Protein AF-A0A164PFG2-F1 (afdb_monomer)

pLDDT: mean 85.4, std 18.55, range [29.75, 98.88]

Structure (mmCIF, N/CA/C/O backbone):
data_AF-A0A164PFG2-F1
#
_entry.id   AF-A0A164PFG2-F1
#
loop_
_atom_site.group_PDB
_atom_site.id
_atom_site.type_symbol
_atom_site.label_atom_id
_atom_site.label_alt_id
_atom_site.label_comp_id
_atom_site.label_asym_id
_atom_site.label_entity_id
_atom_site.label_seq_id
_atom_site.pdbx_PDB_ins_code
_atom_site.Cartn_x
_atom_site.Cartn_y
_atom_site.Cartn_z
_atom_site.occupancy
_atom_site.B_iso_or_equiv
_atom_site.auth_seq_id
_atom_site.auth_comp_id
_atom_site.auth_asym_id
_atom_site.auth_atom_id
_atom_site.pdbx_PDB_model_num
ATOM 1 N N . MET A 1 1 ? -83.804 27.251 -18.664 1.00 37.03 1 MET A N 1
ATOM 2 C CA . MET A 1 1 ? -83.664 27.946 -19.962 1.00 37.03 1 MET A CA 1
ATOM 3 C C . MET A 1 1 ? -82.618 29.031 -19.766 1.00 37.03 1 MET A C 1
ATOM 5 O O . MET A 1 1 ? -82.763 29.812 -18.842 1.00 37.03 1 MET A O 1
ATOM 9 N N . ALA A 1 2 ? -81.429 28.917 -20.3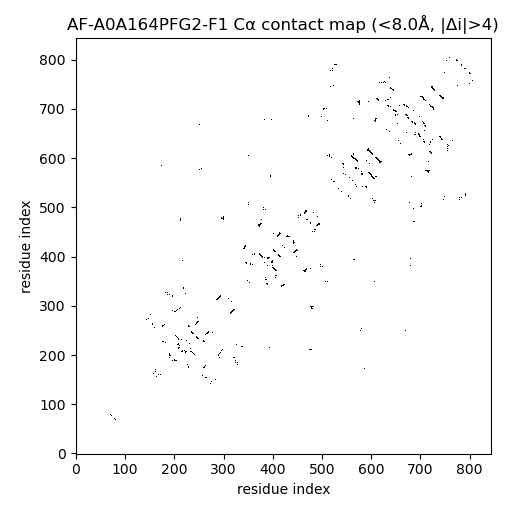66 1.00 37.34 2 ALA A N 1
ATOM 10 C CA . ALA A 1 2 ? -81.154 29.426 -21.719 1.00 37.34 2 ALA A CA 1
ATOM 11 C C . ALA A 1 2 ? -81.569 30.909 -21.817 1.00 37.34 2 ALA A C 1
ATOM 13 O O . ALA A 1 2 ? -82.712 31.233 -21.548 1.00 37.34 2 ALA A O 1
ATOM 14 N N . SER A 1 3 ? -80.753 31.876 -22.203 1.00 42.03 3 SER A N 1
ATOM 15 C CA . SER A 1 3 ? -79.477 31.896 -22.904 1.00 42.03 3 SER A CA 1
ATOM 16 C C . SER A 1 3 ? -79.007 33.367 -22.917 1.00 42.03 3 SER A C 1
ATOM 18 O O . SER A 1 3 ? -79.743 34.248 -22.480 1.00 42.03 3 SER A O 1
ATOM 20 N N . LEU A 1 4 ? -77.828 33.636 -23.483 1.00 38.12 4 LEU A N 1
ATOM 21 C CA . LEU A 1 4 ? -77.444 34.950 -24.028 1.00 38.12 4 LEU A CA 1
ATOM 22 C C . LEU A 1 4 ? -77.178 36.089 -23.024 1.00 38.12 4 LEU A C 1
ATOM 24 O O . LEU A 1 4 ? -77.907 37.071 -22.936 1.00 38.12 4 LEU A O 1
ATOM 28 N N . ARG A 1 5 ? -75.983 36.061 -22.426 1.00 39.75 5 ARG A N 1
ATOM 29 C CA . ARG A 1 5 ? -75.143 37.271 -22.348 1.00 39.75 5 ARG A CA 1
ATOM 30 C C . ARG A 1 5 ? -73.760 36.962 -22.905 1.00 39.75 5 ARG A C 1
ATOM 32 O O . ARG A 1 5 ? -72.771 36.870 -22.189 1.00 39.75 5 ARG A O 1
ATOM 39 N N . ASN A 1 6 ? -73.730 36.762 -24.217 1.00 42.12 6 ASN A N 1
ATOM 40 C CA . ASN A 1 6 ? -72.513 36.953 -24.987 1.00 42.12 6 ASN A CA 1
ATOM 41 C C . ASN A 1 6 ? -72.243 38.454 -25.151 1.00 42.12 6 ASN A C 1
ATOM 43 O O . ASN A 1 6 ? -73.171 39.239 -25.321 1.00 42.12 6 ASN A O 1
ATOM 47 N N . ALA A 1 7 ? -70.948 38.760 -25.234 1.00 39.47 7 ALA A N 1
ATOM 48 C CA . ALA A 1 7 ? -70.349 39.888 -25.941 1.00 39.47 7 ALA A CA 1
ATOM 49 C C . ALA A 1 7 ? -70.367 41.262 -25.252 1.00 39.47 7 ALA A C 1
ATOM 51 O O . ALA A 1 7 ? -71.262 42.059 -25.473 1.00 39.47 7 ALA A O 1
ATOM 52 N N . PHE A 1 8 ? -69.267 41.589 -24.562 1.00 34.69 8 PHE A N 1
ATOM 53 C CA . PHE A 1 8 ? -68.365 42.653 -25.030 1.00 34.69 8 PHE A CA 1
ATOM 54 C C . PHE A 1 8 ? -66.921 42.368 -24.583 1.00 34.69 8 PHE A C 1
ATOM 56 O O . PHE A 1 8 ? -66.612 42.240 -23.401 1.00 34.69 8 PHE A O 1
ATOM 63 N N . LYS A 1 9 ? -66.035 42.231 -25.575 1.00 43.44 9 LYS A N 1
ATOM 64 C CA . LYS A 1 9 ? -64.582 42.111 -25.424 1.00 43.44 9 LYS A CA 1
ATOM 65 C C . LYS A 1 9 ? -64.007 43.429 -24.901 1.00 43.44 9 LYS A C 1
ATOM 67 O O . LYS A 1 9 ? -64.196 44.465 -25.528 1.00 43.44 9 LYS A O 1
ATOM 72 N N . SER A 1 10 ? -63.206 43.356 -23.843 1.00 40.72 10 SER A N 1
ATOM 73 C CA . SER A 1 10 ? -62.169 44.343 -23.534 1.00 40.72 10 SER A CA 1
ATOM 74 C C . SER A 1 10 ? -60.818 43.660 -23.744 1.00 40.72 10 SER A C 1
ATOM 76 O O . SER A 1 10 ? -60.401 42.815 -22.953 1.00 40.72 10 SER A O 1
ATOM 78 N N . ASN A 1 11 ? -60.163 43.968 -24.866 1.00 45.31 11 ASN A N 1
ATOM 79 C CA . ASN A 1 11 ? -58.780 43.578 -25.125 1.00 45.31 11 ASN A CA 1
ATOM 80 C C . ASN A 1 11 ? -57.869 44.336 -24.146 1.00 45.31 11 ASN A C 1
ATOM 82 O O . ASN A 1 11 ? -57.446 45.456 -24.430 1.00 45.31 11 ASN A O 1
ATOM 86 N N . LYS A 1 12 ? -57.519 43.728 -23.008 1.00 42.22 12 LYS A N 1
ATOM 87 C CA . LYS A 1 12 ? -56.336 44.160 -22.255 1.00 42.22 12 LYS A CA 1
ATOM 88 C C . LYS A 1 12 ? -55.101 43.708 -23.028 1.00 42.22 12 LYS A C 1
ATOM 90 O O . LYS A 1 12 ? -54.761 42.528 -23.039 1.00 42.22 12 LYS A O 1
ATOM 95 N N . ALA A 1 13 ? -54.436 44.653 -23.686 1.00 44.47 13 ALA A N 1
ATOM 96 C CA . ALA A 1 13 ? -53.098 44.442 -24.215 1.00 44.47 13 ALA A CA 1
ATOM 97 C C . ALA A 1 13 ? -52.166 44.073 -23.050 1.00 44.47 13 ALA A C 1
ATOM 99 O O . ALA A 1 13 ? -51.879 44.904 -22.186 1.00 44.47 13 ALA A O 1
ATOM 100 N N . HIS A 1 14 ? -51.715 42.820 -23.006 1.00 42.59 14 HIS A N 1
ATOM 101 C CA . HIS A 1 14 ? -50.652 42.401 -22.102 1.00 42.59 14 HIS A CA 1
ATOM 102 C C . HIS A 1 14 ? -49.364 43.125 -22.511 1.00 42.59 14 HIS A C 1
ATOM 104 O O . HIS A 1 14 ? -48.698 42.732 -23.465 1.00 42.59 14 HIS A O 1
ATOM 110 N N . ARG A 1 15 ? -49.024 44.211 -21.812 1.00 49.59 15 ARG A N 1
ATOM 111 C CA . ARG A 1 15 ? -47.676 44.783 -21.855 1.00 49.59 15 ARG A CA 1
ATOM 112 C C . ARG A 1 15 ? -46.767 43.874 -21.030 1.00 49.59 15 ARG A C 1
ATOM 114 O O . ARG A 1 15 ? -47.019 43.676 -19.841 1.00 49.59 15 ARG A O 1
ATOM 121 N N . GLU A 1 16 ? -45.762 43.282 -21.671 1.00 53.38 16 GLU A N 1
ATOM 122 C CA . GLU A 1 16 ? -44.734 42.492 -20.988 1.00 53.38 16 GLU A CA 1
ATOM 123 C C . GLU A 1 16 ? -44.030 43.371 -19.939 1.00 53.38 16 GLU A C 1
ATOM 125 O O . GLU A 1 16 ? -43.719 44.537 -20.196 1.00 53.38 16 GLU A O 1
ATOM 130 N N . ARG A 1 17 ? -43.846 42.838 -18.722 1.00 56.84 17 ARG A N 1
ATOM 131 C CA . ARG A 1 17 ? -43.137 43.542 -17.643 1.00 56.84 17 ARG A CA 1
ATOM 132 C C . ARG A 1 17 ? -41.669 43.716 -18.031 1.00 56.84 17 ARG A C 1
ATOM 134 O O . ARG A 1 17 ? -41.056 42.797 -18.564 1.00 56.84 17 ARG A O 1
ATOM 141 N N . HIS A 1 18 ? -41.121 44.886 -17.723 1.00 58.25 18 HIS A N 1
ATOM 142 C CA . HIS A 1 18 ? -39.698 45.182 -17.863 1.00 58.25 18 HIS A CA 1
ATOM 143 C C . HIS A 1 18 ? -38.854 44.223 -17.010 1.00 58.25 18 HIS A C 1
ATOM 145 O O . HIS A 1 18 ? -39.290 43.762 -15.951 1.00 58.25 18 HIS A O 1
ATOM 151 N N . GLN A 1 19 ? -37.652 43.910 -17.502 1.00 61.00 19 GLN A N 1
ATOM 152 C CA . GLN A 1 19 ? -36.674 43.071 -16.813 1.00 61.00 19 GLN A CA 1
ATOM 153 C C . GLN A 1 19 ? -36.367 43.670 -15.430 1.00 61.00 19 GLN A C 1
ATOM 155 O O . GLN A 1 19 ? -36.060 44.859 -15.353 1.00 61.00 19 GLN A O 1
ATOM 160 N N . PRO A 1 20 ? -36.449 42.884 -14.341 1.00 64.56 20 PRO A N 1
ATOM 161 C CA . PRO A 1 20 ? -36.020 43.343 -13.024 1.00 64.56 20 PRO A CA 1
ATOM 162 C C . PRO A 1 20 ? -34.545 43.761 -13.066 1.00 64.56 20 PRO A C 1
ATOM 164 O O . PRO A 1 20 ? -33.724 42.998 -13.581 1.00 64.56 20 PRO A O 1
ATOM 167 N N . GLU A 1 21 ? -34.204 44.929 -12.510 1.00 65.00 21 GLU A N 1
ATOM 168 C CA . GLU A 1 21 ? -32.846 45.514 -12.552 1.00 65.00 21 GLU A CA 1
ATOM 169 C C . GLU A 1 21 ? -31.752 44.538 -12.101 1.00 65.00 21 GLU A C 1
ATOM 171 O O . GLU A 1 21 ? -30.682 44.482 -12.704 1.00 65.00 21 GLU A O 1
ATOM 176 N N . ALA A 1 22 ? -32.054 43.673 -11.129 1.00 65.94 22 ALA A N 1
ATOM 177 C CA . ALA A 1 22 ? -31.138 42.644 -10.634 1.00 65.94 22 ALA A CA 1
ATOM 178 C C . ALA A 1 22 ? -30.629 41.667 -11.719 1.00 65.94 22 ALA A C 1
ATOM 180 O O . ALA A 1 22 ? -29.619 40.997 -11.522 1.00 65.94 22 ALA A O 1
ATOM 181 N N . ARG A 1 23 ? -31.307 41.566 -12.873 1.00 62.47 23 ARG A N 1
ATOM 182 C CA . ARG A 1 23 ? -30.958 40.649 -13.972 1.00 62.47 23 ARG A CA 1
ATOM 183 C C . ARG A 1 23 ? -30.328 41.339 -15.182 1.00 62.47 23 ARG A C 1
ATOM 185 O O . ARG A 1 23 ? -30.123 40.668 -16.188 1.00 62.47 23 ARG A O 1
ATOM 192 N N . ALA A 1 24 ? -30.016 42.634 -15.113 1.00 63.50 24 ALA A N 1
ATOM 193 C CA . ALA A 1 24 ? -29.440 43.384 -16.237 1.00 63.50 24 ALA A CA 1
ATOM 194 C C . ALA A 1 24 ? -28.062 42.852 -16.689 1.00 63.50 24 ALA A C 1
ATOM 196 O O . ALA A 1 24 ? -27.714 42.948 -17.864 1.00 63.50 24 ALA A O 1
ATOM 197 N N . HIS A 1 25 ? -27.311 42.222 -15.779 1.00 68.94 25 HIS A N 1
ATOM 198 C CA . HIS A 1 25 ? -25.999 41.626 -16.055 1.00 68.94 25 HIS A CA 1
ATOM 199 C C . HIS A 1 25 ? -26.047 40.393 -16.981 1.00 68.94 25 HIS A C 1
ATOM 201 O O . HIS A 1 25 ? -25.013 39.990 -17.503 1.00 68.94 25 HIS A O 1
ATOM 207 N N . LEU A 1 26 ? -27.229 39.804 -17.211 1.00 62.19 26 LEU A N 1
ATOM 208 C CA . LEU A 1 26 ? -27.412 38.608 -18.050 1.00 62.19 26 LEU A CA 1
ATOM 209 C C . LEU A 1 26 ? -27.650 38.933 -19.538 1.00 62.19 26 LEU A C 1
ATOM 211 O O . LEU A 1 26 ? -27.981 38.043 -20.320 1.00 62.19 26 LEU A O 1
ATOM 215 N N . GLY A 1 27 ? -27.494 40.199 -19.937 1.00 64.69 27 GLY A N 1
ATOM 216 C CA . GLY A 1 27 ? -27.791 40.670 -21.289 1.00 64.69 27 GLY A CA 1
ATOM 217 C C . GLY A 1 27 ? -29.293 40.833 -21.556 1.00 64.69 27 GLY A C 1
ATOM 218 O O . GLY A 1 27 ? -30.143 40.561 -20.701 1.00 64.69 27 GLY A O 1
ATOM 219 N N . PHE A 1 28 ? -29.635 41.328 -22.752 1.00 61.12 28 PHE A N 1
ATOM 220 C CA . PHE A 1 28 ? -31.031 41.507 -23.156 1.00 61.12 28 PHE A CA 1
ATOM 221 C C . PHE A 1 28 ? -31.732 40.145 -23.232 1.00 61.12 28 PHE A C 1
ATOM 223 O O . PHE A 1 28 ? -31.367 39.297 -24.047 1.00 61.12 28 PHE A O 1
ATOM 230 N N . LEU A 1 29 ? -32.757 39.948 -22.397 1.00 59.41 29 LEU A N 1
ATOM 231 C CA . LEU A 1 29 ? -33.638 38.783 -22.473 1.00 59.41 29 LEU A CA 1
ATOM 232 C C . LEU A 1 29 ? -34.278 38.731 -23.865 1.00 59.41 29 LEU A C 1
ATOM 234 O O . LEU A 1 29 ? -35.032 39.625 -24.252 1.00 59.41 29 LEU A O 1
ATOM 238 N N . GLU A 1 30 ? -33.948 37.682 -24.616 1.00 59.31 30 GLU A N 1
ATOM 239 C CA . GLU A 1 30 ? -34.494 37.437 -25.945 1.00 59.31 30 GLU A CA 1
ATOM 240 C C . GLU A 1 30 ? -36.029 37.425 -25.889 1.00 59.31 30 GLU A C 1
ATOM 242 O O . GLU A 1 30 ? -36.637 36.748 -25.051 1.00 59.31 30 GLU A O 1
ATOM 247 N N . LYS A 1 31 ? -36.683 38.179 -26.779 1.00 67.62 31 LYS A N 1
ATOM 248 C CA . LYS A 1 31 ? -38.146 38.216 -26.811 1.00 67.62 31 LYS A CA 1
ATOM 249 C C . LYS A 1 31 ? -38.661 36.834 -27.199 1.00 67.62 31 LYS A C 1
ATOM 251 O O . LYS A 1 31 ? -38.121 36.171 -28.080 1.00 67.62 31 LYS A O 1
ATOM 256 N N . LYS A 1 32 ? -39.789 36.416 -26.617 1.00 64.75 32 LYS A N 1
ATOM 257 C CA . LYS A 1 32 ? -40.433 35.120 -26.918 1.00 64.75 32 LYS A CA 1
ATOM 258 C C . LYS A 1 32 ? -40.669 34.897 -28.420 1.00 64.75 32 LYS A C 1
ATOM 260 O O . LYS A 1 32 ? -40.735 33.754 -28.869 1.00 64.75 32 LYS A O 1
ATOM 265 N N . LYS A 1 33 ? -40.822 35.975 -29.197 1.00 72.62 33 LYS A N 1
ATOM 266 C CA . LYS A 1 33 ? -40.936 35.916 -30.659 1.00 72.62 33 LYS A CA 1
ATOM 267 C C . LYS A 1 33 ? -39.641 35.419 -31.315 1.00 72.62 33 LYS A C 1
ATOM 269 O O . LYS A 1 33 ? -39.716 34.505 -32.130 1.00 72.62 33 LYS A O 1
ATOM 274 N N . ASP A 1 34 ? -38.497 35.939 -30.892 1.00 69.94 34 ASP A N 1
ATOM 275 C CA . ASP A 1 34 ? -37.186 35.632 -31.471 1.00 69.94 34 ASP A CA 1
ATOM 276 C C . ASP A 1 34 ? -36.760 34.198 -31.096 1.00 69.94 34 ASP A C 1
ATOM 278 O O . ASP A 1 34 ? -36.335 33.426 -31.957 1.00 69.94 34 ASP A O 1
ATOM 282 N N . TYR A 1 35 ? -37.069 33.759 -29.866 1.00 70.56 35 TYR A N 1
ATOM 283 C CA . TYR A 1 35 ? -36.916 32.355 -29.455 1.00 70.56 35 TYR A CA 1
ATOM 284 C C . TYR A 1 35 ? -37.730 31.397 -30.341 1.00 70.56 35 TYR A C 1
ATOM 286 O O . TYR A 1 35 ? -37.249 30.335 -30.739 1.00 70.56 35 TYR A O 1
ATOM 294 N N . ARG A 1 36 ? -38.978 31.759 -30.682 1.00 69.56 36 ARG A N 1
ATOM 295 C CA . ARG A 1 36 ? -39.830 30.929 -31.552 1.00 69.56 36 ARG A CA 1
ATOM 296 C C . ARG A 1 36 ? -39.326 30.883 -32.990 1.00 69.56 36 ARG A C 1
ATOM 298 O O . ARG A 1 36 ? -39.581 29.881 -33.653 1.00 69.56 36 ARG A O 1
ATOM 305 N N . GLU A 1 37 ? -38.660 31.927 -33.475 1.00 75.69 37 GLU A N 1
ATOM 306 C CA . GLU A 1 37 ? -38.030 31.928 -34.800 1.00 75.69 37 GLU A CA 1
ATOM 307 C C . GLU A 1 37 ? -36.761 31.070 -34.804 1.00 75.69 37 GLU A C 1
ATOM 309 O O . GLU A 1 37 ? -36.649 30.186 -35.652 1.00 75.69 37 GLU A O 1
ATOM 314 N N . ARG A 1 38 ? -35.888 31.188 -33.792 1.00 75.88 38 ARG A N 1
ATOM 315 C CA . ARG A 1 38 ? -34.705 30.315 -33.667 1.00 75.88 38 ARG A CA 1
ATOM 316 C C . ARG A 1 38 ? -35.054 28.847 -33.472 1.00 75.88 38 ARG A C 1
ATOM 318 O O . ARG A 1 38 ? -34.430 27.984 -34.079 1.00 75.88 38 ARG A O 1
ATOM 325 N N . ALA A 1 39 ? -36.075 28.543 -32.672 1.00 73.38 39 ALA A N 1
ATOM 326 C CA . ALA A 1 39 ? -36.547 27.171 -32.511 1.00 73.38 39 ALA A CA 1
ATOM 327 C C . ALA A 1 39 ? -37.097 26.597 -33.830 1.00 73.38 39 ALA A C 1
ATOM 329 O O . ALA A 1 39 ? -36.998 25.393 -34.067 1.00 73.38 39 ALA A O 1
ATOM 330 N N . ARG A 1 40 ? -37.667 27.440 -34.699 1.00 81.69 40 ARG A N 1
ATOM 331 C CA . ARG A 1 40 ? -38.154 27.014 -36.016 1.00 81.69 40 ARG A CA 1
ATOM 332 C C . ARG A 1 40 ? -36.991 26.757 -36.975 1.00 81.69 40 ARG A C 1
ATOM 334 O O . ARG A 1 40 ? -36.924 25.662 -37.519 1.00 81.69 40 ARG A O 1
ATOM 341 N N . ASP A 1 41 ? -36.039 27.686 -37.064 1.00 85.94 41 ASP A N 1
ATOM 342 C CA . ASP A 1 41 ? -34.809 27.549 -37.865 1.00 85.94 41 ASP A CA 1
ATOM 343 C C . ASP A 1 41 ? -33.982 26.318 -37.448 1.00 85.94 41 ASP A C 1
ATOM 345 O O . ASP A 1 41 ? -33.545 25.528 -38.284 1.00 85.94 41 ASP A O 1
ATOM 349 N N . PHE A 1 42 ? -33.843 26.075 -36.141 1.00 83.50 42 PHE A N 1
ATOM 350 C CA . PHE A 1 42 ? -33.163 24.888 -35.622 1.00 83.50 42 PHE A CA 1
ATOM 351 C C . PHE A 1 42 ? -33.849 23.587 -36.061 1.00 83.50 42 PHE A C 1
ATOM 353 O O . PHE A 1 42 ? -33.184 22.639 -36.485 1.00 83.50 42 PHE A O 1
ATOM 360 N N . ASN A 1 43 ? -35.181 23.529 -35.981 1.00 84.25 43 ASN A N 1
ATOM 361 C CA . ASN A 1 43 ? -35.932 22.340 -36.376 1.00 84.25 43 ASN A CA 1
ATOM 362 C C . ASN A 1 43 ? -35.926 22.127 -37.899 1.00 84.25 43 ASN A C 1
ATOM 364 O O . ASN A 1 43 ? -35.841 20.979 -38.338 1.00 84.25 43 ASN A O 1
ATOM 368 N N . GLU A 1 44 ? -35.933 23.197 -38.700 1.00 87.31 44 GLU A N 1
ATOM 369 C CA . GLU A 1 44 ? -35.765 23.125 -40.159 1.00 87.31 44 GLU A CA 1
ATOM 370 C C . GLU A 1 44 ? -34.376 22.595 -40.541 1.00 87.31 44 GLU A C 1
ATOM 372 O O . GLU A 1 44 ? -34.275 21.627 -41.300 1.00 87.31 44 GLU A O 1
ATOM 377 N N . LYS A 1 45 ? -33.303 23.126 -39.938 1.00 87.12 45 LYS A N 1
ATOM 378 C CA . LYS A 1 45 ? -31.927 22.632 -40.139 1.00 87.12 45 LYS A CA 1
ATOM 379 C C . LYS A 1 45 ? -31.770 21.173 -39.718 1.00 87.12 45 LYS A C 1
ATOM 381 O O . LYS A 1 45 ? -31.160 20.377 -40.433 1.00 87.12 45 LYS A O 1
ATOM 386 N N . LYS A 1 46 ? -32.373 20.787 -38.589 1.00 84.06 46 LYS A N 1
ATOM 387 C CA . LYS A 1 46 ? -32.392 19.397 -38.108 1.00 84.06 46 LYS A CA 1
ATOM 388 C C . LYS A 1 46 ? -33.132 18.466 -39.075 1.00 84.06 46 LYS A C 1
ATOM 390 O O . LYS A 1 46 ? -32.689 17.338 -39.297 1.00 84.06 46 LYS A O 1
ATOM 395 N N . GLY A 1 47 ? -34.234 18.928 -39.667 1.00 88.69 47 GLY A N 1
ATOM 396 C CA . GLY A 1 47 ? -34.961 18.208 -40.715 1.00 88.69 47 GLY A CA 1
ATOM 397 C C . GLY A 1 47 ? -34.121 18.017 -41.981 1.00 88.69 47 GLY A C 1
ATOM 398 O O . GLY A 1 47 ? -34.023 16.896 -42.486 1.00 88.69 47 GLY A O 1
ATOM 399 N N . ALA A 1 48 ? -33.449 19.076 -42.443 1.00 83.25 48 ALA A N 1
ATOM 400 C CA . ALA A 1 48 ? -32.568 19.036 -43.610 1.00 83.25 48 ALA A CA 1
ATOM 401 C C . ALA A 1 48 ? -31.390 18.062 -43.421 1.00 83.25 48 ALA A C 1
ATOM 403 O O . ALA A 1 48 ? -31.123 17.237 -44.297 1.00 83.25 48 ALA A O 1
ATOM 404 N N . LEU A 1 49 ? -30.745 18.082 -42.248 1.00 79.94 49 LEU A N 1
ATOM 405 C CA . LEU A 1 49 ? -29.663 17.155 -41.895 1.00 79.94 49 LEU A CA 1
ATOM 406 C C . LEU A 1 49 ? -30.128 15.694 -41.873 1.00 79.94 49 LEU A C 1
ATOM 408 O O . LEU A 1 49 ? -29.450 14.832 -42.429 1.00 79.94 49 LEU A O 1
ATOM 412 N N . LYS A 1 50 ? -31.309 15.403 -41.308 1.00 82.44 50 LYS A N 1
ATOM 413 C CA . LYS A 1 50 ? -31.888 14.049 -41.359 1.00 82.44 50 LYS A CA 1
ATOM 414 C C . LYS A 1 50 ? -32.167 13.593 -42.794 1.00 82.44 50 LYS A C 1
ATOM 416 O O . LYS A 1 50 ? -31.935 12.430 -43.117 1.00 82.44 50 LYS A O 1
ATOM 421 N N . GLY A 1 51 ? -32.636 14.497 -43.655 1.00 83.75 51 GLY A N 1
ATOM 422 C CA . GLY A 1 51 ? -32.850 14.218 -45.076 1.00 83.75 51 GLY A CA 1
ATOM 423 C C . GLY A 1 51 ? -31.552 13.892 -45.820 1.00 83.75 51 GLY A C 1
ATOM 424 O O . GLY A 1 51 ? -31.500 12.907 -46.556 1.00 83.75 51 GLY A O 1
ATOM 425 N N . LEU A 1 52 ? -30.491 14.671 -45.589 1.00 78.44 52 LEU A N 1
ATOM 426 C CA . LEU A 1 52 ? -29.161 14.423 -46.159 1.00 78.44 52 LEU A CA 1
ATOM 427 C C . LEU A 1 52 ? -28.563 13.106 -45.663 1.00 78.44 52 LEU A C 1
ATOM 429 O O . LEU A 1 52 ? -28.046 12.339 -46.467 1.00 78.44 52 LEU A O 1
ATOM 433 N N . HIS A 1 53 ? -28.704 12.801 -44.374 1.00 72.56 53 HIS A N 1
ATOM 434 C CA . HIS A 1 53 ? -28.220 11.549 -43.799 1.00 72.56 53 HIS A CA 1
ATOM 435 C C . HIS A 1 53 ? -28.940 10.329 -44.390 1.00 72.56 53 HIS A C 1
ATOM 437 O O . HIS A 1 53 ? -28.303 9.349 -44.760 1.00 72.56 53 HIS A O 1
ATOM 443 N N . LYS A 1 54 ? -30.263 10.413 -44.591 1.00 75.75 54 LYS A N 1
ATOM 444 C CA . LYS A 1 54 ? -31.030 9.351 -45.260 1.00 75.75 54 LYS A CA 1
ATOM 445 C C . LYS A 1 54 ? -30.632 9.180 -46.732 1.00 75.75 54 LYS A C 1
ATOM 447 O O . LYS A 1 54 ? -30.591 8.059 -47.222 1.00 75.75 54 LYS A O 1
ATOM 452 N N . ARG A 1 55 ? -30.308 10.270 -47.439 1.00 73.31 55 ARG A N 1
ATOM 453 C CA . ARG A 1 55 ? -29.774 10.208 -48.814 1.00 73.31 55 ARG A CA 1
ATOM 454 C C . ARG A 1 55 ? -28.359 9.630 -48.867 1.00 73.31 55 ARG A C 1
ATOM 456 O O . ARG A 1 55 ? -28.052 8.930 -49.821 1.00 73.31 55 ARG A O 1
ATOM 463 N N . ALA A 1 56 ? -27.530 9.899 -47.859 1.00 66.44 56 ALA A N 1
ATOM 464 C CA . ALA A 1 56 ? -26.194 9.323 -47.736 1.00 66.44 56 ALA A CA 1
ATOM 465 C C . ALA A 1 56 ? -26.248 7.815 -47.448 1.00 66.44 56 ALA A C 1
ATOM 467 O O . ALA A 1 56 ? -25.512 7.061 -48.066 1.00 66.44 56 ALA A O 1
ATOM 468 N N . LEU A 1 57 ? -27.169 7.370 -46.588 1.00 64.44 57 LEU A N 1
ATOM 469 C CA . LEU A 1 57 ? -27.394 5.946 -46.302 1.00 64.44 57 LEU A CA 1
ATOM 470 C C . LEU A 1 57 ? -27.982 5.174 -47.492 1.00 64.44 57 LEU A C 1
ATOM 472 O O . LEU A 1 57 ? -27.742 3.982 -47.625 1.00 64.44 57 LEU A O 1
ATOM 476 N N . ASN A 1 58 ? -28.737 5.853 -48.360 1.00 64.19 58 ASN A N 1
ATOM 477 C CA . ASN A 1 58 ? -29.303 5.267 -49.577 1.00 64.19 58 ASN A CA 1
ATOM 478 C C . ASN A 1 58 ? -28.384 5.408 -50.807 1.00 64.19 58 ASN A C 1
ATOM 480 O O . ASN A 1 58 ? -28.800 5.049 -51.909 1.00 64.19 58 ASN A O 1
ATOM 484 N N . LYS A 1 59 ? -27.171 5.960 -50.659 1.00 55.44 59 LYS A N 1
ATOM 485 C CA . LYS A 1 59 ? -26.170 5.940 -51.731 1.00 55.44 59 LYS A CA 1
ATOM 486 C C . LYS A 1 59 ? -25.495 4.569 -51.745 1.00 55.44 59 LYS A C 1
ATOM 488 O O . LYS A 1 59 ? -25.017 4.101 -50.718 1.00 55.44 59 LYS A O 1
ATOM 493 N N . ASN A 1 60 ? -25.513 3.942 -52.916 1.00 43.59 60 ASN A N 1
ATOM 494 C CA . ASN A 1 60 ? -25.062 2.575 -53.147 1.00 43.59 60 ASN A CA 1
ATOM 495 C C . ASN A 1 60 ? -23.561 2.419 -52.786 1.00 43.59 60 ASN A C 1
ATOM 497 O O . ASN A 1 60 ? -22.767 3.231 -53.265 1.00 43.59 60 ASN A O 1
ATOM 501 N N . PRO A 1 61 ? -23.150 1.425 -51.974 1.00 50.12 61 PRO A N 1
ATOM 502 C CA . PRO A 1 61 ? -21.757 1.250 -51.530 1.00 50.12 61 PRO A CA 1
ATOM 503 C C . PRO A 1 61 ? -20.733 0.892 -52.625 1.00 50.12 61 PRO A C 1
ATOM 505 O O . PRO A 1 61 ? -19.537 0.904 -52.348 1.00 50.12 61 PRO A O 1
ATOM 508 N N . ASP A 1 62 ? -21.171 0.613 -53.855 1.00 46.34 62 ASP A N 1
ATOM 509 C CA . ASP A 1 62 ? -20.323 0.048 -54.917 1.00 46.34 62 ASP A CA 1
ATOM 510 C C . ASP A 1 62 ? -19.710 1.073 -55.891 1.00 46.34 62 ASP A C 1
ATOM 512 O O . ASP A 1 62 ? -19.097 0.689 -56.884 1.00 46.34 62 ASP A O 1
ATOM 516 N N . GLU A 1 63 ? -19.801 2.383 -55.636 1.00 45.62 63 GLU A N 1
ATOM 517 C CA . GLU A 1 63 ? -19.271 3.383 -56.585 1.00 45.62 63 GLU A CA 1
ATOM 518 C C . GLU A 1 63 ? -17.730 3.469 -56.664 1.00 45.62 63 GLU A C 1
ATOM 520 O O . GLU A 1 63 ? -17.230 4.192 -57.519 1.00 45.62 63 GLU A O 1
ATOM 525 N N . PHE A 1 64 ? -16.957 2.711 -55.867 1.00 44.75 64 PHE A N 1
ATOM 526 C CA . PHE A 1 64 ? -15.486 2.631 -56.009 1.00 44.75 64 PHE A CA 1
ATOM 527 C C . PHE A 1 64 ? -14.865 1.268 -55.621 1.00 44.75 64 PHE A C 1
ATOM 529 O O . PHE A 1 64 ? -13.769 1.220 -55.062 1.00 44.75 64 PHE A O 1
ATOM 536 N N . TYR A 1 65 ? -15.516 0.145 -55.949 1.00 37.47 65 TYR A N 1
ATOM 537 C CA . TYR A 1 65 ? -14.892 -1.188 -55.875 1.00 37.47 65 TYR A CA 1
ATOM 538 C C . TYR A 1 65 ? -14.753 -1.788 -57.283 1.00 37.47 65 TYR A C 1
ATOM 540 O O . TYR A 1 65 ? -15.702 -2.310 -57.861 1.00 37.47 65 TYR A O 1
ATOM 548 N N . PHE A 1 66 ? -13.555 -1.707 -57.868 1.00 36.91 66 PHE A N 1
ATOM 549 C CA . PHE A 1 66 ? -13.249 -2.359 -59.145 1.00 36.91 66 PHE A CA 1
ATOM 550 C C . PHE A 1 66 ? -13.144 -3.880 -58.950 1.00 36.91 66 PHE A C 1
ATOM 552 O O . PHE A 1 66 ? -12.067 -4.403 -58.667 1.00 36.91 66 PHE A O 1
ATOM 559 N N . HIS A 1 67 ? -14.252 -4.601 -59.131 1.00 37.84 67 HIS A N 1
ATOM 560 C CA . HIS A 1 67 ? -14.238 -6.052 -59.320 1.00 37.84 67 HIS A CA 1
ATOM 561 C C . HIS A 1 67 ? -14.264 -6.359 -60.827 1.00 37.84 67 HIS A C 1
ATOM 563 O O . HIS A 1 67 ? -15.190 -5.973 -61.534 1.00 37.84 67 HIS A O 1
ATOM 569 N N . MET A 1 68 ? -13.221 -7.016 -61.349 1.00 41.16 68 MET A N 1
ATOM 570 C CA . MET A 1 68 ? -13.155 -7.425 -62.759 1.00 41.16 68 MET A CA 1
ATOM 571 C C . MET A 1 68 ? -14.221 -8.486 -63.068 1.00 41.16 68 MET A C 1
ATOM 573 O O . MET A 1 68 ? -14.117 -9.624 -62.611 1.00 41.16 68 MET A O 1
ATOM 577 N N . ILE A 1 69 ? -15.211 -8.122 -63.881 1.00 48.19 69 ILE A N 1
ATOM 578 C CA . ILE A 1 69 ? -16.230 -9.029 -64.417 1.00 48.19 69 ILE A CA 1
ATOM 579 C C . ILE A 1 69 ? -15.639 -9.767 -65.629 1.00 48.19 69 ILE A C 1
ATOM 581 O O . ILE A 1 69 ? -15.146 -9.142 -66.571 1.00 48.19 69 ILE A O 1
ATOM 585 N N . ARG A 1 70 ? -15.678 -11.106 -65.627 1.00 49.44 70 ARG A N 1
ATOM 586 C CA . ARG A 1 70 ? -15.400 -11.921 -66.822 1.00 49.44 70 ARG A CA 1
ATOM 587 C C . ARG A 1 70 ? -16.649 -11.924 -67.708 1.00 49.44 70 ARG A C 1
ATOM 589 O O . ARG A 1 70 ? -17.625 -12.587 -67.371 1.00 49.44 70 ARG A O 1
ATOM 596 N N . SER A 1 71 ? -16.601 -11.211 -68.831 1.00 56.75 71 SER A N 1
ATOM 597 C CA . SER A 1 71 ? -17.623 -11.269 -69.885 1.00 56.75 71 SER A CA 1
ATOM 598 C C . SER A 1 71 ? -17.076 -11.953 -71.142 1.00 56.75 71 SER A C 1
ATOM 600 O O . SER A 1 71 ? -15.877 -11.881 -71.432 1.00 56.75 71 SER A O 1
ATOM 602 N N . ARG A 1 72 ? -17.953 -12.636 -71.885 1.00 57.44 72 ARG A N 1
ATOM 603 C CA . ARG A 1 72 ? -17.676 -13.219 -73.208 1.00 57.44 72 ARG A CA 1
ATOM 604 C C . ARG A 1 72 ? -18.681 -12.644 -74.209 1.00 57.44 72 ARG A C 1
ATOM 606 O O . ARG A 1 72 ? -19.836 -12.436 -73.856 1.00 57.44 72 ARG A O 1
ATOM 613 N N . MET A 1 73 ? -18.242 -12.383 -75.440 1.00 50.34 73 MET A N 1
ATOM 614 C CA . MET A 1 73 ? -19.142 -11.990 -76.529 1.00 50.34 73 MET A CA 1
ATOM 615 C C . MET A 1 73 ? -19.762 -13.220 -77.194 1.00 50.34 73 MET A C 1
ATOM 617 O O . MET A 1 73 ? -19.028 -14.098 -77.656 1.00 50.34 73 MET A O 1
ATOM 621 N N . GLU A 1 74 ? -21.089 -13.236 -77.295 1.00 54.09 74 GLU A N 1
ATOM 622 C CA . GLU A 1 74 ? -21.857 -14.140 -78.156 1.00 54.09 74 GLU A CA 1
ATOM 623 C C . GLU A 1 74 ? -22.780 -13.298 -79.046 1.00 54.09 74 GLU A C 1
ATOM 625 O O . GLU A 1 74 ? -23.447 -12.384 -78.578 1.00 54.09 74 GLU A O 1
ATOM 630 N N . GLU A 1 75 ? -22.732 -13.551 -80.357 1.00 53.94 75 GLU A N 1
ATOM 631 C CA . GLU A 1 75 ? -23.563 -12.893 -81.385 1.00 53.94 75 GLU A CA 1
ATOM 632 C C . GLU A 1 75 ? -23.608 -11.352 -81.345 1.00 53.94 75 GLU A C 1
ATOM 634 O O . GLU A 1 75 ? -24.570 -10.724 -81.774 1.00 53.94 75 GLU A O 1
ATOM 639 N N . GLY A 1 76 ? -22.514 -10.729 -80.900 1.00 58.06 76 GLY A N 1
ATOM 640 C CA . GLY A 1 76 ? -22.355 -9.273 -80.901 1.00 58.06 76 GLY A CA 1
ATOM 641 C C . GLY A 1 76 ? -22.859 -8.567 -79.641 1.00 58.06 76 GLY A C 1
ATOM 642 O O . GLY A 1 76 ? -22.738 -7.346 -79.572 1.00 58.06 76 GLY A O 1
ATOM 643 N N . GLU A 1 77 ? -23.332 -9.303 -78.630 1.00 42.25 77 GLU A N 1
ATOM 644 C CA . GLU A 1 77 ? -23.667 -8.758 -77.311 1.00 42.25 77 GLU A CA 1
ATOM 645 C C . GLU A 1 77 ? -22.833 -9.417 -76.192 1.00 42.25 77 GLU A C 1
ATOM 647 O O . GLU A 1 77 ? -22.420 -10.577 -76.268 1.00 42.25 77 GLU A O 1
ATOM 652 N N . HIS A 1 78 ? -22.507 -8.640 -75.155 1.00 48.47 78 HIS A N 1
ATOM 653 C CA . HIS A 1 78 ? -21.714 -9.100 -74.011 1.00 48.47 78 HIS A CA 1
ATOM 654 C C . HIS A 1 78 ? -22.601 -9.842 -73.001 1.00 48.47 78 HIS A C 1
ATOM 656 O O . HIS A 1 78 ? -23.538 -9.251 -72.469 1.00 48.47 78 HIS A O 1
ATOM 662 N N . VAL A 1 79 ? -22.257 -11.093 -72.671 1.00 58.12 79 VAL A N 1
ATOM 663 C CA . VAL A 1 79 ? -22.961 -11.902 -71.658 1.00 58.12 79 VAL A CA 1
ATOM 664 C C . VAL A 1 79 ? -22.012 -12.254 -70.501 1.00 58.12 79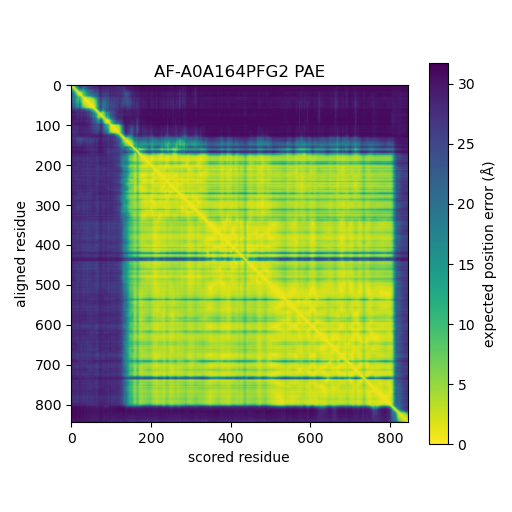 VAL A C 1
ATOM 666 O O . VAL A 1 79 ? -20.856 -12.639 -70.710 1.00 58.12 79 VAL A O 1
ATOM 669 N N . GLU A 1 80 ? -22.484 -12.088 -69.260 1.00 53.78 80 GLU A N 1
ATOM 670 C CA . GLU A 1 80 ? -21.761 -12.428 -68.025 1.00 53.78 80 GLU A CA 1
ATOM 671 C C . GLU A 1 80 ? -21.939 -13.914 -67.663 1.00 53.78 80 GLU A C 1
ATOM 673 O O . GLU A 1 80 ? -23.054 -14.430 -67.642 1.00 53.78 80 GLU A O 1
ATOM 678 N N . THR A 1 81 ? -20.846 -14.620 -67.351 1.00 56.16 81 THR A N 1
ATOM 679 C CA . THR A 1 81 ? -20.900 -16.031 -66.907 1.00 56.16 81 THR A CA 1
ATOM 680 C C . THR A 1 81 ? -21.249 -16.151 -65.412 1.00 56.16 81 THR A C 1
ATOM 682 O O . THR A 1 81 ? -20.486 -15.622 -64.598 1.00 56.16 81 THR A O 1
ATOM 685 N N . PRO A 1 82 ? -22.310 -16.885 -65.008 1.00 52.47 82 PRO A N 1
ATOM 686 C CA . PRO A 1 82 ? -22.618 -17.143 -63.600 1.00 52.47 82 PRO A CA 1
ATOM 687 C C . PRO A 1 82 ? -21.715 -18.235 -63.001 1.00 52.47 82 PRO A C 1
ATOM 689 O O . PRO A 1 82 ? -21.224 -19.113 -63.710 1.00 52.47 82 PRO A O 1
ATOM 692 N N . LYS A 1 83 ? -21.512 -18.196 -61.679 1.00 44.50 83 LYS A N 1
ATOM 693 C CA . LYS A 1 83 ? -20.813 -19.237 -60.907 1.00 44.50 83 LYS A CA 1
ATOM 694 C C . LYS A 1 83 ? -21.858 -20.131 -60.225 1.00 44.50 83 LYS A C 1
ATOM 696 O O . LYS A 1 83 ? -22.715 -19.606 -59.522 1.00 44.50 83 LYS A O 1
ATOM 701 N N . GLU A 1 84 ? -21.800 -21.442 -60.442 1.00 44.78 84 GLU A N 1
ATOM 702 C CA . GLU A 1 84 ? -22.710 -22.422 -59.825 1.00 44.78 84 GLU A CA 1
ATOM 703 C C . GLU A 1 84 ? -22.314 -22.711 -58.363 1.00 44.78 84 GLU A C 1
ATOM 705 O O . GLU A 1 84 ? -21.146 -22.967 -58.068 1.00 44.78 84 GLU A O 1
ATOM 710 N N . GLU A 1 85 ? -23.289 -22.671 -57.448 1.00 47.03 85 GLU A N 1
ATOM 711 C CA . GLU A 1 85 ? -23.179 -23.196 -56.080 1.00 47.03 85 GLU A CA 1
ATOM 712 C C . GLU A 1 85 ? -23.783 -24.610 -56.040 1.00 47.03 85 GLU A C 1
ATOM 714 O O . GLU A 1 85 ? -24.979 -24.790 -56.268 1.00 47.03 85 GLU A O 1
ATOM 719 N N . GLU A 1 86 ? -22.970 -25.629 -55.747 1.00 46.91 86 GLU A N 1
ATOM 720 C CA . GLU A 1 86 ? -23.438 -27.007 -55.550 1.00 46.91 86 GLU A CA 1
ATOM 721 C C . GLU A 1 86 ? -23.849 -27.233 -54.080 1.00 46.91 86 GLU A C 1
ATOM 723 O O . GLU A 1 86 ? -23.007 -27.259 -53.180 1.00 46.91 86 GLU A O 1
ATOM 728 N N . CYS A 1 87 ? -25.149 -27.419 -53.821 1.00 55.38 87 CYS A N 1
ATOM 729 C CA . CYS A 1 87 ? -25.671 -27.859 -52.519 1.00 55.38 87 CYS A CA 1
ATOM 730 C C . CYS A 1 87 ? -25.629 -29.388 -52.373 1.00 55.38 87 CYS A C 1
ATOM 732 O O . CYS A 1 87 ? -25.903 -30.132 -53.316 1.00 55.38 87 CYS A O 1
ATOM 734 N N . THR A 1 88 ? -25.348 -29.872 -51.160 1.00 62.41 88 THR A N 1
ATOM 735 C CA . THR A 1 88 ? -25.216 -31.308 -50.882 1.00 62.41 88 THR A CA 1
ATOM 736 C C . THR A 1 88 ? -26.579 -32.027 -50.826 1.00 62.41 88 THR A C 1
ATOM 738 O O . THR A 1 88 ? -27.600 -31.423 -50.480 1.00 62.41 88 THR A O 1
ATOM 741 N N . PRO A 1 89 ? -26.637 -33.346 -51.102 1.00 53.00 89 PRO A N 1
ATOM 742 C CA . PRO A 1 89 ? -27.884 -34.126 -51.085 1.00 53.00 89 PRO A CA 1
ATOM 743 C C . PRO A 1 89 ? -28.646 -34.110 -49.744 1.00 53.00 89 PRO A C 1
ATOM 745 O O . PRO A 1 89 ? -29.857 -34.328 -49.712 1.00 53.00 89 PRO A O 1
ATOM 748 N N . GLU A 1 90 ? -27.963 -33.832 -48.632 1.00 52.19 90 GLU A N 1
ATOM 749 C CA . GLU A 1 90 ? -28.569 -33.692 -47.300 1.00 52.19 90 GLU A CA 1
ATOM 750 C C . GLU A 1 90 ? -29.296 -32.348 -47.130 1.00 52.19 90 GLU A C 1
ATOM 752 O O . GLU A 1 90 ? -30.365 -32.301 -46.518 1.00 52.19 90 GLU A O 1
ATOM 757 N N . GLN A 1 91 ? -28.793 -31.276 -47.755 1.00 53.31 91 GLN A N 1
ATOM 758 C CA . GLN A 1 91 ? -29.455 -29.966 -47.794 1.00 53.31 91 GLN A CA 1
ATOM 759 C C . GLN A 1 91 ? -30.732 -30.015 -48.646 1.00 53.31 91 GLN A C 1
ATOM 761 O O . GLN A 1 91 ? -31.767 -29.484 -48.245 1.00 53.31 91 GLN A O 1
ATOM 766 N N . LEU A 1 92 ? -30.711 -30.765 -49.753 1.00 54.75 92 LEU A N 1
ATOM 767 C CA . LEU A 1 92 ? -31.895 -31.036 -50.580 1.00 54.75 92 LEU A CA 1
ATOM 768 C C . LEU A 1 92 ? -32.983 -31.827 -49.831 1.00 54.75 92 LEU A C 1
ATOM 770 O O . LEU A 1 92 ? -34.171 -31.601 -50.056 1.00 54.75 92 LEU A O 1
ATOM 774 N N . LYS A 1 93 ? -32.599 -32.709 -48.899 1.00 52.53 93 LYS A N 1
ATOM 775 C CA . LYS A 1 93 ? -33.538 -33.492 -48.076 1.00 52.53 93 LYS A CA 1
ATOM 776 C C . LYS A 1 93 ? -34.180 -32.670 -46.954 1.00 52.53 93 LYS A C 1
ATOM 778 O O . LYS A 1 93 ? -35.333 -32.915 -46.611 1.00 52.53 93 LYS A O 1
ATOM 783 N N . LEU A 1 94 ? -33.465 -31.676 -46.420 1.00 50.41 94 LEU A N 1
ATOM 784 C CA . LEU A 1 94 ? -33.961 -30.762 -45.382 1.00 50.41 94 LEU A CA 1
ATOM 785 C C . LEU A 1 94 ? -34.920 -29.697 -45.949 1.00 50.41 94 LEU A C 1
ATOM 787 O O . LEU A 1 94 ? -35.854 -29.271 -45.274 1.00 50.41 94 LEU A O 1
ATOM 791 N N . MET A 1 95 ? -34.730 -29.301 -47.211 1.00 53.81 95 MET A N 1
ATOM 792 C CA . MET A 1 95 ? -35.574 -28.315 -47.899 1.00 53.81 95 MET A CA 1
ATOM 793 C C . MET A 1 95 ? -36.943 -28.865 -48.345 1.00 53.81 95 MET A C 1
ATOM 795 O O . MET A 1 95 ? -37.836 -28.084 -48.670 1.00 53.81 95 MET A O 1
ATOM 799 N N . GLN A 1 96 ? -37.144 -30.189 -48.346 1.00 54.28 96 GLN A N 1
ATOM 800 C CA . GLN A 1 96 ? -38.357 -30.837 -48.870 1.00 54.28 96 GLN A CA 1
ATOM 801 C C . GLN A 1 96 ? -39.464 -31.111 -47.831 1.00 54.28 96 GLN A C 1
ATOM 803 O O . GLN A 1 96 ? -40.547 -31.555 -48.210 1.00 54.28 96 GLN A O 1
ATOM 808 N N . THR A 1 97 ? -39.283 -30.780 -46.546 1.00 55.94 97 THR A N 1
ATOM 809 C CA . THR A 1 97 ? -40.326 -30.942 -45.508 1.00 55.94 97 THR A CA 1
ATOM 810 C C . THR A 1 97 ? -40.859 -29.594 -44.993 1.00 55.94 97 THR A C 1
ATOM 812 O O . THR A 1 97 ? -40.537 -29.172 -43.889 1.00 55.94 97 THR A O 1
ATOM 815 N N . GLN A 1 98 ? -41.616 -28.909 -45.864 1.00 50.66 98 GLN A N 1
ATOM 816 C CA . GLN A 1 98 ? -42.890 -28.174 -45.652 1.00 50.66 98 GLN A CA 1
ATOM 817 C C . GLN A 1 98 ? -43.234 -27.667 -44.223 1.00 50.66 98 GLN A C 1
ATOM 819 O O . GLN A 1 98 ? -43.169 -28.418 -43.261 1.00 50.66 98 GLN A O 1
ATOM 824 N N . ASP A 1 99 ? -43.778 -26.474 -43.949 1.00 58.00 99 ASP A N 1
ATOM 825 C CA . ASP A 1 99 ? -44.301 -25.344 -44.732 1.00 58.00 99 ASP A CA 1
ATOM 826 C C . ASP A 1 99 ? -44.414 -24.155 -43.739 1.00 58.00 99 ASP A C 1
ATOM 828 O O . ASP A 1 99 ? -45.127 -24.229 -42.729 1.00 58.00 99 ASP A O 1
ATOM 832 N N . LEU A 1 100 ? -43.680 -23.059 -43.974 1.00 61.03 100 LEU A N 1
ATOM 833 C CA . LEU A 1 100 ? -43.592 -21.884 -43.083 1.00 61.03 100 LEU A CA 1
ATOM 834 C C . LEU A 1 100 ? -44.963 -21.279 -42.735 1.00 61.03 100 LEU A C 1
ATOM 836 O O . LEU A 1 100 ? -45.132 -20.690 -41.662 1.00 61.03 100 LEU A O 1
ATOM 840 N N . LYS A 1 101 ? -45.963 -21.454 -43.608 1.00 60.41 101 LYS A N 1
ATOM 841 C CA . LYS A 1 101 ? -47.323 -20.948 -43.382 1.00 60.41 101 LYS A CA 1
ATOM 842 C C . LYS A 1 101 ? -48.038 -21.676 -42.242 1.00 60.41 101 LYS A C 1
ATOM 844 O O . LYS A 1 101 ? -48.773 -21.036 -41.487 1.00 60.41 101 LYS A O 1
ATOM 849 N N . TYR A 1 102 ? -47.780 -22.970 -42.050 1.00 60.56 102 TYR A N 1
ATOM 850 C CA . TYR A 1 102 ? -48.356 -23.743 -40.945 1.00 60.56 102 TYR A CA 1
ATOM 851 C C . TYR A 1 102 ? -47.737 -23.354 -39.593 1.00 60.56 102 TYR A C 1
ATOM 853 O O . TYR A 1 102 ? -48.453 -23.174 -38.606 1.00 60.56 102 TYR A O 1
ATOM 861 N N . ILE A 1 103 ? -46.419 -23.121 -39.557 1.00 61.88 103 ILE A N 1
ATOM 862 C CA . ILE A 1 103 ? -45.711 -22.659 -38.350 1.00 61.88 103 ILE A CA 1
ATOM 863 C C . ILE A 1 103 ? -46.177 -21.253 -37.951 1.00 61.88 103 ILE A C 1
ATOM 865 O O . ILE A 1 103 ? -46.462 -21.013 -36.776 1.00 61.88 103 ILE A O 1
ATOM 869 N N . ALA A 1 104 ? -46.328 -20.339 -38.914 1.00 70.81 104 ALA A N 1
ATOM 870 C CA . ALA A 1 104 ? -46.842 -18.995 -38.653 1.00 70.81 104 ALA A CA 1
ATOM 871 C C . ALA A 1 104 ? -48.279 -19.022 -38.101 1.00 70.81 104 ALA A C 1
ATOM 873 O O . ALA A 1 104 ? -48.586 -18.314 -37.139 1.00 70.81 104 ALA A O 1
ATOM 874 N N . HIS A 1 105 ? -49.142 -19.885 -38.652 1.00 76.69 105 HIS A N 1
ATOM 875 C CA . HIS A 1 105 ? -50.502 -20.072 -38.151 1.00 76.69 105 HIS A CA 1
ATOM 876 C C . HIS A 1 105 ? -50.515 -20.625 -36.717 1.00 76.69 105 HIS A C 1
ATOM 878 O O . HIS A 1 105 ? -51.181 -20.061 -35.847 1.00 76.69 105 HIS A O 1
ATOM 884 N N . LYS A 1 106 ? -49.727 -21.671 -36.429 1.00 73.44 106 LYS A N 1
ATOM 885 C CA . LYS A 1 106 ? -49.662 -22.264 -35.085 1.00 73.44 106 LYS A CA 1
ATOM 886 C C . LYS A 1 106 ? -49.102 -21.284 -34.048 1.00 73.44 106 LYS A C 1
ATOM 888 O O . LYS A 1 106 ? -49.611 -21.218 -32.932 1.00 73.44 106 LYS A O 1
ATOM 893 N N . ARG A 1 107 ? -48.109 -20.469 -34.427 1.00 75.31 107 ARG A N 1
ATOM 894 C CA . ARG A 1 107 ? -47.538 -19.423 -33.563 1.00 75.31 107 ARG A CA 1
ATOM 895 C C . ARG A 1 107 ? -48.580 -18.371 -33.176 1.00 75.31 107 ARG A C 1
ATOM 897 O O . ARG A 1 107 ? -48.615 -17.943 -32.028 1.00 75.31 107 ARG A O 1
ATOM 904 N N . LEU A 1 108 ? -49.458 -17.993 -34.107 1.00 80.50 108 LEU A N 1
ATOM 905 C CA . LEU A 1 108 ? -50.545 -17.050 -33.836 1.00 80.50 108 LEU A CA 1
ATOM 906 C C . LEU A 1 108 ? -51.604 -17.641 -32.890 1.00 80.50 108 LEU A C 1
ATOM 908 O O . LEU A 1 108 ? -52.110 -16.940 -32.013 1.00 80.50 108 LEU A O 1
ATOM 912 N N . VAL A 1 109 ? -51.931 -18.928 -33.052 1.00 78.31 109 VAL A N 1
ATOM 913 C CA . VAL A 1 109 ? -52.888 -19.635 -32.185 1.00 78.31 109 VAL A CA 1
ATOM 914 C C . VAL A 1 109 ? -52.364 -19.740 -30.750 1.00 78.31 109 VAL A C 1
ATOM 916 O O . VAL A 1 109 ? -53.108 -19.454 -29.811 1.00 78.31 109 VAL A O 1
ATOM 919 N N . GLU A 1 110 ? -51.088 -20.083 -30.569 1.00 81.19 110 GLU A N 1
ATOM 920 C CA . GLU A 1 110 ? -50.486 -20.190 -29.234 1.00 81.19 110 GLU A CA 1
ATOM 921 C C . GLU A 1 110 ? -50.276 -18.818 -28.571 1.00 81.19 110 GLU A C 1
ATOM 923 O O . GLU A 1 110 ? -50.543 -18.680 -27.379 1.00 81.19 110 GLU A O 1
ATOM 928 N N . SER A 1 111 ? -49.940 -17.767 -29.332 1.00 78.44 111 SER A N 1
ATOM 929 C CA . SER A 1 111 ? -49.868 -16.393 -28.799 1.00 78.44 111 SER A CA 1
ATOM 930 C C . SER A 1 111 ? -51.198 -15.951 -28.182 1.00 78.44 111 SER A C 1
ATOM 932 O O . SER A 1 111 ? -51.225 -15.451 -27.063 1.00 78.44 111 SER A O 1
ATOM 934 N N . LYS A 1 112 ? -52.327 -16.219 -28.854 1.00 75.75 112 LYS A N 1
ATOM 935 C CA . LYS A 1 112 ? -53.657 -15.868 -28.327 1.00 75.75 112 LYS A CA 1
ATOM 936 C C . LYS A 1 112 ? -54.042 -16.658 -27.073 1.00 75.75 112 LYS A C 1
ATOM 938 O O . LYS A 1 112 ? -54.824 -16.166 -26.261 1.00 75.75 112 LYS A O 1
ATOM 943 N N . LYS A 1 113 ? -53.536 -17.886 -26.909 1.00 75.00 113 LYS A N 1
ATOM 944 C CA . LYS A 1 113 ? -53.710 -18.658 -25.667 1.00 75.00 113 LYS A CA 1
ATOM 945 C C . LYS A 1 113 ? -52.915 -18.045 -24.517 1.00 75.00 113 LYS A C 1
ATOM 947 O O . LYS A 1 113 ? -53.456 -17.958 -23.419 1.00 75.00 113 LYS A O 1
ATOM 952 N N . ILE A 1 114 ? -51.682 -17.608 -24.775 1.00 73.06 114 ILE A N 1
ATOM 953 C CA . ILE A 1 114 ? -50.824 -16.954 -23.778 1.00 73.06 114 ILE A CA 1
ATOM 954 C C . ILE A 1 114 ? -51.470 -15.654 -23.295 1.00 73.06 114 ILE A C 1
ATOM 956 O O . ILE A 1 114 ? -51.619 -15.484 -22.088 1.00 73.06 114 ILE A O 1
ATOM 960 N N . ASP A 1 115 ? -51.969 -14.813 -24.204 1.00 73.25 115 ASP A N 1
ATOM 961 C CA . ASP A 1 115 ? -52.641 -13.558 -23.836 1.00 73.25 115 ASP A CA 1
ATOM 962 C C . ASP A 1 115 ? -53.875 -13.812 -22.949 1.00 73.25 115 ASP A C 1
ATOM 964 O O . ASP A 1 115 ? -54.135 -13.097 -21.979 1.00 73.25 115 ASP A O 1
ATOM 968 N N . LYS A 1 116 ? -54.630 -14.881 -23.241 1.00 68.00 116 LYS A N 1
ATOM 969 C CA . LYS A 1 116 ? -55.817 -15.271 -22.466 1.00 68.00 116 LYS A CA 1
ATOM 970 C C . LYS A 1 116 ? -55.462 -15.807 -21.074 1.00 68.00 116 LYS A C 1
ATOM 972 O O . LYS A 1 116 ? -56.210 -15.561 -20.132 1.00 68.00 116 LYS A O 1
ATOM 977 N N . LEU A 1 117 ? -54.339 -16.517 -20.946 1.00 66.50 117 LEU A N 1
ATOM 978 C CA . LEU A 1 117 ? -53.817 -17.003 -19.664 1.00 66.50 117 LEU A CA 1
ATOM 979 C C . LEU A 1 117 ? -53.203 -15.865 -18.833 1.00 66.50 117 LEU A C 1
ATOM 981 O O . LEU A 1 117 ? -53.418 -15.818 -17.626 1.00 66.50 117 LEU A O 1
ATOM 985 N N . GLN A 1 118 ? -52.520 -14.907 -19.466 1.00 64.00 118 GLN A N 1
ATOM 986 C CA . GLN A 1 118 ? -51.992 -13.710 -18.802 1.00 64.00 118 GLN A CA 1
ATOM 987 C C . GLN A 1 118 ? -53.111 -12.805 -18.275 1.00 64.00 118 GLN A C 1
ATOM 989 O O . GLN A 1 118 ? -53.019 -12.317 -17.152 1.00 64.00 118 GLN A O 1
ATOM 994 N N . ALA A 1 119 ? -54.212 -12.654 -19.018 1.00 63.06 119 ALA A N 1
ATOM 995 C CA . ALA A 1 119 ? -55.377 -11.897 -18.557 1.00 63.06 119 ALA A CA 1
ATOM 996 C C . ALA A 1 119 ? -56.066 -12.518 -17.322 1.00 63.06 119 ALA A C 1
ATOM 998 O O . ALA A 1 119 ? -56.746 -11.810 -16.581 1.00 63.06 119 ALA A O 1
ATOM 999 N N . GLN A 1 120 ? -55.889 -13.823 -17.082 1.00 54.44 120 GLN A N 1
ATOM 1000 C CA . GLN A 1 120 ? -56.401 -14.527 -15.898 1.00 54.44 120 GLN A CA 1
ATOM 1001 C C . GLN A 1 120 ? -55.433 -14.489 -14.701 1.00 54.44 120 GLN A C 1
ATOM 1003 O O . GLN A 1 120 ? -55.807 -14.910 -13.609 1.00 54.44 120 GLN A O 1
ATOM 1008 N N . LEU A 1 121 ? -54.220 -13.950 -14.876 1.00 53.00 121 LEU A N 1
ATOM 1009 C CA . LEU A 1 121 ? -53.161 -13.895 -13.863 1.00 53.00 121 LEU A CA 1
ATOM 1010 C C . LEU A 1 121 ? -53.111 -12.544 -13.118 1.00 53.00 121 LEU A C 1
ATOM 1012 O O . LEU A 1 121 ? -52.054 -12.100 -12.681 1.00 53.00 121 LEU A O 1
ATOM 1016 N N . HIS A 1 122 ? -54.246 -11.864 -12.971 1.00 52.12 122 HIS A N 1
ATOM 1017 C CA . HIS A 1 122 ? -54.361 -10.680 -12.122 1.00 52.12 122 HIS A CA 1
ATOM 1018 C C . HIS A 1 122 ? -55.202 -11.037 -10.900 1.00 52.12 122 HIS A C 1
ATOM 1020 O O . HIS A 1 122 ? -56.420 -10.934 -10.982 1.00 52.12 122 HIS A O 1
ATOM 1026 N N . LEU A 1 123 ? -54.548 -11.497 -9.819 1.00 45.97 123 LEU A N 1
ATOM 1027 C CA . LEU A 1 123 ? -54.937 -11.363 -8.394 1.00 45.97 123 LEU A CA 1
ATOM 1028 C C . LEU A 1 123 ? -54.236 -12.404 -7.491 1.00 45.97 123 LEU A C 1
ATOM 1030 O O . LEU A 1 123 ? -54.891 -13.071 -6.696 1.00 45.97 123 LEU A O 1
ATOM 1034 N N . VAL A 1 124 ? -52.907 -12.534 -7.562 1.00 44.16 124 VAL A N 1
ATOM 1035 C CA . VAL A 1 124 ? -52.140 -13.123 -6.449 1.00 44.16 124 VAL A CA 1
ATOM 1036 C C . VAL A 1 124 ? -50.829 -12.343 -6.291 1.00 44.16 124 VAL A C 1
ATOM 1038 O O . VAL A 1 124 ? -49.978 -12.371 -7.173 1.00 44.16 124 VAL A O 1
ATOM 1041 N N . ASP A 1 125 ? -50.741 -11.606 -5.182 1.00 47.56 125 ASP A N 1
ATOM 1042 C CA . ASP A 1 125 ? -49.555 -10.986 -4.569 1.00 47.56 125 ASP A CA 1
ATOM 1043 C C . ASP A 1 125 ? -48.791 -9.886 -5.326 1.00 47.56 125 ASP A C 1
ATOM 1045 O O . ASP A 1 125 ? -47.642 -10.051 -5.730 1.00 47.56 125 ASP A O 1
ATOM 1049 N N . ALA A 1 126 ? -49.378 -8.685 -5.386 1.00 37.81 126 ALA A N 1
ATOM 1050 C CA . ALA A 1 126 ? -48.612 -7.454 -5.591 1.00 37.81 126 ALA A CA 1
ATOM 1051 C C . ALA A 1 126 ? -48.708 -6.548 -4.352 1.00 37.81 126 ALA A C 1
ATOM 1053 O O . ALA A 1 126 ? -49.727 -5.892 -4.118 1.00 37.81 126 ALA A O 1
ATOM 1054 N N . GLU A 1 127 ? -47.625 -6.491 -3.571 1.00 43.12 127 GLU A N 1
ATOM 1055 C CA . GLU A 1 127 ? -47.355 -5.360 -2.681 1.00 43.12 127 GLU A CA 1
ATOM 1056 C C . GLU A 1 127 ? -47.245 -4.074 -3.519 1.00 43.12 127 GLU A C 1
ATOM 1058 O O . GLU A 1 127 ? -46.705 -4.070 -4.629 1.00 43.12 127 GLU A O 1
ATOM 1063 N N . LYS A 1 128 ? -47.806 -2.971 -3.011 1.00 35.44 128 LYS A N 1
ATOM 1064 C CA . LYS A 1 128 ? -47.823 -1.682 -3.717 1.00 35.44 128 LYS A CA 1
ATOM 1065 C C . LYS A 1 128 ? -46.391 -1.167 -3.946 1.00 35.44 128 LYS A C 1
ATOM 1067 O O . LYS A 1 128 ? -45.611 -1.162 -2.996 1.00 35.44 128 LYS A O 1
ATOM 1072 N N . PRO A 1 129 ? -46.058 -0.646 -5.142 1.00 37.78 129 PRO A N 1
ATOM 1073 C CA . PRO A 1 129 ? -44.784 0.026 -5.364 1.00 37.78 129 PRO A CA 1
ATOM 1074 C C . PRO A 1 129 ? -44.734 1.330 -4.555 1.00 37.78 129 PRO A C 1
ATOM 1076 O O . PRO A 1 129 ? -45.634 2.170 -4.648 1.00 37.78 129 PRO A O 1
ATOM 1079 N N . ASN A 1 130 ? -43.680 1.500 -3.755 1.00 38.84 130 ASN A N 1
ATOM 1080 C CA . ASN A 1 130 ? -43.357 2.779 -3.129 1.00 38.84 130 ASN A CA 1
ATOM 1081 C C . ASN A 1 130 ? -42.921 3.761 -4.225 1.00 38.84 130 ASN A C 1
ATOM 1083 O O . ASN A 1 130 ? -41.802 3.695 -4.726 1.00 38.84 130 ASN A O 1
ATOM 1087 N N . ASN A 1 131 ? -43.807 4.682 -4.599 1.00 35.97 131 ASN A N 1
ATOM 1088 C CA . ASN A 1 131 ? -43.464 5.790 -5.486 1.00 35.97 131 ASN A CA 1
ATOM 1089 C C . ASN A 1 131 ? -42.732 6.873 -4.684 1.00 35.97 131 ASN A C 1
ATOM 1091 O O . ASN A 1 131 ? -43.356 7.806 -4.177 1.00 35.97 131 ASN A O 1
ATOM 1095 N N . HIS A 1 132 ? -41.410 6.762 -4.576 1.00 47.66 132 HIS A N 1
ATOM 1096 C CA . HIS A 1 132 ? -40.586 7.895 -4.167 1.00 47.66 132 HIS A CA 1
ATOM 1097 C C . HIS A 1 132 ? -40.487 8.882 -5.338 1.00 47.66 132 HIS A C 1
ATOM 1099 O O . HIS A 1 132 ? -39.933 8.569 -6.389 1.00 47.66 132 HIS A O 1
ATOM 1105 N N . VAL A 1 133 ? -41.071 10.070 -5.170 1.00 46.84 133 VAL A N 1
ATOM 1106 C CA . VAL A 1 133 ? -40.921 11.188 -6.111 1.00 46.84 133 VAL A CA 1
ATOM 1107 C C . VAL A 1 133 ? -39.702 11.995 -5.679 1.00 46.84 133 VAL A C 1
ATOM 1109 O O . VAL A 1 133 ? -39.710 12.590 -4.604 1.00 46.84 133 VAL A O 1
ATOM 1112 N N . PHE A 1 134 ? -38.667 12.014 -6.515 1.00 45.03 134 PHE A N 1
ATOM 1113 C CA . PHE A 1 134 ? -37.471 12.825 -6.304 1.00 45.03 134 PHE A CA 1
ATOM 1114 C C . PHE A 1 134 ? -37.604 14.138 -7.079 1.00 45.03 134 PHE A C 1
ATOM 1116 O O . PHE A 1 134 ? -37.821 14.131 -8.292 1.00 45.03 134 PHE A O 1
ATOM 1123 N N . PHE A 1 135 ? -37.490 15.264 -6.377 1.00 46.75 135 PHE A N 1
ATOM 1124 C CA . PHE A 1 135 ? -37.353 16.580 -6.996 1.00 46.75 135 PHE A CA 1
ATOM 1125 C C . PHE A 1 135 ? -35.863 16.867 -7.163 1.00 46.75 135 PHE A C 1
ATOM 1127 O O . PHE A 1 135 ? -35.109 16.745 -6.202 1.00 46.75 135 PHE A O 1
ATOM 1134 N N . VAL A 1 136 ? -35.450 17.204 -8.381 1.00 52.72 136 VAL A N 1
ATOM 1135 C CA . VAL A 1 136 ? -34.058 17.513 -8.725 1.00 52.72 136 VAL A CA 1
ATOM 1136 C C . VAL A 1 136 ? -34.013 18.806 -9.530 1.00 52.72 136 VAL A C 1
ATOM 1138 O O . VAL A 1 136 ? -34.901 19.060 -10.350 1.00 52.72 136 VAL A O 1
ATOM 1141 N N . ASP A 1 137 ? -32.993 19.621 -9.284 1.00 55.34 137 ASP A N 1
ATOM 1142 C CA . ASP A 1 137 ? -32.898 20.989 -9.800 1.00 55.34 137 ASP A CA 1
ATOM 1143 C C . ASP A 1 137 ? -32.110 21.053 -11.118 1.00 55.34 137 ASP A C 1
ATOM 1145 O O . ASP A 1 137 ? -32.255 22.000 -11.900 1.00 55.34 137 ASP A O 1
ATOM 1149 N N . THR A 1 138 ? -31.306 20.026 -11.414 1.00 65.69 138 THR A N 1
ATOM 1150 C CA . THR A 1 138 ? -30.428 19.983 -12.593 1.00 65.69 138 THR A CA 1
ATOM 1151 C C . THR A 1 138 ? -30.640 18.739 -13.461 1.00 65.69 138 THR A C 1
ATOM 1153 O O . THR A 1 138 ? -31.065 17.677 -13.010 1.00 65.69 138 THR A O 1
ATOM 1156 N N . LYS A 1 139 ? -30.306 18.838 -14.757 1.00 58.16 139 LYS A N 1
ATOM 1157 C CA . LYS A 1 139 ? -30.367 17.689 -15.684 1.00 58.16 139 LYS A CA 1
ATOM 1158 C C . LYS A 1 139 ? -29.372 16.579 -15.329 1.00 58.16 139 LYS A C 1
ATOM 1160 O O . LYS A 1 139 ? -29.636 15.420 -15.628 1.00 58.16 139 LYS A O 1
ATOM 1165 N N . GLU A 1 140 ? -28.251 16.924 -14.707 1.00 53.25 140 GLU A N 1
ATOM 1166 C CA . GLU A 1 140 ? -27.240 15.965 -14.247 1.00 53.25 140 GLU A CA 1
ATOM 1167 C C . GLU A 1 140 ? -27.756 15.120 -13.077 1.00 53.25 140 GLU A C 1
ATOM 1169 O O . GLU A 1 140 ? -27.502 13.919 -13.026 1.00 53.25 140 GLU A O 1
ATOM 1174 N N . GLU A 1 141 ? -28.537 15.713 -12.173 1.00 56.81 141 GLU A N 1
ATOM 1175 C CA . GLU A 1 141 ? -29.228 14.985 -11.104 1.00 56.81 141 GLU A CA 1
ATOM 1176 C C . GLU A 1 141 ? -30.355 14.096 -11.641 1.00 56.81 141 GLU A C 1
ATOM 1178 O O . GLU A 1 141 ? -30.540 12.991 -11.137 1.00 56.81 141 GLU A O 1
ATOM 1183 N N . VAL A 1 142 ? -31.062 14.516 -12.701 1.00 58.81 142 VAL A N 1
ATOM 1184 C CA . VAL A 1 142 ? -32.031 13.646 -13.397 1.00 58.81 142 VAL A CA 1
ATOM 1185 C C . VAL A 1 142 ? -31.330 12.408 -13.954 1.00 58.81 142 VAL A C 1
ATOM 1187 O O . VAL A 1 142 ? -31.803 11.299 -13.730 1.00 58.81 142 VAL A O 1
ATOM 1190 N N . MET A 1 143 ? -30.198 12.572 -14.647 1.00 54.88 143 MET A N 1
ATOM 1191 C CA . MET A 1 143 ? -29.454 11.438 -15.214 1.00 54.88 143 MET A CA 1
ATOM 1192 C C . MET A 1 143 ? -28.909 10.508 -14.125 1.00 54.88 143 MET A C 1
ATOM 1194 O O . MET A 1 143 ? -29.041 9.294 -14.254 1.00 54.88 143 MET A O 1
ATOM 1198 N N . ARG A 1 144 ? -28.387 11.063 -13.021 1.00 56.81 144 ARG A N 1
ATOM 1199 C CA . ARG A 1 144 ? -28.002 10.277 -11.836 1.00 56.81 144 ARG A CA 1
ATOM 1200 C C . ARG A 1 144 ? -29.187 9.514 -11.243 1.00 56.81 144 ARG A C 1
ATOM 1202 O O . ARG A 1 144 ? -29.058 8.332 -10.950 1.00 56.81 144 ARG A O 1
ATOM 1209 N N . GLY A 1 145 ? -30.349 10.152 -11.113 1.00 58.53 145 GLY A N 1
ATOM 1210 C CA . GLY A 1 145 ? -31.573 9.512 -10.629 1.00 58.53 145 GLY A CA 1
ATOM 1211 C C . GLY A 1 145 ? -32.060 8.376 -11.532 1.00 58.53 145 GLY A C 1
ATOM 1212 O O . GLY A 1 145 ? -32.464 7.332 -11.028 1.00 58.53 145 GLY A O 1
ATOM 1213 N N . VAL A 1 146 ? -31.981 8.549 -12.856 1.00 60.00 146 VAL A N 1
ATOM 1214 C CA . VAL A 1 146 ? -32.340 7.514 -13.841 1.00 60.00 146 VAL A CA 1
ATOM 1215 C C . VAL A 1 146 ? -31.372 6.335 -13.774 1.00 60.00 146 VAL A C 1
ATOM 1217 O O . VAL A 1 146 ? -31.832 5.203 -13.675 1.00 60.00 146 VAL A O 1
ATOM 1220 N N . TRP A 1 147 ? -30.060 6.585 -13.741 1.00 61.09 147 TRP A N 1
ATOM 1221 C CA . TRP A 1 147 ? -29.061 5.522 -13.599 1.00 61.09 147 TRP A CA 1
ATOM 1222 C C . TRP A 1 147 ? -29.229 4.759 -12.280 1.00 61.09 147 TRP A C 1
ATOM 1224 O O . TRP A 1 147 ? -29.246 3.532 -12.271 1.00 61.09 147 TRP A O 1
ATOM 1234 N N . MET A 1 148 ? -29.438 5.465 -11.160 1.00 58.59 148 MET A N 1
ATOM 1235 C CA . MET A 1 148 ? -29.724 4.813 -9.879 1.00 58.59 148 MET A CA 1
ATOM 1236 C C . MET A 1 148 ? -30.995 3.969 -9.961 1.00 58.59 148 MET A C 1
ATOM 1238 O O . MET A 1 148 ? -31.000 2.847 -9.472 1.00 58.59 148 MET A O 1
ATOM 1242 N N . ALA A 1 149 ? -32.059 4.464 -10.596 1.00 58.19 149 ALA A N 1
ATOM 1243 C CA . ALA A 1 149 ? -33.278 3.687 -10.787 1.00 58.19 149 ALA A CA 1
ATOM 1244 C C . ALA A 1 149 ? -33.033 2.438 -11.652 1.00 58.19 149 ALA A C 1
ATOM 1246 O O . ALA A 1 149 ? -33.553 1.376 -11.321 1.00 58.19 149 ALA A O 1
ATOM 1247 N N . GLU A 1 150 ? -32.212 2.530 -12.701 1.00 58.97 150 GLU A N 1
ATOM 1248 C CA . GLU A 1 150 ? -31.810 1.387 -13.527 1.00 58.97 150 GLU A CA 1
ATOM 1249 C C . GLU A 1 150 ? -31.020 0.358 -12.710 1.00 58.97 150 GLU A C 1
ATOM 1251 O O . GLU A 1 150 ? -31.422 -0.804 -12.676 1.00 58.97 150 GLU A O 1
ATOM 1256 N N . VAL A 1 151 ? -29.997 0.777 -11.958 1.00 58.47 151 VAL A N 1
ATOM 1257 C CA . VAL A 1 151 ? -29.183 -0.111 -11.107 1.00 58.47 151 VAL A CA 1
ATOM 1258 C C . VAL A 1 151 ? -29.991 -0.734 -9.970 1.00 58.47 151 VAL A C 1
ATOM 1260 O O . VAL A 1 151 ? -29.822 -1.912 -9.664 1.00 58.47 151 VAL A O 1
ATOM 1263 N N . VAL A 1 152 ? -30.899 0.025 -9.355 1.00 55.06 152 VAL A N 1
ATOM 1264 C CA . VAL A 1 152 ? -31.808 -0.476 -8.311 1.00 55.06 152 VAL A CA 1
ATOM 1265 C C . VAL A 1 152 ? -32.861 -1.421 -8.902 1.00 55.06 152 VAL A C 1
ATOM 1267 O O . VAL A 1 152 ? -33.274 -2.377 -8.242 1.00 55.06 152 VAL A O 1
ATOM 1270 N N . SER A 1 153 ? -33.289 -1.198 -10.149 1.00 49.12 153 SER A N 1
ATOM 1271 C CA . SER A 1 153 ? -34.218 -2.092 -10.850 1.00 49.12 153 SER A CA 1
ATOM 1272 C C . SER A 1 153 ? -33.542 -3.373 -11.357 1.00 49.12 153 SER A C 1
ATOM 1274 O O . SER A 1 153 ? -34.173 -4.436 -11.364 1.00 49.12 153 SER A O 1
ATOM 1276 N N . SER A 1 154 ? -32.256 -3.310 -11.720 1.00 50.19 154 SER A N 1
ATOM 1277 C CA . SER A 1 154 ? -31.464 -4.458 -12.151 1.00 50.19 154 SER A CA 1
ATOM 1278 C C . SER A 1 154 ? -30.981 -5.250 -10.933 1.00 50.19 154 SER A C 1
ATOM 1280 O O . SER A 1 154 ? -30.002 -4.907 -10.276 1.00 50.19 154 SER A O 1
ATOM 1282 N N . ARG A 1 155 ? -31.656 -6.361 -10.620 1.00 52.56 155 ARG A N 1
ATOM 1283 C CA . ARG A 1 155 ? -31.249 -7.281 -9.533 1.00 52.56 155 ARG A CA 1
ATOM 1284 C C . ARG A 1 155 ? -29.951 -8.054 -9.833 1.00 52.56 155 ARG A C 1
ATOM 1286 O O . ARG A 1 155 ? -29.489 -8.820 -8.992 1.00 52.56 155 ARG A O 1
ATOM 1293 N N . THR A 1 156 ? -29.404 -7.887 -11.032 1.00 50.88 156 THR A N 1
ATOM 1294 C CA . THR A 1 156 ? -28.267 -8.599 -11.631 1.00 50.88 156 THR A CA 1
ATOM 1295 C C . THR A 1 156 ? -27.474 -7.609 -12.476 1.00 50.88 156 THR A C 1
ATOM 1297 O O . THR A 1 156 ? -28.076 -6.691 -13.018 1.00 50.88 156 THR A O 1
ATOM 1300 N N . ALA A 1 157 ? -26.160 -7.801 -12.632 1.00 57.41 157 ALA A N 1
ATOM 1301 C CA . ALA A 1 157 ? -25.320 -6.963 -13.496 1.00 57.41 157 ALA A CA 1
ATOM 1302 C C . ALA A 1 157 ? -25.547 -7.306 -14.986 1.00 57.41 157 ALA A C 1
ATOM 1304 O O . ALA A 1 157 ? -24.958 -8.287 -15.448 1.00 57.41 157 ALA A O 1
ATOM 1305 N N . PRO A 1 158 ? -26.370 -6.557 -15.750 1.00 50.38 158 PRO A N 1
ATOM 1306 C CA . PRO A 1 158 ? -26.774 -6.975 -17.093 1.00 50.38 158 PRO A CA 1
ATOM 1307 C C . PRO A 1 158 ? -25.616 -6.866 -18.092 1.00 50.38 158 PRO A C 1
ATOM 1309 O O . PRO A 1 158 ? -25.523 -7.668 -19.009 1.00 50.38 158 PRO A O 1
ATOM 1312 N N . ASP A 1 159 ? -24.683 -5.938 -17.875 1.00 63.66 159 ASP A N 1
ATOM 1313 C CA . ASP A 1 159 ? -23.667 -5.582 -18.875 1.00 63.66 159 ASP A CA 1
ATOM 1314 C C . ASP A 1 159 ? -22.344 -6.354 -18.739 1.00 63.66 159 ASP A C 1
ATOM 1316 O O . ASP A 1 159 ? -21.404 -6.124 -19.501 1.00 63.66 159 ASP A O 1
ATOM 1320 N N . ARG A 1 160 ? -22.229 -7.275 -17.769 1.00 76.38 160 ARG A N 1
ATOM 1321 C CA . ARG A 1 160 ? -20.994 -8.053 -17.569 1.00 76.38 160 ARG A CA 1
ATOM 1322 C C . ARG A 1 160 ? -21.015 -9.338 -18.387 1.00 76.38 160 ARG A C 1
ATOM 1324 O O . ARG A 1 160 ? -22.012 -10.061 -18.405 1.00 76.38 160 ARG A O 1
ATOM 1331 N N . LEU A 1 161 ? -19.878 -9.654 -19.015 1.00 71.06 161 LEU A N 1
ATOM 1332 C CA . LEU A 1 161 ? -19.715 -10.844 -19.854 1.00 71.06 161 LEU A CA 1
ATOM 1333 C C . LEU A 1 161 ? -20.227 -12.100 -19.126 1.00 71.06 161 LEU A C 1
ATOM 1335 O O . LEU A 1 161 ? -19.832 -12.390 -17.988 1.00 71.06 161 LEU A O 1
ATOM 1339 N N . GLY A 1 162 ? -21.151 -12.818 -19.768 1.00 70.50 162 GLY A N 1
ATOM 1340 C CA . GLY A 1 162 ? -21.762 -14.035 -19.232 1.00 70.50 162 GLY A CA 1
ATOM 1341 C C . GLY A 1 162 ? -22.753 -13.840 -18.073 1.00 70.50 162 GLY A C 1
ATOM 1342 O O . GLY A 1 162 ? -23.010 -14.814 -17.362 1.00 70.50 162 GLY A O 1
ATOM 1343 N N . CYS A 1 163 ? -23.274 -12.625 -17.851 1.00 74.38 163 CYS A N 1
ATOM 1344 C CA . CYS A 1 163 ? -24.347 -12.326 -16.884 1.00 74.38 163 CYS A CA 1
ATOM 1345 C C . CYS A 1 163 ? -25.690 -11.916 -17.515 1.00 74.38 163 CYS A C 1
ATOM 1347 O O . CYS A 1 163 ? -26.646 -11.659 -16.787 1.00 74.38 163 CYS A O 1
ATOM 1349 N N . LEU A 1 164 ? -25.778 -11.904 -18.848 1.00 65.62 164 LEU A N 1
ATOM 1350 C CA . LEU A 1 164 ? -27.020 -11.697 -19.594 1.00 65.62 164 LEU A CA 1
ATOM 1351 C C . LEU A 1 164 ? -27.920 -12.946 -19.546 1.00 65.62 164 LEU A C 1
ATOM 1353 O O . LEU A 1 164 ? -27.434 -14.079 -19.639 1.00 65.62 164 LEU A O 1
ATOM 1357 N N . ASP A 1 165 ? -29.237 -12.739 -19.455 1.00 55.38 165 ASP A N 1
ATOM 1358 C CA . ASP A 1 165 ? -30.229 -13.819 -19.500 1.00 55.38 165 ASP A CA 1
ATOM 1359 C C . ASP A 1 165 ? -30.122 -14.608 -20.819 1.00 55.38 165 ASP A C 1
ATOM 1361 O O . ASP A 1 165 ? -30.233 -14.052 -21.911 1.00 55.38 165 ASP A O 1
ATOM 1365 N N . GLY A 1 166 ? -29.918 -15.927 -20.719 1.00 49.06 166 GLY A N 1
ATOM 1366 C CA . GLY A 1 166 ? -29.840 -16.837 -21.871 1.00 49.06 166 GLY A CA 1
ATOM 1367 C C . GLY A 1 166 ? -28.432 -17.142 -22.399 1.00 49.06 166 GLY A C 1
ATOM 1368 O O . GLY A 1 166 ? -28.314 -17.926 -23.341 1.00 49.06 166 GLY A O 1
ATOM 1369 N N . VAL A 1 167 ? -27.366 -16.598 -21.797 1.00 51.94 167 VAL A N 1
ATOM 1370 C CA . VAL A 1 167 ? -25.979 -16.925 -22.182 1.00 51.94 167 VAL A CA 1
ATOM 1371 C C . VAL A 1 167 ? -25.542 -18.279 -21.605 1.00 51.94 167 VAL A C 1
ATOM 1373 O O . VAL A 1 167 ? -25.748 -18.589 -20.429 1.00 51.94 167 VAL A O 1
ATOM 1376 N N . ILE A 1 168 ? -24.927 -19.110 -22.451 1.00 51.19 168 ILE A N 1
ATOM 1377 C CA . ILE A 1 168 ? -24.369 -20.420 -22.088 1.00 51.19 168 ILE A CA 1
ATOM 1378 C C . ILE A 1 168 ? -23.176 -20.205 -21.140 1.00 51.19 168 ILE A C 1
ATOM 1380 O O . ILE A 1 168 ? -22.310 -19.377 -21.403 1.00 51.19 168 ILE A O 1
ATOM 1384 N N . ARG A 1 169 ? -23.077 -20.998 -20.059 1.00 52.03 169 ARG A N 1
ATOM 1385 C CA . ARG A 1 169 ? -22.009 -20.925 -19.028 1.00 52.03 169 ARG A CA 1
ATOM 1386 C C . ARG A 1 169 ? -20.561 -20.900 -19.561 1.00 52.03 169 ARG A C 1
ATOM 1388 O O . ARG A 1 169 ? -19.663 -20.570 -18.797 1.00 52.03 169 ARG A O 1
ATOM 1395 N N . GLN A 1 170 ? -20.328 -21.266 -20.822 1.00 51.75 170 GLN A N 1
ATOM 1396 C CA . GLN A 1 170 ? -19.004 -21.365 -21.445 1.00 51.75 170 GLN A CA 1
ATOM 1397 C C . GLN A 1 170 ? -18.330 -20.008 -21.729 1.00 51.75 170 GLN A C 1
ATOM 1399 O O . GLN A 1 170 ? -17.132 -19.997 -21.982 1.00 51.75 170 GLN A O 1
ATOM 1404 N N . GLU A 1 171 ? -19.046 -18.881 -21.644 1.00 65.00 171 GLU A N 1
ATOM 1405 C CA . GLU A 1 171 ? -18.483 -17.537 -21.895 1.00 65.00 171 GLU A CA 1
ATOM 1406 C C . GLU A 1 171 ? -18.112 -16.752 -20.619 1.00 65.00 171 GLU A C 1
ATOM 1408 O O . GLU A 1 171 ? -17.765 -15.573 -20.690 1.00 65.00 171 GLU A O 1
ATOM 1413 N N . GLN A 1 172 ? -18.195 -17.357 -19.429 1.00 74.56 172 GLN A N 1
ATOM 1414 C CA . GLN A 1 172 ? -17.821 -16.658 -18.193 1.00 74.56 172 GLN A CA 1
ATOM 1415 C C . GLN A 1 172 ? -16.293 -16.582 -18.014 1.00 74.56 172 GLN A C 1
ATOM 1417 O O . GLN A 1 172 ? -15.597 -17.546 -18.340 1.00 74.56 172 GLN A O 1
ATOM 1422 N N . PRO A 1 173 ? -15.757 -15.482 -17.444 1.00 81.81 173 PRO A N 1
ATOM 1423 C CA . PRO A 1 173 ? -14.350 -15.402 -17.064 1.00 81.81 173 PRO A CA 1
ATOM 1424 C C . PRO A 1 173 ? -13.937 -16.569 -16.160 1.00 81.81 173 PRO A C 1
ATOM 1426 O O . PRO A 1 173 ? -14.650 -16.922 -15.218 1.00 81.81 173 PRO A O 1
ATOM 1429 N N . ILE A 1 174 ? -12.765 -17.147 -16.428 1.00 82.56 174 ILE A N 1
ATOM 1430 C CA . ILE A 1 174 ? -12.285 -18.367 -15.759 1.00 82.56 174 ILE A CA 1
ATOM 1431 C C . ILE A 1 174 ? -12.069 -18.195 -14.246 1.00 82.56 174 ILE A C 1
ATOM 1433 O O . ILE A 1 174 ? -12.184 -19.147 -13.483 1.00 82.56 174 ILE A O 1
ATOM 1437 N N . ASN A 1 175 ? -11.794 -16.971 -13.802 1.00 84.19 175 ASN A N 1
ATOM 1438 C CA . ASN A 1 175 ? -11.529 -16.606 -12.412 1.00 84.19 175 ASN A CA 1
ATOM 1439 C C . ASN A 1 175 ? -12.793 -16.204 -11.625 1.00 84.19 175 ASN A C 1
ATOM 1441 O O . ASN A 1 175 ? -12.685 -15.741 -10.486 1.00 84.19 175 ASN A O 1
ATOM 1445 N N . ARG A 1 176 ? -13.988 -16.364 -12.206 1.00 88.69 176 ARG A N 1
ATOM 1446 C CA . ARG A 1 176 ? -15.256 -16.024 -11.556 1.00 88.69 176 ARG A CA 1
ATOM 1447 C C . ARG A 1 176 ? -15.631 -17.054 -10.489 1.00 88.69 176 ARG A C 1
ATOM 1449 O O . ARG A 1 176 ? -15.761 -18.244 -10.769 1.00 88.69 176 ARG A O 1
ATOM 1456 N N . VAL A 1 177 ? -15.878 -16.593 -9.264 1.00 90.25 177 VAL A N 1
ATOM 1457 C CA . VAL A 1 177 ? -16.238 -17.466 -8.133 1.00 90.25 177 VAL A CA 1
ATOM 1458 C C . VAL A 1 177 ? -17.746 -17.431 -7.896 1.00 90.25 177 VAL A C 1
ATOM 1460 O O . VAL A 1 177 ? -18.304 -16.362 -7.678 1.00 90.25 177 VAL A O 1
ATOM 1463 N N . ASN A 1 178 ? -18.413 -18.591 -7.872 1.00 91.25 178 ASN A N 1
ATOM 1464 C CA . ASN A 1 178 ? -19.832 -18.666 -7.508 1.00 91.25 178 ASN A CA 1
ATOM 1465 C C . ASN A 1 178 ? -20.019 -18.492 -5.991 1.00 91.25 178 ASN A C 1
ATOM 1467 O O . ASN A 1 178 ? -19.594 -19.322 -5.187 1.00 91.25 178 ASN A O 1
ATOM 1471 N N . THR A 1 179 ? -20.701 -17.419 -5.614 1.00 95.50 179 THR A N 1
ATOM 1472 C CA . THR A 1 179 ? -20.943 -16.969 -4.240 1.00 95.50 179 THR A CA 1
ATOM 1473 C C . THR A 1 179 ? -22.400 -17.100 -3.802 1.00 95.50 179 THR A C 1
ATOM 1475 O O . THR A 1 179 ? -22.734 -16.735 -2.674 1.00 95.50 179 THR A O 1
ATOM 1478 N N . THR A 1 180 ? -23.266 -17.688 -4.636 1.00 93.88 180 THR A N 1
ATOM 1479 C CA . THR A 1 180 ? -24.718 -17.797 -4.392 1.00 93.88 180 THR A CA 1
ATOM 1480 C C . THR A 1 180 ? -25.039 -18.357 -3.002 1.00 93.88 180 THR A C 1
ATOM 1482 O O . THR A 1 180 ? -25.805 -17.756 -2.249 1.00 93.88 180 THR A O 1
ATOM 1485 N N . LEU A 1 181 ? -24.417 -19.480 -2.621 1.00 95.62 181 LEU A N 1
ATOM 1486 C CA . LEU A 1 181 ? -24.649 -20.102 -1.313 1.00 95.62 181 LEU A CA 1
ATOM 1487 C C . LEU A 1 181 ? -24.131 -19.230 -0.157 1.00 95.62 181 LEU A C 1
ATOM 1489 O O . LEU A 1 181 ? -24.800 -19.112 0.867 1.00 95.62 181 LEU A O 1
ATOM 1493 N N . ARG A 1 182 ? -22.976 -18.573 -0.334 1.00 97.00 182 ARG A N 1
ATOM 1494 C CA . ARG A 1 182 ? -22.381 -17.686 0.681 1.00 97.00 182 ARG A CA 1
ATOM 1495 C C . ARG A 1 182 ? -23.298 -16.493 0.963 1.00 97.00 182 ARG A C 1
ATOM 1497 O O . ARG A 1 182 ? -23.548 -16.174 2.122 1.00 97.00 182 ARG A O 1
ATOM 1504 N N . LEU A 1 183 ? -23.870 -15.890 -0.082 1.00 97.62 183 LEU A N 1
ATOM 1505 C CA . LEU A 1 183 ? -24.852 -14.807 0.038 1.00 97.62 183 LEU A CA 1
ATOM 1506 C C . LEU A 1 183 ? -26.145 -15.261 0.727 1.00 97.62 183 LEU A C 1
ATOM 1508 O O . LEU A 1 183 ? -26.666 -14.544 1.582 1.00 97.62 183 LEU A O 1
ATOM 1512 N N . GLN A 1 184 ? -26.657 -16.451 0.395 1.00 96.88 184 GLN A N 1
ATOM 1513 C CA . GLN A 1 184 ? -27.839 -17.013 1.060 1.00 96.88 184 GLN A CA 1
ATOM 1514 C C . GLN A 1 184 ? -27.600 -17.205 2.562 1.00 96.88 184 GLN A C 1
ATOM 1516 O O . GLN A 1 184 ? -28.406 -16.757 3.377 1.00 96.88 184 GLN A O 1
ATOM 1521 N N . GLN A 1 185 ? -26.473 -17.812 2.940 1.00 97.44 185 GLN A N 1
ATOM 1522 C CA . GLN A 1 185 ? -26.114 -18.028 4.343 1.00 97.44 185 GLN A CA 1
ATOM 1523 C C . GLN A 1 185 ? -25.911 -16.704 5.094 1.00 97.44 185 GLN A C 1
ATOM 1525 O O . GLN A 1 185 ? -26.381 -16.559 6.223 1.00 97.44 185 GLN A O 1
ATOM 1530 N N . LEU A 1 186 ? -25.280 -15.710 4.461 1.00 98.06 186 LEU A N 1
ATOM 1531 C CA . LEU A 1 186 ? -25.089 -14.388 5.057 1.00 98.06 186 LEU A CA 1
ATOM 1532 C C . LEU A 1 186 ? -26.425 -13.671 5.318 1.00 98.06 186 LEU A C 1
ATOM 1534 O O . LEU A 1 186 ? -26.616 -13.109 6.394 1.00 98.06 186 LEU A O 1
ATOM 1538 N N . ARG A 1 187 ? -27.386 -13.737 4.387 1.00 97.81 187 ARG A N 1
ATOM 1539 C CA . ARG A 1 187 ? -28.735 -13.158 4.567 1.00 97.81 187 ARG A CA 1
ATOM 1540 C C . ARG A 1 187 ? -29.511 -13.823 5.709 1.00 97.81 187 ARG A C 1
ATOM 1542 O O . ARG A 1 187 ? -30.225 -13.147 6.454 1.00 97.81 187 ARG A O 1
ATOM 1549 N N . VAL A 1 188 ? -29.320 -15.131 5.905 1.00 97.31 188 VAL A N 1
ATOM 1550 C CA . VAL A 1 188 ? -29.836 -15.840 7.089 1.00 97.31 188 VAL A CA 1
ATOM 1551 C C . VAL A 1 188 ? -29.176 -15.304 8.364 1.00 97.31 188 VAL A C 1
ATOM 1553 O O . VAL A 1 188 ? -29.882 -14.983 9.321 1.00 97.31 188 VAL A O 1
ATOM 1556 N N . ALA A 1 189 ? -27.851 -15.121 8.374 1.00 97.25 189 ALA A N 1
ATOM 1557 C CA . ALA A 1 189 ? -27.127 -14.559 9.518 1.00 97.25 189 ALA A CA 1
ATOM 1558 C C . ALA A 1 189 ? -27.572 -13.122 9.860 1.00 97.25 189 ALA A C 1
ATOM 1560 O O . ALA A 1 189 ? -27.731 -12.799 11.037 1.00 97.25 189 ALA A O 1
ATOM 1561 N N . MET A 1 190 ? -27.878 -12.289 8.857 1.00 97.62 190 MET A N 1
ATOM 1562 C CA . MET A 1 190 ? -28.440 -10.936 9.031 1.00 97.62 190 MET A CA 1
ATOM 1563 C C . MET A 1 190 ? -29.802 -10.924 9.746 1.00 97.62 190 MET A C 1
ATOM 1565 O O . MET A 1 190 ? -30.188 -9.909 10.328 1.00 97.62 190 MET A O 1
ATOM 1569 N N . SER A 1 191 ? -30.530 -12.042 9.721 1.00 95.94 191 SER A N 1
ATOM 1570 C CA . SER A 1 191 ? -31.837 -12.198 10.375 1.00 95.94 191 SER A CA 1
ATOM 1571 C C . SER A 1 191 ? -31.753 -12.936 11.717 1.00 95.94 191 SER A C 1
ATOM 1573 O O . SER A 1 191 ? -32.740 -13.021 12.450 1.00 95.94 191 SER A O 1
ATOM 1575 N N . ALA A 1 192 ? -30.581 -13.471 12.068 1.00 94.38 192 ALA A N 1
ATOM 1576 C CA . ALA A 1 192 ? -30.391 -14.278 13.262 1.00 94.38 192 ALA A CA 1
ATOM 1577 C C . ALA A 1 192 ? -30.259 -13.397 14.516 1.00 94.38 192 ALA A C 1
ATOM 1579 O O . ALA A 1 192 ? -29.195 -12.845 14.801 1.00 94.38 192 ALA A O 1
ATOM 1580 N N . VAL A 1 193 ? -31.326 -13.332 15.321 1.00 89.44 193 VAL A N 1
ATOM 1581 C CA . VAL A 1 193 ? -31.428 -12.496 16.540 1.00 89.44 193 VAL A CA 1
ATOM 1582 C C . VAL A 1 193 ? -30.229 -12.653 17.487 1.00 89.44 193 VAL A C 1
ATOM 1584 O O . VAL A 1 193 ? -29.770 -11.669 18.064 1.00 89.44 193 VAL A O 1
ATOM 1587 N N . LYS A 1 194 ? -29.681 -13.870 17.624 1.00 89.50 194 LYS A N 1
ATOM 1588 C CA . LYS A 1 194 ? -28.507 -14.135 18.477 1.00 89.50 194 LYS A CA 1
ATOM 1589 C C . LYS A 1 194 ? -27.241 -13.409 18.009 1.00 89.50 194 LYS A C 1
ATOM 1591 O O . LYS A 1 194 ? -26.439 -13.018 18.852 1.00 89.50 194 LYS A O 1
ATOM 1596 N N . LEU A 1 195 ? -27.066 -13.240 16.699 1.00 89.81 195 LEU A N 1
ATOM 1597 C CA . LEU A 1 195 ? -25.894 -12.586 16.113 1.00 89.81 195 LEU A CA 1
ATOM 1598 C C . LEU A 1 195 ? -26.068 -11.065 16.092 1.00 89.81 195 LEU A C 1
ATOM 1600 O O . LEU A 1 195 ? -25.188 -10.337 16.544 1.00 89.81 195 LEU A O 1
ATOM 1604 N N . VAL A 1 196 ? -27.227 -10.585 15.634 1.00 91.94 196 VAL A N 1
ATOM 1605 C CA . VAL A 1 196 ? -27.464 -9.148 15.397 1.00 91.94 196 VAL A CA 1
ATOM 1606 C C . VAL A 1 196 ? -27.984 -8.384 16.618 1.00 91.94 196 VAL A C 1
ATOM 1608 O O . VAL A 1 196 ? -28.081 -7.158 16.580 1.00 91.94 196 VAL A O 1
ATOM 1611 N N . ARG A 1 197 ? -28.347 -9.099 17.694 1.00 89.00 197 ARG A N 1
ATOM 1612 C CA . ARG A 1 197 ? -28.856 -8.554 18.968 1.00 89.00 197 ARG A CA 1
ATOM 1613 C C . ARG A 1 197 ? -29.956 -7.500 18.776 1.00 89.00 197 ARG A C 1
ATOM 1615 O O . ARG A 1 197 ? -29.858 -6.375 19.251 1.00 89.00 197 ARG A O 1
ATOM 1622 N N . GLY A 1 198 ? -31.015 -7.874 18.061 1.00 87.12 198 GLY A N 1
ATOM 1623 C CA . GLY A 1 198 ? -32.200 -7.043 17.843 1.00 87.12 198 GLY A CA 1
ATOM 1624 C C . GLY A 1 198 ? -33.010 -7.510 16.633 1.00 87.12 198 GLY A C 1
ATOM 1625 O O . GLY A 1 198 ? -32.908 -8.668 16.233 1.00 87.12 198 GLY A O 1
ATOM 1626 N N . ALA A 1 199 ? -33.800 -6.607 16.046 1.00 91.00 199 ALA A N 1
ATOM 1627 C CA . ALA A 1 199 ? -34.531 -6.859 14.802 1.00 91.00 199 ALA A CA 1
ATOM 1628 C C . ALA A 1 199 ? -33.593 -7.222 13.622 1.00 91.00 199 ALA A C 1
ATOM 1630 O O . ALA A 1 199 ? -32.444 -6.781 13.613 1.00 91.00 199 ALA A O 1
ATOM 1631 N N . PRO A 1 200 ? -34.058 -7.974 12.612 1.00 95.56 200 PRO A N 1
ATOM 1632 C CA . PRO A 1 200 ? -33.255 -8.308 11.434 1.00 95.56 200 PRO A CA 1
ATOM 1633 C C . PRO A 1 200 ? -32.610 -7.087 10.765 1.00 95.56 200 PRO A C 1
ATOM 1635 O O . PRO A 1 200 ? -33.237 -6.033 10.643 1.00 95.56 200 PRO A O 1
ATOM 1638 N N . LEU A 1 201 ? -31.372 -7.248 10.301 1.00 97.31 201 LEU A N 1
ATOM 1639 C CA . LEU A 1 201 ? -30.676 -6.235 9.510 1.00 97.31 201 LEU A CA 1
ATOM 1640 C C . LEU A 1 201 ? -31.175 -6.266 8.063 1.00 97.31 201 LEU A C 1
ATOM 1642 O O . LEU A 1 201 ? -31.393 -7.332 7.479 1.00 97.31 201 LEU A O 1
ATOM 1646 N N . LYS A 1 202 ? -31.325 -5.092 7.457 1.00 97.38 202 LYS A N 1
ATOM 1647 C CA . LYS A 1 202 ? -31.698 -4.939 6.046 1.00 97.38 202 LYS A CA 1
ATOM 1648 C C . LYS A 1 202 ? -30.495 -4.874 5.121 1.00 97.38 202 LYS A C 1
ATOM 1650 O O . LYS A 1 202 ? -30.606 -5.313 3.977 1.00 97.38 202 LYS A O 1
ATOM 1655 N N . ALA A 1 203 ? -29.356 -4.410 5.631 1.00 98.19 203 ALA A N 1
ATOM 1656 C CA . ALA A 1 203 ? -28.074 -4.470 4.946 1.00 98.19 203 ALA A CA 1
ATOM 1657 C C . ALA A 1 203 ? -26.925 -4.791 5.911 1.00 98.19 203 ALA A C 1
ATOM 1659 O O . ALA A 1 203 ? -27.018 -4.528 7.112 1.00 98.19 203 ALA A O 1
ATOM 1660 N N . TYR A 1 204 ? -25.845 -5.351 5.377 1.00 98.62 204 TYR A N 1
ATOM 1661 C CA . TYR A 1 204 ? -24.598 -5.585 6.091 1.00 98.62 204 TYR A CA 1
ATOM 1662 C C . TYR A 1 204 ? -23.410 -5.123 5.246 1.00 98.62 204 TYR A C 1
ATOM 1664 O O . TYR A 1 204 ? -23.314 -5.481 4.069 1.00 98.62 204 TYR A O 1
ATOM 1672 N N . ILE A 1 205 ? -22.534 -4.313 5.841 1.00 98.69 205 ILE A N 1
ATOM 1673 C CA . ILE A 1 205 ? -21.330 -3.774 5.200 1.00 98.69 205 ILE A CA 1
ATOM 1674 C C . ILE A 1 205 ? -20.131 -4.647 5.582 1.00 98.69 205 ILE A C 1
ATOM 1676 O O . ILE A 1 205 ? -19.934 -4.971 6.753 1.00 98.69 205 ILE A O 1
ATOM 1680 N N . ILE A 1 206 ? -19.332 -5.020 4.584 1.00 98.44 206 ILE A N 1
ATOM 1681 C CA . ILE A 1 206 ? -18.139 -5.858 4.716 1.00 98.44 206 ILE A CA 1
ATOM 1682 C C . ILE A 1 206 ? -16.973 -5.136 4.036 1.00 98.44 206 ILE A C 1
ATOM 1684 O O . ILE A 1 206 ? -16.916 -5.041 2.808 1.00 98.44 206 ILE A O 1
ATOM 1688 N N . THR A 1 207 ? -16.045 -4.632 4.839 1.00 96.56 207 THR A N 1
ATOM 1689 C CA . THR A 1 207 ? -14.812 -3.971 4.393 1.00 96.56 207 THR A CA 1
ATOM 1690 C C . THR A 1 207 ? -13.707 -4.988 4.078 1.00 96.56 207 THR A C 1
ATOM 1692 O O . THR A 1 207 ? -13.827 -6.181 4.381 1.00 96.56 207 THR A O 1
ATOM 1695 N N . SER A 1 208 ? -12.637 -4.527 3.422 1.00 94.88 208 SER A N 1
ATOM 1696 C CA . SER A 1 208 ? -11.399 -5.305 3.248 1.00 94.88 208 SER A CA 1
ATOM 1697 C C . SER A 1 208 ? -10.558 -5.387 4.528 1.00 94.88 208 SER A C 1
ATOM 1699 O O . SER A 1 208 ? -9.746 -6.301 4.634 1.00 94.88 208 SER A O 1
ATOM 1701 N N . ASP A 1 209 ? -10.728 -4.436 5.447 1.00 94.25 209 ASP A N 1
ATOM 1702 C CA . ASP A 1 209 ? -9.829 -4.185 6.574 1.00 94.25 209 ASP A CA 1
ATOM 1703 C C . ASP A 1 209 ? -9.872 -5.264 7.669 1.00 94.25 209 ASP A C 1
ATOM 1705 O O . ASP A 1 209 ? -10.877 -5.953 7.878 1.00 94.25 209 ASP A O 1
ATOM 1709 N N . ASP A 1 210 ? -8.772 -5.367 8.415 1.00 95.81 210 ASP A N 1
ATOM 1710 C CA . ASP A 1 210 ? -8.712 -6.074 9.693 1.00 95.81 210 ASP A CA 1
ATOM 1711 C C . ASP A 1 210 ? -8.900 -5.109 10.879 1.00 95.81 210 ASP A C 1
ATOM 1713 O O . ASP A 1 210 ? -9.175 -3.916 10.712 1.00 95.81 210 ASP A O 1
ATOM 1717 N N . GLU A 1 211 ? -8.759 -5.615 12.106 1.00 95.94 211 GLU A N 1
ATOM 1718 C CA . GLU A 1 211 ? -8.946 -4.806 13.315 1.00 95.94 211 GLU A CA 1
ATOM 1719 C C . GLU A 1 211 ? -7.871 -3.734 13.577 1.00 95.94 211 GLU A C 1
ATOM 1721 O O . GLU A 1 211 ? -7.989 -2.964 14.539 1.00 95.94 211 GLU A O 1
ATOM 1726 N N . HIS A 1 212 ? -6.865 -3.668 12.703 1.00 97.75 212 HIS A N 1
ATOM 1727 C CA . HIS A 1 212 ? -5.777 -2.693 12.694 1.00 97.75 212 HIS A CA 1
ATOM 1728 C C . HIS A 1 212 ? -5.784 -1.806 11.444 1.00 97.75 212 HIS A C 1
ATOM 1730 O O . HIS A 1 212 ? -4.856 -1.021 11.255 1.00 97.75 212 HIS A O 1
ATOM 1736 N N . GLN A 1 213 ? -6.815 -1.931 10.597 1.00 96.38 213 GLN A N 1
ATOM 1737 C CA . GLN A 1 213 ? -6.961 -1.167 9.358 1.00 96.38 213 GLN A CA 1
ATOM 1738 C C . GLN A 1 213 ? -5.762 -1.378 8.413 1.00 96.38 213 GLN A C 1
ATOM 1740 O O . GLN A 1 213 ? -5.289 -0.451 7.757 1.00 96.38 213 GLN A O 1
ATOM 1745 N N . THR A 1 214 ? -5.245 -2.612 8.375 1.00 94.25 214 THR A N 1
ATOM 1746 C CA . THR A 1 214 ? -4.108 -2.992 7.529 1.00 94.25 214 THR A CA 1
ATOM 1747 C C . THR A 1 214 ? -4.550 -3.143 6.072 1.00 94.25 214 THR A C 1
ATOM 1749 O O . THR A 1 214 ? -5.534 -3.825 5.792 1.00 94.25 214 THR A O 1
ATOM 1752 N N . GLU A 1 215 ? -3.792 -2.585 5.122 1.00 88.62 215 GLU A N 1
ATOM 1753 C CA . GLU A 1 215 ? -4.124 -2.676 3.690 1.00 88.62 215 GLU A CA 1
ATOM 1754 C C . GLU A 1 215 ? -4.117 -4.123 3.168 1.00 88.62 215 GLU A C 1
ATOM 1756 O O . GLU A 1 215 ? -5.025 -4.560 2.456 1.00 88.62 215 GLU A O 1
ATOM 1761 N N . MET A 1 216 ? -3.070 -4.875 3.508 1.00 89.38 216 MET A N 1
ATOM 1762 C CA . MET A 1 216 ? -2.952 -6.290 3.177 1.00 89.38 216 MET A CA 1
ATOM 1763 C C . MET A 1 216 ? -3.286 -7.103 4.417 1.00 89.38 216 MET A C 1
ATOM 1765 O O . MET A 1 216 ? -2.533 -7.117 5.381 1.00 89.38 216 MET A O 1
ATOM 1769 N N . VAL A 1 217 ? -4.417 -7.801 4.396 1.00 93.81 217 VAL A N 1
ATOM 1770 C CA . VAL A 1 217 ? -4.876 -8.560 5.563 1.00 93.81 217 VAL A CA 1
ATOM 1771 C C . VAL A 1 217 ? -4.394 -10.009 5.552 1.00 93.81 217 VAL A C 1
ATOM 1773 O O . VAL A 1 217 ? -4.137 -10.617 4.500 1.00 93.81 217 VAL A O 1
ATOM 1776 N N . SER A 1 218 ? -4.306 -10.594 6.747 1.00 94.12 218 SER A N 1
ATOM 1777 C CA . SER A 1 218 ? -3.984 -12.009 6.919 1.00 94.12 218 SER A CA 1
ATOM 1778 C C . SER A 1 218 ? -5.015 -12.909 6.212 1.00 94.12 218 SER A C 1
ATOM 1780 O O . SER A 1 218 ? -6.174 -12.515 6.051 1.00 94.12 218 SER A O 1
ATOM 1782 N N . PRO A 1 219 ? -4.660 -14.139 5.790 1.00 94.44 219 PRO A N 1
ATOM 1783 C CA . PRO A 1 219 ? -5.607 -15.037 5.128 1.00 94.44 219 PRO A CA 1
ATOM 1784 C C . PRO A 1 219 ? -6.908 -15.278 5.907 1.00 94.44 219 PRO A C 1
ATOM 1786 O O . PRO A 1 219 ? -7.951 -15.432 5.279 1.00 94.44 219 PRO A O 1
ATOM 1789 N N . SER A 1 220 ? -6.872 -15.267 7.244 1.00 94.38 220 SER A N 1
ATOM 1790 C CA . SER A 1 220 ? -8.056 -15.430 8.097 1.00 94.38 220 SER A CA 1
ATOM 1791 C C . SER A 1 220 ? -8.983 -14.212 8.120 1.00 94.38 220 SER A C 1
ATOM 1793 O O . SER A 1 220 ? -10.123 -14.335 8.564 1.00 94.38 220 SER A O 1
ATOM 1795 N N . ASP A 1 221 ? -8.518 -13.054 7.650 1.00 96.00 221 ASP A N 1
ATOM 1796 C CA . ASP A 1 221 ? -9.262 -11.790 7.648 1.00 96.00 221 ASP A CA 1
ATOM 1797 C C . ASP A 1 221 ? -9.808 -11.405 6.273 1.00 96.00 221 ASP A C 1
ATOM 1799 O O . ASP A 1 221 ? -10.528 -10.419 6.149 1.00 96.00 221 ASP A O 1
ATOM 1803 N N . LYS A 1 222 ? -9.563 -12.227 5.244 1.00 96.44 222 LYS A N 1
ATOM 1804 C CA . LYS A 1 222 ? -10.026 -12.030 3.859 1.00 96.44 222 LYS A CA 1
ATOM 1805 C C . LYS A 1 222 ? -11.538 -12.263 3.679 1.00 96.44 222 LYS A C 1
ATOM 1807 O O . LYS A 1 222 ? -11.975 -12.914 2.731 1.00 96.44 222 LYS A O 1
ATOM 1812 N N . ARG A 1 223 ? -12.360 -11.716 4.578 1.00 97.50 223 ARG A N 1
ATOM 1813 C CA . ARG A 1 223 ? -13.822 -11.886 4.664 1.00 97.50 223 ARG A CA 1
ATOM 1814 C C . ARG A 1 223 ? -14.529 -11.382 3.414 1.00 97.50 223 ARG A C 1
ATOM 1816 O O . ARG A 1 223 ? -15.343 -12.102 2.840 1.00 97.50 223 ARG A O 1
ATOM 1823 N N . ARG A 1 224 ? -14.163 -10.187 2.936 1.00 97.69 224 ARG A N 1
ATOM 1824 C CA . ARG A 1 224 ? -14.655 -9.648 1.661 1.00 97.69 224 ARG A CA 1
ATOM 1825 C C . ARG A 1 224 ? -14.352 -10.607 0.511 1.00 97.69 224 ARG A C 1
ATOM 1827 O O . ARG A 1 224 ? -15.253 -10.925 -0.260 1.00 97.69 224 ARG A O 1
ATOM 1834 N N . GLN A 1 225 ? -13.119 -11.105 0.403 1.00 96.88 225 GLN A N 1
ATOM 1835 C CA . GLN A 1 225 ? -12.748 -12.067 -0.640 1.00 96.88 225 GLN A CA 1
ATOM 1836 C C . GLN A 1 225 ? -13.530 -13.377 -0.512 1.00 96.88 225 GLN A C 1
ATOM 1838 O O . GLN A 1 225 ? -14.001 -13.888 -1.522 1.00 96.88 225 GLN A O 1
ATOM 1843 N N . TYR A 1 226 ? -13.724 -13.903 0.698 1.00 97.19 226 TYR A N 1
ATOM 1844 C CA . TYR A 1 226 ? -14.552 -15.089 0.902 1.00 97.19 226 TYR A CA 1
ATOM 1845 C C . TYR A 1 226 ? -15.985 -14.862 0.404 1.00 97.19 226 TYR A C 1
ATOM 1847 O O . TYR A 1 226 ? -16.495 -15.652 -0.387 1.00 97.19 226 TYR A O 1
ATOM 1855 N N . VAL A 1 227 ? -16.632 -13.767 0.804 1.00 97.50 227 VAL A N 1
ATOM 1856 C CA . VAL A 1 227 ? -18.042 -13.518 0.464 1.00 97.50 227 VAL A CA 1
ATOM 1857 C C . VAL A 1 227 ? -18.238 -13.167 -1.013 1.00 97.50 227 VAL A C 1
ATOM 1859 O O . VAL A 1 227 ? -19.236 -13.579 -1.594 1.00 97.50 227 VAL A O 1
ATOM 1862 N N . THR A 1 228 ? -17.293 -12.449 -1.626 1.00 97.38 228 THR A N 1
ATOM 1863 C CA . THR A 1 228 ? -17.431 -11.893 -2.989 1.00 97.38 228 THR A CA 1
ATOM 1864 C C . THR A 1 228 ? -16.702 -12.685 -4.076 1.00 97.38 228 THR A C 1
ATOM 1866 O O . THR A 1 228 ? -17.077 -12.610 -5.238 1.00 97.38 228 THR A O 1
ATOM 1869 N N . GLY A 1 229 ? -15.637 -13.414 -3.737 1.00 95.25 229 GLY A N 1
ATOM 1870 C CA . GLY A 1 229 ? -14.705 -13.998 -4.709 1.00 95.25 229 GLY A CA 1
ATOM 1871 C C . GLY A 1 229 ? -13.641 -13.033 -5.246 1.00 95.25 229 GLY A C 1
ATOM 1872 O O . GLY A 1 229 ? -12.596 -13.483 -5.705 1.00 95.25 229 GLY A O 1
ATOM 1873 N N . PHE A 1 230 ? -13.850 -11.718 -5.141 1.00 96.19 230 PHE A N 1
ATOM 1874 C CA . PHE A 1 230 ? -12.891 -10.708 -5.593 1.00 96.19 230 PHE A CA 1
ATOM 1875 C C . PHE A 1 230 ? -11.612 -10.746 -4.737 1.00 96.19 230 PHE A C 1
ATOM 1877 O O . PHE A 1 230 ? -11.689 -10.907 -3.521 1.00 96.19 230 PHE A O 1
ATOM 1884 N N . THR A 1 231 ? -10.423 -10.590 -5.316 1.00 94.00 231 THR A N 1
ATOM 1885 C CA . THR A 1 231 ? -9.133 -10.776 -4.614 1.00 94.00 231 THR A CA 1
ATOM 1886 C C . THR A 1 231 ? -8.269 -9.515 -4.523 1.00 94.00 231 THR A C 1
ATOM 1888 O O . THR A 1 231 ? -7.163 -9.587 -3.984 1.00 94.00 231 THR A O 1
ATOM 1891 N N . GLY A 1 232 ? -8.753 -8.364 -5.005 1.00 92.62 232 GLY A N 1
ATOM 1892 C CA . GLY A 1 232 ? -8.043 -7.088 -4.867 1.00 92.62 232 GLY A CA 1
ATOM 1893 C C . GLY A 1 232 ? -7.891 -6.653 -3.405 1.00 92.62 232 GLY A C 1
ATOM 1894 O O . GLY A 1 232 ? -8.660 -7.089 -2.537 1.00 92.62 232 GLY A O 1
ATOM 1895 N N . SER A 1 233 ? -6.885 -5.814 -3.124 1.00 91.25 233 SER A N 1
ATOM 1896 C CA . SER A 1 233 ? -6.608 -5.347 -1.754 1.00 91.25 233 SER A CA 1
ATOM 1897 C C . SER A 1 233 ? -7.708 -4.422 -1.229 1.00 91.25 233 SER A C 1
ATOM 1899 O O . SER A 1 233 ? -8.139 -4.570 -0.090 1.00 91.25 233 SER A O 1
ATOM 1901 N N . ALA A 1 234 ? -8.259 -3.548 -2.075 1.00 92.38 234 ALA A N 1
ATOM 1902 C CA . ALA A 1 234 ? -9.258 -2.564 -1.669 1.00 92.38 234 ALA A CA 1
ATOM 1903 C C . ALA A 1 234 ? -10.644 -2.855 -2.257 1.00 92.38 234 ALA A C 1
ATOM 1905 O O . ALA A 1 234 ? -10.788 -3.144 -3.445 1.00 92.38 234 ALA A O 1
ATOM 1906 N N . GLY A 1 235 ? -11.669 -2.736 -1.416 1.00 95.38 235 GLY A N 1
ATOM 1907 C CA . GLY A 1 235 ? -13.067 -2.716 -1.823 1.00 95.38 235 GLY A CA 1
ATOM 1908 C C . GLY A 1 235 ? -14.015 -2.882 -0.640 1.00 95.38 235 GLY A C 1
ATOM 1909 O O . GLY A 1 235 ? -13.651 -3.467 0.379 1.00 95.38 235 GLY A O 1
ATOM 1910 N N . THR A 1 236 ? -15.247 -2.404 -0.789 1.00 98.00 236 THR A N 1
ATOM 1911 C CA . THR A 1 236 ? -16.272 -2.505 0.261 1.00 98.00 236 THR A CA 1
ATOM 1912 C C . THR A 1 236 ? -17.526 -3.140 -0.306 1.00 98.00 236 THR A C 1
ATOM 1914 O O . THR A 1 236 ? -18.125 -2.626 -1.252 1.00 98.00 236 THR A O 1
ATOM 1917 N N . ALA A 1 237 ? -17.902 -4.287 0.251 1.00 98.50 237 ALA A N 1
ATOM 1918 C CA . ALA A 1 237 ? -19.098 -5.021 -0.124 1.00 98.50 237 ALA A CA 1
ATOM 1919 C C . ALA A 1 237 ? -20.279 -4.603 0.753 1.00 98.50 237 ALA A C 1
ATOM 1921 O O . ALA A 1 237 ? -20.142 -4.430 1.963 1.00 98.50 237 ALA A O 1
ATOM 1922 N N . VAL A 1 238 ? -21.457 -4.497 0.150 1.00 98.50 238 VAL A N 1
ATOM 1923 C CA . VAL A 1 238 ? -22.715 -4.253 0.852 1.00 98.50 238 VAL A CA 1
ATOM 1924 C C . VAL A 1 238 ? -23.726 -5.288 0.389 1.00 98.50 238 VAL A C 1
ATOM 1926 O O . VAL A 1 238 ? -24.018 -5.400 -0.802 1.00 98.50 238 VAL A O 1
ATOM 1929 N N . VAL A 1 239 ? -24.254 -6.061 1.334 1.00 98.50 239 VAL A N 1
ATOM 1930 C CA . VAL A 1 239 ? -25.248 -7.106 1.067 1.00 98.50 239 VAL A CA 1
ATOM 1931 C C . VAL A 1 239 ? -26.563 -6.699 1.701 1.00 98.50 239 VAL A C 1
ATOM 1933 O O . VAL A 1 239 ? -26.625 -6.470 2.906 1.00 98.50 239 VAL A O 1
ATOM 1936 N N . THR A 1 240 ? -27.621 -6.629 0.899 1.00 97.38 240 THR A N 1
ATOM 1937 C CA . THR A 1 240 ? -28.994 -6.466 1.382 1.00 97.38 240 THR A CA 1
ATOM 1938 C C . THR A 1 240 ? -29.726 -7.809 1.339 1.00 97.38 240 THR A C 1
ATOM 1940 O O . THR A 1 240 ? -29.191 -8.837 0.905 1.00 97.38 240 THR A O 1
ATOM 1943 N N . GLN A 1 241 ? -30.992 -7.816 1.756 1.00 92.69 241 GLN A N 1
ATOM 1944 C CA . GLN A 1 241 ? -31.847 -9.004 1.671 1.00 92.69 241 GLN A CA 1
ATOM 1945 C C . GLN A 1 241 ? -32.044 -9.523 0.234 1.00 92.69 241 GLN A C 1
ATOM 1947 O O . GLN A 1 241 ? -32.321 -10.705 0.045 1.00 92.69 241 GLN A O 1
ATOM 1952 N N . ASN A 1 242 ? -31.875 -8.673 -0.781 1.00 89.56 242 ASN A N 1
ATOM 1953 C CA . ASN A 1 242 ? -32.153 -9.005 -2.181 1.00 89.56 242 ASN A CA 1
ATOM 1954 C C . ASN A 1 242 ? -31.046 -8.611 -3.174 1.00 89.56 242 ASN A C 1
ATOM 1956 O O . ASN A 1 242 ? -31.058 -9.113 -4.292 1.00 89.56 242 ASN A O 1
ATOM 1960 N N . MET A 1 243 ? -30.081 -7.778 -2.784 1.00 94.00 243 MET A N 1
ATOM 1961 C CA . MET A 1 243 ? -29.000 -7.285 -3.643 1.00 94.00 243 MET A CA 1
ATOM 1962 C C . MET A 1 243 ? -27.634 -7.497 -2.985 1.00 94.00 243 MET A C 1
ATOM 1964 O O . MET A 1 243 ? -27.541 -7.744 -1.779 1.00 94.00 243 MET A O 1
ATOM 1968 N N . ALA A 1 244 ? -26.575 -7.434 -3.787 1.00 96.19 244 ALA A N 1
ATOM 1969 C CA . ALA A 1 244 ? -25.193 -7.411 -3.330 1.00 96.19 244 ALA A CA 1
ATOM 1970 C C . ALA A 1 244 ? -24.384 -6.499 -4.260 1.00 96.19 244 ALA A C 1
ATOM 1972 O O . ALA A 1 244 ? -24.458 -6.636 -5.479 1.00 96.19 244 ALA A O 1
ATOM 1973 N N . ALA A 1 245 ? -23.636 -5.557 -3.696 1.00 96.75 245 ALA A N 1
ATOM 1974 C CA . ALA A 1 245 ? -22.833 -4.601 -4.452 1.00 96.75 245 ALA A CA 1
ATOM 1975 C C . ALA A 1 245 ? -21.420 -4.505 -3.869 1.00 96.75 245 ALA A C 1
ATOM 1977 O O . ALA A 1 245 ? -21.234 -4.661 -2.662 1.00 96.75 245 ALA A O 1
ATOM 1978 N N . LEU A 1 246 ? -20.424 -4.272 -4.722 1.00 97.44 246 LEU A N 1
ATOM 1979 C CA . LEU A 1 246 ? -19.023 -4.114 -4.336 1.00 97.44 246 LEU A CA 1
ATOM 1980 C C . LEU A 1 246 ? -18.452 -2.834 -4.950 1.00 97.44 246 LEU A C 1
ATOM 1982 O O . LEU A 1 246 ? -18.359 -2.732 -6.170 1.00 97.44 246 LEU A O 1
ATOM 1986 N N . TRP A 1 247 ? -18.007 -1.906 -4.102 1.00 97.38 247 TRP A N 1
ATOM 1987 C CA . TRP A 1 247 ? -17.280 -0.706 -4.515 1.00 97.38 247 TRP A CA 1
ATOM 1988 C C . TRP A 1 247 ? -15.790 -0.988 -4.634 1.00 97.38 247 TRP A C 1
ATOM 1990 O O . TRP A 1 247 ? -15.189 -1.502 -3.690 1.00 97.38 247 TRP A O 1
ATOM 2000 N N . VAL A 1 248 ? -15.203 -0.623 -5.774 1.00 95.44 248 VAL A N 1
ATOM 2001 C CA . VAL A 1 248 ? -13.770 -0.767 -6.074 1.00 95.44 248 VAL A CA 1
ATOM 2002 C C . VAL A 1 248 ? -13.227 0.472 -6.784 1.00 95.44 248 VAL A C 1
ATOM 2004 O O . VAL A 1 248 ? -13.927 1.103 -7.573 1.00 95.44 248 VAL A O 1
ATOM 2007 N N . ASP A 1 249 ? -11.972 0.824 -6.506 1.00 92.25 249 ASP A N 1
ATOM 2008 C CA . ASP A 1 249 ? -11.271 1.917 -7.189 1.00 92.25 249 ASP A CA 1
ATOM 2009 C C . ASP A 1 249 ? -10.699 1.496 -8.560 1.00 92.25 249 ASP A C 1
ATOM 2011 O O . ASP A 1 249 ? -10.748 0.321 -8.937 1.00 92.25 249 ASP A O 1
ATOM 2015 N N . GLY A 1 250 ? -10.167 2.471 -9.310 1.00 89.31 250 GLY A N 1
ATOM 2016 C CA . GLY A 1 250 ? -9.694 2.316 -10.693 1.00 89.31 250 GLY A CA 1
ATOM 2017 C C . GLY A 1 250 ? -8.691 1.185 -10.920 1.00 89.31 250 GLY A C 1
ATOM 2018 O O . GLY A 1 250 ? -8.717 0.559 -11.980 1.00 89.31 250 GLY A O 1
ATOM 2019 N N . ARG A 1 251 ? -7.884 0.836 -9.908 1.00 91.75 251 ARG A N 1
ATOM 2020 C CA . ARG A 1 251 ? -6.914 -0.276 -9.973 1.00 91.75 251 ARG A CA 1
ATOM 2021 C C . ARG A 1 251 ? -7.588 -1.627 -10.204 1.00 91.75 251 ARG A C 1
ATOM 2023 O O . ARG A 1 251 ? -6.974 -2.556 -10.725 1.00 91.75 251 ARG A O 1
ATOM 2030 N N . TYR A 1 252 ? -8.854 -1.729 -9.811 1.00 94.69 252 TYR A N 1
ATOM 2031 C CA . TYR A 1 252 ? -9.577 -2.980 -9.654 1.00 94.69 252 TYR A CA 1
ATOM 2032 C C . TYR A 1 252 ? -10.835 -3.093 -10.516 1.00 94.69 252 TYR A C 1
ATOM 2034 O O . TYR A 1 252 ? -11.512 -4.118 -10.440 1.00 94.69 252 TYR A O 1
ATOM 2042 N N . HIS A 1 253 ? -11.150 -2.097 -11.355 1.00 92.38 253 HIS A N 1
ATOM 2043 C CA . HIS A 1 253 ? -12.348 -2.121 -12.210 1.00 92.38 253 HIS A CA 1
ATOM 2044 C C . HIS A 1 253 ? -12.398 -3.378 -13.093 1.00 92.38 253 HIS A C 1
ATOM 2046 O O . HIS A 1 253 ? -13.380 -4.115 -13.042 1.00 92.38 253 HIS A O 1
ATOM 2052 N N . LEU A 1 254 ? -11.319 -3.671 -13.831 1.00 90.56 254 LEU A N 1
ATOM 2053 C CA . LEU A 1 254 ? -11.236 -4.855 -14.700 1.00 90.56 254 LEU A CA 1
ATOM 2054 C C . LEU A 1 254 ? -11.226 -6.164 -13.900 1.00 90.56 254 LEU A C 1
ATOM 2056 O O . LEU A 1 254 ? -11.899 -7.130 -14.255 1.00 90.56 254 LEU A O 1
ATOM 2060 N N . GLN A 1 255 ? -10.490 -6.195 -12.788 1.00 93.06 255 GLN A N 1
ATOM 2061 C CA . GLN A 1 255 ? -10.388 -7.387 -11.949 1.00 93.06 255 GLN A CA 1
ATOM 2062 C C . GLN A 1 255 ? -11.740 -7.761 -11.318 1.00 93.06 255 GLN A C 1
ATOM 2064 O O . GLN A 1 255 ? -12.089 -8.941 -11.263 1.00 93.06 255 GLN A O 1
ATOM 2069 N N . ALA A 1 256 ? -12.515 -6.777 -10.855 1.00 92.94 256 ALA A N 1
ATOM 2070 C CA . ALA A 1 256 ? -13.834 -7.009 -10.276 1.00 92.94 256 ALA A CA 1
ATOM 2071 C C . ALA A 1 256 ? -14.824 -7.574 -11.308 1.00 92.94 256 ALA A C 1
ATOM 2073 O O . ALA A 1 256 ? -15.560 -8.512 -10.993 1.00 92.94 256 ALA A O 1
ATOM 2074 N N . ASP A 1 257 ? -14.795 -7.074 -12.549 1.00 89.31 257 ASP A N 1
ATOM 2075 C CA . ASP A 1 257 ? -15.643 -7.582 -13.636 1.00 89.31 257 ASP A CA 1
ATOM 2076 C C . ASP A 1 257 ? -15.362 -9.058 -13.955 1.00 89.31 257 ASP A C 1
ATOM 2078 O O . ASP A 1 257 ? -16.294 -9.837 -14.199 1.00 89.31 257 ASP A O 1
ATOM 2082 N N . GLN A 1 258 ? -14.087 -9.447 -13.894 1.00 88.06 258 GLN A N 1
ATOM 2083 C CA . GLN A 1 258 ? -13.635 -10.814 -14.130 1.00 88.06 258 GLN A CA 1
ATOM 2084 C C . GLN A 1 258 ? -13.995 -11.760 -12.966 1.00 88.06 258 GLN A C 1
ATOM 2086 O O . GLN A 1 258 ? -14.509 -12.851 -13.195 1.00 88.06 258 GLN A O 1
ATOM 2091 N N . GLN A 1 259 ? -13.791 -11.343 -11.713 1.00 92.50 259 GLN A N 1
ATOM 2092 C CA . GLN A 1 259 ? -13.862 -12.250 -10.556 1.00 92.50 259 GLN A CA 1
ATOM 2093 C C . GLN A 1 259 ? -15.246 -12.380 -9.906 1.00 92.50 259 GLN A C 1
ATOM 2095 O O . GLN A 1 259 ? -15.558 -13.430 -9.335 1.00 92.50 259 GLN A O 1
ATOM 2100 N N . LEU A 1 260 ? -16.083 -11.339 -9.958 1.00 92.88 260 LEU A N 1
ATOM 2101 C CA . LEU A 1 260 ? -17.402 -11.376 -9.322 1.00 92.88 260 LEU A CA 1
ATOM 2102 C C . LEU A 1 260 ? -18.419 -12.144 -10.168 1.00 92.88 260 LEU A C 1
ATOM 2104 O O . LEU A 1 260 ? -18.536 -11.898 -11.372 1.00 92.88 260 LEU A O 1
ATOM 2108 N N . ASP A 1 261 ? -19.222 -13.006 -9.539 1.00 91.00 261 ASP A N 1
ATOM 2109 C CA . ASP A 1 261 ? -20.368 -13.631 -10.206 1.00 91.00 261 ASP A CA 1
ATOM 2110 C C . ASP A 1 261 ? -21.526 -12.653 -10.450 1.00 91.00 261 ASP A C 1
ATOM 2112 O O . ASP A 1 261 ? -21.502 -11.497 -10.027 1.00 91.00 261 ASP A O 1
ATOM 2116 N N . CYS A 1 262 ? -22.561 -13.125 -11.142 1.00 88.81 262 CYS A N 1
ATOM 2117 C CA . CYS A 1 262 ? -23.692 -12.304 -11.568 1.00 88.81 262 CYS A CA 1
ATOM 2118 C C . CYS A 1 262 ? -24.643 -11.884 -10.432 1.00 88.81 262 CYS A C 1
ATOM 2120 O O . CYS A 1 262 ? -25.589 -11.145 -10.695 1.00 88.81 262 CYS A O 1
ATOM 2122 N N . GLN A 1 263 ? -24.413 -12.333 -9.190 1.00 89.81 263 GLN A N 1
ATOM 2123 C CA . GLN A 1 263 ? -25.157 -11.861 -8.016 1.00 89.81 263 GLN A CA 1
ATOM 2124 C C . GLN A 1 263 ? -24.671 -10.488 -7.534 1.00 89.81 263 GLN A C 1
ATOM 2126 O O . GLN A 1 263 ? -25.381 -9.826 -6.779 1.00 89.81 263 GLN A O 1
ATOM 2131 N N . TRP A 1 264 ? -23.469 -10.071 -7.947 1.00 93.38 264 TRP A N 1
ATOM 2132 C CA . TRP A 1 264 ? -22.856 -8.816 -7.522 1.00 93.38 264 TRP A CA 1
ATOM 2133 C C . TRP A 1 264 ? -23.012 -7.706 -8.558 1.00 93.38 264 TRP A C 1
ATOM 2135 O O . TRP A 1 264 ? -22.801 -7.902 -9.757 1.00 93.38 264 TRP A O 1
ATOM 2145 N N . ILE A 1 265 ? -23.288 -6.504 -8.069 1.00 91.69 265 ILE A N 1
ATOM 2146 C CA . ILE A 1 265 ? -23.176 -5.252 -8.814 1.00 91.69 265 ILE A CA 1
ATOM 2147 C C . ILE A 1 265 ? -21.770 -4.690 -8.569 1.00 91.69 265 ILE A C 1
ATOM 2149 O O . ILE A 1 265 ? -21.370 -4.497 -7.419 1.00 91.69 265 ILE A O 1
ATOM 2153 N N . VAL A 1 266 ? -21.005 -4.443 -9.635 1.00 92.00 266 VAL A N 1
ATOM 2154 C CA . VAL A 1 266 ? -19.682 -3.806 -9.537 1.00 92.00 266 VAL A CA 1
ATOM 2155 C C . VAL A 1 266 ? -19.876 -2.294 -9.559 1.00 92.00 266 VAL A C 1
ATOM 2157 O O . VAL A 1 266 ? -20.314 -1.737 -10.561 1.00 92.00 266 VAL A O 1
ATOM 2160 N N . MET A 1 267 ? -19.536 -1.629 -8.462 1.00 93.38 267 MET A N 1
ATOM 2161 C CA . MET A 1 267 ? -19.599 -0.178 -8.326 1.00 93.38 267 MET A CA 1
ATOM 2162 C C . MET A 1 267 ? -18.197 0.399 -8.562 1.00 93.38 267 MET A C 1
ATOM 2164 O O . MET A 1 267 ? -17.313 0.316 -7.706 1.00 93.38 267 MET A O 1
ATOM 2168 N N . LYS A 1 268 ? -17.973 0.944 -9.761 1.00 91.12 268 LYS A N 1
ATOM 2169 C CA . LYS A 1 268 ? -16.676 1.472 -10.211 1.00 91.12 268 LYS A CA 1
ATOM 2170 C C . LYS A 1 268 ? -16.443 2.883 -9.663 1.00 91.12 268 LYS A C 1
ATOM 2172 O O . LYS A 1 268 ? -16.659 3.877 -10.351 1.00 91.12 268 LYS A O 1
ATOM 2177 N N . SER A 1 269 ? -16.016 2.970 -8.405 1.00 88.50 269 SER A N 1
ATOM 2178 C CA . SER A 1 269 ? -15.757 4.236 -7.710 1.00 88.50 269 SER A CA 1
ATOM 2179 C C . SER A 1 269 ? -14.850 5.158 -8.529 1.00 88.50 269 SER A C 1
ATOM 2181 O O . SER A 1 269 ? -13.856 4.709 -9.103 1.00 88.50 269 SER A O 1
ATOM 2183 N N . GLY A 1 270 ? -15.182 6.450 -8.549 1.00 82.25 270 GLY A N 1
ATOM 2184 C CA . GLY A 1 270 ? -14.461 7.477 -9.307 1.00 82.25 270 GLY A CA 1
ATOM 2185 C C . GLY A 1 270 ? -14.983 7.703 -10.728 1.00 82.25 270 GLY A C 1
ATOM 2186 O O . GLY A 1 270 ? -14.616 8.702 -11.335 1.00 82.25 270 GLY A O 1
ATOM 2187 N N . GLN A 1 271 ? -15.854 6.830 -11.247 1.00 83.81 271 GLN A N 1
ATOM 2188 C CA . GLN A 1 271 ? -16.609 7.114 -12.467 1.00 83.81 271 GLN A CA 1
ATOM 2189 C C . GLN A 1 271 ? -17.810 8.014 -12.162 1.00 83.81 271 GLN A C 1
ATOM 2191 O O . GLN A 1 271 ? -18.408 7.932 -11.084 1.00 83.81 271 GLN A O 1
ATOM 2196 N N . ASP A 1 272 ? -18.178 8.849 -13.132 1.00 78.06 272 ASP A N 1
ATOM 2197 C CA . ASP A 1 272 ? -19.374 9.678 -13.037 1.00 78.06 272 ASP A CA 1
ATOM 2198 C C . ASP A 1 272 ? -20.612 8.807 -12.785 1.00 78.06 272 ASP A C 1
ATOM 2200 O O . ASP A 1 272 ? -20.738 7.704 -13.312 1.00 78.06 272 ASP A O 1
ATOM 2204 N N . GLN A 1 273 ? -21.557 9.334 -12.005 1.00 82.38 273 GLN A N 1
ATOM 2205 C CA . GLN A 1 273 ? -22.854 8.709 -11.700 1.00 82.38 273 GLN A CA 1
ATOM 2206 C C . GLN A 1 273 ? -22.823 7.485 -10.771 1.00 82.38 273 GLN A C 1
ATOM 2208 O O . GLN A 1 273 ? -23.894 7.051 -10.354 1.00 82.38 273 GLN A O 1
ATOM 2213 N N . VAL A 1 274 ? -21.654 6.978 -10.363 1.00 87.44 274 VAL A N 1
ATOM 2214 C CA . VAL A 1 274 ? -21.580 5.914 -9.348 1.00 87.44 274 VAL A CA 1
ATOM 2215 C C . VAL A 1 274 ? -21.824 6.511 -7.950 1.00 87.44 274 VAL A C 1
ATOM 2217 O O . VAL A 1 274 ? -21.032 7.346 -7.510 1.00 87.44 274 VAL A O 1
ATOM 2220 N N . PRO A 1 275 ? -22.891 6.111 -7.228 1.00 91.69 275 PRO A N 1
ATOM 2221 C CA . PRO A 1 275 ? -23.207 6.642 -5.910 1.00 91.69 275 PRO A CA 1
ATOM 2222 C C . PRO A 1 275 ? -22.210 6.140 -4.869 1.00 91.69 275 PRO A C 1
ATOM 2224 O O . PRO A 1 275 ? -21.672 5.033 -4.965 1.00 91.69 275 PRO A O 1
ATOM 2227 N N . SER A 1 276 ? -22.019 6.928 -3.817 1.00 93.81 276 SER A N 1
ATOM 2228 C CA . SER A 1 276 ? -21.419 6.448 -2.575 1.00 93.81 276 SER A CA 1
ATOM 2229 C C . SER A 1 276 ? -22.257 5.327 -1.944 1.00 93.81 276 SER A C 1
ATOM 2231 O O . SER A 1 276 ? -23.441 5.144 -2.240 1.00 93.81 276 SER A O 1
ATOM 2233 N N . ILE A 1 277 ? -21.650 4.584 -1.017 1.00 95.69 277 ILE A N 1
ATOM 2234 C CA . ILE A 1 277 ? -22.342 3.542 -0.245 1.00 95.69 277 ILE A CA 1
ATOM 2235 C C . ILE A 1 277 ? -23.548 4.128 0.499 1.00 95.69 277 ILE A C 1
ATOM 2237 O O . ILE A 1 277 ? -24.634 3.551 0.455 1.00 95.69 277 ILE A O 1
ATOM 2241 N N . SER A 1 278 ? -23.374 5.287 1.144 1.00 95.62 278 SER A N 1
ATOM 2242 C CA . SER A 1 278 ? -24.440 5.982 1.865 1.00 95.62 278 SER A CA 1
ATOM 2243 C C . SER A 1 278 ? -25.601 6.356 0.936 1.00 95.62 278 SER A C 1
ATOM 2245 O O . SER A 1 278 ? -26.753 6.077 1.258 1.00 95.62 278 SER A O 1
ATOM 2247 N N . GLU A 1 279 ? -25.323 6.946 -0.233 1.00 94.50 279 GLU A N 1
ATOM 2248 C CA . GLU A 1 279 ? -26.351 7.305 -1.225 1.00 94.50 279 GLU A CA 1
ATOM 2249 C C . GLU A 1 279 ? -27.084 6.073 -1.767 1.00 94.50 279 GLU A C 1
ATOM 2251 O O . GLU A 1 279 ? -28.314 6.071 -1.846 1.00 94.50 279 GLU A O 1
ATOM 2256 N N . TRP A 1 280 ? -26.356 4.997 -2.076 1.00 94.94 280 TRP A N 1
ATOM 2257 C CA . TRP A 1 280 ? -26.971 3.759 -2.547 1.00 94.94 280 TRP A CA 1
ATOM 2258 C C . TRP A 1 280 ? -27.877 3.141 -1.480 1.00 94.94 280 TRP A C 1
ATOM 2260 O O . TRP A 1 280 ? -29.022 2.801 -1.773 1.00 94.94 280 TRP A O 1
ATOM 2270 N N . LEU A 1 281 ? -27.422 3.076 -0.225 1.00 95.62 281 LEU A N 1
ATOM 2271 C CA . LEU A 1 281 ? -28.227 2.590 0.898 1.00 95.62 281 LEU A CA 1
ATOM 2272 C C . LEU A 1 281 ? -29.508 3.412 1.089 1.00 95.62 281 LEU A C 1
ATOM 2274 O O . LEU A 1 281 ? -30.572 2.827 1.278 1.00 95.62 281 LEU A O 1
ATOM 2278 N N . LYS A 1 282 ? -29.436 4.743 0.970 1.00 95.06 282 LYS A N 1
ATOM 2279 C CA . LYS A 1 282 ? -30.617 5.625 1.011 1.00 95.06 282 LYS A CA 1
ATOM 2280 C C . LYS A 1 282 ? -31.607 5.351 -0.121 1.00 95.06 282 LYS A C 1
ATOM 2282 O O . LYS A 1 282 ? -32.802 5.546 0.066 1.00 95.06 282 LYS A O 1
ATOM 2287 N N . SER A 1 283 ? -31.126 4.914 -1.284 1.00 92.12 283 SER A N 1
ATOM 2288 C CA . SER A 1 283 ? -31.984 4.613 -2.437 1.00 92.12 283 SER A CA 1
ATOM 2289 C C . SER A 1 283 ? -32.703 3.262 -2.337 1.00 92.12 283 SER A C 1
ATOM 2291 O O . SER A 1 283 ? -33.754 3.087 -2.951 1.00 92.12 283 SER A O 1
ATOM 2293 N N . VAL A 1 284 ? -32.161 2.313 -1.563 1.00 93.38 284 VAL A N 1
ATOM 2294 C CA . VAL A 1 284 ? -32.675 0.931 -1.489 1.00 93.38 284 VAL A CA 1
ATOM 2295 C C . VAL A 1 284 ? -33.320 0.568 -0.152 1.00 93.38 284 VAL A C 1
ATOM 2297 O O . VAL A 1 284 ? -33.947 -0.487 -0.055 1.00 93.38 284 VAL A O 1
ATOM 2300 N N . LEU A 1 285 ? -33.169 1.407 0.876 1.00 94.38 285 LEU A N 1
ATOM 2301 C CA . LEU A 1 285 ? -33.707 1.190 2.221 1.00 94.38 285 LEU A CA 1
ATOM 2302 C C . LEU A 1 285 ? -34.727 2.262 2.612 1.00 94.38 285 LEU A C 1
ATOM 2304 O O . LEU A 1 285 ? -34.770 3.352 2.050 1.00 94.38 285 LEU A O 1
ATOM 2308 N N . SER A 1 286 ? -35.555 1.939 3.603 1.00 93.88 286 SER A N 1
ATOM 2309 C CA . SER A 1 286 ? -36.575 2.832 4.154 1.00 93.88 286 SER A CA 1
ATOM 2310 C C . SER A 1 286 ? -36.177 3.379 5.526 1.00 93.88 286 SER A C 1
ATOM 2312 O O . SER A 1 286 ? -35.383 2.789 6.258 1.00 93.88 286 SER A O 1
ATOM 2314 N N . SER A 1 287 ? -36.778 4.505 5.917 1.00 94.50 287 SER A N 1
ATOM 2315 C CA . SER A 1 287 ? -36.614 5.058 7.266 1.00 94.50 287 SER A CA 1
ATOM 2316 C C . SER A 1 287 ? -36.977 4.023 8.338 1.00 94.50 287 SER A C 1
ATOM 2318 O O . SER A 1 287 ? -38.030 3.391 8.274 1.00 94.50 287 SER A O 1
ATOM 2320 N N . GLY A 1 288 ? -36.127 3.889 9.357 1.00 92.75 288 GLY A N 1
ATOM 2321 C CA . GLY A 1 288 ? -36.254 2.903 10.431 1.00 92.75 288 GLY A CA 1
ATOM 2322 C C . GLY A 1 288 ? -35.521 1.586 10.168 1.00 92.75 288 GLY A C 1
ATOM 2323 O O . GLY A 1 288 ? -35.337 0.812 11.112 1.00 92.75 288 GLY A O 1
ATOM 2324 N N . ASP A 1 289 ? -35.062 1.342 8.936 1.00 95.50 289 ASP A N 1
ATOM 2325 C CA . ASP A 1 289 ? -34.268 0.161 8.619 1.00 95.50 289 ASP A CA 1
ATOM 2326 C C . ASP A 1 289 ? -32.913 0.185 9.336 1.00 95.50 289 ASP A C 1
ATOM 2328 O O . ASP A 1 289 ? -32.275 1.227 9.525 1.00 95.50 289 ASP A O 1
ATOM 2332 N N . ARG A 1 290 ? -32.474 -1.009 9.742 1.00 96.00 290 ARG A N 1
ATOM 2333 C CA . ARG A 1 290 ? -31.195 -1.236 10.419 1.00 96.00 290 ARG A CA 1
ATOM 2334 C C . ARG A 1 290 ? -30.184 -1.786 9.428 1.00 96.00 290 ARG A C 1
ATOM 2336 O O . ARG A 1 290 ? -30.466 -2.773 8.743 1.00 96.00 290 ARG A O 1
ATOM 2343 N N . ILE A 1 291 ? -28.997 -1.207 9.404 1.00 97.38 291 ILE A N 1
ATOM 2344 C CA . ILE A 1 291 ? -27.834 -1.747 8.709 1.00 97.38 291 ILE A CA 1
ATOM 2345 C C . ILE A 1 291 ? -26.771 -2.109 9.739 1.00 97.38 291 ILE A C 1
ATOM 2347 O O . ILE A 1 291 ? -26.665 -1.460 10.775 1.00 97.38 291 ILE A O 1
ATOM 2351 N N . GLY A 1 292 ? -26.000 -3.156 9.477 1.00 97.62 292 GLY A N 1
ATOM 2352 C CA . GLY A 1 292 ? -24.937 -3.585 10.379 1.00 97.62 292 GLY A CA 1
ATOM 2353 C C . GLY A 1 292 ? -23.561 -3.507 9.743 1.00 97.62 292 GLY A C 1
ATOM 2354 O O . GLY A 1 292 ? -23.413 -3.693 8.537 1.00 97.62 292 GLY A O 1
ATOM 2355 N N . ALA A 1 293 ? -22.555 -3.307 10.579 1.00 98.31 293 ALA A N 1
ATOM 2356 C CA . ALA A 1 293 ? -21.155 -3.523 10.242 1.00 98.31 293 ALA A CA 1
ATOM 2357 C C . ALA A 1 293 ? -20.411 -4.013 11.492 1.00 98.31 293 ALA A C 1
ATOM 2359 O O . ALA A 1 293 ? -20.865 -3.791 12.619 1.00 98.31 293 ALA A O 1
ATOM 2360 N N . ASP A 1 294 ? -19.290 -4.705 11.300 1.00 98.12 294 ASP A N 1
ATOM 2361 C CA . ASP A 1 294 ? -18.408 -5.069 12.410 1.00 98.12 294 ASP A CA 1
ATOM 2362 C C . ASP A 1 294 ? -17.593 -3.834 12.844 1.00 98.12 294 ASP A C 1
ATOM 2364 O O . ASP A 1 294 ? -16.784 -3.340 12.055 1.00 98.12 294 ASP A O 1
ATOM 2368 N N . PRO A 1 295 ? -17.769 -3.315 14.074 1.00 97.88 295 PRO A N 1
ATOM 2369 C CA . PRO A 1 295 ? -17.100 -2.093 14.521 1.00 97.88 295 PRO A CA 1
ATOM 2370 C C . PRO A 1 295 ? -15.579 -2.248 14.652 1.00 97.88 295 PRO A C 1
ATOM 2372 O O . PRO A 1 295 ? -14.874 -1.246 14.761 1.00 97.88 295 PRO A O 1
ATOM 2375 N N . LYS A 1 296 ? -15.049 -3.478 14.665 1.00 97.50 296 LYS A N 1
ATOM 2376 C CA . LYS A 1 296 ? -13.601 -3.712 14.698 1.00 97.50 296 LYS A CA 1
ATOM 2377 C C . LYS A 1 296 ? -12.960 -3.516 13.329 1.00 97.50 296 LYS A C 1
ATOM 2379 O O . LYS A 1 296 ? -11.806 -3.123 13.272 1.00 97.50 296 LYS A O 1
ATOM 2384 N N . LEU A 1 297 ? -13.701 -3.767 12.251 1.00 97.38 297 LEU A N 1
ATOM 2385 C CA . LEU A 1 297 ? -13.183 -3.792 10.876 1.00 97.38 297 LEU A CA 1
ATOM 2386 C C . LEU A 1 297 ? -13.470 -2.501 10.098 1.00 97.38 297 LEU A C 1
ATOM 2388 O O . LEU A 1 297 ? -13.245 -2.426 8.895 1.00 97.38 297 LEU A O 1
ATOM 2392 N N . VAL A 1 298 ? -14.014 -1.486 10.764 1.00 97.94 298 VAL A N 1
ATOM 2393 C CA . VAL A 1 298 ? -14.313 -0.182 10.171 1.00 97.94 298 VAL A CA 1
ATOM 2394 C C . VAL A 1 298 ? -13.610 0.870 11.011 1.00 97.94 298 VAL A C 1
ATOM 2396 O O . VAL A 1 298 ? -13.743 0.868 12.239 1.00 97.94 298 VAL A O 1
ATOM 2399 N N . SER A 1 299 ? -12.866 1.770 10.370 1.00 97.75 299 SER A N 1
ATOM 2400 C CA . SER A 1 299 ? -12.239 2.881 11.084 1.00 97.75 299 SER A CA 1
ATOM 2401 C C . SER A 1 299 ? -13.286 3.813 11.690 1.00 97.75 299 SER A C 1
ATOM 2403 O O . SER A 1 299 ? -14.401 3.955 11.180 1.00 97.75 299 SER A O 1
ATOM 2405 N N . ALA A 1 300 ? -12.928 4.471 12.788 1.00 97.88 300 ALA A N 1
ATOM 2406 C CA . ALA A 1 300 ? -13.814 5.407 13.460 1.00 97.88 300 ALA A CA 1
ATOM 2407 C C . ALA A 1 300 ? -14.258 6.534 12.520 1.00 97.88 300 ALA A C 1
ATOM 2409 O O . ALA A 1 300 ? -15.451 6.806 12.433 1.00 97.88 300 ALA A O 1
ATOM 2410 N N . ASP A 1 301 ? -13.333 7.119 11.760 1.00 95.75 301 ASP A N 1
ATOM 2411 C CA . ASP A 1 301 ? -13.638 8.192 10.809 1.00 95.75 301 ASP A CA 1
ATOM 2412 C C . ASP A 1 301 ? -14.690 7.754 9.781 1.00 95.75 301 ASP A C 1
ATOM 2414 O O . ASP A 1 301 ? -15.693 8.443 9.589 1.00 95.75 301 ASP A O 1
ATOM 2418 N N . GLN A 1 302 ? -14.518 6.568 9.184 1.00 96.62 302 GLN A N 1
ATOM 2419 C CA . GLN A 1 302 ? -15.451 6.053 8.182 1.00 96.62 302 GLN A CA 1
ATOM 2420 C C . GLN A 1 302 ? -16.819 5.718 8.785 1.00 96.62 302 GLN A C 1
ATOM 2422 O O . GLN A 1 302 ? -17.854 5.980 8.168 1.00 96.62 302 GLN A O 1
ATOM 2427 N N . TRP A 1 303 ? -16.840 5.155 9.997 1.00 98.00 303 TRP A N 1
ATOM 2428 C CA . TRP A 1 303 ? -18.081 4.859 10.709 1.00 98.00 303 TRP A CA 1
ATOM 2429 C C . TRP A 1 303 ? -18.870 6.131 11.019 1.00 98.00 303 TRP A C 1
ATOM 2431 O O . TRP A 1 303 ? -20.089 6.178 10.842 1.00 98.00 303 TRP A O 1
ATOM 2441 N N . LEU A 1 304 ? -18.179 7.165 11.506 1.00 97.00 304 LEU A N 1
ATOM 2442 C CA . LEU A 1 304 ? -18.775 8.452 11.844 1.00 97.00 304 LEU A CA 1
ATOM 2443 C C . LEU A 1 304 ? -19.330 9.153 10.599 1.00 97.00 304 LEU A C 1
ATOM 2445 O O . LEU A 1 304 ? -20.432 9.697 10.681 1.00 97.00 304 LEU A O 1
ATOM 2449 N N . GLU A 1 305 ? -18.623 9.076 9.467 1.00 96.31 305 GLU A N 1
ATOM 2450 C CA . GLU A 1 305 ? -19.086 9.558 8.159 1.00 96.31 305 GLU A CA 1
ATOM 2451 C C . GLU A 1 305 ? -20.384 8.854 7.739 1.00 96.31 305 GLU A C 1
ATOM 2453 O O . GLU A 1 305 ? -21.415 9.510 7.609 1.00 96.31 305 GLU A O 1
ATOM 2458 N N . TRP A 1 306 ? -20.396 7.516 7.652 1.00 97.38 306 TRP A N 1
ATOM 2459 C CA . TRP A 1 306 ? -21.604 6.768 7.271 1.00 97.38 306 TRP A CA 1
ATOM 2460 C C . TRP A 1 306 ? -22.778 7.033 8.208 1.00 97.38 306 TRP A C 1
ATOM 2462 O O . TRP A 1 306 ? -23.913 7.209 7.765 1.00 97.38 306 TRP A O 1
ATOM 2472 N N . ARG A 1 307 ? -22.524 7.078 9.519 1.00 96.50 307 ARG A N 1
ATOM 2473 C CA . ARG A 1 307 ? -23.563 7.368 10.509 1.00 96.50 307 ARG A CA 1
ATOM 2474 C C . ARG A 1 307 ? -24.144 8.768 10.320 1.00 96.50 307 ARG A C 1
ATOM 2476 O O . ARG A 1 307 ? -25.352 8.927 10.466 1.00 96.50 307 ARG A O 1
ATOM 2483 N N . SER A 1 308 ? -23.300 9.757 10.028 1.00 96.00 308 SER A N 1
ATOM 2484 C CA . SER A 1 308 ? -23.732 11.125 9.742 1.00 96.00 308 SER A CA 1
ATOM 2485 C C . SER A 1 308 ? -24.566 11.171 8.466 1.00 96.00 308 SER A C 1
ATOM 2487 O O . SER A 1 308 ? -25.685 11.678 8.488 1.00 96.00 308 SER A O 1
ATOM 2489 N N . ASP A 1 309 ? -24.071 10.570 7.384 1.00 95.62 309 ASP A N 1
ATOM 2490 C CA . ASP A 1 309 ? -24.756 10.566 6.095 1.00 95.62 309 ASP A CA 1
ATOM 2491 C C . ASP A 1 309 ? -26.147 9.940 6.195 1.00 95.62 309 ASP A C 1
ATOM 2493 O O . ASP A 1 309 ? -27.104 10.454 5.620 1.00 95.62 309 ASP A O 1
ATOM 2497 N N . LEU A 1 310 ? -26.281 8.822 6.907 1.00 95.56 310 LEU A N 1
ATOM 2498 C CA . LEU A 1 310 ? -27.526 8.054 6.990 1.00 95.56 310 LEU A CA 1
ATOM 2499 C C . LEU A 1 310 ? -28.561 8.653 7.954 1.00 95.56 310 LEU A C 1
ATOM 2501 O O . LEU A 1 310 ? -29.744 8.310 7.857 1.00 95.56 310 LEU A O 1
ATOM 2505 N N . ALA A 1 311 ? -28.144 9.551 8.853 1.00 90.94 311 ALA A N 1
ATOM 2506 C CA . ALA A 1 311 ? -28.991 10.086 9.916 1.00 90.94 311 ALA A CA 1
ATOM 2507 C C . ALA A 1 311 ? -30.252 10.786 9.379 1.00 90.94 311 ALA A C 1
ATOM 2509 O O . ALA A 1 311 ? -31.349 10.555 9.891 1.00 90.94 311 ALA A O 1
ATOM 2510 N N . GLU A 1 312 ? -30.118 11.584 8.315 1.00 88.62 312 GLU A N 1
ATOM 2511 C CA . GLU A 1 312 ? -31.227 12.348 7.719 1.00 88.62 312 GLU A CA 1
ATOM 2512 C C . GLU A 1 312 ? -32.315 11.460 7.098 1.00 88.62 312 GLU A C 1
ATOM 2514 O O . GLU A 1 312 ? -33.469 11.869 6.988 1.00 88.62 312 GLU A O 1
ATOM 2519 N N . SER A 1 313 ? -31.973 10.228 6.713 1.00 92.81 313 SER A N 1
ATOM 2520 C CA . SER A 1 313 ? -32.905 9.272 6.098 1.00 92.81 313 SER A CA 1
ATOM 2521 C C . SER A 1 313 ? -33.546 8.317 7.111 1.00 92.81 313 SER A C 1
ATOM 2523 O O . SER A 1 313 ? -34.294 7.422 6.723 1.00 92.81 313 SER A O 1
ATOM 2525 N N . GLY A 1 314 ? -33.254 8.477 8.408 1.00 93.00 314 GLY A N 1
ATOM 2526 C CA . GLY A 1 314 ? -33.784 7.621 9.472 1.00 93.00 314 GLY A CA 1
ATOM 2527 C C . GLY A 1 314 ? -33.248 6.183 9.458 1.00 93.00 314 GLY A C 1
ATOM 2528 O O . GLY A 1 314 ? -33.790 5.332 10.167 1.00 93.00 314 GLY A O 1
ATOM 2529 N N . ILE A 1 315 ? -32.210 5.897 8.666 1.00 96.25 315 ILE A N 1
ATOM 2530 C CA . ILE A 1 315 ? -31.541 4.591 8.593 1.00 96.25 315 ILE A CA 1
ATOM 2531 C C . ILE A 1 315 ? -30.527 4.501 9.739 1.00 96.25 315 ILE A C 1
ATOM 2533 O O . ILE A 1 315 ? -29.776 5.444 9.991 1.00 96.25 315 ILE A O 1
ATOM 2537 N N . LYS A 1 316 ? -30.492 3.369 10.448 1.00 95.06 316 LYS A N 1
ATOM 2538 C CA . LYS A 1 316 ? -29.629 3.178 11.626 1.00 95.06 316 LYS A CA 1
ATOM 2539 C C . LYS A 1 316 ? -28.447 2.269 11.313 1.00 95.06 316 LYS A C 1
ATOM 2541 O O . LYS A 1 316 ? -28.659 1.123 10.930 1.00 95.06 316 LYS A O 1
ATOM 2546 N N . LEU A 1 317 ? -27.227 2.765 11.523 1.00 96.94 317 LEU A N 1
ATOM 2547 C CA . LEU A 1 317 ? -25.995 1.973 11.468 1.00 96.94 317 LEU A CA 1
ATOM 2548 C C . LEU A 1 317 ? -25.669 1.391 12.849 1.00 96.94 317 LEU A C 1
ATOM 2550 O O . LEU A 1 317 ? -25.353 2.133 13.778 1.00 96.94 317 LEU A O 1
ATOM 2554 N N . ASP A 1 318 ? -25.716 0.066 12.957 1.00 96.38 318 ASP A N 1
ATOM 2555 C CA . ASP A 1 318 ? -25.524 -0.665 14.204 1.00 96.38 318 ASP A CA 1
ATOM 2556 C C . ASP A 1 318 ? -24.187 -1.412 14.261 1.00 96.38 318 ASP A C 1
ATOM 2558 O O . ASP A 1 318 ? -23.789 -2.111 13.325 1.00 96.38 318 ASP A O 1
ATOM 2562 N N . ALA A 1 319 ? -23.533 -1.320 15.423 1.00 96.81 319 ALA A N 1
ATOM 2563 C CA . ALA A 1 319 ? -22.313 -2.045 15.763 1.00 96.81 319 ALA A CA 1
ATOM 2564 C C . ALA A 1 319 ? -22.605 -3.525 16.051 1.00 96.81 319 ALA A C 1
ATOM 2566 O O . ALA A 1 319 ? -22.984 -3.911 17.162 1.00 96.81 319 ALA A O 1
ATOM 2567 N N . VAL A 1 320 ? -22.412 -4.377 15.043 1.00 97.06 320 VAL A N 1
ATOM 2568 C CA . VAL A 1 320 ? -22.621 -5.823 15.156 1.00 97.06 320 VAL A CA 1
ATOM 2569 C C . VAL A 1 320 ? -21.333 -6.478 15.649 1.00 97.06 320 VAL A C 1
ATOM 2571 O O . VAL A 1 320 ? -20.429 -6.766 14.876 1.00 97.06 320 VAL A O 1
ATOM 2574 N N . GLN A 1 321 ? -21.260 -6.725 16.959 1.00 93.56 321 GLN A N 1
ATOM 2575 C CA . GLN A 1 321 ? -20.056 -7.244 17.629 1.00 93.56 321 GLN A CA 1
ATOM 2576 C C . GLN A 1 321 ? -19.629 -8.648 17.165 1.00 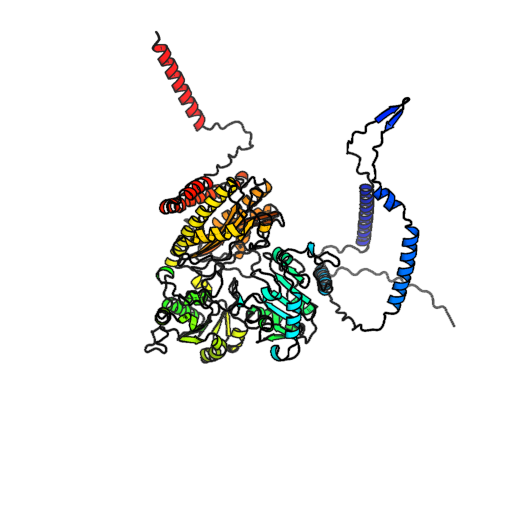93.56 321 GLN A C 1
ATOM 2578 O O . GLN A 1 321 ? -18.459 -9.006 17.281 1.00 93.56 321 GLN A O 1
ATOM 2583 N N . ALA A 1 322 ? -20.576 -9.467 16.698 1.00 93.94 322 ALA A N 1
ATOM 2584 C CA . ALA A 1 322 ? -20.291 -10.770 16.109 1.00 93.94 322 ALA A CA 1
ATOM 2585 C C . ALA A 1 322 ? -20.200 -10.626 14.588 1.00 93.94 322 ALA A C 1
ATOM 2587 O O . ALA A 1 322 ? -21.197 -10.309 13.939 1.00 93.94 322 ALA A O 1
ATOM 2588 N N . ASN A 1 323 ? -19.030 -10.889 14.011 1.00 96.38 323 ASN A N 1
ATOM 2589 C CA . ASN A 1 323 ? -18.863 -10.812 12.567 1.00 96.38 323 ASN A CA 1
ATOM 2590 C C . ASN A 1 323 ? -19.757 -11.845 11.856 1.00 96.38 323 ASN A C 1
ATOM 2592 O O . ASN A 1 323 ? -19.651 -13.048 12.104 1.00 96.38 323 ASN A O 1
ATOM 2596 N N . LEU A 1 324 ? -20.642 -11.389 10.965 1.00 97.56 324 LEU A N 1
ATOM 2597 C CA . LEU A 1 324 ? -21.601 -12.284 10.306 1.00 97.56 324 LEU A CA 1
ATOM 2598 C C . LEU A 1 324 ? -20.948 -13.176 9.246 1.00 97.56 324 LEU A C 1
ATOM 2600 O O . LEU A 1 324 ? -21.476 -14.247 8.947 1.00 97.56 324 LEU A O 1
ATOM 2604 N N . VAL A 1 325 ? -19.799 -12.766 8.698 1.00 97.88 325 VAL A N 1
ATOM 2605 C CA . VAL A 1 325 ? -19.023 -13.605 7.777 1.00 97.88 325 VAL A CA 1
ATOM 2606 C C . VAL A 1 325 ? -18.391 -14.763 8.537 1.00 97.88 325 VAL A C 1
ATOM 2608 O O . VAL A 1 325 ? -18.442 -15.892 8.065 1.00 97.88 325 VAL A O 1
ATOM 2611 N N . ASP A 1 326 ? -17.896 -14.523 9.749 1.00 96.62 326 ASP A N 1
ATOM 2612 C CA . ASP A 1 326 ? -17.275 -15.559 10.585 1.00 96.62 326 ASP A CA 1
ATOM 2613 C C . ASP A 1 326 ? -18.277 -16.654 11.000 1.00 96.62 326 ASP A C 1
ATOM 2615 O O . ASP A 1 326 ? -17.903 -17.805 11.215 1.00 96.62 326 ASP A O 1
ATOM 2619 N N . ALA A 1 327 ? -19.574 -16.329 11.052 1.00 95.69 327 ALA A N 1
ATOM 2620 C CA . ALA A 1 327 ? -20.631 -17.312 11.296 1.00 95.69 327 ALA A CA 1
ATOM 2621 C C . ALA A 1 327 ? -20.809 -18.307 10.131 1.00 95.69 327 ALA A C 1
ATOM 2623 O O . ALA A 1 327 ? -21.280 -19.424 10.346 1.00 95.69 327 ALA A O 1
ATOM 2624 N N . ILE A 1 328 ? -20.435 -17.913 8.908 1.00 96.62 328 ILE A N 1
ATOM 2625 C CA . ILE A 1 328 ? -20.537 -18.734 7.690 1.00 96.62 328 ILE A CA 1
ATOM 2626 C C . ILE A 1 328 ? -19.165 -19.157 7.143 1.00 96.62 328 ILE A C 1
ATOM 2628 O O . ILE A 1 328 ? -19.101 -19.944 6.199 1.00 96.62 328 ILE A O 1
ATOM 2632 N N . TRP A 1 329 ? -18.079 -18.646 7.723 1.00 96.94 329 TRP A N 1
ATOM 2633 C CA . TRP A 1 329 ? -16.693 -18.963 7.405 1.00 96.94 329 TRP A CA 1
ATOM 2634 C C . TRP A 1 329 ? -15.909 -19.178 8.697 1.00 96.94 329 TRP A C 1
ATOM 2636 O O . TRP A 1 329 ? -15.496 -18.236 9.374 1.00 96.94 329 TRP A O 1
ATOM 2646 N N . ASN A 1 330 ? -15.724 -20.438 9.053 1.00 94.62 330 ASN A N 1
ATOM 2647 C CA . ASN A 1 330 ? -15.117 -20.887 10.295 1.00 94.62 330 ASN A CA 1
ATOM 2648 C C . ASN A 1 330 ? -14.040 -21.943 10.007 1.00 94.62 330 ASN A C 1
ATOM 2650 O O . ASN A 1 330 ? -13.830 -22.341 8.861 1.00 94.62 330 ASN A O 1
ATOM 2654 N N . GLU A 1 331 ? -13.301 -22.360 11.036 1.00 93.06 331 GLU A N 1
ATOM 2655 C CA . GLU A 1 331 ? -12.205 -23.323 10.857 1.00 93.06 331 GLU A CA 1
ATOM 2656 C C . GLU A 1 331 ? -12.693 -24.640 10.229 1.00 93.06 331 GLU A C 1
ATOM 2658 O O . GLU A 1 331 ? -12.020 -25.180 9.351 1.00 93.06 331 GLU A O 1
ATOM 2663 N N . ASP A 1 332 ? -13.895 -25.098 10.596 1.00 93.19 332 ASP A N 1
ATOM 2664 C CA . ASP A 1 332 ? -14.477 -26.356 10.113 1.00 93.19 332 ASP A CA 1
ATOM 2665 C C . ASP A 1 332 ? -14.774 -26.340 8.604 1.00 93.19 332 ASP A C 1
ATOM 2667 O O . ASP A 1 332 ? -14.802 -27.392 7.964 1.00 93.19 332 ASP A O 1
ATOM 2671 N N . ASN A 1 333 ? -14.988 -25.157 8.018 1.00 91.94 333 ASN A N 1
ATOM 2672 C CA . ASN A 1 333 ? -15.298 -24.994 6.597 1.00 91.94 333 ASN A CA 1
ATOM 2673 C C . ASN A 1 333 ? -14.230 -24.217 5.806 1.00 91.94 333 ASN A C 1
ATOM 2675 O O . ASN A 1 333 ? -14.490 -23.757 4.691 1.00 91.94 333 ASN A O 1
ATOM 2679 N N . GLY A 1 334 ? -13.012 -24.130 6.352 1.00 92.69 334 GLY A N 1
ATOM 2680 C CA . GLY A 1 334 ? -11.826 -23.694 5.616 1.00 92.69 334 GLY A CA 1
ATOM 2681 C C . GLY A 1 334 ? -11.363 -22.266 5.895 1.00 92.69 334 GLY A C 1
ATOM 2682 O O . GLY A 1 334 ? -10.622 -21.711 5.081 1.00 92.69 334 GLY A O 1
ATOM 2683 N N . ARG A 1 335 ? -11.763 -21.642 7.011 1.00 95.81 335 ARG A N 1
ATOM 2684 C CA . ARG A 1 335 ? -11.126 -20.398 7.468 1.00 95.81 335 ARG A CA 1
ATOM 2685 C C . ARG A 1 335 ? -9.707 -20.692 7.971 1.00 95.81 335 ARG A C 1
ATOM 2687 O O . ARG A 1 335 ? -9.557 -21.495 8.892 1.00 95.81 335 ARG A O 1
ATOM 2694 N N . PRO A 1 336 ? -8.662 -20.060 7.400 1.00 95.00 336 PRO A N 1
ATOM 2695 C CA . PRO A 1 336 ? -7.289 -20.290 7.835 1.00 95.00 336 PRO A CA 1
ATOM 2696 C C . PRO A 1 336 ? -7.069 -19.895 9.296 1.00 95.00 336 PRO A C 1
ATOM 2698 O O . PRO A 1 336 ? -7.688 -18.952 9.789 1.00 95.00 336 PRO A O 1
ATOM 2701 N N . LYS A 1 337 ? -6.137 -20.574 9.968 1.00 91.94 337 LYS A N 1
ATOM 2702 C CA . LYS A 1 337 ? -5.667 -20.172 11.298 1.00 91.94 337 LYS A CA 1
ATOM 2703 C C . LYS A 1 337 ? -4.701 -18.985 11.206 1.00 91.94 337 LYS A C 1
ATOM 2705 O O . LYS A 1 337 ? -3.972 -18.887 10.214 1.00 91.94 337 LYS A O 1
ATOM 2710 N N . PRO A 1 338 ? -4.636 -18.126 12.240 1.00 89.31 338 PRO A N 1
ATOM 2711 C CA . PRO A 1 338 ? -3.597 -17.108 12.346 1.00 89.31 338 PRO A CA 1
ATOM 2712 C C . PRO A 1 338 ? -2.192 -17.718 12.286 1.00 89.31 338 PRO A C 1
ATOM 2714 O O . PRO A 1 338 ? -1.973 -18.857 12.707 1.00 89.31 338 PRO A O 1
ATOM 2717 N N . ASN A 1 339 ? -1.221 -16.951 11.787 1.00 90.88 339 ASN A N 1
ATOM 2718 C CA . ASN A 1 339 ? 0.167 -17.401 11.721 1.00 90.88 339 ASN A CA 1
ATOM 2719 C C . ASN A 1 339 ? 0.704 -17.650 13.147 1.00 90.88 339 ASN A C 1
ATOM 2721 O O . ASN A 1 339 ? 0.637 -16.742 13.969 1.00 90.88 339 ASN A O 1
ATOM 2725 N N . PRO A 1 340 ? 1.257 -18.831 13.480 1.00 90.44 340 PRO A N 1
ATOM 2726 C CA . PRO A 1 340 ? 1.768 -19.102 14.824 1.00 90.44 340 PRO A CA 1
ATOM 2727 C C . PRO A 1 340 ? 3.215 -18.633 15.049 1.00 90.44 340 PRO A C 1
ATOM 2729 O O . PRO A 1 340 ? 3.710 -18.753 16.169 1.00 90.44 340 PRO A O 1
ATOM 2732 N N . ARG A 1 341 ? 3.923 -18.139 14.019 1.00 92.19 341 ARG A N 1
ATOM 2733 C CA . ARG A 1 341 ? 5.345 -17.762 14.129 1.00 92.19 341 ARG A CA 1
ATOM 2734 C C . ARG A 1 341 ? 5.558 -16.685 15.208 1.00 92.19 341 ARG A C 1
ATOM 2736 O O . ARG A 1 341 ? 4.737 -15.766 15.295 1.00 92.19 341 ARG A O 1
ATOM 2743 N N . PRO A 1 342 ? 6.622 -16.793 16.026 1.00 94.31 342 PRO A N 1
ATOM 2744 C CA . PRO A 1 342 ? 6.938 -15.785 17.029 1.00 94.31 342 PRO A CA 1
ATOM 2745 C C . PRO A 1 342 ? 7.407 -14.482 16.373 1.00 94.31 342 PRO A C 1
ATOM 2747 O O . PRO A 1 342 ? 7.850 -14.477 15.222 1.00 94.31 342 PRO A O 1
ATOM 2750 N N . ALA A 1 343 ? 7.320 -13.391 17.130 1.00 96.00 343 ALA A N 1
ATOM 2751 C CA . ALA A 1 343 ? 7.988 -12.148 16.774 1.00 96.00 343 ALA A CA 1
ATOM 2752 C C . ALA A 1 343 ? 9.514 -12.302 16.911 1.00 96.00 343 ALA A C 1
ATOM 2754 O O . ALA A 1 343 ? 10.010 -13.288 17.462 1.00 96.00 343 ALA A O 1
ATOM 2755 N N . PHE A 1 344 ? 10.261 -11.318 16.427 1.00 96.12 344 PHE A N 1
ATOM 2756 C CA . PHE A 1 344 ? 11.700 -11.200 16.638 1.00 96.12 344 PHE A CA 1
ATOM 2757 C C . PHE A 1 344 ? 12.108 -9.728 16.756 1.00 96.12 344 PHE A C 1
ATOM 2759 O O . PHE A 1 344 ? 11.359 -8.830 16.365 1.00 96.12 344 PHE A O 1
ATOM 2766 N N . ILE A 1 345 ? 13.289 -9.489 17.323 1.00 97.38 345 ILE A N 1
ATOM 2767 C CA . ILE A 1 345 ? 13.833 -8.145 17.538 1.00 97.38 345 ILE A CA 1
ATOM 2768 C C . ILE A 1 345 ? 14.432 -7.628 16.230 1.00 97.38 345 ILE A C 1
ATOM 2770 O O . ILE A 1 345 ? 15.178 -8.340 15.553 1.00 97.38 345 ILE A O 1
ATOM 2774 N N . HIS A 1 346 ? 14.116 -6.384 15.883 1.00 97.75 346 HIS A N 1
ATOM 2775 C CA . HIS A 1 346 ? 14.811 -5.643 14.839 1.00 97.75 346 HIS A CA 1
ATOM 2776 C C . HIS A 1 346 ? 16.044 -4.988 15.454 1.00 97.75 346 HIS A C 1
ATOM 2778 O O . HIS A 1 346 ? 15.925 -4.068 16.260 1.00 97.75 346 HIS A O 1
ATOM 2784 N N . ASP A 1 347 ? 17.215 -5.533 15.133 1.00 97.25 347 ASP A N 1
ATOM 2785 C CA . ASP A 1 347 ? 18.477 -5.134 15.755 1.00 97.25 347 ASP A CA 1
ATOM 2786 C C . ASP A 1 347 ? 18.771 -3.635 15.570 1.00 97.25 347 ASP A C 1
ATOM 2788 O O . ASP A 1 347 ? 18.443 -3.033 14.542 1.00 97.25 347 ASP A O 1
ATOM 2792 N N . ILE A 1 348 ? 19.425 -3.035 16.566 1.00 97.12 348 ILE A N 1
ATOM 2793 C CA . ILE A 1 348 ? 19.817 -1.625 16.550 1.00 97.12 348 ILE A CA 1
ATOM 2794 C C . ILE A 1 348 ? 20.750 -1.291 15.380 1.00 97.12 348 ILE A C 1
ATOM 2796 O O . ILE A 1 348 ? 20.709 -0.171 14.874 1.00 97.12 348 ILE A O 1
ATOM 2800 N N . ALA A 1 349 ? 21.521 -2.268 14.893 1.00 97.88 349 ALA A N 1
ATOM 2801 C CA . ALA A 1 349 ? 22.357 -2.139 13.703 1.00 97.88 349 ALA A CA 1
ATOM 2802 C C . ALA A 1 349 ? 21.556 -1.810 12.429 1.00 97.88 349 ALA A C 1
ATOM 2804 O O . ALA A 1 349 ? 22.128 -1.293 11.473 1.00 97.88 349 ALA A O 1
ATOM 2805 N N . TYR A 1 350 ? 20.248 -2.086 12.421 1.00 98.31 350 TYR A N 1
ATOM 2806 C CA . TYR A 1 350 ? 19.335 -1.748 11.330 1.00 98.31 350 TYR A CA 1
ATOM 2807 C C . TYR A 1 350 ? 18.389 -0.599 11.700 1.00 98.31 350 TYR A C 1
ATOM 2809 O O . TYR A 1 350 ? 18.088 0.248 10.864 1.00 98.31 350 TYR A O 1
ATOM 2817 N N . ALA A 1 351 ? 17.909 -0.567 12.948 1.00 97.75 351 ALA A N 1
ATOM 2818 C CA . ALA A 1 351 ? 16.930 0.421 13.400 1.00 97.75 351 ALA A CA 1
ATOM 2819 C C . ALA A 1 351 ? 17.544 1.799 13.704 1.00 97.75 351 ALA A C 1
ATOM 2821 O O . ALA A 1 351 ? 16.841 2.806 13.652 1.00 97.75 351 ALA A O 1
ATOM 2822 N N . GLY A 1 352 ? 18.825 1.864 14.081 1.00 98.00 352 GLY A N 1
ATOM 2823 C CA . GLY A 1 352 ? 19.550 3.099 14.412 1.00 98.00 352 GLY A CA 1
ATOM 2824 C C . GLY A 1 352 ? 19.138 3.801 15.714 1.00 98.00 352 GLY A C 1
ATOM 2825 O O . GLY A 1 352 ? 19.881 4.649 16.197 1.00 98.00 352 GLY A O 1
ATOM 2826 N N . GLN A 1 353 ? 17.987 3.451 16.295 1.00 97.75 353 GLN A N 1
ATOM 2827 C CA . GLN A 1 353 ? 17.474 3.979 17.564 1.00 97.75 353 GLN A CA 1
ATOM 2828 C C . GLN A 1 353 ? 16.795 2.884 18.385 1.00 97.75 353 GLN A C 1
ATOM 2830 O O . GLN A 1 353 ? 16.086 2.029 17.843 1.00 97.75 353 GLN A O 1
ATOM 2835 N N . THR A 1 354 ? 17.003 2.914 19.699 1.00 97.88 354 THR A N 1
ATOM 2836 C CA . THR A 1 354 ? 16.384 1.988 20.652 1.00 97.88 354 THR A CA 1
ATOM 2837 C C . THR A 1 354 ? 14.896 2.297 20.822 1.00 97.88 354 THR A C 1
ATOM 2839 O O . THR A 1 354 ? 14.438 3.412 20.561 1.00 97.88 354 THR A O 1
ATOM 2842 N N . TRP A 1 355 ? 14.108 1.322 21.282 1.00 97.62 355 TRP A N 1
ATOM 2843 C C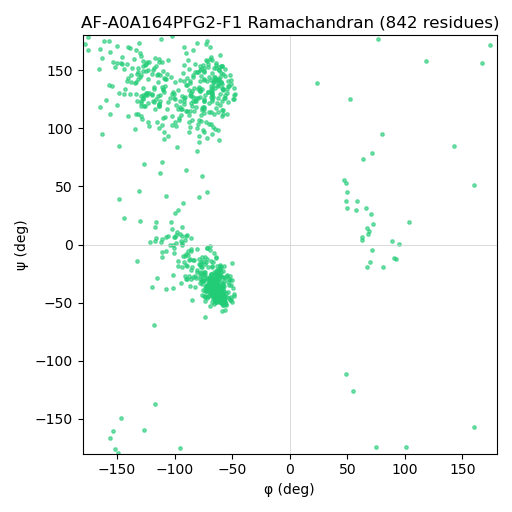A . TRP A 1 355 ? 12.683 1.561 21.526 1.00 97.62 355 TRP A CA 1
ATOM 2844 C C . TRP A 1 355 ? 12.461 2.574 22.658 1.00 97.62 355 TRP A C 1
ATOM 2846 O O . TRP A 1 355 ? 11.499 3.340 22.627 1.00 97.62 355 TRP A O 1
ATOM 2856 N N . GLN A 1 356 ? 13.370 2.619 23.636 1.00 96.50 356 GLN A N 1
ATOM 2857 C CA . GLN A 1 356 ? 13.349 3.568 24.744 1.00 96.50 356 GLN A CA 1
ATOM 2858 C C . GLN A 1 356 ? 13.477 5.011 24.249 1.00 96.50 356 GLN A C 1
ATOM 2860 O O . GLN A 1 356 ? 12.683 5.866 24.641 1.00 96.50 356 GLN A O 1
ATOM 2865 N N . GLU A 1 357 ? 14.435 5.273 23.356 1.00 97.12 357 GLU A N 1
ATOM 2866 C CA . GLU A 1 357 ? 14.620 6.588 22.731 1.00 97.12 357 GLU A CA 1
ATOM 2867 C C . GLU A 1 357 ? 13.378 6.993 21.931 1.00 97.12 357 GLU A C 1
ATOM 2869 O O . GLU A 1 357 ? 12.871 8.102 22.105 1.00 97.12 357 GLU A O 1
ATOM 2874 N N . LYS A 1 358 ? 12.819 6.072 21.133 1.00 98.38 358 LYS A N 1
ATOM 2875 C CA . LYS A 1 358 ? 11.591 6.311 20.357 1.00 98.38 358 LYS A CA 1
ATOM 2876 C C . LYS A 1 358 ? 10.396 6.642 21.253 1.00 98.38 358 LYS A C 1
ATOM 2878 O O . LYS A 1 358 ? 9.691 7.617 21.003 1.00 98.38 358 LYS A O 1
ATOM 2883 N N . VAL A 1 359 ? 10.184 5.886 22.333 1.00 98.00 359 VAL A N 1
ATOM 2884 C CA . VAL A 1 359 ? 9.146 6.185 23.338 1.00 98.00 359 VAL A CA 1
ATOM 2885 C C . VAL A 1 359 ? 9.394 7.542 24.002 1.00 98.00 359 VAL A C 1
ATOM 2887 O O . VAL A 1 359 ? 8.438 8.274 24.259 1.00 98.00 359 VAL A O 1
ATOM 2890 N N . GLY A 1 360 ? 10.654 7.901 24.261 1.00 97.00 360 GLY A N 1
ATOM 2891 C CA . GLY A 1 360 ? 11.039 9.219 24.764 1.00 97.00 360 GLY A CA 1
ATOM 2892 C C . GLY A 1 360 ? 10.587 10.352 23.841 1.00 97.00 360 GLY A C 1
ATOM 2893 O O . GLY A 1 360 ? 9.943 11.292 24.308 1.00 97.00 360 GLY A O 1
ATOM 2894 N N . VAL A 1 361 ? 10.841 10.224 22.534 1.00 97.56 361 VAL A N 1
ATOM 2895 C CA . VAL A 1 361 ? 10.381 11.182 21.512 1.00 97.56 361 VAL A CA 1
ATOM 2896 C C . VAL A 1 361 ? 8.855 11.263 21.486 1.00 97.56 361 VAL A C 1
ATOM 2898 O O . VAL A 1 361 ? 8.303 12.351 21.622 1.00 97.56 361 VAL A O 1
ATOM 2901 N N . VAL A 1 362 ? 8.157 10.123 21.431 1.00 98.00 362 VAL A N 1
ATOM 2902 C CA . VAL A 1 362 ? 6.682 10.089 21.443 1.00 98.00 362 VAL A CA 1
ATOM 2903 C C . VAL A 1 362 ? 6.112 10.766 22.691 1.00 98.00 362 VAL A C 1
ATOM 2905 O O . VAL A 1 362 ? 5.133 11.500 22.611 1.00 98.00 362 VAL A O 1
ATOM 2908 N N . ARG A 1 363 ? 6.718 10.571 23.866 1.00 97.88 363 ARG A N 1
ATOM 2909 C CA . ARG A 1 363 ? 6.275 11.246 25.096 1.00 97.88 363 ARG A CA 1
ATOM 2910 C C . ARG A 1 363 ? 6.482 12.755 25.057 1.00 97.88 363 ARG A C 1
ATOM 2912 O O . ARG A 1 363 ? 5.709 13.462 25.698 1.00 97.88 363 ARG A O 1
ATOM 2919 N N . ASN A 1 364 ? 7.498 13.247 24.357 1.00 97.44 364 ASN A N 1
ATOM 2920 C CA . ASN A 1 364 ? 7.692 14.684 24.177 1.00 97.44 364 ASN A CA 1
ATOM 2921 C C . ASN A 1 364 ? 6.616 15.266 23.254 1.00 97.44 364 ASN A C 1
ATOM 2923 O O . ASN A 1 364 ? 5.973 16.231 23.652 1.00 97.44 364 ASN A O 1
ATOM 2927 N N . GLU A 1 365 ? 6.311 14.601 22.136 1.00 97.44 365 GLU A N 1
ATOM 2928 C CA . GLU A 1 365 ? 5.191 14.969 21.249 1.00 97.44 365 GLU A CA 1
ATOM 2929 C C . GLU A 1 365 ? 3.860 15.044 22.016 1.00 97.44 365 GLU A C 1
ATOM 2931 O O . GLU A 1 365 ? 3.108 16.012 21.915 1.00 97.44 365 GLU A O 1
ATOM 2936 N N . LEU A 1 366 ? 3.581 14.048 22.866 1.00 97.31 366 LEU A N 1
ATOM 2937 C CA . LEU A 1 366 ? 2.378 14.050 23.703 1.00 97.31 366 LEU A CA 1
ATOM 2938 C C . LEU A 1 366 ? 2.332 15.252 24.656 1.00 97.31 366 LEU A C 1
ATOM 2940 O O . LEU A 1 366 ? 1.275 15.863 24.802 1.00 97.31 366 LEU A O 1
ATOM 2944 N N . LYS A 1 367 ? 3.458 15.619 25.282 1.00 97.38 367 LYS A N 1
ATOM 2945 C CA . LYS A 1 367 ? 3.529 16.790 26.172 1.00 97.38 367 LYS A CA 1
ATOM 2946 C C . LYS A 1 367 ? 3.290 18.092 25.415 1.00 97.38 367 LYS A C 1
ATOM 2948 O O . LYS A 1 367 ? 2.549 18.934 25.914 1.00 97.38 367 LYS A O 1
ATOM 2953 N N . GLU A 1 368 ? 3.893 18.252 24.240 1.00 96.81 368 GLU A N 1
ATOM 2954 C CA . GLU A 1 368 ? 3.733 19.449 23.405 1.00 96.81 368 GLU A CA 1
ATOM 2955 C C . GLU A 1 368 ? 2.284 19.630 22.940 1.00 96.81 368 GLU A C 1
ATOM 2957 O O . GLU A 1 368 ? 1.761 20.744 22.938 1.00 96.81 368 GLU A O 1
ATOM 2962 N N . LEU A 1 369 ? 1.596 18.524 22.650 1.00 95.38 369 LEU A N 1
ATOM 2963 C CA . LEU A 1 369 ? 0.176 18.505 22.297 1.00 95.38 369 LEU A CA 1
ATOM 2964 C C . LEU A 1 369 ? -0.771 18.575 23.512 1.00 95.38 369 LEU A C 1
ATOM 2966 O O . LEU A 1 369 ? -1.990 18.628 23.336 1.00 95.38 369 LEU A O 1
ATOM 2970 N N . GLY A 1 370 ? -0.245 18.562 24.742 1.00 96.75 370 GLY A N 1
ATOM 2971 C CA . GLY A 1 370 ? -1.044 18.566 25.972 1.00 96.75 370 GLY A CA 1
ATOM 2972 C C . GLY A 1 370 ? -1.877 17.294 26.182 1.00 96.75 370 GLY A C 1
ATOM 2973 O O . GLY A 1 370 ? -2.967 17.365 26.748 1.00 96.75 370 GLY A O 1
ATOM 2974 N N . LEU A 1 371 ? -1.386 16.148 25.702 1.00 97.56 371 LEU A N 1
ATOM 2975 C CA . LEU A 1 371 ? -2.036 14.837 25.752 1.00 97.56 371 LEU A CA 1
ATOM 2976 C C . LEU A 1 371 ? -1.430 13.943 26.845 1.00 97.56 371 LEU A C 1
ATOM 2978 O O . LEU A 1 371 ? -0.218 13.927 27.055 1.00 97.56 371 LEU A O 1
ATOM 2982 N N . ASP A 1 372 ? -2.257 13.123 27.501 1.00 97.75 372 ASP A N 1
ATOM 2983 C CA . ASP A 1 372 ? -1.791 12.222 28.572 1.00 97.75 372 ASP A CA 1
ATOM 2984 C C . ASP A 1 372 ? -1.335 10.847 28.049 1.00 97.75 372 ASP A C 1
ATOM 2986 O O . ASP A 1 372 ? -0.620 10.107 28.736 1.00 97.75 372 ASP A O 1
ATOM 2990 N N . GLY A 1 373 ? -1.754 10.487 26.834 1.00 97.81 373 GLY A N 1
ATOM 2991 C CA . GLY A 1 373 ? -1.395 9.230 26.186 1.00 97.81 373 GLY A CA 1
ATOM 2992 C C . GLY A 1 373 ? -1.952 9.078 24.773 1.00 97.81 373 GLY A C 1
ATOM 2993 O O . GLY A 1 373 ? -2.768 9.880 24.321 1.00 97.81 373 GLY A O 1
ATOM 2994 N N . ILE A 1 374 ? -1.525 8.016 24.094 1.00 98.62 374 ILE A N 1
ATOM 2995 C CA . ILE A 1 374 ? -1.951 7.618 22.747 1.00 98.62 374 ILE A CA 1
ATOM 2996 C C . ILE A 1 374 ? -2.250 6.119 22.710 1.00 98.62 374 ILE A C 1
ATOM 2998 O O . ILE A 1 374 ? -1.520 5.310 23.290 1.00 98.62 374 ILE A O 1
ATOM 3002 N N . VAL A 1 375 ? -3.324 5.748 22.012 1.00 98.62 375 VAL A N 1
ATOM 3003 C CA . VAL A 1 375 ? -3.599 4.355 21.636 1.00 98.62 375 VAL A CA 1
ATOM 3004 C C . VAL A 1 375 ? -3.032 4.115 20.242 1.00 98.62 375 VAL A C 1
ATOM 3006 O O . VAL A 1 375 ? -3.492 4.716 19.277 1.00 98.62 375 VAL A O 1
ATOM 3009 N N . VAL A 1 376 ? -2.052 3.226 20.124 1.00 98.69 376 VAL A N 1
ATOM 3010 C CA . VAL A 1 376 ? -1.433 2.859 18.848 1.00 98.69 376 VAL A CA 1
ATOM 3011 C C . VAL A 1 376 ? -2.067 1.559 18.361 1.00 98.69 376 VAL A C 1
ATOM 3013 O O . VAL A 1 376 ? -2.036 0.539 19.054 1.00 98.69 376 VAL A O 1
ATOM 3016 N N . THR A 1 377 ? -2.687 1.616 17.184 1.00 98.25 377 THR A N 1
ATOM 3017 C CA . THR A 1 377 ? -3.410 0.487 16.570 1.00 98.25 377 THR A CA 1
ATOM 3018 C C . THR A 1 377 ? -2.769 0.021 15.266 1.00 98.25 377 THR A C 1
ATOM 3020 O O . THR A 1 377 ? -2.849 -1.167 14.967 1.00 98.25 377 THR A O 1
ATOM 3023 N N . ALA A 1 378 ? -2.103 0.917 14.532 1.00 98.44 378 ALA A N 1
ATOM 3024 C CA . ALA A 1 378 ? -1.390 0.587 13.307 1.00 98.44 378 ALA A CA 1
ATOM 3025 C C . ALA A 1 378 ? -0.176 -0.304 13.613 1.00 98.44 378 ALA A C 1
ATOM 3027 O O . ALA A 1 378 ? 0.668 0.019 14.454 1.00 98.44 378 ALA A O 1
ATOM 3028 N N . LEU A 1 379 ? -0.101 -1.456 12.948 1.00 98.56 379 LEU A N 1
ATOM 3029 C CA . LEU A 1 379 ? 0.882 -2.492 13.270 1.00 98.56 379 LEU A CA 1
ATOM 3030 C C . LEU A 1 379 ? 2.320 -2.093 12.916 1.00 98.56 379 LEU A C 1
ATOM 3032 O O . LEU A 1 379 ? 3.255 -2.500 13.604 1.00 98.56 379 LEU A O 1
ATOM 3036 N N . ASP A 1 380 ? 2.507 -1.298 11.865 1.00 98.50 380 ASP A N 1
ATOM 3037 C CA . ASP A 1 380 ? 3.802 -0.747 11.460 1.00 98.50 380 ASP A CA 1
ATOM 3038 C C . ASP A 1 380 ? 4.322 0.297 12.453 1.00 98.50 380 ASP A C 1
ATOM 3040 O O . ASP A 1 380 ? 5.515 0.306 12.759 1.00 98.50 380 ASP A O 1
ATOM 3044 N N . GLU A 1 381 ? 3.438 1.114 13.030 1.00 98.75 381 GLU A N 1
ATOM 3045 C CA . GLU A 1 381 ? 3.797 2.037 14.112 1.00 98.75 381 GLU A CA 1
ATOM 3046 C C . GLU A 1 381 ? 4.259 1.284 15.367 1.00 98.75 381 GLU A C 1
ATOM 3048 O O . GLU A 1 381 ? 5.288 1.634 15.946 1.00 98.75 381 GLU A O 1
ATOM 3053 N N . ILE A 1 382 ? 3.556 0.217 15.769 1.00 98.81 382 ILE A N 1
ATOM 3054 C CA . ILE A 1 382 ? 3.947 -0.599 16.933 1.00 98.81 382 ILE A CA 1
ATOM 3055 C C . ILE A 1 382 ? 5.275 -1.320 16.669 1.00 98.81 382 ILE A C 1
ATOM 3057 O O . ILE A 1 382 ? 6.162 -1.326 17.527 1.00 98.81 382 ILE A O 1
ATOM 3061 N N . ALA A 1 383 ? 5.433 -1.896 15.473 1.00 98.62 383 ALA A N 1
ATOM 3062 C CA . ALA A 1 383 ? 6.660 -2.561 15.047 1.00 98.62 383 ALA A CA 1
ATOM 3063 C C . ALA A 1 383 ? 7.865 -1.607 15.074 1.00 98.62 383 ALA A C 1
ATOM 3065 O O . ALA A 1 383 ? 8.925 -1.956 15.605 1.00 98.62 383 ALA A O 1
ATOM 3066 N N . TRP A 1 384 ? 7.706 -0.392 14.538 1.00 98.81 384 TRP A N 1
ATOM 3067 C CA . TRP A 1 384 ? 8.744 0.637 14.555 1.00 98.81 384 TRP A CA 1
ATOM 3068 C C . TRP A 1 384 ? 9.053 1.124 15.972 1.00 98.81 384 TRP A C 1
ATOM 3070 O O . TRP A 1 384 ? 10.227 1.220 16.327 1.00 98.81 384 TRP A O 1
ATOM 3080 N N . LEU A 1 385 ? 8.024 1.397 16.782 1.00 98.75 385 LEU A N 1
ATOM 3081 C CA . LEU A 1 385 ? 8.171 1.942 18.132 1.00 98.75 385 LEU A CA 1
ATOM 3082 C C . LEU A 1 385 ? 8.955 0.996 19.043 1.00 98.75 385 LEU A C 1
ATOM 3084 O O . LEU A 1 385 ? 9.812 1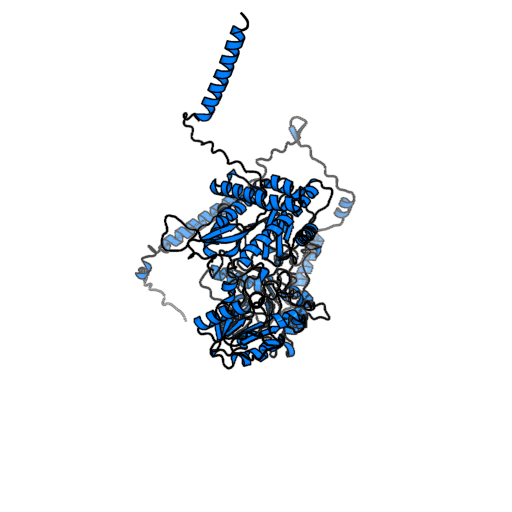.450 19.794 1.00 98.75 385 LEU A O 1
ATOM 3088 N N . LEU A 1 386 ? 8.664 -0.307 18.972 1.00 98.44 386 LEU A N 1
ATOM 3089 C CA . LEU A 1 386 ? 9.228 -1.318 19.872 1.00 98.44 386 LEU A CA 1
ATOM 3090 C C . LEU A 1 386 ? 10.416 -2.090 19.284 1.00 98.44 386 LEU A C 1
ATOM 3092 O O . LEU A 1 386 ? 10.954 -2.973 19.953 1.00 98.44 386 LEU A O 1
ATOM 3096 N N . ASN A 1 387 ? 10.836 -1.777 18.053 1.00 98.50 387 ASN A N 1
ATOM 3097 C CA . ASN A 1 387 ? 11.827 -2.557 17.302 1.00 98.50 387 ASN A CA 1
ATOM 3098 C C . ASN A 1 387 ? 11.486 -4.057 17.280 1.00 98.50 387 ASN A C 1
ATOM 3100 O O . ASN A 1 387 ? 12.339 -4.916 17.500 1.00 98.50 387 ASN A O 1
ATOM 3104 N N . LEU A 1 388 ? 10.218 -4.377 17.025 1.00 97.75 388 LEU A N 1
ATOM 3105 C CA . LEU A 1 388 ? 9.745 -5.751 16.871 1.00 97.75 388 LEU A CA 1
ATOM 3106 C C . LEU A 1 388 ? 9.255 -5.975 15.450 1.00 97.75 388 LEU A C 1
ATOM 3108 O O . LEU A 1 388 ? 8.712 -5.073 14.812 1.00 97.75 388 LEU A O 1
ATOM 3112 N N . ARG A 1 389 ? 9.457 -7.189 14.950 1.00 97.94 389 ARG A N 1
ATOM 3113 C CA . ARG A 1 389 ? 9.000 -7.635 13.634 1.00 97.94 389 ARG A CA 1
ATOM 3114 C C . ARG A 1 389 ? 8.378 -9.018 13.734 1.00 97.94 389 ARG A C 1
ATOM 3116 O O . ARG A 1 389 ? 8.596 -9.750 14.699 1.00 97.94 389 ARG A O 1
ATOM 3123 N N . GLY A 1 390 ? 7.563 -9.361 12.746 1.00 95.81 390 GLY A N 1
ATOM 3124 C CA . GLY A 1 390 ? 6.767 -10.585 12.739 1.00 95.81 390 GLY A CA 1
ATOM 3125 C C . GLY A 1 390 ? 6.435 -11.076 11.341 1.00 95.81 390 GLY A C 1
ATOM 3126 O O . GLY A 1 390 ? 7.106 -10.736 10.373 1.00 95.81 390 GLY A O 1
ATOM 3127 N N . ALA A 1 391 ? 5.409 -11.918 11.254 1.00 95.19 391 ALA A N 1
ATOM 3128 C CA . ALA A 1 391 ? 4.938 -12.499 9.999 1.00 95.19 391 ALA A CA 1
ATOM 3129 C C . ALA A 1 391 ? 3.406 -12.661 9.980 1.00 95.19 391 ALA A C 1
ATOM 3131 O O . ALA A 1 391 ? 2.883 -13.533 9.283 1.00 95.19 391 ALA A O 1
ATOM 3132 N N . ASP A 1 392 ? 2.681 -11.887 10.794 1.00 95.50 392 ASP A N 1
ATOM 3133 C CA . ASP A 1 392 ? 1.222 -12.024 10.922 1.00 95.50 392 ASP A CA 1
ATOM 3134 C C . ASP A 1 392 ? 0.484 -11.453 9.717 1.00 95.50 392 ASP A C 1
ATOM 3136 O O . ASP A 1 392 ? -0.584 -11.943 9.341 1.00 95.50 392 ASP A O 1
ATOM 3140 N N . VAL A 1 393 ? 1.096 -10.453 9.090 1.00 95.31 393 VAL A N 1
ATOM 3141 C CA . VAL A 1 393 ? 0.634 -9.830 7.860 1.00 95.31 393 VAL A CA 1
ATOM 3142 C C . VAL A 1 393 ? 1.452 -10.391 6.691 1.00 95.31 393 VAL A C 1
ATOM 3144 O O . VAL A 1 393 ? 2.680 -10.429 6.768 1.00 95.31 393 VAL A O 1
ATOM 3147 N N . PRO A 1 394 ? 0.821 -10.871 5.605 1.00 93.88 394 PRO A N 1
ATOM 3148 C CA . PRO A 1 394 ? 1.550 -11.278 4.411 1.00 93.88 394 PRO A CA 1
ATOM 3149 C C . PRO A 1 394 ? 2.385 -10.123 3.857 1.00 93.88 394 PRO A C 1
ATOM 3151 O O . PRO A 1 394 ? 1.868 -9.022 3.695 1.00 93.88 394 PRO A O 1
ATOM 3154 N N . TYR A 1 395 ? 3.647 -10.402 3.525 1.00 95.75 395 TYR A N 1
ATOM 3155 C CA . TYR A 1 395 ? 4.604 -9.476 2.899 1.00 95.75 395 TYR A CA 1
ATOM 3156 C C . TYR A 1 395 ? 5.078 -8.283 3.747 1.00 95.75 395 TYR A C 1
ATOM 3158 O O . TYR A 1 395 ? 6.154 -7.751 3.483 1.00 95.75 395 TYR A O 1
ATOM 3166 N N . SER A 1 396 ? 4.351 -7.914 4.803 1.00 96.94 396 SER A N 1
ATOM 3167 C CA . SER A 1 396 ? 4.785 -6.914 5.783 1.00 96.94 396 SER A CA 1
ATOM 3168 C C . SER A 1 396 ? 5.251 -7.595 7.076 1.00 96.94 396 SER A C 1
ATOM 3170 O O . SER A 1 396 ? 4.486 -8.360 7.667 1.00 96.94 396 SER A O 1
ATOM 3172 N N . PRO A 1 397 ? 6.468 -7.320 7.580 1.00 97.31 397 PRO A N 1
ATOM 3173 C CA . PRO A 1 397 ? 7.049 -7.999 8.741 1.00 97.31 397 PRO A CA 1
ATOM 3174 C C . PRO A 1 397 ? 6.451 -7.524 10.082 1.00 97.31 397 PRO A C 1
ATOM 3176 O O . PRO A 1 397 ? 7.155 -7.035 10.966 1.00 97.31 397 PRO A O 1
ATOM 3179 N N . LEU A 1 398 ? 5.137 -7.671 10.258 1.00 97.62 398 LEU A N 1
ATOM 3180 C CA . LEU A 1 398 ? 4.358 -7.093 11.354 1.00 97.62 398 LEU A CA 1
ATOM 3181 C C . LEU A 1 398 ? 3.833 -8.155 12.329 1.00 97.62 398 LEU A C 1
ATOM 3183 O O . LEU A 1 398 ? 3.684 -9.333 11.987 1.00 97.62 398 LEU A O 1
ATOM 3187 N N . VAL A 1 399 ? 3.546 -7.719 13.558 1.00 96.56 399 VAL A N 1
ATOM 3188 C CA . VAL A 1 399 ? 2.980 -8.541 14.638 1.00 96.56 399 VAL A CA 1
ATOM 3189 C C . VAL A 1 399 ? 1.638 -7.950 15.037 1.00 96.56 399 VAL A C 1
ATOM 3191 O O . VAL A 1 399 ? 1.590 -6.786 15.436 1.00 96.56 399 VAL A O 1
ATOM 3194 N N . LYS A 1 400 ? 0.564 -8.743 14.985 1.00 97.19 400 LYS A N 1
ATOM 3195 C CA . LYS A 1 400 ? -0.757 -8.285 15.428 1.00 97.19 400 LYS A CA 1
ATOM 3196 C C . LYS A 1 400 ? -0.725 -7.937 16.912 1.00 97.19 400 LYS A C 1
ATOM 3198 O O . LYS A 1 400 ? -0.490 -8.798 17.761 1.00 97.19 400 LYS A O 1
ATOM 3203 N N . SER A 1 401 ? -0.919 -6.658 17.212 1.00 98.25 401 SER A N 1
ATOM 3204 C CA . SER A 1 401 ? -0.812 -6.120 18.563 1.00 98.25 401 SER A CA 1
ATOM 3205 C C . SER A 1 401 ? -1.467 -4.746 18.678 1.00 98.25 401 SER A C 1
ATOM 3207 O O . SER A 1 401 ? -1.667 -4.064 17.680 1.00 98.25 401 SER A O 1
ATOM 3209 N N . TYR A 1 402 ? -1.791 -4.336 19.901 1.00 98.81 402 TYR A N 1
ATOM 3210 C CA . TYR A 1 402 ? -2.140 -2.952 20.232 1.00 98.81 402 TYR A CA 1
ATOM 3211 C C . TYR A 1 402 ? -1.139 -2.410 21.241 1.00 98.81 402 TYR A C 1
ATOM 3213 O O . TYR A 1 402 ? -0.652 -3.168 22.078 1.00 98.81 402 TYR A O 1
ATOM 3221 N N . ALA A 1 403 ? -0.884 -1.104 21.231 1.00 98.69 403 ALA A N 1
ATOM 3222 C CA . ALA A 1 403 ? -0.099 -0.471 22.282 1.00 98.69 403 ALA A CA 1
ATOM 3223 C C . ALA A 1 403 ? -0.819 0.734 22.890 1.00 98.69 403 ALA A C 1
ATOM 3225 O O . ALA A 1 403 ? -1.583 1.436 22.230 1.00 98.69 403 ALA A O 1
ATOM 3226 N N . TYR A 1 404 ? -0.558 0.983 24.167 1.00 98.38 404 TYR A N 1
ATOM 3227 C CA . TYR A 1 404 ? -0.922 2.223 24.840 1.00 98.38 404 TYR A CA 1
ATOM 3228 C C . TYR A 1 404 ? 0.339 2.848 25.421 1.00 98.38 404 TYR A C 1
ATOM 3230 O O . TYR A 1 404 ? 1.032 2.224 26.227 1.00 98.38 404 TYR A O 1
ATOM 3238 N N . VAL A 1 405 ? 0.634 4.079 25.009 1.00 98.12 405 VAL A N 1
ATOM 3239 C CA . VAL A 1 405 ? 1.775 4.851 25.505 1.00 98.12 405 VAL A CA 1
ATOM 3240 C C . VAL A 1 405 ? 1.230 6.037 26.277 1.00 98.12 405 VAL A C 1
ATOM 3242 O O . VAL A 1 405 ? 0.532 6.876 25.716 1.00 98.12 405 VAL A O 1
ATOM 3245 N N . SER A 1 406 ? 1.556 6.115 27.563 1.00 96.06 406 SER A N 1
ATOM 3246 C CA . SER A 1 406 ? 1.327 7.308 28.376 1.00 96.06 406 SER A CA 1
ATOM 3247 C C . SER A 1 406 ? 2.653 7.959 28.753 1.00 96.06 406 SER A C 1
ATOM 3249 O O . SER A 1 406 ? 3.741 7.427 28.498 1.00 96.06 406 SER A O 1
ATOM 3251 N N . LEU A 1 407 ? 2.567 9.096 29.438 1.00 93.50 407 LEU A N 1
ATOM 3252 C CA . LEU A 1 407 ? 3.730 9.768 30.013 1.00 93.50 407 LEU A CA 1
ATOM 3253 C C . LEU A 1 407 ? 4.507 8.908 31.036 1.00 93.50 407 LEU A C 1
ATOM 3255 O O . LEU A 1 407 ? 5.676 9.186 31.285 1.00 93.50 407 LEU A O 1
ATOM 3259 N N . GLN A 1 408 ? 3.900 7.857 31.605 1.00 89.06 408 GLN A N 1
ATOM 3260 C CA . GLN A 1 408 ? 4.510 7.015 32.647 1.00 89.06 408 GLN A CA 1
ATOM 3261 C C . GLN A 1 408 ? 4.645 5.544 32.244 1.00 89.06 408 GLN A C 1
ATOM 3263 O O . GLN A 1 408 ? 5.667 4.929 32.539 1.00 89.06 408 GLN A O 1
ATOM 3268 N N . GLN A 1 409 ? 3.683 4.982 31.512 1.00 92.06 409 GLN A N 1
ATOM 3269 C CA . GLN A 1 409 ? 3.648 3.549 31.189 1.00 92.06 409 GLN A CA 1
ATOM 3270 C C . GLN A 1 409 ? 3.620 3.286 29.683 1.00 92.06 409 GLN A C 1
ATOM 3272 O O . GLN A 1 409 ? 3.215 4.143 28.897 1.00 92.06 409 GLN A O 1
ATOM 3277 N N . VAL A 1 410 ? 4.063 2.089 29.304 1.00 96.56 410 VAL A N 1
ATOM 3278 C CA . VAL A 1 410 ? 3.917 1.517 27.964 1.00 96.56 410 VAL A CA 1
ATOM 3279 C C . VAL A 1 410 ? 3.296 0.139 28.148 1.00 96.56 410 VAL A C 1
ATOM 3281 O O . VAL A 1 410 ? 3.817 -0.668 28.915 1.00 96.56 410 VAL A O 1
ATOM 3284 N N . VAL A 1 411 ? 2.178 -0.116 27.476 1.00 97.69 411 VAL A N 1
ATOM 3285 C CA . VAL A 1 411 ? 1.454 -1.391 27.546 1.00 97.69 411 VAL A CA 1
ATOM 3286 C C . VAL A 1 411 ? 1.348 -1.965 26.142 1.00 97.69 411 VAL A C 1
ATOM 3288 O O . VAL A 1 411 ? 0.919 -1.257 25.233 1.00 97.69 411 VAL A O 1
ATOM 3291 N N . LEU A 1 412 ? 1.709 -3.236 25.970 1.00 98.44 412 LEU A N 1
ATOM 3292 C CA . LEU A 1 412 ? 1.593 -3.985 24.720 1.00 98.44 412 LEU A CA 1
ATOM 3293 C C . LEU A 1 412 ? 0.569 -5.113 24.888 1.00 98.44 412 LEU A C 1
ATOM 3295 O O . LEU A 1 412 ? 0.746 -6.020 25.701 1.00 98.44 412 LEU A O 1
ATOM 3299 N N . PHE A 1 413 ? -0.490 -5.078 24.086 1.00 98.50 413 PHE A N 1
ATOM 3300 C CA . PHE A 1 413 ? -1.474 -6.147 23.961 1.00 98.50 413 PHE A CA 1
ATOM 3301 C C . PHE A 1 413 ? -1.088 -7.039 22.790 1.00 98.50 413 PHE A C 1
ATOM 3303 O O . PHE A 1 413 ? -1.153 -6.618 21.636 1.00 98.50 413 PHE A O 1
ATOM 3310 N N . VAL A 1 414 ? -0.687 -8.272 23.071 1.00 97.38 414 VAL A N 1
ATOM 3311 C CA . VAL A 1 414 ? -0.212 -9.212 22.053 1.00 97.38 414 VAL A CA 1
ATOM 3312 C C . VAL A 1 414 ? -0.490 -10.643 22.494 1.00 97.38 414 VAL A C 1
ATOM 3314 O O . VAL A 1 414 ? -0.586 -10.939 23.685 1.00 97.38 414 VAL A O 1
ATOM 3317 N N . GLU A 1 415 ? -0.652 -11.545 21.531 1.00 95.44 415 GLU A N 1
ATOM 3318 C CA . GLU A 1 415 ? -0.783 -12.975 21.802 1.00 95.44 415 GLU A CA 1
ATOM 3319 C C . GLU A 1 415 ? 0.497 -13.485 22.503 1.00 95.44 415 GLU A C 1
ATOM 3321 O O . GLU A 1 415 ? 1.584 -13.381 21.923 1.00 95.44 415 GLU A O 1
ATOM 3326 N N . PRO A 1 416 ? 0.424 -14.045 23.730 1.00 90.50 416 PRO A N 1
ATOM 3327 C CA . PRO A 1 416 ? 1.602 -14.501 24.473 1.00 90.50 416 PRO A CA 1
ATOM 3328 C C . PRO A 1 416 ? 2.526 -15.448 23.700 1.00 90.50 416 PRO A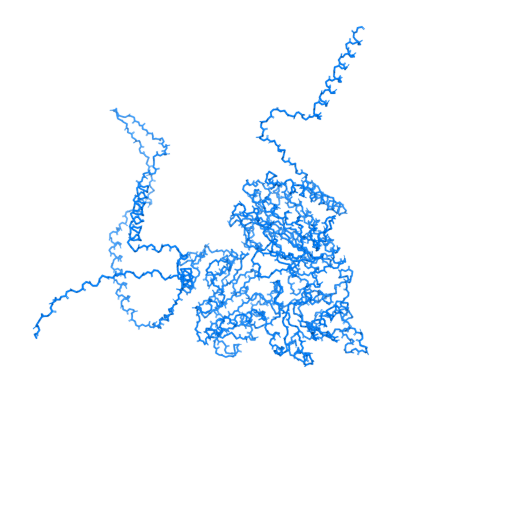 C 1
ATOM 3330 O O . PRO A 1 416 ? 3.741 -15.434 23.918 1.00 90.50 416 PRO A O 1
ATOM 3333 N N . LEU A 1 417 ? 1.981 -16.251 22.776 1.00 91.06 417 LEU A N 1
ATOM 3334 C CA . LEU A 1 417 ? 2.781 -17.116 21.904 1.00 91.06 417 LEU A CA 1
ATOM 3335 C C . LEU A 1 417 ? 3.799 -16.345 21.046 1.00 91.06 417 LEU A C 1
ATOM 3337 O O . LEU A 1 417 ? 4.851 -16.896 20.720 1.00 91.06 417 LEU A O 1
ATOM 3341 N N . LYS A 1 418 ? 3.525 -15.075 20.721 1.00 93.69 418 LYS A N 1
ATOM 3342 C CA . LYS A 1 418 ? 4.407 -14.210 19.925 1.00 93.69 418 LYS A CA 1
ATOM 3343 C C . LYS A 1 418 ? 5.676 -13.808 20.659 1.00 93.69 418 LYS A C 1
ATOM 3345 O O . LYS A 1 418 ? 6.700 -13.618 20.013 1.00 93.69 418 LYS A O 1
ATOM 3350 N N . LEU A 1 419 ? 5.620 -13.739 21.989 1.00 90.50 419 LEU A N 1
ATOM 3351 C CA . LEU A 1 419 ? 6.729 -13.335 22.859 1.00 90.50 419 LEU A CA 1
ATOM 3352 C C . LEU A 1 419 ? 7.404 -14.529 23.552 1.00 90.50 419 LEU A C 1
ATOM 3354 O O . LEU A 1 419 ? 8.049 -14.373 24.587 1.00 90.50 419 LEU A O 1
ATOM 3358 N N . LYS A 1 420 ? 7.220 -15.747 23.029 1.00 79.50 420 LYS A N 1
ATOM 3359 C CA . LYS A 1 420 ? 7.756 -16.977 23.637 1.00 79.50 420 LYS A CA 1
ATOM 3360 C C . LYS A 1 420 ? 9.283 -17.035 23.694 1.00 79.50 420 LYS A C 1
ATOM 3362 O O . LYS A 1 420 ? 9.826 -17.813 24.473 1.00 79.50 420 LYS A O 1
ATOM 3367 N N . VAL A 1 421 ? 9.968 -16.268 22.855 1.00 75.81 421 VAL A N 1
ATOM 3368 C CA . VAL A 1 421 ? 11.428 -16.267 22.758 1.00 75.81 421 VAL A CA 1
ATOM 3369 C C . VAL A 1 421 ? 11.985 -15.352 23.853 1.00 75.81 421 VAL A C 1
ATOM 3371 O O . VAL A 1 421 ? 11.726 -14.152 23.826 1.00 75.81 421 VAL A O 1
ATOM 3374 N N . ALA A 1 422 ? 12.726 -15.920 24.817 1.00 68.00 422 ALA A N 1
ATOM 3375 C CA . ALA A 1 422 ? 13.223 -15.217 26.011 1.00 68.00 422 ALA A CA 1
ATOM 3376 C C . ALA A 1 422 ? 13.906 -13.856 25.727 1.00 68.00 422 ALA A C 1
ATOM 3378 O O . ALA A 1 422 ? 13.542 -12.890 26.398 1.00 68.00 422 ALA A O 1
ATOM 3379 N N . PRO A 1 423 ? 14.762 -13.717 24.689 1.00 88.31 423 PRO A N 1
ATOM 3380 C CA . PRO A 1 423 ? 15.333 -12.426 24.294 1.00 88.31 423 PRO A CA 1
ATOM 3381 C C . PRO A 1 423 ? 14.333 -11.275 24.104 1.00 88.31 423 PRO A C 1
ATOM 3383 O O . PRO A 1 423 ? 14.680 -10.124 24.333 1.00 88.31 423 PRO A O 1
ATOM 3386 N N . ILE A 1 424 ? 13.085 -11.545 23.699 1.00 91.31 424 ILE A N 1
ATOM 3387 C CA . ILE A 1 424 ? 12.094 -10.484 23.446 1.00 91.31 424 ILE A CA 1
ATOM 3388 C C . ILE A 1 424 ? 11.610 -9.856 24.755 1.00 91.31 424 ILE A C 1
ATOM 3390 O O . ILE A 1 424 ? 11.430 -8.644 24.830 1.00 91.31 424 ILE A O 1
ATOM 3394 N N . ARG A 1 425 ? 11.402 -10.672 25.794 1.00 89.75 425 ARG A N 1
ATOM 3395 C CA . ARG A 1 425 ? 10.987 -10.177 27.114 1.00 89.75 425 ARG A CA 1
ATOM 3396 C C . ARG A 1 425 ? 12.086 -9.367 27.783 1.00 89.75 425 ARG A C 1
ATOM 3398 O O . ARG A 1 425 ? 11.789 -8.361 28.413 1.00 89.75 425 ARG A O 1
ATOM 3405 N N . GLU A 1 426 ? 13.334 -9.784 27.588 1.00 91.38 426 GLU A N 1
ATOM 3406 C CA . GLU A 1 426 ? 14.517 -9.044 28.025 1.00 91.38 426 GLU A CA 1
ATOM 3407 C C . GLU A 1 426 ? 14.645 -7.706 27.284 1.00 91.38 426 GLU A C 1
ATOM 3409 O O . GLU A 1 426 ? 14.768 -6.667 27.925 1.00 91.38 426 GLU A O 1
ATOM 3414 N N . HIS A 1 427 ? 14.509 -7.704 25.951 1.00 94.62 427 HIS A N 1
ATOM 3415 C CA . HIS A 1 427 ? 14.521 -6.483 25.130 1.00 94.62 427 HIS A CA 1
ATOM 3416 C C . HIS A 1 427 ? 13.481 -5.453 25.580 1.00 94.62 427 HIS A C 1
ATOM 3418 O O . HIS A 1 427 ? 13.778 -4.262 25.636 1.00 94.62 427 HIS A O 1
ATOM 3424 N N . LEU A 1 428 ? 12.270 -5.904 25.915 1.00 94.19 428 LEU A N 1
ATOM 3425 C CA . LEU A 1 428 ? 11.161 -5.058 26.373 1.00 94.19 428 LEU A CA 1
ATOM 3426 C C . LEU A 1 428 ? 11.171 -4.763 27.882 1.00 94.19 428 LEU A C 1
ATOM 3428 O O . LEU A 1 428 ? 10.294 -4.049 28.377 1.00 94.19 428 LEU A O 1
ATOM 3432 N N . ASP A 1 429 ? 12.111 -5.357 28.612 1.00 91.94 429 ASP A N 1
ATOM 3433 C CA . ASP A 1 429 ? 12.168 -5.373 30.070 1.00 91.94 429 ASP A CA 1
ATOM 3434 C C . ASP A 1 429 ? 10.837 -5.764 30.750 1.00 91.94 429 ASP A C 1
ATOM 3436 O O . ASP A 1 429 ? 10.420 -5.209 31.767 1.00 91.94 429 ASP A O 1
ATOM 3440 N N . SER A 1 430 ? 10.100 -6.704 30.152 1.00 89.06 430 SER A N 1
ATOM 3441 C CA . SER A 1 430 ? 8.710 -6.962 30.547 1.00 89.06 430 SER A CA 1
ATOM 3442 C C . SER A 1 430 ? 8.568 -7.686 31.883 1.00 89.06 430 SER A C 1
ATOM 3444 O O . SER A 1 430 ? 7.539 -7.563 32.546 1.00 89.06 430 SER A O 1
ATOM 3446 N N . ASP A 1 431 ? 9.578 -8.467 32.276 1.00 86.38 431 ASP A N 1
ATOM 3447 C CA . ASP A 1 431 ? 9.533 -9.270 33.502 1.00 86.38 431 ASP A CA 1
ATOM 3448 C C . ASP A 1 431 ? 9.817 -8.424 34.768 1.00 86.38 431 ASP A C 1
ATOM 3450 O O . ASP A 1 431 ? 9.540 -8.884 35.875 1.00 86.38 431 ASP A O 1
ATOM 3454 N N . ARG A 1 432 ? 10.305 -7.175 34.621 1.00 82.38 432 ARG A N 1
ATOM 3455 C CA . ARG A 1 432 ? 10.565 -6.224 35.726 1.00 82.38 432 ARG A CA 1
ATOM 3456 C C . ARG A 1 432 ? 9.496 -5.130 35.884 1.00 82.38 432 ARG A C 1
ATOM 3458 O O . ARG A 1 432 ? 9.704 -4.166 36.616 1.00 82.38 432 ARG A O 1
ATOM 3465 N N . CYS A 1 433 ? 8.332 -5.256 35.239 1.00 82.38 433 CYS A N 1
ATOM 3466 C CA . CYS A 1 433 ? 7.194 -4.368 35.505 1.00 82.38 433 CYS A CA 1
ATOM 3467 C C . CYS A 1 433 ? 6.358 -4.888 36.705 1.00 82.38 433 CYS A C 1
ATOM 3469 O O . CYS A 1 433 ? 5.904 -6.034 36.650 1.00 82.38 433 CYS A O 1
ATOM 3471 N N . PRO A 1 434 ? 6.050 -4.079 37.749 1.00 67.31 434 PRO A N 1
ATOM 3472 C CA . PRO A 1 434 ? 6.261 -2.632 37.880 1.00 67.31 434 PRO A CA 1
ATOM 3473 C C . PRO A 1 434 ? 7.645 -2.245 38.437 1.00 67.31 434 PRO A C 1
ATOM 3475 O O . PRO A 1 434 ? 8.245 -2.977 39.214 1.00 67.31 434 PRO A O 1
ATOM 3478 N N . ARG A 1 435 ? 8.107 -1.055 38.036 1.00 66.62 435 ARG A N 1
ATOM 3479 C CA . ARG A 1 435 ? 9.483 -0.547 38.181 1.00 66.62 435 ARG A CA 1
ATOM 3480 C C . ARG A 1 435 ? 9.919 -0.318 39.627 1.00 66.62 435 ARG A C 1
ATOM 3482 O O . ARG A 1 435 ? 9.114 0.091 40.464 1.00 66.62 435 ARG A O 1
ATOM 3489 N N . GLU A 1 436 ? 11.226 -0.431 39.858 1.00 60.16 436 GLU A N 1
ATOM 3490 C CA . GLU A 1 436 ? 11.881 0.015 41.094 1.00 60.16 436 GLU A CA 1
ATOM 3491 C C . GLU A 1 436 ? 12.254 1.512 41.053 1.00 60.16 436 GLU A C 1
ATOM 3493 O O . GLU A 1 436 ? 12.229 2.166 42.097 1.00 60.16 436 GLU A O 1
ATOM 3498 N N . GLN A 1 437 ? 12.535 2.082 39.866 1.00 61.44 437 GLN A N 1
ATOM 3499 C CA . GLN A 1 437 ? 12.896 3.499 39.688 1.00 61.44 437 GLN A CA 1
ATOM 3500 C C . GLN A 1 437 ? 12.039 4.245 38.637 1.00 61.44 437 GLN A C 1
ATOM 3502 O O . GLN A 1 437 ? 11.519 3.627 37.705 1.00 61.44 437 GLN A O 1
ATOM 3507 N N . PRO A 1 438 ? 11.880 5.584 38.748 1.00 56.53 438 PRO A N 1
ATOM 3508 C CA . PRO A 1 438 ? 11.088 6.389 37.807 1.00 56.53 438 PRO A CA 1
ATOM 3509 C C . PRO A 1 438 ? 11.593 6.368 36.352 1.00 56.53 438 PRO A C 1
ATOM 3511 O O . PRO A 1 438 ? 10.772 6.389 35.430 1.00 56.53 438 PRO A O 1
ATOM 3514 N N . ASP A 1 439 ? 12.914 6.296 36.158 1.00 63.50 439 ASP A N 1
ATOM 3515 C CA . ASP A 1 439 ? 13.565 6.406 34.843 1.00 63.50 439 ASP A CA 1
ATOM 3516 C C . ASP A 1 439 ? 13.693 5.062 34.099 1.00 63.50 439 ASP A C 1
ATOM 3518 O O . ASP A 1 439 ? 13.907 5.052 32.886 1.00 63.50 439 ASP A O 1
ATOM 3522 N N . ASP A 1 440 ? 13.478 3.928 34.775 1.00 72.12 440 ASP A N 1
ATOM 3523 C CA . ASP A 1 440 ? 13.545 2.599 34.153 1.00 72.12 440 ASP A CA 1
ATOM 3524 C C . ASP A 1 440 ? 12.359 2.388 33.208 1.00 72.12 440 ASP A C 1
ATOM 3526 O O . ASP A 1 440 ? 11.214 2.327 33.644 1.00 72.12 440 ASP A O 1
ATOM 3530 N N . LEU A 1 441 ? 12.587 2.274 31.899 1.00 87.19 441 LEU A N 1
ATOM 3531 C CA . LEU A 1 441 ? 11.528 1.973 30.934 1.00 87.19 441 LEU A CA 1
ATOM 3532 C C . LEU A 1 441 ? 11.288 0.461 30.842 1.00 87.19 441 LEU A C 1
ATOM 3534 O O . LEU A 1 441 ? 12.181 -0.290 30.477 1.00 87.19 441 LEU A O 1
ATOM 3538 N N . CYS A 1 442 ? 10.048 0.042 31.087 1.00 93.12 442 CYS A N 1
ATOM 3539 C CA . CYS A 1 442 ? 9.585 -1.335 30.912 1.00 93.12 442 CYS A CA 1
ATOM 3540 C C . CYS A 1 442 ? 8.260 -1.358 30.128 1.00 93.12 442 CYS A C 1
ATOM 3542 O O . CYS A 1 442 ? 7.496 -0.380 30.198 1.00 93.12 442 CYS A O 1
ATOM 3544 N N . VAL A 1 443 ? 7.990 -2.444 29.393 1.00 95.25 443 VAL A N 1
ATOM 3545 C CA . VAL A 1 443 ? 6.734 -2.658 28.649 1.00 95.25 443 VAL A CA 1
ATOM 3546 C C . VAL A 1 443 ? 5.869 -3.708 29.342 1.00 95.25 443 VAL A C 1
ATOM 3548 O O . VAL A 1 443 ? 6.220 -4.885 29.417 1.00 95.25 443 VAL A O 1
ATOM 3551 N N . GLU A 1 444 ? 4.692 -3.296 29.805 1.00 95.19 444 GLU A N 1
ATOM 3552 C CA . GLU A 1 444 ? 3.717 -4.207 30.400 1.00 95.19 444 GLU A CA 1
ATOM 3553 C C . GLU A 1 444 ? 3.040 -5.053 29.311 1.00 95.19 444 GLU A C 1
ATOM 3555 O O . GLU A 1 444 ? 2.423 -4.516 28.390 1.00 95.19 444 GLU A O 1
ATOM 3560 N N . ILE A 1 445 ? 3.115 -6.382 29.425 1.00 95.19 445 ILE A N 1
ATOM 3561 C CA . ILE A 1 445 ? 2.504 -7.310 28.463 1.00 95.19 445 ILE A CA 1
ATOM 3562 C C . ILE A 1 445 ? 1.108 -7.728 28.915 1.00 95.19 445 ILE A C 1
ATOM 3564 O O . ILE A 1 445 ? 0.920 -8.260 30.010 1.00 95.19 445 ILE A O 1
ATOM 3568 N N . ARG A 1 446 ? 0.130 -7.584 28.020 1.00 96.38 446 ARG A N 1
ATOM 3569 C CA . ARG A 1 446 ? -1.245 -8.061 28.203 1.00 96.38 446 ARG A CA 1
ATOM 3570 C C . ARG A 1 446 ? -1.685 -8.929 27.029 1.00 96.38 446 ARG A C 1
ATOM 3572 O O . ARG A 1 446 ? -1.134 -8.843 25.936 1.00 96.38 446 ARG A O 1
ATOM 3579 N N . ARG A 1 447 ? -2.696 -9.776 27.254 1.00 97.44 447 ARG A N 1
ATOM 3580 C CA . ARG A 1 447 ? -3.289 -10.590 26.180 1.00 97.44 447 ARG A CA 1
ATOM 3581 C C . ARG A 1 447 ? -3.985 -9.697 25.162 1.00 97.44 447 ARG A C 1
ATOM 3583 O O . ARG A 1 447 ? -4.652 -8.739 25.550 1.00 97.44 447 ARG A O 1
ATOM 3590 N N . TYR A 1 448 ? -3.859 -10.051 23.890 1.00 97.44 448 TYR A N 1
ATOM 3591 C CA . TYR A 1 448 ? -4.397 -9.297 22.763 1.00 97.44 448 TYR A CA 1
ATOM 3592 C C . TYR A 1 448 ? -5.890 -8.948 22.920 1.00 97.44 448 TYR A C 1
ATOM 3594 O O . TYR A 1 448 ? -6.288 -7.796 22.763 1.00 97.44 448 TYR A O 1
ATOM 3602 N N . GLU A 1 449 ? -6.715 -9.908 23.343 1.00 95.69 449 GLU A N 1
ATOM 3603 C CA . GLU A 1 449 ? -8.174 -9.757 23.440 1.00 95.69 449 GLU A CA 1
ATOM 3604 C C . GLU A 1 449 ? -8.611 -8.830 24.582 1.00 95.69 449 GLU A C 1
ATOM 3606 O O . GLU A 1 449 ? -9.737 -8.324 24.582 1.00 95.69 449 GLU A O 1
ATOM 3611 N N . ASN A 1 450 ? -7.735 -8.594 25.565 1.00 97.50 450 ASN A N 1
ATOM 3612 C CA . ASN A 1 450 ? -8.062 -7.793 26.742 1.00 97.50 450 ASN A CA 1
ATOM 3613 C C . ASN A 1 450 ? -8.082 -6.288 26.455 1.00 97.50 450 ASN A C 1
ATOM 3615 O O . ASN A 1 450 ? -8.578 -5.537 27.296 1.00 97.50 450 ASN A O 1
ATOM 3619 N N . VAL A 1 451 ? -7.604 -5.845 25.286 1.00 97.50 451 VAL A N 1
ATOM 3620 C CA . VAL A 1 451 ? -7.516 -4.424 24.907 1.00 97.50 451 VAL A CA 1
ATOM 3621 C C . VAL A 1 451 ? -8.825 -3.662 25.160 1.00 97.50 451 VAL A C 1
ATOM 3623 O O . VAL A 1 451 ? -8.809 -2.607 25.789 1.00 97.50 451 VAL A O 1
ATOM 3626 N N . PHE A 1 452 ? -9.975 -4.235 24.792 1.00 95.44 452 PHE A N 1
ATOM 3627 C CA . PHE A 1 452 ? -11.287 -3.589 24.936 1.00 95.44 452 PHE A CA 1
ATOM 3628 C C . PHE A 1 452 ? -11.737 -3.426 26.398 1.00 95.44 452 PHE A C 1
ATOM 3630 O O . PHE A 1 452 ? -12.464 -2.493 26.725 1.00 95.44 452 PHE A O 1
ATOM 3637 N N . ASN A 1 453 ? -11.298 -4.313 27.293 1.00 95.69 453 ASN A N 1
ATOM 3638 C CA . ASN A 1 453 ? -11.651 -4.257 28.716 1.00 95.69 453 ASN A CA 1
ATOM 3639 C C . ASN A 1 453 ? -10.664 -3.411 29.527 1.00 95.69 453 ASN A C 1
ATOM 3641 O O . ASN A 1 453 ? -11.029 -2.815 30.544 1.00 95.69 453 ASN A O 1
ATOM 3645 N N . ASP A 1 454 ? -9.410 -3.375 29.088 1.00 96.75 454 ASP A N 1
ATOM 3646 C CA . ASP A 1 454 ? -8.311 -2.786 29.837 1.00 96.75 454 ASP A CA 1
ATOM 3647 C C . ASP A 1 454 ? -8.036 -1.335 29.455 1.00 96.75 454 ASP A C 1
ATOM 3649 O O . ASP A 1 454 ? -7.704 -0.547 30.342 1.00 96.75 454 ASP A O 1
ATOM 3653 N N . LEU A 1 455 ? -8.233 -0.948 28.189 1.00 96.12 455 LEU A N 1
ATOM 3654 C CA . LEU A 1 455 ? -8.069 0.442 27.756 1.00 96.12 455 LEU A CA 1
ATOM 3655 C C . LEU A 1 455 ? -8.869 1.439 28.615 1.00 96.12 455 LEU A C 1
ATOM 3657 O O . LEU A 1 455 ? -8.245 2.375 29.112 1.00 96.12 455 LEU A O 1
ATOM 3661 N N . PRO A 1 456 ? -10.172 1.235 28.923 1.00 95.00 456 PRO A N 1
ATOM 3662 C CA . PRO A 1 456 ? -10.923 2.161 29.776 1.00 95.00 456 PRO A CA 1
ATOM 3663 C C . PRO A 1 456 ? -10.298 2.350 31.163 1.00 95.00 456 PRO A C 1
ATOM 3665 O O . PRO A 1 456 ? -10.370 3.433 31.744 1.00 95.00 456 PRO A O 1
ATOM 3668 N N . ARG A 1 457 ? -9.674 1.292 31.702 1.00 94.62 457 ARG A N 1
ATOM 3669 C CA . ARG A 1 457 ? -9.007 1.303 33.011 1.00 94.62 457 ARG A CA 1
ATOM 3670 C C . ARG A 1 457 ? -7.667 2.029 32.935 1.00 94.62 457 ARG A C 1
ATOM 3672 O O . ARG A 1 457 ? -7.373 2.848 33.802 1.00 94.62 457 ARG A O 1
ATOM 3679 N N . LEU A 1 458 ? -6.883 1.766 31.889 1.00 94.38 458 LEU A N 1
ATOM 3680 C CA . LEU A 1 458 ? -5.594 2.418 31.639 1.00 94.38 458 LEU A CA 1
ATOM 3681 C C . LEU A 1 458 ? -5.748 3.927 31.414 1.00 94.38 458 LEU A C 1
ATOM 3683 O O . LEU A 1 458 ? -4.917 4.710 31.874 1.00 94.38 458 LEU A O 1
ATOM 3687 N N . THR A 1 459 ? -6.842 4.343 30.776 1.00 95.50 459 THR A N 1
ATOM 3688 C CA . THR A 1 459 ? -7.158 5.750 30.498 1.00 95.50 459 THR A CA 1
ATOM 3689 C C . THR A 1 459 ? -8.050 6.393 31.567 1.00 95.50 459 THR A C 1
ATOM 3691 O O . THR A 1 459 ? -8.510 7.525 31.402 1.00 95.50 459 THR A O 1
ATOM 3694 N N . ALA A 1 460 ? -8.335 5.708 32.681 1.00 93.69 460 ALA A N 1
ATOM 3695 C CA . ALA A 1 460 ? -9.259 6.206 33.703 1.00 93.69 460 ALA A CA 1
ATOM 3696 C C . ALA A 1 460 ? -8.774 7.515 34.349 1.00 93.69 460 ALA A C 1
ATOM 3698 O O . ALA A 1 460 ? -9.585 8.403 34.610 1.00 93.69 460 ALA A O 1
ATOM 3699 N N . LYS A 1 461 ? -7.457 7.654 34.550 1.00 91.94 461 LYS A N 1
ATOM 3700 C CA . LYS A 1 461 ? -6.822 8.852 35.127 1.00 91.94 461 LYS A CA 1
ATOM 3701 C C . LYS A 1 461 ? -6.388 9.897 34.091 1.00 91.94 461 LYS A C 1
ATOM 3703 O O . LYS A 1 461 ? -6.009 10.990 34.487 1.00 91.94 461 LYS A O 1
ATOM 3708 N N . ALA A 1 462 ? -6.427 9.566 32.801 1.00 95.06 462 ALA A N 1
ATOM 3709 C CA . ALA A 1 462 ? -6.119 10.510 31.731 1.00 95.06 462 ALA A CA 1
ATOM 3710 C C . ALA A 1 462 ? -7.274 11.505 31.553 1.00 95.06 462 ALA A C 1
ATOM 3712 O O . ALA A 1 462 ? -8.445 11.109 31.624 1.00 95.06 462 ALA A O 1
ATOM 3713 N N . ASN A 1 463 ? -6.946 12.767 31.293 1.00 96.19 463 ASN A N 1
ATOM 3714 C CA . ASN A 1 463 ? -7.898 13.794 30.880 1.00 96.19 463 ASN A CA 1
ATOM 3715 C C . ASN A 1 463 ? -8.092 13.769 29.363 1.00 96.19 463 ASN A C 1
ATOM 3717 O O . ASN A 1 463 ? -9.198 13.995 28.878 1.00 96.19 463 ASN A O 1
ATOM 3721 N N . SER A 1 464 ? -7.029 13.473 28.614 1.00 97.19 464 SER A N 1
ATOM 3722 C CA . SER A 1 464 ? -7.061 13.420 27.157 1.00 97.19 464 SER A CA 1
ATOM 3723 C C . SER A 1 464 ? -6.190 12.297 26.604 1.00 97.19 464 SER A C 1
ATOM 3725 O O . SER A 1 464 ? -5.054 12.090 27.026 1.00 97.19 464 SER A O 1
ATOM 3727 N N . VAL A 1 465 ? -6.747 11.552 25.654 1.00 98.19 465 VAL A N 1
ATOM 3728 C CA . VAL A 1 465 ? -6.075 10.436 24.991 1.00 98.19 465 VAL A CA 1
ATOM 3729 C C . VAL A 1 465 ? -6.211 10.611 23.492 1.00 98.19 465 VAL A C 1
ATOM 3731 O O . VAL A 1 465 ? -7.321 10.770 22.975 1.00 98.19 465 VAL A O 1
ATOM 3734 N N . LEU A 1 466 ? -5.075 10.560 22.805 1.00 98.50 466 LEU A N 1
ATOM 3735 C CA . LEU A 1 466 ? -5.031 10.576 21.358 1.00 98.50 466 LEU A CA 1
ATOM 3736 C C . LEU A 1 466 ? -5.464 9.224 20.795 1.00 98.50 466 LEU A C 1
ATOM 3738 O O . LEU A 1 466 ? -4.900 8.172 21.104 1.00 98.50 466 LEU A O 1
ATOM 3742 N N . LEU A 1 467 ? -6.475 9.293 19.945 1.00 98.44 467 LEU A N 1
ATOM 3743 C CA . LEU A 1 467 ? -6.940 8.231 19.081 1.00 98.44 467 LEU A CA 1
ATOM 3744 C C . LEU A 1 467 ? -6.556 8.603 17.645 1.00 98.44 467 LEU A C 1
ATOM 3746 O O . LEU A 1 467 ? -7.128 9.558 17.111 1.00 98.44 467 LEU A O 1
ATOM 3750 N N . PRO A 1 468 ? -5.595 7.889 17.033 1.00 97.94 468 PRO A N 1
ATOM 3751 C CA . PRO A 1 468 ? -5.200 8.114 15.651 1.00 97.94 468 PRO A CA 1
ATOM 3752 C C . PRO A 1 468 ? -6.399 8.187 14.698 1.00 97.94 468 PRO A C 1
ATOM 3754 O O . PRO A 1 468 ? -7.217 7.266 14.654 1.00 97.94 468 PRO A O 1
ATOM 3757 N N . SER A 1 469 ? -6.496 9.276 13.939 1.00 96.69 469 SER A N 1
ATOM 3758 C CA . SER A 1 469 ? -7.428 9.428 12.817 1.00 96.69 469 SER A CA 1
ATOM 3759 C C . SER A 1 469 ? -6.771 8.993 11.506 1.00 96.69 469 SER A C 1
ATOM 3761 O O . SER A 1 469 ? -5.557 8.781 11.440 1.00 96.69 469 SER A O 1
ATOM 3763 N N . ARG A 1 470 ? -7.567 8.885 10.443 1.00 94.94 470 ARG A N 1
ATOM 3764 C CA . ARG A 1 470 ? -7.102 8.532 9.103 1.00 94.94 470 ARG A CA 1
ATOM 3765 C C . ARG A 1 470 ? -6.054 9.523 8.597 1.00 94.94 470 ARG A C 1
ATOM 3767 O O . ARG A 1 470 ? -6.252 10.737 8.671 1.00 94.94 470 ARG A O 1
ATOM 3774 N N . TYR A 1 471 ? -4.973 9.003 8.018 1.00 94.44 471 TYR A N 1
ATOM 3775 C CA . TYR A 1 471 ? -3.922 9.801 7.387 1.00 94.44 471 TYR A CA 1
ATOM 3776 C C . TYR A 1 471 ? -3.147 8.991 6.332 1.00 94.44 471 TYR A C 1
ATOM 3778 O O . TYR A 1 471 ? -2.434 8.036 6.658 1.00 94.44 471 TYR A O 1
ATOM 3786 N N . ALA A 1 472 ? -3.306 9.369 5.057 1.00 93.25 472 ALA A N 1
ATOM 3787 C CA . ALA A 1 472 ? -2.847 8.616 3.883 1.00 93.25 472 ALA A CA 1
ATOM 3788 C C . ALA A 1 472 ? -3.258 7.124 3.919 1.00 93.25 472 ALA A C 1
ATOM 3790 O O . ALA A 1 472 ? -4.452 6.825 3.802 1.00 93.25 472 ALA A O 1
ATOM 3791 N N . TYR A 1 473 ? -2.296 6.208 4.081 1.00 93.44 473 TYR A N 1
ATOM 3792 C CA . TYR A 1 473 ? -2.498 4.755 4.168 1.00 93.44 473 TYR A CA 1
ATOM 3793 C C . TYR A 1 473 ? -2.875 4.259 5.574 1.00 93.44 473 TYR A C 1
ATOM 3795 O O . TYR A 1 473 ? -3.344 3.134 5.712 1.00 93.44 473 TYR A O 1
ATOM 3803 N N . SER A 1 474 ? -2.726 5.086 6.614 1.00 94.31 474 SER A N 1
ATOM 3804 C CA . SER A 1 474 ? -3.163 4.746 7.972 1.00 94.31 474 SER A CA 1
ATOM 3805 C C . SER A 1 474 ? -4.661 5.004 8.105 1.00 94.31 474 SER A C 1
ATOM 3807 O O . SER A 1 474 ? -5.126 6.135 7.935 1.00 94.31 474 SER A O 1
ATOM 3809 N N . GLY A 1 475 ? -5.433 3.953 8.393 1.00 93.38 475 GLY A N 1
ATOM 3810 C CA . GLY A 1 475 ? -6.888 4.035 8.532 1.00 93.38 475 GLY A CA 1
ATOM 3811 C C . GLY A 1 475 ? -7.371 4.707 9.820 1.00 93.38 475 GLY A C 1
ATOM 3812 O O . GLY A 1 475 ? -8.556 5.024 9.917 1.00 93.38 475 GLY A O 1
ATOM 3813 N N . GLY A 1 476 ? -6.473 4.955 10.779 1.00 96.44 476 GLY A N 1
ATOM 3814 C CA . GLY A 1 476 ? -6.824 5.372 12.136 1.00 96.44 476 GLY A CA 1
ATOM 3815 C C . GLY A 1 476 ? -7.377 4.216 12.974 1.00 96.44 476 GLY A C 1
ATOM 3816 O O . GLY A 1 476 ? -7.382 3.067 12.543 1.00 96.44 476 GLY A O 1
ATOM 3817 N N . VAL A 1 477 ? -7.843 4.513 14.187 1.00 98.12 477 VAL A N 1
ATOM 3818 C CA . VAL A 1 477 ? -8.390 3.491 15.093 1.00 98.12 477 VAL A CA 1
ATOM 3819 C C . VAL A 1 477 ? -9.701 2.904 14.566 1.00 98.12 477 VAL A C 1
ATOM 3821 O O . VAL A 1 477 ? -10.530 3.614 13.992 1.00 98.12 477 VAL A O 1
ATOM 3824 N N . SER A 1 478 ? -9.951 1.624 14.847 1.00 98.38 478 SER A N 1
ATOM 3825 C CA . SER A 1 478 ? -11.268 1.019 14.629 1.00 98.38 478 SER A CA 1
ATOM 3826 C C . SER A 1 478 ? -12.352 1.699 15.467 1.00 98.38 478 SER A C 1
ATOM 3828 O O . SER A 1 478 ? -12.097 2.218 16.563 1.00 98.38 478 SER A O 1
ATOM 3830 N N . PHE A 1 479 ? -13.594 1.664 14.986 1.00 98.31 479 PHE A N 1
ATOM 3831 C CA . PHE A 1 479 ? -14.728 2.221 15.717 1.00 98.31 479 PHE A CA 1
ATOM 3832 C C . PHE A 1 479 ? -14.912 1.556 17.093 1.00 98.31 479 PHE A C 1
ATOM 3834 O O . PHE A 1 479 ? -15.221 2.232 18.072 1.00 98.31 479 PHE A O 1
ATOM 3841 N N . ALA A 1 480 ? -14.617 0.257 17.209 1.00 97.81 480 ALA A N 1
ATOM 3842 C CA . ALA A 1 480 ? -14.642 -0.462 18.482 1.00 97.81 480 ALA A CA 1
ATOM 3843 C C . ALA A 1 480 ? -13.653 0.116 19.514 1.00 97.81 480 ALA A C 1
ATOM 3845 O O . ALA A 1 480 ? -14.010 0.294 20.682 1.00 97.81 480 ALA A O 1
ATOM 3846 N N . ILE A 1 481 ? -12.422 0.445 19.105 1.00 98.06 481 ILE A N 1
ATOM 3847 C CA . ILE A 1 481 ? -11.441 1.102 19.984 1.00 98.06 481 ILE A CA 1
ATOM 3848 C C . ILE A 1 481 ? -11.891 2.528 20.312 1.00 98.06 481 ILE A C 1
ATOM 3850 O O . ILE A 1 481 ? -11.832 2.942 21.471 1.00 98.06 481 ILE A O 1
ATOM 3854 N N . TYR A 1 482 ? -12.397 3.258 19.318 1.00 97.94 482 TYR A N 1
ATOM 3855 C CA . TYR A 1 482 ? -12.901 4.615 19.506 1.00 97.94 482 TYR A CA 1
ATOM 3856 C C . TYR A 1 482 ? -14.008 4.685 20.562 1.00 97.94 482 TYR A C 1
ATOM 3858 O O . TYR A 1 482 ? -13.940 5.508 21.474 1.00 97.94 482 TYR A O 1
ATOM 3866 N N . GLU A 1 483 ? -15.003 3.799 20.492 1.00 96.31 483 GLU A N 1
ATOM 3867 C CA . GLU A 1 483 ? -16.111 3.781 21.449 1.00 96.31 483 GLU A CA 1
ATOM 3868 C C . GLU A 1 483 ? -15.701 3.354 22.862 1.00 96.31 483 GLU A C 1
ATOM 3870 O O . GLU A 1 483 ? -16.335 3.779 23.829 1.00 96.31 483 GLU A O 1
ATOM 3875 N N . THR A 1 484 ? -14.623 2.574 22.990 1.00 95.56 484 THR A N 1
ATOM 3876 C CA . THR A 1 484 ? -14.117 2.062 24.273 1.00 95.56 484 THR A CA 1
ATOM 3877 C C . THR A 1 484 ? -13.640 3.186 25.206 1.00 95.56 484 THR A C 1
ATOM 3879 O O . THR A 1 484 ? -13.788 3.091 26.425 1.00 95.56 484 THR A O 1
ATOM 3882 N N . ILE A 1 485 ? -13.093 4.277 24.664 1.00 95.38 485 ILE A N 1
ATOM 3883 C CA . ILE A 1 485 ? -12.643 5.434 25.457 1.00 95.38 485 ILE A CA 1
ATOM 3884 C C . ILE A 1 485 ? -13.822 6.393 25.687 1.00 95.38 485 ILE A C 1
ATOM 3886 O O . ILE A 1 485 ? -14.556 6.625 24.741 1.00 95.38 485 ILE A O 1
ATOM 3890 N N . PRO A 1 486 ? -14.046 7.001 26.866 1.00 94.56 486 PRO A N 1
ATOM 3891 C CA . PRO A 1 486 ? -15.118 7.990 27.065 1.00 94.56 486 PRO A CA 1
ATOM 3892 C C . PRO A 1 486 ? -15.003 9.219 26.149 1.00 94.56 486 PRO A C 1
ATOM 3894 O O . PRO A 1 486 ? -13.903 9.725 25.934 1.00 94.56 486 PRO A O 1
ATOM 3897 N N . ALA A 1 487 ? -16.130 9.711 25.620 1.00 95.44 487 ALA A N 1
ATOM 3898 C CA . ALA A 1 487 ? -16.164 10.749 24.580 1.00 95.44 487 ALA A CA 1
ATOM 3899 C C . ALA A 1 487 ? -15.473 12.069 24.972 1.00 95.44 487 ALA A C 1
ATOM 3901 O O . ALA A 1 487 ? -14.812 12.680 24.138 1.00 95.44 487 ALA A O 1
ATOM 3902 N N . ASP A 1 488 ? -15.575 12.479 26.235 1.00 95.75 488 ASP A N 1
ATOM 3903 C CA . ASP A 1 488 ? -14.944 13.679 26.798 1.00 95.75 488 ASP A CA 1
ATOM 3904 C C . ASP A 1 488 ? -13.405 13.620 26.771 1.00 95.75 488 ASP A C 1
ATOM 3906 O O . ASP A 1 488 ? -12.739 14.653 26.625 1.00 95.75 488 ASP A O 1
ATOM 3910 N N . LYS A 1 489 ? -12.846 12.405 26.813 1.00 97.06 489 LYS A N 1
ATOM 3911 C CA . LYS A 1 489 ? -11.402 12.141 26.831 1.00 97.06 489 LYS A CA 1
ATOM 3912 C C . LYS A 1 489 ? -10.789 11.939 25.450 1.00 97.06 489 LYS A C 1
ATOM 3914 O O . LYS A 1 489 ? -9.567 11.971 25.319 1.00 97.06 489 LYS A O 1
ATOM 3919 N N . ARG A 1 490 ? -11.602 11.704 24.417 1.00 97.19 490 ARG A N 1
ATOM 3920 C CA . ARG A 1 490 ? -11.108 11.427 23.061 1.00 97.19 490 ARG A CA 1
ATOM 3921 C C . ARG A 1 490 ? -10.530 12.696 22.447 1.00 97.19 490 ARG A C 1
ATOM 3923 O O . ARG A 1 490 ? -11.178 13.745 22.435 1.00 97.19 490 ARG A O 1
ATOM 3930 N N . ARG A 1 491 ? -9.332 12.591 21.888 1.00 97.69 491 ARG A N 1
ATOM 3931 C CA . ARG A 1 491 ? -8.770 13.565 20.951 1.00 97.69 491 ARG A CA 1
ATOM 3932 C C . ARG A 1 491 ? -8.394 12.814 19.687 1.00 97.69 491 ARG A C 1
ATOM 3934 O O . ARG A 1 491 ? -7.757 11.775 19.777 1.00 97.69 491 ARG A O 1
ATOM 3941 N N . THR A 1 492 ? -8.839 13.294 18.534 1.00 96.94 492 THR A N 1
ATOM 3942 C CA . THR A 1 492 ? -8.595 12.636 17.247 1.00 96.94 492 THR A CA 1
ATOM 3943 C C . THR A 1 492 ? -7.691 13.500 16.390 1.00 96.94 492 THR A C 1
ATOM 3945 O O . THR A 1 492 ? -8.039 14.640 16.085 1.00 96.94 492 THR A O 1
ATOM 3948 N N . SER A 1 493 ? -6.548 12.954 16.002 1.00 96.62 493 SER A N 1
ATOM 3949 C CA . SER A 1 493 ? -5.634 13.533 15.018 1.00 96.62 493 SER A CA 1
ATOM 3950 C C . SER A 1 493 ? -4.785 12.412 14.416 1.00 96.62 493 SER A C 1
ATOM 3952 O O . SER A 1 493 ? -4.745 11.318 14.989 1.00 96.62 493 SER A O 1
ATOM 3954 N N . PRO A 1 494 ? -4.083 12.646 13.296 1.00 96.38 494 PRO A N 1
ATOM 3955 C CA . PRO A 1 494 ? -3.084 11.703 12.809 1.00 96.38 494 PRO A CA 1
ATOM 3956 C C . PRO A 1 494 ? -2.074 11.341 13.904 1.00 96.38 494 PRO A C 1
ATOM 3958 O O . PRO A 1 494 ? -1.746 12.173 14.755 1.00 96.38 494 PRO A O 1
ATOM 3961 N N . SER A 1 495 ? -1.592 10.097 13.886 1.00 97.81 495 SER A N 1
ATOM 3962 C CA . SER A 1 495 ? -0.553 9.653 14.818 1.00 97.81 495 SER A CA 1
ATOM 3963 C C . SER A 1 495 ? 0.771 10.373 14.521 1.00 97.81 495 SER A C 1
ATOM 3965 O O . SER A 1 495 ? 1.205 10.362 13.364 1.00 97.81 495 SER A O 1
ATOM 3967 N N . PRO A 1 496 ? 1.464 10.947 15.525 1.00 97.44 496 PRO A N 1
ATOM 3968 C CA . PRO A 1 496 ? 2.781 11.549 15.314 1.00 97.44 496 PRO A CA 1
ATOM 3969 C C . PRO A 1 496 ? 3.825 10.510 14.874 1.00 97.44 496 PRO A C 1
ATOM 3971 O O . PRO A 1 496 ? 4.761 10.847 14.150 1.00 97.44 496 PRO A O 1
ATOM 3974 N N . LEU A 1 497 ? 3.637 9.228 15.224 1.00 98.44 497 LEU A N 1
ATOM 3975 C CA . LEU A 1 497 ? 4.546 8.146 14.830 1.00 98.44 497 LEU A CA 1
ATOM 3976 C C . LEU A 1 497 ? 4.641 7.990 13.309 1.00 98.44 497 LEU A C 1
ATOM 3978 O O . LEU A 1 497 ? 5.675 7.535 12.825 1.00 98.44 497 LEU A O 1
ATOM 3982 N N . ILE A 1 498 ? 3.608 8.391 12.557 1.00 98.00 498 ILE A N 1
ATOM 3983 C CA . ILE A 1 498 ? 3.630 8.372 11.091 1.00 98.00 498 ILE A CA 1
ATOM 3984 C C . ILE A 1 498 ? 4.775 9.238 10.564 1.00 98.00 498 ILE A C 1
ATOM 3986 O O . ILE A 1 498 ? 5.549 8.783 9.727 1.00 98.00 498 ILE A O 1
ATOM 3990 N N . LEU A 1 499 ? 4.898 10.468 11.066 1.00 97.44 499 LEU A N 1
ATOM 3991 C CA . LEU A 1 499 ? 5.929 11.402 10.613 1.00 97.44 499 LEU A CA 1
ATOM 3992 C C . LEU A 1 499 ? 7.308 10.996 11.139 1.00 97.44 499 LEU A C 1
ATOM 3994 O O . LEU A 1 499 ? 8.281 11.038 10.390 1.00 97.44 499 LEU A O 1
ATOM 3998 N N . LEU A 1 500 ? 7.376 10.538 12.395 1.00 97.94 500 LEU A N 1
ATOM 3999 C CA . LEU A 1 500 ? 8.625 10.105 13.026 1.00 97.94 500 LEU A CA 1
ATOM 4000 C C . LEU A 1 500 ? 9.286 8.942 12.274 1.00 97.94 500 LEU A C 1
ATOM 4002 O O . LEU A 1 500 ? 10.488 8.987 12.036 1.00 97.94 500 LEU A O 1
ATOM 4006 N N . LYS A 1 501 ? 8.518 7.922 11.866 1.00 98.06 501 LYS A N 1
ATOM 4007 C CA . LYS A 1 501 ? 9.064 6.773 11.120 1.00 98.06 501 LYS A CA 1
ATOM 4008 C C . LYS A 1 501 ? 9.269 7.049 9.630 1.00 98.06 501 LYS A C 1
ATOM 4010 O O . LYS A 1 501 ? 10.080 6.388 8.983 1.00 98.06 501 LYS A O 1
ATOM 4015 N N . ALA A 1 502 ? 8.537 8.013 9.067 1.00 98.19 502 ALA A N 1
ATOM 4016 C CA . ALA A 1 502 ? 8.723 8.417 7.680 1.00 98.19 502 ALA A CA 1
ATOM 4017 C C . ALA A 1 502 ? 10.091 9.084 7.463 1.00 98.19 502 ALA A C 1
ATOM 4019 O O . ALA A 1 502 ? 10.697 8.862 6.411 1.00 98.19 502 ALA A O 1
ATOM 4020 N N . THR A 1 503 ? 10.599 9.820 8.461 1.00 98.06 503 THR A N 1
ATOM 4021 C CA . THR A 1 503 ? 11.941 10.426 8.470 1.00 98.06 503 THR A CA 1
ATOM 4022 C C . THR A 1 503 ? 12.996 9.378 8.821 1.00 98.06 503 THR A C 1
ATOM 4024 O O . THR A 1 503 ? 13.288 9.146 9.993 1.00 98.06 503 THR A O 1
ATOM 4027 N N . LYS A 1 504 ? 13.602 8.744 7.811 1.00 98.62 504 LYS A N 1
ATOM 4028 C CA . LYS A 1 504 ? 14.604 7.695 8.055 1.00 98.62 504 LYS A CA 1
ATOM 4029 C C . LYS A 1 504 ? 15.866 8.307 8.668 1.00 98.62 504 LYS A C 1
ATOM 4031 O O . LYS A 1 504 ? 16.403 9.291 8.150 1.00 98.62 504 LYS A O 1
ATOM 4036 N N . ASN A 1 505 ? 16.359 7.715 9.754 1.00 98.56 505 ASN A N 1
ATOM 4037 C CA . ASN A 1 505 ? 17.634 8.118 10.349 1.00 98.56 505 ASN A CA 1
ATOM 4038 C C . ASN A 1 505 ? 18.827 7.661 9.484 1.00 98.56 505 ASN A C 1
ATOM 4040 O O . ASN A 1 505 ? 18.658 6.925 8.516 1.00 98.56 505 ASN A O 1
ATOM 4044 N N . ALA A 1 506 ? 20.051 8.083 9.816 1.00 98.50 506 ALA A N 1
ATOM 4045 C CA . ALA A 1 506 ? 21.230 7.790 8.994 1.00 98.50 506 ALA A CA 1
ATOM 4046 C C . ALA A 1 506 ? 21.487 6.283 8.771 1.00 98.50 506 ALA A C 1
ATOM 4048 O O . ALA A 1 506 ? 21.914 5.901 7.682 1.00 98.50 506 ALA A O 1
ATOM 4049 N N . ILE A 1 507 ? 21.197 5.435 9.766 1.00 98.75 507 ILE A N 1
ATOM 4050 C CA . ILE A 1 507 ? 21.339 3.976 9.658 1.00 98.75 507 ILE A CA 1
ATOM 4051 C C . ILE A 1 507 ? 20.258 3.405 8.739 1.00 98.75 507 ILE A C 1
ATOM 4053 O O . ILE A 1 507 ? 20.573 2.644 7.829 1.00 98.75 507 ILE A O 1
ATOM 4057 N N . GLU A 1 508 ? 19.003 3.825 8.909 1.00 98.81 508 GLU A N 1
ATOM 4058 C CA . GLU A 1 508 ? 17.895 3.401 8.043 1.00 98.81 508 GLU A CA 1
ATOM 4059 C C . GLU A 1 508 ? 18.085 3.878 6.592 1.00 98.81 508 GLU A C 1
ATOM 4061 O O . GLU A 1 508 ? 17.805 3.131 5.661 1.00 98.81 508 GLU A O 1
ATOM 4066 N N . VAL A 1 509 ? 18.598 5.095 6.372 1.00 98.88 509 VAL A N 1
ATOM 4067 C CA . VAL A 1 509 ? 18.911 5.628 5.032 1.00 98.88 509 VAL A CA 1
ATOM 4068 C C . VAL A 1 509 ? 19.931 4.744 4.324 1.00 98.88 509 VAL A C 1
ATOM 4070 O O . VAL A 1 509 ? 19.742 4.396 3.156 1.00 98.88 509 VAL A O 1
ATOM 4073 N N . GLU A 1 510 ? 21.018 4.398 5.011 1.00 98.75 510 GLU A N 1
ATOM 4074 C CA . GLU A 1 510 ? 22.073 3.564 4.444 1.00 98.75 510 GLU A CA 1
ATOM 4075 C C . GLU A 1 510 ? 21.587 2.123 4.238 1.00 98.75 510 GLU A C 1
ATOM 4077 O O . GLU A 1 510 ? 21.819 1.534 3.183 1.00 98.75 510 GLU A O 1
ATOM 4082 N N . GLY A 1 511 ? 20.819 1.585 5.188 1.00 98.75 511 GLY A N 1
ATOM 4083 C CA . GLY A 1 511 ? 20.161 0.288 5.058 1.00 98.75 511 GLY A CA 1
ATOM 4084 C C . GLY A 1 511 ? 19.244 0.214 3.837 1.00 98.75 511 GLY A C 1
ATOM 4085 O O . GLY A 1 511 ? 19.374 -0.698 3.020 1.00 98.75 511 GLY A O 1
ATOM 4086 N N . MET A 1 512 ? 18.394 1.223 3.632 1.00 98.75 512 MET A N 1
ATOM 4087 C CA . MET A 1 512 ? 17.513 1.309 2.467 1.00 98.75 512 MET A CA 1
ATOM 4088 C C . MET A 1 512 ? 18.315 1.335 1.161 1.00 98.75 512 MET A C 1
ATOM 4090 O O . MET A 1 512 ? 17.973 0.616 0.221 1.00 98.75 512 MET A O 1
ATOM 4094 N N . LYS A 1 513 ? 19.411 2.101 1.086 1.00 98.75 513 LYS A N 1
ATOM 4095 C CA . LYS A 1 513 ? 20.293 2.119 -0.098 1.00 98.75 513 LYS A CA 1
ATOM 4096 C C . LYS A 1 513 ? 20.928 0.749 -0.361 1.00 98.75 513 LYS A C 1
ATOM 4098 O O . LYS A 1 513 ? 20.957 0.301 -1.509 1.00 98.75 513 LYS A O 1
ATOM 4103 N N . ASN A 1 514 ? 21.373 0.063 0.687 1.00 98.62 514 ASN A N 1
ATOM 4104 C CA . ASN A 1 514 ? 21.969 -1.268 0.587 1.00 98.62 514 ASN A CA 1
ATOM 4105 C C . ASN A 1 514 ? 20.949 -2.341 0.185 1.00 98.62 514 ASN A C 1
ATOM 4107 O O . ASN A 1 514 ? 21.244 -3.168 -0.682 1.00 98.62 514 ASN A O 1
ATOM 4111 N N . ALA A 1 515 ? 19.730 -2.299 0.727 1.00 98.81 515 ALA A N 1
ATOM 4112 C CA . ALA A 1 515 ? 18.624 -3.162 0.314 1.00 98.81 515 ALA A CA 1
ATOM 4113 C C . ALA A 1 515 ? 18.328 -3.016 -1.188 1.00 98.81 515 ALA A C 1
ATOM 4115 O O . ALA A 1 515 ? 18.279 -4.015 -1.905 1.00 98.81 515 ALA A O 1
ATOM 4116 N N . HIS A 1 516 ? 18.250 -1.783 -1.698 1.00 98.81 516 HIS A N 1
ATOM 4117 C CA . HIS A 1 516 ? 18.024 -1.526 -3.124 1.00 98.81 516 HIS A CA 1
ATOM 4118 C C . HIS A 1 516 ? 19.199 -1.948 -4.015 1.00 98.81 516 HIS A C 1
ATOM 4120 O O . HIS A 1 516 ? 18.975 -2.376 -5.145 1.00 98.81 516 HIS A O 1
ATOM 4126 N N . MET A 1 517 ? 20.445 -1.872 -3.532 1.00 98.75 517 MET A N 1
ATOM 4127 C CA . MET A 1 517 ? 21.605 -2.397 -4.264 1.00 98.75 517 MET A CA 1
ATOM 4128 C C . MET A 1 517 ? 21.525 -3.922 -4.418 1.00 98.75 517 MET A C 1
ATOM 4130 O O . MET A 1 517 ? 21.688 -4.446 -5.522 1.00 98.75 517 MET A O 1
ATOM 4134 N N . LYS A 1 518 ? 21.229 -4.629 -3.320 1.00 98.69 518 LYS A N 1
ATOM 4135 C CA . LYS A 1 518 ? 21.027 -6.087 -3.307 1.00 98.69 518 LYS A CA 1
ATOM 4136 C C . LYS A 1 518 ? 19.878 -6.494 -4.232 1.00 98.69 518 LYS A C 1
ATOM 4138 O O . LYS A 1 518 ? 20.018 -7.424 -5.027 1.00 98.69 518 LYS A O 1
ATOM 4143 N N . ASP A 1 519 ? 18.765 -5.769 -4.179 1.00 98.75 519 ASP A N 1
ATOM 4144 C CA . ASP A 1 519 ? 17.602 -6.021 -5.030 1.00 98.75 519 ASP A CA 1
ATOM 4145 C C . ASP A 1 519 ? 17.899 -5.774 -6.515 1.00 98.75 519 ASP A C 1
ATOM 4147 O O . ASP A 1 519 ? 17.581 -6.611 -7.360 1.00 98.75 519 ASP A O 1
ATOM 4151 N N . ALA A 1 520 ? 18.613 -4.689 -6.838 1.00 98.75 520 ALA A N 1
ATOM 4152 C CA . ALA A 1 520 ? 19.028 -4.389 -8.206 1.00 98.75 520 ALA A CA 1
ATOM 4153 C C . ALA A 1 520 ? 19.922 -5.491 -8.795 1.00 98.75 520 ALA A C 1
ATOM 4155 O O . ALA A 1 520 ? 19.777 -5.839 -9.969 1.00 98.75 520 ALA A O 1
ATOM 4156 N N . VAL A 1 521 ? 20.814 -6.074 -7.989 1.00 98.81 521 VAL A N 1
ATOM 4157 C CA . VAL A 1 521 ? 21.646 -7.221 -8.381 1.00 98.81 521 VAL A CA 1
ATOM 4158 C C . VAL A 1 521 ? 20.796 -8.454 -8.676 1.00 98.81 521 VAL A C 1
ATOM 4160 O O . VAL A 1 521 ? 20.965 -9.062 -9.736 1.00 98.81 521 VAL A O 1
ATOM 4163 N N . ALA A 1 522 ? 19.879 -8.807 -7.768 1.00 98.69 522 ALA A N 1
ATOM 4164 C CA . ALA A 1 522 ? 18.978 -9.944 -7.945 1.00 98.69 522 ALA A CA 1
ATOM 4165 C C . ALA A 1 522 ? 18.143 -9.797 -9.221 1.00 98.69 522 ALA A C 1
ATOM 4167 O O . ALA A 1 522 ? 18.109 -10.711 -10.049 1.00 98.69 522 ALA A O 1
ATOM 4168 N N . LEU A 1 523 ? 17.535 -8.624 -9.413 1.00 98.50 523 LEU A N 1
ATOM 4169 C CA . LEU A 1 523 ? 16.680 -8.351 -10.557 1.00 98.50 523 LEU A CA 1
ATOM 4170 C C . LEU A 1 523 ? 17.475 -8.313 -11.868 1.00 98.50 523 LEU A C 1
ATOM 4172 O O . LEU A 1 523 ? 17.055 -8.928 -12.841 1.00 98.50 523 LEU A O 1
ATOM 4176 N N . CYS A 1 524 ? 18.647 -7.668 -11.917 1.00 98.69 524 CYS A N 1
ATOM 4177 C CA . CYS A 1 524 ? 19.476 -7.657 -13.129 1.00 98.69 524 CYS A CA 1
ATOM 4178 C C . CYS A 1 524 ? 19.961 -9.061 -13.517 1.00 98.69 524 CYS A C 1
ATOM 4180 O O . CYS A 1 524 ? 20.012 -9.382 -14.706 1.00 98.69 524 CYS A O 1
ATOM 4182 N N . ASP A 1 525 ? 20.310 -9.910 -12.547 1.00 98.62 525 ASP A N 1
ATOM 4183 C CA . ASP A 1 525 ? 20.724 -11.280 -12.854 1.00 98.62 525 ASP A CA 1
ATOM 4184 C C . ASP A 1 525 ? 19.555 -12.140 -13.331 1.00 98.62 525 ASP A C 1
ATOM 4186 O O . ASP A 1 525 ? 19.665 -12.796 -14.373 1.00 98.62 525 ASP A O 1
ATOM 4190 N N . PHE A 1 526 ? 18.405 -12.045 -12.666 1.00 98.56 526 PHE A N 1
ATOM 4191 C CA . PHE A 1 526 ? 17.182 -12.694 -13.122 1.00 98.56 526 PHE A CA 1
ATOM 4192 C C . PHE A 1 526 ? 16.786 -12.251 -14.540 1.00 98.56 526 PHE A C 1
ATOM 4194 O O . PHE A 1 526 ? 16.582 -13.090 -15.417 1.00 98.56 526 PHE A O 1
ATOM 4201 N N . LEU A 1 527 ? 16.737 -10.943 -14.805 1.00 97.69 527 LEU A N 1
ATOM 4202 C CA . LEU A 1 527 ? 16.370 -10.401 -16.116 1.00 97.69 527 LEU A CA 1
ATOM 4203 C C . LEU A 1 527 ? 17.348 -10.827 -17.213 1.00 97.69 527 LEU A C 1
ATOM 4205 O O . LEU A 1 527 ? 16.926 -11.070 -18.345 1.00 97.69 527 LEU A O 1
ATOM 4209 N N . SER A 1 528 ? 18.638 -10.957 -16.885 1.00 97.75 528 SER A N 1
ATOM 4210 C CA . SER A 1 528 ? 19.633 -11.469 -17.829 1.00 97.75 528 SER A CA 1
ATOM 4211 C C . SER A 1 528 ? 19.346 -12.914 -18.243 1.00 97.75 528 SER A C 1
ATOM 4213 O O . SER A 1 528 ? 19.408 -13.223 -19.433 1.00 97.75 528 SER A O 1
ATOM 4215 N N . LEU A 1 529 ? 18.969 -13.772 -17.284 1.00 97.69 529 LEU A N 1
ATOM 4216 C CA . LEU A 1 529 ? 18.574 -15.158 -17.535 1.00 97.69 529 LEU A CA 1
ATOM 4217 C C . LEU A 1 529 ? 17.283 -15.216 -18.354 1.00 97.69 529 LEU A C 1
ATOM 4219 O O . LEU A 1 529 ? 17.226 -15.910 -19.368 1.00 97.69 529 LEU A O 1
ATOM 4223 N N . LEU A 1 530 ? 16.251 -14.499 -17.903 1.00 96.75 530 LEU A N 1
ATOM 4224 C CA . LEU A 1 530 ? 14.936 -14.488 -18.534 1.00 96.75 530 LEU A CA 1
ATOM 4225 C C . LEU A 1 530 ? 15.057 -14.071 -20.000 1.00 96.75 530 LEU A C 1
ATOM 4227 O O . LEU A 1 530 ? 14.573 -14.772 -20.887 1.00 96.75 530 LEU A O 1
ATOM 4231 N N . GLN A 1 531 ? 15.753 -12.961 -20.265 1.00 94.38 531 GLN A N 1
ATOM 4232 C CA . GLN A 1 531 ? 15.932 -12.476 -21.625 1.00 94.38 531 GLN A CA 1
ATOM 4233 C C . GLN A 1 531 ? 16.689 -13.495 -22.487 1.00 94.38 531 GLN A C 1
ATOM 4235 O O . GLN A 1 531 ? 16.235 -13.780 -23.591 1.00 94.38 531 GLN A O 1
ATOM 4240 N N . GLU A 1 532 ? 17.811 -14.045 -22.015 1.00 94.50 532 GLU A N 1
ATOM 4241 C CA . GLU A 1 532 ? 18.587 -15.057 -22.749 1.00 94.50 532 GLU A CA 1
ATOM 4242 C C . GLU A 1 532 ? 17.715 -16.262 -23.132 1.00 94.50 532 GLU A C 1
ATOM 4244 O O . GLU A 1 532 ? 17.619 -16.620 -24.306 1.00 94.50 532 GLU A O 1
ATOM 4249 N N . GLN A 1 533 ? 16.998 -16.832 -22.166 1.00 95.25 533 GLN A N 1
ATOM 4250 C CA . GLN A 1 533 ? 16.211 -18.044 -22.381 1.00 95.25 533 GLN A CA 1
ATOM 4251 C C . GLN A 1 533 ? 14.975 -17.833 -23.261 1.00 95.25 533 GLN A C 1
ATOM 4253 O O . GLN A 1 533 ? 14.660 -18.709 -24.068 1.00 95.25 533 GLN A O 1
ATOM 4258 N N . VAL A 1 534 ? 14.300 -16.683 -23.148 1.00 93.38 534 VAL A N 1
ATOM 4259 C CA . VAL A 1 534 ? 13.183 -16.338 -24.042 1.00 93.38 534 VAL A CA 1
ATOM 4260 C C . VAL A 1 534 ? 13.674 -16.187 -25.487 1.00 93.38 534 VAL A C 1
ATOM 4262 O O . VAL A 1 534 ? 13.004 -16.655 -26.404 1.00 93.38 534 VAL A O 1
ATOM 4265 N N . HIS A 1 535 ? 14.857 -15.599 -25.710 1.00 90.69 535 HIS A N 1
ATOM 4266 C CA . HIS A 1 535 ? 15.432 -15.476 -27.057 1.00 90.69 535 HIS A CA 1
ATOM 4267 C C . HIS A 1 535 ? 15.896 -16.821 -27.630 1.00 90.69 535 HIS A C 1
ATOM 4269 O O . HIS A 1 535 ? 15.740 -17.057 -28.827 1.00 90.69 535 HIS A O 1
ATOM 4275 N N . GLU A 1 536 ? 16.467 -17.703 -26.804 1.00 92.25 536 GLU A N 1
ATOM 4276 C CA . GLU A 1 536 ? 16.883 -19.040 -27.243 1.00 92.25 536 GLU A CA 1
ATOM 4277 C C . GLU A 1 536 ? 15.702 -19.966 -27.565 1.00 92.25 536 GLU A C 1
ATOM 4279 O O . GLU A 1 536 ? 15.863 -20.907 -28.343 1.00 92.25 536 GLU A O 1
ATOM 4284 N N . GLY A 1 537 ? 14.541 -19.751 -26.938 1.00 88.19 537 GLY A N 1
ATOM 4285 C CA . GLY A 1 537 ? 13.334 -20.557 -27.145 1.00 88.19 537 GLY A CA 1
ATOM 4286 C C . GLY A 1 537 ? 13.422 -22.000 -26.626 1.00 88.19 537 GLY A C 1
ATOM 4287 O O . GLY A 1 537 ? 12.536 -22.803 -26.901 1.00 88.19 537 GLY A O 1
ATOM 4288 N N . LYS A 1 538 ? 14.480 -22.355 -25.881 1.00 83.69 538 LYS A N 1
ATOM 4289 C CA . LYS A 1 538 ? 14.683 -23.713 -25.333 1.00 83.69 538 LYS A CA 1
ATOM 4290 C C . LYS A 1 538 ? 13.923 -23.962 -24.034 1.00 83.69 538 LYS A C 1
ATOM 4292 O O . LYS A 1 538 ? 13.634 -25.109 -23.703 1.00 83.69 538 LYS A O 1
ATOM 4297 N N . VAL A 1 539 ? 13.653 -22.903 -23.274 1.00 90.19 539 VAL A N 1
ATOM 4298 C CA . VAL A 1 539 ? 12.960 -22.964 -21.986 1.00 90.19 539 VAL A CA 1
ATOM 4299 C C . VAL A 1 539 ? 11.670 -22.173 -22.102 1.00 90.19 539 VAL A C 1
ATOM 4301 O O . VAL A 1 539 ? 11.696 -20.979 -22.388 1.00 90.19 539 VAL A O 1
ATOM 4304 N N . GLN A 1 540 ? 10.544 -22.831 -21.842 1.00 94.38 540 GLN A N 1
ATOM 4305 C CA . GLN A 1 540 ? 9.255 -22.159 -21.784 1.00 94.38 540 GLN A CA 1
ATOM 4306 C C . GLN A 1 540 ? 9.161 -21.332 -20.497 1.00 94.38 540 GLN A C 1
ATOM 4308 O O . GLN A 1 540 ? 9.435 -21.830 -19.394 1.00 94.38 540 GLN A O 1
ATOM 4313 N N . TRP A 1 541 ? 8.808 -20.061 -20.664 1.00 97.75 541 TRP A N 1
ATOM 4314 C CA . TRP A 1 541 ? 8.526 -19.126 -19.584 1.00 97.75 541 TRP A CA 1
ATOM 4315 C C . TRP A 1 541 ? 7.037 -18.827 -19.537 1.00 97.75 541 TRP A C 1
ATOM 4317 O O . TRP A 1 541 ? 6.376 -18.727 -20.567 1.00 97.75 541 TRP A O 1
ATOM 4327 N N . ASP A 1 542 ? 6.529 -18.681 -18.326 1.00 97.69 542 ASP A N 1
ATOM 4328 C CA . ASP A 1 542 ? 5.184 -18.215 -18.039 1.00 97.69 542 ASP A CA 1
ATOM 4329 C C . ASP A 1 542 ? 5.234 -17.257 -16.841 1.00 97.69 542 ASP A C 1
ATOM 4331 O O . ASP A 1 542 ? 6.282 -17.100 -16.202 1.00 97.69 542 ASP A O 1
ATOM 4335 N N . GLU A 1 543 ? 4.135 -16.562 -16.577 1.00 98.25 543 GLU A N 1
ATOM 4336 C CA . GLU A 1 543 ? 4.072 -15.525 -15.545 1.00 98.25 543 GLU A CA 1
ATOM 4337 C C . GLU A 1 543 ? 4.358 -16.079 -14.141 1.00 98.25 543 GLU A C 1
ATOM 4339 O O . GLU A 1 543 ? 5.123 -15.479 -13.387 1.00 98.25 543 GLU A O 1
ATOM 4344 N N . LEU A 1 544 ? 3.809 -17.247 -13.792 1.00 98.00 544 LEU A N 1
ATOM 4345 C CA . LEU A 1 544 ? 4.067 -17.891 -12.496 1.00 98.00 544 LEU A CA 1
ATOM 4346 C C . LEU A 1 544 ? 5.539 -18.276 -12.331 1.00 98.00 544 LEU A C 1
ATOM 4348 O O . LEU A 1 544 ? 6.110 -18.120 -11.250 1.00 98.00 544 LEU A O 1
ATOM 4352 N N . LYS A 1 545 ? 6.182 -18.750 -13.398 1.00 98.06 545 LYS A N 1
ATOM 4353 C CA . LYS A 1 545 ? 7.610 -19.062 -13.377 1.00 98.06 545 LYS A CA 1
ATOM 4354 C C . LYS A 1 545 ? 8.463 -17.809 -13.183 1.00 98.06 545 LYS A C 1
ATOM 4356 O O . LYS A 1 545 ? 9.442 -17.870 -12.446 1.00 98.06 545 LYS A O 1
ATOM 4361 N N . VAL A 1 546 ? 8.083 -16.675 -13.781 1.00 98.38 546 VAL A N 1
ATOM 4362 C CA . VAL A 1 546 ? 8.737 -15.380 -13.513 1.00 98.38 546 VAL A CA 1
ATOM 4363 C C . VAL A 1 546 ? 8.655 -15.029 -12.030 1.00 98.38 546 VAL A C 1
ATOM 4365 O O . VAL A 1 546 ? 9.685 -14.705 -11.444 1.00 98.38 546 VAL A O 1
ATOM 4368 N N . VAL A 1 547 ? 7.470 -15.151 -11.418 1.00 97.94 547 VAL A N 1
ATOM 4369 C CA . VAL A 1 547 ? 7.271 -14.893 -9.981 1.00 97.94 547 VAL A CA 1
ATOM 4370 C C . VAL A 1 547 ? 8.206 -15.758 -9.134 1.00 97.94 547 VAL A C 1
ATOM 4372 O O . VAL A 1 547 ? 9.005 -15.229 -8.366 1.00 97.94 547 VAL A O 1
ATOM 4375 N N . HIS A 1 548 ? 8.145 -17.083 -9.298 1.00 97.69 548 HIS A N 1
ATOM 4376 C CA . HIS A 1 548 ? 8.907 -18.004 -8.454 1.00 97.69 548 HIS A CA 1
ATOM 4377 C C . HIS A 1 548 ? 10.420 -17.850 -8.634 1.00 97.69 548 HIS A C 1
ATOM 4379 O O . HIS A 1 548 ? 11.154 -17.796 -7.650 1.00 97.69 548 HIS A O 1
ATOM 4385 N N . THR A 1 549 ? 10.900 -17.749 -9.876 1.00 98.31 549 THR A N 1
ATOM 4386 C CA . THR A 1 549 ? 12.341 -17.641 -10.119 1.00 98.31 549 THR A CA 1
ATOM 4387 C C . THR A 1 549 ? 12.891 -16.292 -9.659 1.00 98.31 549 THR A C 1
ATOM 4389 O O . THR A 1 549 ? 13.993 -16.247 -9.122 1.00 98.31 549 THR A O 1
ATOM 4392 N N . LEU A 1 550 ? 12.152 -15.186 -9.788 1.00 98.25 550 LEU A N 1
ATOM 4393 C CA . LEU A 1 550 ? 12.622 -13.906 -9.250 1.00 98.25 550 LEU A CA 1
ATOM 4394 C C . LEU A 1 550 ? 12.751 -13.941 -7.717 1.00 98.25 550 LEU A C 1
ATOM 4396 O O . LEU A 1 550 ? 13.749 -13.456 -7.175 1.00 98.25 550 LEU A O 1
ATOM 4400 N N . ASP A 1 551 ? 11.802 -14.571 -7.022 1.00 96.56 551 ASP A N 1
ATOM 4401 C CA . ASP A 1 551 ? 11.878 -14.755 -5.570 1.00 96.56 551 ASP A CA 1
ATOM 4402 C C . ASP A 1 551 ? 13.115 -15.578 -5.167 1.00 96.56 551 ASP A C 1
ATOM 4404 O O . ASP A 1 551 ? 13.816 -15.211 -4.222 1.00 96.56 551 ASP A O 1
ATOM 4408 N N . GLU A 1 552 ? 13.453 -16.639 -5.910 1.00 98.06 552 GLU A N 1
ATOM 4409 C CA . GLU A 1 552 ? 14.679 -17.425 -5.692 1.00 98.06 552 GLU A CA 1
ATOM 4410 C C . GLU A 1 552 ? 15.951 -16.576 -5.842 1.00 98.06 552 GLU A C 1
ATOM 4412 O O . GLU A 1 552 ? 16.902 -16.727 -5.073 1.00 98.06 552 GLU A O 1
ATOM 4417 N N . TYR A 1 553 ? 15.987 -15.659 -6.812 1.00 98.50 553 TYR A N 1
ATOM 4418 C CA . TYR A 1 553 ? 17.125 -14.759 -7.017 1.00 98.50 553 TYR A CA 1
ATOM 4419 C C . TYR A 1 553 ? 17.264 -13.726 -5.894 1.00 98.50 553 TYR A C 1
ATOM 4421 O O . TYR A 1 553 ? 18.386 -13.416 -5.481 1.00 98.50 553 TYR A O 1
ATOM 4429 N N . ARG A 1 554 ? 16.146 -13.226 -5.354 1.00 98.44 554 ARG A N 1
ATOM 4430 C CA . ARG A 1 554 ? 16.145 -12.341 -4.178 1.00 98.44 554 ARG A CA 1
ATOM 4431 C C . ARG A 1 554 ? 16.574 -13.062 -2.905 1.00 98.44 554 ARG A C 1
ATOM 4433 O O . ARG A 1 554 ? 17.348 -12.501 -2.135 1.00 98.44 554 ARG A O 1
ATOM 4440 N N . GLN A 1 555 ? 16.140 -14.306 -2.707 1.00 97.88 555 GLN A N 1
ATOM 4441 C CA . GLN A 1 555 ? 16.517 -15.124 -1.545 1.00 97.88 555 GLN A CA 1
ATOM 4442 C C . GLN A 1 555 ? 18.024 -15.414 -1.470 1.00 97.88 555 GLN A C 1
ATOM 4444 O O . GLN A 1 555 ? 18.542 -15.674 -0.387 1.00 97.88 555 GLN A O 1
ATOM 4449 N N . GLN A 1 556 ? 18.742 -15.345 -2.595 1.00 97.88 556 GLN A N 1
ATOM 4450 C CA . GLN A 1 556 ? 20.205 -15.462 -2.624 1.00 97.88 556 GLN A CA 1
ATOM 4451 C C . GLN A 1 556 ? 20.927 -14.217 -2.086 1.00 97.88 556 GLN A C 1
ATOM 4453 O O . GLN A 1 556 ? 22.131 -14.280 -1.841 1.00 97.88 556 GLN A O 1
ATOM 4458 N N . GLN A 1 557 ? 20.242 -13.077 -1.971 1.00 98.38 557 GLN A N 1
ATOM 4459 C CA . GLN A 1 557 ? 20.837 -11.844 -1.466 1.00 98.38 557 GLN A CA 1
ATOM 4460 C C . GLN A 1 557 ? 20.826 -11.806 0.062 1.00 98.38 557 GLN A C 1
ATOM 4462 O O . GLN A 1 557 ? 19.886 -12.264 0.715 1.00 98.38 557 GLN A O 1
ATOM 4467 N N . ASP A 1 558 ? 21.869 -11.204 0.630 1.00 97.69 558 ASP A N 1
ATOM 4468 C CA . ASP A 1 558 ? 22.025 -11.113 2.077 1.00 97.69 558 ASP A CA 1
ATOM 4469 C C . ASP A 1 558 ? 20.873 -10.341 2.742 1.00 97.69 558 ASP A C 1
ATOM 4471 O O . ASP A 1 558 ? 20.354 -9.353 2.216 1.00 97.69 558 ASP A O 1
ATOM 4475 N N . MET A 1 559 ? 20.491 -10.791 3.936 1.00 97.88 559 MET A N 1
ATOM 4476 C CA . MET A 1 559 ? 19.407 -10.241 4.758 1.00 97.88 559 MET A CA 1
ATOM 4477 C C . MET A 1 559 ? 17.998 -10.302 4.152 1.00 97.88 559 MET A C 1
ATOM 4479 O O . MET A 1 559 ? 17.077 -9.778 4.779 1.00 97.88 559 MET A O 1
ATOM 4483 N N . ASN A 1 560 ? 17.788 -10.949 2.999 1.00 98.44 560 ASN A N 1
ATOM 4484 C CA . ASN A 1 560 ? 16.448 -11.106 2.433 1.00 98.44 560 ASN A CA 1
ATOM 4485 C C . ASN A 1 560 ? 15.521 -11.897 3.385 1.00 98.44 560 ASN A C 1
ATOM 4487 O O . ASN A 1 560 ? 15.933 -12.834 4.084 1.00 98.44 560 ASN A O 1
ATOM 4491 N N . ARG A 1 561 ? 14.254 -11.487 3.443 1.00 97.62 561 ARG A N 1
ATOM 4492 C CA . ARG A 1 561 ? 13.187 -12.048 4.286 1.00 97.62 561 ARG A CA 1
ATOM 4493 C C . ARG A 1 561 ? 11.912 -12.352 3.494 1.00 97.62 561 ARG A C 1
ATOM 4495 O O . ARG A 1 561 ? 10.853 -12.538 4.089 1.00 97.62 561 ARG A O 1
ATOM 4502 N N . GLY A 1 562 ? 12.034 -12.478 2.174 1.00 97.12 562 GLY A N 1
ATOM 4503 C CA . GLY A 1 562 ? 10.930 -12.716 1.250 1.00 97.12 562 GLY A CA 1
ATOM 4504 C C . GLY A 1 562 ? 10.479 -11.449 0.518 1.00 97.12 562 GLY A C 1
ATOM 4505 O O . GLY A 1 562 ? 11.134 -10.411 0.622 1.00 97.12 562 GLY A O 1
ATOM 4506 N N . PRO A 1 563 ? 9.391 -11.537 -0.259 1.00 97.81 563 PRO A N 1
ATOM 4507 C CA . PRO A 1 563 ? 8.894 -10.420 -1.052 1.00 97.81 563 PRO A CA 1
ATOM 4508 C C . PRO A 1 563 ? 8.123 -9.388 -0.207 1.00 97.81 563 PRO A C 1
ATOM 4510 O O . PRO A 1 563 ? 7.503 -9.747 0.797 1.00 97.81 563 PRO A O 1
ATOM 4513 N N . SER A 1 564 ? 8.149 -8.114 -0.618 1.00 98.25 564 SER A N 1
ATOM 4514 C CA . SER A 1 564 ? 7.433 -6.996 0.038 1.00 98.25 564 SER A CA 1
ATOM 4515 C C . SER A 1 564 ? 5.969 -6.859 -0.394 1.00 98.25 564 SER A C 1
ATOM 4517 O O . SER A 1 564 ? 5.175 -6.229 0.302 1.00 98.25 564 SER A O 1
ATOM 4519 N N . PHE A 1 565 ? 5.581 -7.539 -1.474 1.00 96.81 565 PHE A N 1
ATOM 4520 C CA . PHE A 1 565 ? 4.206 -7.772 -1.920 1.00 96.81 565 PHE A CA 1
ATOM 4521 C C . PHE A 1 565 ? 4.182 -8.949 -2.908 1.00 96.81 565 PHE A C 1
ATOM 4523 O O . PHE A 1 565 ? 5.215 -9.506 -3.266 1.00 96.81 565 PHE A O 1
ATOM 4530 N N . SER A 1 566 ? 2.998 -9.372 -3.356 1.00 94.56 566 SER A N 1
ATOM 4531 C CA . SER A 1 566 ? 2.901 -10.408 -4.392 1.00 94.56 566 SER A CA 1
ATOM 4532 C C . SER A 1 566 ? 3.410 -9.870 -5.729 1.00 94.56 566 SER A C 1
ATOM 4534 O O . SER A 1 566 ? 2.727 -9.032 -6.313 1.00 94.56 566 SER A O 1
ATOM 4536 N N . THR A 1 567 ? 4.522 -10.409 -6.235 1.00 97.19 567 THR A N 1
ATOM 4537 C CA . THR A 1 567 ? 5.069 -10.072 -7.558 1.00 97.19 567 THR A CA 1
ATOM 4538 C C . THR A 1 567 ? 3.986 -10.110 -8.638 1.00 97.19 567 THR A C 1
ATOM 4540 O O . THR A 1 567 ? 3.258 -11.098 -8.787 1.00 97.19 567 THR A O 1
ATOM 4543 N N . ILE A 1 568 ? 3.905 -9.030 -9.406 1.00 98.06 568 ILE A N 1
ATOM 4544 C CA . ILE A 1 568 ? 3.073 -8.896 -10.594 1.00 98.06 568 ILE A CA 1
ATOM 4545 C C . ILE A 1 568 ? 3.967 -9.217 -11.790 1.00 98.06 568 ILE A C 1
ATOM 4547 O O . ILE A 1 568 ? 4.826 -8.429 -12.176 1.00 98.06 568 ILE A O 1
ATOM 4551 N N . ALA A 1 569 ? 3.752 -10.387 -12.384 1.00 98.19 569 ALA A N 1
ATOM 4552 C CA . ALA A 1 569 ? 4.296 -10.744 -13.687 1.00 98.19 569 ALA A CA 1
ATOM 4553 C C . ALA A 1 569 ? 3.130 -10.790 -14.672 1.00 98.19 569 ALA A C 1
ATOM 4555 O O . ALA A 1 569 ? 2.281 -11.671 -14.560 1.00 98.19 569 ALA A O 1
ATOM 4556 N N . ALA A 1 570 ? 3.047 -9.822 -15.581 1.00 98.12 570 ALA A N 1
ATOM 4557 C CA . ALA A 1 570 ? 1.871 -9.635 -16.428 1.00 98.12 570 ALA A CA 1
ATOM 4558 C C . ALA A 1 570 ? 2.269 -9.525 -17.904 1.00 98.12 570 ALA A C 1
ATOM 4560 O O . ALA A 1 570 ? 2.889 -8.542 -18.319 1.00 98.12 570 ALA A O 1
ATOM 4561 N N . PHE A 1 571 ? 1.923 -10.542 -18.694 1.00 98.25 571 PHE A N 1
ATOM 4562 C CA . PHE A 1 571 ? 2.269 -10.649 -20.106 1.00 98.25 571 PHE A CA 1
ATOM 4563 C C . PHE A 1 571 ? 1.091 -10.291 -21.020 1.00 98.25 571 PHE A C 1
ATOM 4565 O O . PHE A 1 571 ? -0.016 -10.825 -20.900 1.00 98.25 571 PHE A O 1
ATOM 4572 N N . GLY A 1 572 ? 1.340 -9.401 -21.981 1.00 97.38 572 GLY A N 1
ATOM 4573 C CA . GLY A 1 572 ? 0.349 -8.954 -22.955 1.00 97.38 572 GLY A CA 1
ATOM 4574 C C . GLY A 1 572 ? -0.917 -8.403 -22.286 1.00 97.38 572 GLY A C 1
ATOM 4575 O O . GLY A 1 572 ? -0.789 -7.535 -21.422 1.00 97.38 572 GLY A O 1
ATOM 4576 N N . PRO A 1 573 ? -2.124 -8.898 -22.626 1.00 96.12 573 PRO A N 1
ATOM 4577 C CA . PRO A 1 573 ? -3.384 -8.364 -22.099 1.00 96.12 573 PRO A CA 1
ATOM 4578 C C . PRO A 1 573 ? -3.488 -8.356 -20.570 1.00 96.12 573 PRO A C 1
ATOM 4580 O O . PRO A 1 573 ? -4.147 -7.480 -20.013 1.00 96.12 573 PRO A O 1
ATOM 4583 N N . ASN A 1 574 ? -2.807 -9.281 -19.880 1.00 97.00 574 ASN A N 1
ATOM 4584 C CA . ASN A 1 574 ? -2.769 -9.300 -18.415 1.00 97.00 574 ASN A CA 1
ATOM 4585 C C . ASN A 1 574 ? -2.110 -8.034 -17.850 1.00 97.00 574 ASN A C 1
ATOM 4587 O O . ASN A 1 574 ? -2.495 -7.572 -16.780 1.00 97.00 574 ASN A O 1
ATOM 4591 N N . GLY A 1 575 ? -1.175 -7.429 -18.592 1.00 96.94 575 GLY A N 1
ATOM 4592 C CA . GLY A 1 575 ? -0.519 -6.177 -18.221 1.00 96.94 575 GLY A CA 1
ATOM 4593 C C . GLY A 1 575 ? -1.470 -4.986 -18.123 1.00 96.94 575 GLY A C 1
ATOM 4594 O O . GLY A 1 575 ? -1.129 -4.014 -17.465 1.00 96.94 575 GLY A O 1
ATOM 4595 N N . ALA A 1 576 ? -2.665 -5.049 -18.720 1.00 95.44 576 ALA A N 1
ATOM 4596 C CA . ALA A 1 576 ? -3.670 -3.994 -18.594 1.00 95.44 576 ALA A CA 1
ATOM 4597 C C . ALA A 1 576 ? -4.410 -4.012 -17.241 1.00 95.44 576 ALA A C 1
ATOM 4599 O O . ALA A 1 576 ? -5.052 -3.029 -16.872 1.00 95.44 576 ALA A O 1
ATOM 4600 N N . VAL A 1 577 ? -4.340 -5.118 -16.492 1.00 95.00 577 VAL A N 1
ATOM 4601 C CA . VAL A 1 577 ? -4.914 -5.221 -15.147 1.00 95.00 577 VAL A CA 1
ATOM 4602 C C . VAL A 1 577 ? -3.865 -4.725 -14.148 1.00 95.00 577 VAL A C 1
ATOM 4604 O O . VAL A 1 577 ? -2.887 -5.413 -13.875 1.00 95.00 577 VAL A O 1
ATOM 4607 N N . ILE A 1 578 ? -4.074 -3.520 -13.607 1.00 93.88 578 ILE A N 1
ATOM 4608 C CA . ILE A 1 578 ? -3.063 -2.737 -12.865 1.00 93.88 578 ILE A CA 1
ATOM 4609 C C . ILE A 1 578 ? -2.385 -3.554 -11.751 1.00 93.88 578 ILE A C 1
ATOM 4611 O O . ILE A 1 578 ? -1.156 -3.586 -11.677 1.00 93.88 578 ILE A O 1
ATOM 4615 N N . HIS A 1 579 ? -3.185 -4.252 -10.935 1.00 91.94 579 HIS A N 1
ATOM 4616 C CA . HIS A 1 579 ? -2.733 -5.148 -9.862 1.00 91.94 579 HIS A CA 1
ATOM 4617 C C . HIS A 1 579 ? -2.945 -6.635 -10.207 1.00 91.94 579 HIS A C 1
ATOM 4619 O O . HIS A 1 579 ? -3.404 -7.421 -9.371 1.00 91.94 579 HIS A O 1
ATOM 4625 N N . TYR A 1 580 ? -2.662 -7.027 -11.455 1.00 94.62 580 TYR A N 1
ATOM 4626 C CA . TYR A 1 580 ? -2.731 -8.422 -11.891 1.00 94.62 580 TYR A CA 1
ATOM 4627 C C . TYR A 1 580 ? -1.909 -9.334 -10.978 1.00 94.62 580 TYR A C 1
ATOM 4629 O O . TYR A 1 580 ? -0.770 -9.032 -10.637 1.00 94.62 580 TYR A O 1
ATOM 4637 N N . ARG A 1 581 ? -2.464 -10.490 -10.618 1.00 91.25 581 ARG A N 1
ATOM 4638 C CA . ARG A 1 581 ? -1.715 -11.545 -9.935 1.00 91.25 581 ARG A CA 1
ATOM 4639 C C . ARG A 1 581 ? -1.875 -12.830 -10.730 1.00 91.25 581 ARG A C 1
ATOM 4641 O O . ARG A 1 581 ? -3.019 -13.273 -10.878 1.00 91.25 581 ARG A O 1
ATOM 4648 N N . PRO A 1 582 ? -0.779 -13.422 -11.231 1.00 92.50 582 PRO A N 1
ATOM 4649 C CA . PRO A 1 582 ? -0.881 -14.667 -11.962 1.00 92.50 582 PRO A CA 1
ATOM 4650 C C . PRO A 1 582 ? -1.441 -15.770 -11.064 1.00 92.50 582 PRO A C 1
ATOM 4652 O O . PRO A 1 582 ? -1.115 -15.882 -9.882 1.00 92.50 582 PRO A O 1
ATOM 4655 N N . SER A 1 583 ? -2.323 -16.571 -11.645 1.00 91.69 583 SER A N 1
ATOM 4656 C CA . SER A 1 583 ? -2.943 -17.753 -11.046 1.00 91.69 583 SER A CA 1
ATOM 4657 C C . SER A 1 583 ? -2.808 -18.913 -12.020 1.00 91.69 583 SER A C 1
ATOM 4659 O O . SER A 1 583 ? -2.524 -18.681 -13.193 1.00 91.69 583 SER A O 1
ATOM 4661 N N . LEU A 1 584 ? -3.025 -20.151 -11.577 1.00 91.38 584 LEU A N 1
ATOM 4662 C CA . LEU A 1 584 ? -2.957 -21.309 -12.478 1.00 91.38 584 LEU A CA 1
ATOM 4663 C C . LEU A 1 584 ? -3.933 -21.167 -13.657 1.00 91.38 584 LEU A C 1
ATOM 4665 O O . LEU A 1 584 ? -3.640 -21.614 -14.761 1.00 91.38 584 LEU A O 1
ATOM 4669 N N . GLU A 1 585 ? -5.062 -20.504 -13.426 1.00 89.44 585 GLU A N 1
ATOM 4670 C CA . GLU A 1 585 ? -6.137 -20.307 -14.389 1.00 89.44 585 GLU A CA 1
ATOM 4671 C C . GLU A 1 585 ? -5.869 -19.157 -15.372 1.00 89.44 585 GLU A C 1
ATOM 4673 O O . GLU A 1 585 ? -6.365 -19.185 -16.497 1.00 89.44 585 GLU A O 1
ATOM 4678 N N . THR A 1 586 ? -5.104 -18.139 -14.963 1.00 91.75 586 THR A N 1
ATOM 4679 C CA . THR A 1 586 ? -4.833 -16.933 -15.774 1.00 91.75 586 THR A CA 1
ATOM 4680 C C . THR A 1 586 ? -3.410 -16.864 -16.327 1.00 91.75 586 THR A C 1
ATOM 4682 O O . THR A 1 586 ? -3.119 -15.953 -17.103 1.00 91.75 586 THR A O 1
ATOM 4685 N N . ASN A 1 587 ? -2.542 -17.806 -15.935 1.00 95.38 587 ASN A N 1
ATOM 4686 C CA . ASN A 1 587 ? -1.128 -17.854 -16.299 1.00 95.38 587 ASN A CA 1
ATOM 4687 C C . ASN A 1 587 ? -0.943 -17.863 -17.820 1.00 95.38 587 ASN A C 1
ATOM 4689 O O . ASN A 1 587 ? -1.479 -18.729 -18.518 1.00 95.38 587 ASN A O 1
ATOM 4693 N N . ARG A 1 588 ? -0.149 -16.925 -18.339 1.00 95.88 588 ARG A N 1
ATOM 4694 C CA . ARG A 1 588 ? 0.177 -16.855 -19.770 1.00 95.88 588 ARG A CA 1
ATOM 4695 C C . ARG A 1 588 ? 1.606 -17.284 -20.046 1.00 95.88 588 ARG A C 1
ATOM 4697 O O . ARG A 1 588 ? 2.526 -16.943 -19.309 1.00 95.88 588 ARG A O 1
ATOM 4704 N N . ILE A 1 589 ? 1.783 -17.979 -21.168 1.00 97.06 589 ILE A N 1
ATOM 4705 C CA . ILE A 1 589 ? 3.105 -18.241 -21.737 1.00 97.06 589 ILE A CA 1
ATOM 4706 C C . ILE A 1 589 ? 3.688 -16.925 -22.245 1.00 97.06 589 ILE A C 1
ATOM 4708 O O . ILE A 1 589 ? 3.005 -16.159 -22.925 1.00 97.06 589 ILE A O 1
ATOM 4712 N N . ILE A 1 590 ? 4.948 -16.686 -21.904 1.00 96.69 590 ILE A N 1
ATOM 4713 C CA . ILE A 1 590 ? 5.707 -15.508 -22.300 1.00 96.69 590 ILE A CA 1
ATOM 4714 C C . ILE A 1 590 ? 6.447 -15.836 -23.592 1.00 96.69 590 ILE A C 1
ATOM 4716 O O . ILE A 1 590 ? 7.271 -16.750 -23.641 1.00 96.69 590 ILE A O 1
ATOM 4720 N N . ASP A 1 591 ? 6.161 -15.058 -24.629 1.00 91.06 591 ASP A N 1
ATOM 4721 C CA . ASP A 1 591 ? 6.858 -15.097 -25.909 1.00 91.06 591 ASP A CA 1
ATOM 4722 C C . ASP A 1 591 ? 7.356 -13.688 -26.296 1.00 91.06 591 ASP A C 1
ATOM 4724 O O . ASP A 1 591 ? 7.548 -12.814 -25.447 1.00 91.06 591 ASP A O 1
ATOM 4728 N N . ASN A 1 592 ? 7.625 -13.462 -27.582 1.00 91.75 592 ASN A N 1
ATOM 4729 C CA . ASN A 1 592 ? 8.166 -12.206 -28.096 1.00 91.75 592 ASN A CA 1
ATOM 4730 C C . ASN A 1 592 ? 7.101 -11.258 -28.694 1.00 91.75 592 ASN A C 1
ATOM 4732 O O . ASN A 1 592 ? 7.466 -10.266 -29.331 1.00 91.75 592 ASN A O 1
ATOM 4736 N N . SER A 1 593 ? 5.809 -11.544 -28.505 1.00 92.56 593 SER A N 1
ATOM 4737 C CA . SER A 1 593 ? 4.695 -10.842 -29.161 1.00 92.56 593 SER A CA 1
ATOM 4738 C C . SER A 1 593 ? 4.223 -9.569 -28.457 1.00 92.56 593 SER A C 1
ATOM 4740 O O . SER A 1 593 ? 3.592 -8.729 -29.101 1.00 92.56 593 SER A O 1
ATOM 4742 N N . SER A 1 594 ? 4.490 -9.415 -27.156 1.00 96.31 594 SER A N 1
ATOM 4743 C CA . SER A 1 594 ? 3.967 -8.295 -26.368 1.00 96.31 594 SER A CA 1
ATOM 4744 C C . SER A 1 594 ? 4.874 -7.908 -25.196 1.00 96.31 594 SER A C 1
ATOM 4746 O O . SER A 1 594 ? 5.985 -8.423 -25.033 1.00 96.31 594 SER A O 1
ATOM 4748 N N . PHE A 1 595 ? 4.404 -6.952 -24.394 1.00 98.00 595 PHE A N 1
ATOM 4749 C CA . PHE A 1 595 ? 5.068 -6.506 -23.178 1.00 98.00 595 PHE A CA 1
ATOM 4750 C C . PHE A 1 595 ? 4.938 -7.511 -22.032 1.00 98.00 595 PHE A C 1
ATOM 4752 O O . PHE A 1 595 ? 3.914 -8.177 -21.885 1.00 98.00 595 PHE A O 1
ATOM 4759 N N . LEU A 1 596 ? 5.964 -7.547 -21.186 1.00 98.31 596 LEU A N 1
ATOM 4760 C CA . LEU A 1 596 ? 5.960 -8.160 -19.865 1.00 98.31 596 LEU A CA 1
ATOM 4761 C C . LEU A 1 596 ? 6.211 -7.065 -18.823 1.00 98.31 596 LEU A C 1
ATOM 4763 O O . LEU A 1 596 ? 7.290 -6.465 -18.819 1.00 98.31 596 LEU A O 1
ATOM 4767 N N . ILE A 1 597 ? 5.236 -6.820 -17.948 1.00 98.56 597 ILE A N 1
ATOM 4768 C CA . ILE A 1 597 ? 5.432 -6.023 -16.731 1.00 98.56 597 ILE A CA 1
ATOM 4769 C C . ILE A 1 597 ? 5.948 -6.959 -15.643 1.00 98.56 597 ILE A C 1
ATOM 4771 O O . ILE A 1 597 ? 5.369 -8.025 -15.424 1.00 98.56 597 ILE A O 1
ATOM 4775 N N . ILE A 1 598 ? 7.023 -6.551 -14.973 1.00 98.62 598 ILE A N 1
ATOM 4776 C CA . ILE A 1 598 ? 7.502 -7.171 -13.740 1.00 98.62 598 ILE A CA 1
ATOM 4777 C C . ILE A 1 598 ? 7.540 -6.073 -12.693 1.00 98.62 598 ILE A C 1
ATOM 4779 O O . ILE A 1 598 ? 8.419 -5.214 -12.741 1.00 98.62 598 ILE A O 1
ATOM 4783 N N . ASP A 1 599 ? 6.573 -6.115 -11.790 1.00 98.69 599 ASP A N 1
ATOM 4784 C CA . ASP A 1 599 ? 6.497 -5.266 -10.610 1.00 98.69 599 ASP A CA 1
ATOM 4785 C C . ASP A 1 599 ? 6.657 -6.141 -9.369 1.00 98.69 599 ASP A C 1
ATOM 4787 O O . ASP A 1 599 ? 5.959 -7.148 -9.198 1.00 98.69 599 ASP A O 1
ATOM 4791 N N . SER A 1 600 ? 7.680 -5.840 -8.577 1.00 98.62 600 SER A N 1
ATOM 4792 C CA . SER A 1 600 ? 8.129 -6.732 -7.525 1.00 98.62 600 SER A CA 1
ATOM 4793 C C . SER A 1 600 ? 9.068 -6.041 -6.540 1.00 98.62 600 SER A C 1
ATOM 4795 O O . SER A 1 600 ? 9.898 -5.225 -6.935 1.00 98.62 600 SER A O 1
ATOM 4797 N N . GLY A 1 601 ? 9.071 -6.499 -5.293 1.00 98.44 601 GLY A N 1
ATOM 4798 C CA . GLY A 1 601 ? 9.969 -5.992 -4.264 1.00 98.44 601 GLY A CA 1
ATOM 4799 C C . GLY A 1 601 ? 10.337 -7.040 -3.218 1.00 98.44 601 GLY A C 1
ATOM 4800 O O . GLY A 1 601 ? 9.793 -8.147 -3.188 1.00 98.44 601 GLY A O 1
ATOM 4801 N N . GLY A 1 602 ? 11.290 -6.699 -2.358 1.00 98.38 602 GLY A N 1
ATOM 4802 C CA . GLY A 1 602 ? 11.850 -7.554 -1.322 1.00 98.38 602 GLY A CA 1
ATOM 4803 C C . GLY A 1 602 ? 11.845 -6.882 0.047 1.00 98.38 602 GLY A C 1
ATOM 4804 O O . GLY A 1 602 ? 12.052 -5.678 0.181 1.00 98.38 602 GLY A O 1
ATOM 4805 N N . GLN A 1 603 ? 11.645 -7.693 1.079 1.00 98.69 603 GLN A N 1
ATOM 4806 C CA . GLN A 1 603 ? 11.915 -7.333 2.462 1.00 98.69 603 GLN A CA 1
ATOM 4807 C C . GLN A 1 603 ? 13.341 -7.748 2.810 1.00 98.69 603 GLN A C 1
ATOM 4809 O O . GLN A 1 603 ? 13.709 -8.915 2.664 1.00 98.69 603 GLN A O 1
ATOM 4814 N N . TYR A 1 604 ? 14.132 -6.813 3.313 1.00 98.81 604 TYR A N 1
ATOM 4815 C CA . TYR A 1 604 ? 15.470 -7.045 3.838 1.00 98.81 604 TYR A CA 1
ATOM 4816 C C . TYR A 1 604 ? 15.531 -6.517 5.269 1.00 98.81 604 TYR A C 1
ATOM 4818 O O . TYR A 1 604 ? 14.842 -5.556 5.591 1.00 98.81 604 TYR A O 1
ATOM 4826 N N . LEU A 1 605 ? 16.348 -7.111 6.147 1.00 98.62 605 LEU A N 1
ATOM 4827 C CA . LEU A 1 605 ? 16.459 -6.622 7.536 1.00 98.62 605 LEU A CA 1
ATOM 4828 C C . LEU A 1 605 ? 16.815 -5.129 7.625 1.00 98.62 605 LEU A C 1
ATOM 4830 O O . LEU A 1 605 ? 16.470 -4.475 8.605 1.00 98.62 605 LEU A O 1
ATOM 4834 N N . ASP A 1 606 ? 17.497 -4.611 6.610 1.00 98.19 606 ASP A N 1
ATOM 4835 C CA . ASP A 1 606 ? 17.972 -3.242 6.481 1.00 98.19 606 ASP A CA 1
ATOM 4836 C C . ASP A 1 606 ? 17.091 -2.351 5.580 1.00 98.19 606 ASP A C 1
ATOM 4838 O O . ASP A 1 606 ? 17.357 -1.157 5.492 1.00 98.19 606 ASP A O 1
ATOM 4842 N N . GLY A 1 607 ? 16.028 -2.865 4.946 1.00 98.56 607 GLY A N 1
ATOM 4843 C CA . GLY A 1 607 ? 15.132 -2.031 4.137 1.00 98.56 607 GLY A CA 1
ATOM 4844 C C . GLY A 1 607 ? 14.047 -2.780 3.358 1.00 98.56 607 GLY A C 1
ATOM 4845 O O . GLY A 1 607 ? 14.044 -4.004 3.273 1.00 98.56 607 GLY A O 1
ATOM 4846 N N . THR A 1 608 ? 13.126 -2.028 2.756 1.00 98.88 608 THR A N 1
ATOM 4847 C CA . THR A 1 608 ? 12.069 -2.551 1.867 1.00 98.88 608 THR A CA 1
ATOM 4848 C C . THR A 1 608 ? 12.299 -2.019 0.458 1.00 98.88 608 THR A C 1
ATOM 4850 O O . THR A 1 608 ? 12.648 -0.847 0.305 1.00 98.88 608 THR A O 1
ATOM 4853 N N . THR A 1 609 ? 12.103 -2.848 -0.564 1.00 98.88 609 THR A N 1
ATOM 4854 C CA . THR A 1 609 ? 12.225 -2.435 -1.969 1.00 98.88 609 THR A CA 1
ATOM 4855 C C . THR A 1 609 ? 10.899 -2.548 -2.707 1.00 98.88 609 THR A C 1
ATOM 4857 O O . THR A 1 609 ? 10.040 -3.356 -2.337 1.00 98.88 609 THR A O 1
ATOM 4860 N N . ASP A 1 610 ? 10.770 -1.728 -3.747 1.00 98.81 610 ASP A N 1
ATOM 4861 C CA . ASP A 1 610 ? 9.693 -1.759 -4.730 1.00 98.81 610 ASP A CA 1
ATOM 4862 C C . ASP A 1 610 ? 10.239 -1.304 -6.089 1.00 98.81 610 ASP A C 1
ATOM 4864 O O . ASP A 1 610 ? 10.983 -0.318 -6.162 1.00 98.81 610 ASP A O 1
ATOM 4868 N N . VAL A 1 611 ? 9.975 -2.064 -7.150 1.00 98.69 611 VAL A N 1
ATOM 4869 C CA . VAL A 1 611 ? 10.495 -1.758 -8.482 1.00 98.69 611 VAL A CA 1
ATOM 4870 C C . VAL A 1 611 ? 9.692 -2.447 -9.580 1.00 98.69 611 VAL A C 1
ATOM 4872 O O . VAL A 1 611 ? 9.641 -3.674 -9.700 1.00 98.69 611 VAL A O 1
ATOM 4875 N N . THR A 1 612 ? 9.212 -1.621 -10.503 1.00 98.88 612 THR A N 1
ATOM 4876 C CA . THR A 1 612 ? 8.585 -2.053 -11.748 1.00 98.88 612 THR A CA 1
ATOM 4877 C C . THR A 1 612 ? 9.451 -1.760 -12.970 1.00 98.88 612 THR A C 1
ATOM 4879 O O . THR A 1 612 ? 9.899 -0.630 -13.205 1.00 98.88 612 THR A O 1
ATOM 4882 N N . ARG A 1 613 ? 9.635 -2.761 -13.836 1.00 98.62 613 ARG A N 1
ATOM 4883 C CA . ARG A 1 613 ? 10.157 -2.582 -15.199 1.00 98.62 613 ARG A CA 1
ATOM 4884 C C . ARG A 1 613 ? 9.260 -3.289 -16.212 1.00 98.62 613 ARG A C 1
ATOM 4886 O O . ARG A 1 613 ? 8.743 -4.373 -15.960 1.00 98.62 613 ARG A O 1
ATOM 4893 N N . THR A 1 614 ? 9.120 -2.678 -17.387 1.00 98.56 614 THR A N 1
ATOM 4894 C CA . THR A 1 614 ? 8.369 -3.239 -18.518 1.00 98.56 614 THR A CA 1
ATOM 4895 C C . THR A 1 614 ? 9.327 -3.574 -19.661 1.00 98.56 614 THR A C 1
ATOM 4897 O O . THR A 1 614 ? 10.108 -2.720 -20.081 1.00 98.56 614 THR A O 1
ATOM 4900 N N . PHE A 1 615 ? 9.256 -4.800 -20.185 1.00 95.12 615 PHE A N 1
ATOM 4901 C CA . PHE A 1 615 ? 10.134 -5.304 -21.250 1.00 95.12 615 PHE A CA 1
ATOM 4902 C C . PHE A 1 615 ? 9.342 -5.811 -22.452 1.00 95.12 615 PHE A C 1
ATOM 4904 O O . PHE A 1 615 ? 8.193 -6.213 -22.316 1.00 95.12 615 PHE A O 1
ATOM 4911 N N . HIS A 1 616 ? 9.980 -5.853 -23.622 1.00 96.06 616 HIS A N 1
ATOM 4912 C CA . HIS A 1 616 ? 9.457 -6.512 -24.820 1.00 96.06 616 HIS A CA 1
ATOM 4913 C C . HIS A 1 616 ? 10.560 -7.382 -25.430 1.00 96.06 616 HIS A C 1
ATOM 4915 O O . HIS A 1 616 ? 11.628 -6.869 -25.761 1.00 96.06 616 HIS A O 1
ATOM 4921 N N . PHE A 1 617 ? 10.316 -8.683 -25.606 1.00 92.62 617 PHE A N 1
ATOM 4922 C CA . PHE A 1 617 ? 11.346 -9.616 -26.096 1.00 92.62 617 PHE A CA 1
ATOM 4923 C C . PHE A 1 617 ? 11.383 -9.774 -27.625 1.00 92.62 617 PHE A C 1
ATOM 4925 O O . PHE A 1 617 ? 12.297 -10.391 -28.158 1.00 92.62 617 PHE A O 1
ATOM 4932 N N . GLY A 1 618 ? 10.411 -9.210 -28.348 1.00 91.56 618 GLY A N 1
ATOM 4933 C CA . GLY A 1 618 ? 10.431 -9.095 -29.814 1.00 91.56 618 GLY A CA 1
ATOM 4934 C C . GLY A 1 618 ? 10.444 -7.649 -30.299 1.00 91.56 618 GLY A C 1
ATOM 4935 O O . GLY A 1 618 ? 11.121 -6.791 -29.735 1.00 91.56 618 GLY A O 1
ATOM 4936 N N . ARG A 1 619 ? 9.646 -7.343 -31.327 1.00 93.31 619 ARG A N 1
ATOM 4937 C CA . ARG A 1 619 ? 9.568 -6.001 -31.921 1.00 93.31 619 ARG A CA 1
ATOM 4938 C C . ARG A 1 619 ? 8.321 -5.236 -31.465 1.00 93.31 619 ARG A C 1
ATOM 4940 O O . ARG A 1 619 ? 7.251 -5.430 -32.029 1.00 93.31 619 ARG A O 1
ATOM 4947 N N . ALA A 1 620 ? 8.496 -4.298 -30.535 1.00 96.50 620 ALA A N 1
ATOM 4948 C CA . ALA A 1 620 ? 7.436 -3.367 -30.149 1.00 96.50 620 ALA A CA 1
ATOM 4949 C C . ALA A 1 620 ? 7.029 -2.440 -31.315 1.00 96.50 620 ALA A C 1
ATOM 4951 O O . ALA A 1 620 ? 7.877 -1.977 -32.092 1.00 96.50 620 ALA A O 1
ATOM 4952 N N . THR A 1 621 ? 5.732 -2.146 -31.413 1.00 96.75 621 THR A N 1
ATOM 4953 C CA . THR A 1 621 ? 5.156 -1.196 -32.378 1.00 96.75 621 THR A CA 1
ATOM 4954 C C . THR A 1 621 ? 5.559 0.247 -32.065 1.00 96.75 621 THR A C 1
ATOM 4956 O O . THR A 1 621 ? 5.939 0.576 -30.941 1.00 96.75 621 THR A O 1
ATOM 4959 N N . GLN A 1 622 ? 5.433 1.149 -33.044 1.00 97.06 622 GLN A N 1
ATOM 4960 C CA . GLN A 1 622 ? 5.751 2.564 -32.827 1.00 97.06 622 GLN A CA 1
ATOM 4961 C C . GLN A 1 622 ? 4.871 3.197 -31.737 1.00 97.06 622 GLN A C 1
ATOM 4963 O O . GLN A 1 622 ? 5.387 3.930 -30.899 1.00 97.06 622 GLN A O 1
ATOM 4968 N N . ARG A 1 623 ? 3.572 2.860 -31.705 1.00 96.81 623 ARG A N 1
ATOM 4969 C CA . ARG A 1 623 ? 2.631 3.317 -30.668 1.00 96.81 623 ARG A CA 1
ATOM 4970 C C . ARG A 1 623 ? 3.069 2.854 -29.277 1.00 96.81 623 ARG A C 1
ATOM 4972 O O . ARG A 1 623 ? 3.112 3.654 -28.353 1.00 96.81 623 ARG A O 1
ATOM 4979 N N . GLN A 1 624 ? 3.437 1.581 -29.137 1.00 97.81 624 GLN A N 1
ATOM 4980 C CA . GLN A 1 624 ? 3.930 1.023 -27.874 1.00 97.81 624 GLN A CA 1
ATOM 4981 C C . GLN A 1 624 ? 5.196 1.740 -27.379 1.00 97.81 624 GLN A C 1
ATOM 4983 O O . GLN A 1 624 ? 5.279 2.090 -26.204 1.00 97.81 624 GLN A O 1
ATOM 4988 N N . LYS A 1 625 ? 6.159 2.008 -28.272 1.00 98.50 625 LYS A N 1
ATOM 4989 C CA . LYS A 1 625 ? 7.387 2.749 -27.935 1.00 98.50 625 LYS A CA 1
ATOM 4990 C C . LYS A 1 625 ? 7.122 4.205 -27.564 1.00 98.50 625 LYS A C 1
ATOM 4992 O O . LYS A 1 625 ? 7.712 4.715 -26.616 1.00 98.50 625 LYS A O 1
ATOM 4997 N N . GLU A 1 626 ? 6.234 4.879 -28.291 1.00 98.44 626 GLU A N 1
ATOM 4998 C CA . GLU A 1 626 ? 5.828 6.248 -27.972 1.00 98.44 626 GLU A CA 1
ATOM 4999 C C . GLU A 1 626 ? 5.231 6.331 -26.563 1.00 98.44 626 GLU A C 1
ATOM 5001 O O . GLU A 1 626 ? 5.661 7.162 -25.767 1.00 98.44 626 GLU A O 1
ATOM 5006 N N . ILE A 1 627 ? 4.291 5.444 -26.230 1.00 98.62 627 ILE A N 1
ATOM 5007 C CA . ILE A 1 627 ? 3.649 5.429 -24.911 1.00 98.62 627 ILE A CA 1
ATOM 5008 C C . ILE A 1 627 ? 4.671 5.101 -23.817 1.00 98.62 627 ILE A C 1
ATOM 5010 O O . ILE A 1 627 ? 4.735 5.82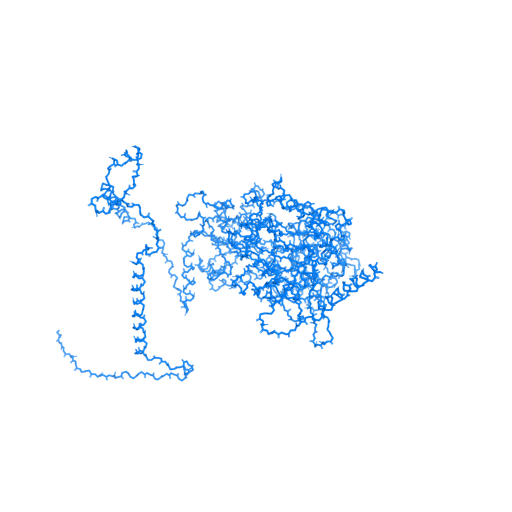7 -22.829 1.00 98.62 627 ILE A O 1
ATOM 5014 N N . TYR A 1 628 ? 5.519 4.082 -24.013 1.00 98.81 628 TYR A N 1
ATOM 5015 C CA . TYR A 1 628 ? 6.615 3.769 -23.086 1.00 98.81 628 TYR A CA 1
ATOM 5016 C C . TYR A 1 628 ? 7.495 4.995 -22.823 1.00 98.81 628 TYR A C 1
ATOM 5018 O O . TYR A 1 628 ? 7.815 5.314 -21.680 1.00 98.81 628 TYR A O 1
ATOM 5026 N N . THR A 1 629 ? 7.855 5.714 -23.889 1.00 98.81 629 THR A N 1
ATOM 5027 C CA . THR A 1 629 ? 8.692 6.911 -23.797 1.00 98.81 629 THR A CA 1
ATOM 5028 C C . THR A 1 629 ? 7.988 8.023 -23.024 1.00 98.81 629 THR A C 1
ATOM 5030 O O . THR A 1 629 ? 8.621 8.653 -22.188 1.00 98.81 629 THR A O 1
ATOM 5033 N N . ARG A 1 630 ? 6.681 8.235 -23.227 1.00 98.81 630 ARG A N 1
ATOM 5034 C CA . ARG A 1 630 ? 5.898 9.236 -22.480 1.00 98.81 630 ARG A CA 1
ATOM 5035 C C . ARG A 1 630 ? 5.792 8.912 -20.990 1.00 98.81 630 ARG A C 1
ATOM 5037 O O . ARG A 1 630 ? 5.945 9.820 -20.180 1.00 98.81 630 ARG A O 1
ATOM 5044 N N . VAL A 1 631 ? 5.588 7.640 -20.637 1.00 98.88 631 VAL A N 1
ATOM 5045 C CA . VAL A 1 631 ? 5.623 7.177 -19.236 1.00 98.88 631 VAL A CA 1
ATOM 5046 C C . VAL A 1 631 ? 7.000 7.461 -18.626 1.00 98.88 631 VAL A C 1
ATOM 5048 O O . VAL A 1 631 ? 7.093 8.067 -17.563 1.00 98.88 631 VAL A O 1
ATOM 5051 N N . LEU A 1 632 ? 8.078 7.110 -19.338 1.00 98.88 632 LEU A N 1
ATOM 5052 C CA . LEU A 1 632 ? 9.447 7.367 -18.886 1.00 98.88 632 LEU A CA 1
ATOM 5053 C C . LEU A 1 632 ? 9.744 8.867 -18.735 1.00 98.88 632 LEU A C 1
ATOM 5055 O O . LEU A 1 632 ? 10.399 9.262 -17.779 1.00 98.88 632 LEU A O 1
ATOM 5059 N N . MET A 1 633 ? 9.271 9.712 -19.652 1.00 98.88 633 MET A N 1
ATOM 5060 C CA . MET A 1 633 ? 9.420 11.167 -19.550 1.00 98.88 633 MET A CA 1
ATOM 5061 C C . MET A 1 633 ? 8.758 11.712 -18.279 1.00 98.88 633 MET A C 1
ATOM 5063 O O . MET A 1 633 ? 9.337 12.578 -17.631 1.00 98.88 633 MET A O 1
ATOM 5067 N N . GLY A 1 634 ? 7.586 11.184 -17.910 1.00 98.69 634 GLY A N 1
ATOM 5068 C CA . GLY A 1 634 ? 6.908 11.513 -16.655 1.00 98.69 634 GLY A CA 1
ATOM 5069 C C . GLY A 1 634 ? 7.746 11.172 -15.423 1.00 98.69 634 GLY A C 1
ATOM 5070 O O . GLY A 1 634 ? 7.976 12.045 -14.589 1.00 98.69 634 GLY A O 1
ATOM 5071 N N . ALA A 1 635 ? 8.271 9.944 -15.364 1.00 98.75 635 ALA A N 1
ATOM 5072 C CA . ALA A 1 635 ? 9.142 9.503 -14.271 1.00 98.75 635 ALA A CA 1
ATOM 5073 C C . ALA A 1 635 ? 10.411 10.373 -14.167 1.00 98.75 635 ALA A C 1
ATOM 5075 O O . ALA A 1 635 ? 10.794 10.848 -13.103 1.00 98.75 635 ALA A O 1
ATOM 5076 N N . ILE A 1 636 ? 11.061 10.675 -15.297 1.00 98.81 636 ILE A N 1
ATOM 5077 C CA . ILE A 1 636 ? 12.266 11.522 -15.307 1.00 98.81 636 ILE A CA 1
ATOM 5078 C C . ILE A 1 636 ? 11.962 12.936 -14.798 1.00 98.81 636 ILE A C 1
ATOM 5080 O O . ILE A 1 636 ? 12.748 13.504 -14.033 1.00 98.81 636 ILE A O 1
ATOM 5084 N N . ASP A 1 637 ? 10.848 13.523 -15.226 1.00 98.75 637 ASP A N 1
ATOM 5085 C CA . ASP A 1 637 ? 10.479 14.876 -14.815 1.00 98.75 637 ASP A CA 1
ATOM 5086 C C . ASP A 1 637 ? 10.163 14.942 -13.319 1.00 98.75 637 ASP A C 1
ATOM 5088 O O . ASP A 1 637 ? 10.566 15.903 -12.661 1.00 98.75 637 ASP A O 1
ATOM 5092 N N . LEU A 1 638 ? 9.525 13.908 -12.756 1.00 98.44 638 LEU A N 1
ATOM 5093 C CA . LEU A 1 638 ? 9.326 13.821 -11.313 1.00 98.44 638 LEU A CA 1
ATOM 5094 C C . LEU A 1 638 ? 10.661 13.623 -10.582 1.00 98.44 638 LEU A C 1
ATOM 5096 O O . LEU A 1 638 ? 10.986 14.408 -9.693 1.00 98.44 638 LEU A O 1
ATOM 5100 N N . ALA A 1 639 ? 11.488 12.665 -11.004 1.00 98.38 639 ALA A N 1
ATOM 5101 C CA . ALA A 1 639 ? 12.789 12.380 -10.395 1.00 98.38 639 ALA A CA 1
ATOM 5102 C C . ALA A 1 639 ? 13.790 13.555 -10.452 1.00 98.38 639 ALA A C 1
ATOM 5104 O O . ALA A 1 639 ? 14.745 13.597 -9.673 1.00 98.38 639 ALA A O 1
ATOM 5105 N N . THR A 1 640 ? 13.599 14.513 -11.366 1.00 98.19 640 THR A N 1
ATOM 5106 C CA . THR A 1 640 ? 14.441 15.716 -11.504 1.00 98.19 640 THR A CA 1
ATOM 5107 C C . THR A 1 640 ? 13.838 16.979 -10.898 1.00 98.19 640 THR A C 1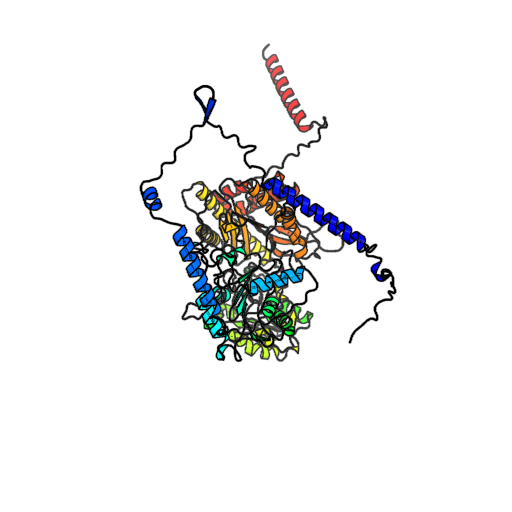
ATOM 5109 O O . THR A 1 640 ? 14.484 18.033 -10.928 1.00 98.19 640 THR A O 1
ATOM 5112 N N . LEU A 1 641 ? 12.634 16.892 -10.329 1.00 98.00 641 LEU A N 1
ATOM 5113 C CA . LEU A 1 641 ? 11.935 18.034 -9.763 1.00 98.00 641 LEU A CA 1
ATOM 5114 C C . LEU A 1 641 ? 12.720 18.646 -8.591 1.00 98.00 641 LEU A C 1
ATOM 5116 O O . LEU A 1 641 ? 13.240 17.953 -7.713 1.00 98.00 641 LEU A O 1
ATOM 5120 N N . VAL A 1 642 ? 12.776 19.978 -8.573 1.00 96.56 642 VAL A N 1
ATOM 5121 C CA . VAL A 1 642 ? 13.263 20.774 -7.443 1.00 96.56 642 VAL A CA 1
ATOM 5122 C C . VAL A 1 642 ? 12.204 21.812 -7.106 1.00 96.56 642 VAL A C 1
ATOM 5124 O O . VAL A 1 642 ? 11.735 22.528 -7.991 1.00 96.56 642 VAL A O 1
ATOM 5127 N N . PHE A 1 643 ? 11.812 21.880 -5.839 1.00 95.69 643 PHE A N 1
ATOM 5128 C CA . PHE A 1 643 ? 10.630 22.615 -5.397 1.00 95.69 643 PHE A CA 1
ATOM 5129 C C . PHE A 1 643 ? 10.809 23.145 -3.966 1.00 95.69 643 PHE A C 1
ATOM 5131 O O . PHE A 1 643 ? 11.627 22.607 -3.219 1.00 95.69 643 PHE A O 1
ATOM 5138 N N . PRO A 1 644 ? 10.091 24.211 -3.568 1.00 94.19 644 PRO A N 1
ATOM 5139 C CA . PRO A 1 644 ? 10.100 24.671 -2.182 1.00 94.19 644 PRO A CA 1
ATOM 5140 C C . PRO A 1 644 ? 9.355 23.679 -1.279 1.00 94.19 644 PRO A C 1
ATOM 5142 O O . PRO A 1 644 ? 8.324 23.142 -1.680 1.00 94.19 644 PRO A O 1
ATOM 5145 N N . ASP A 1 645 ? 9.827 23.486 -0.048 1.00 93.56 645 ASP A N 1
ATOM 5146 C CA . ASP A 1 645 ? 9.271 22.523 0.923 1.00 93.56 645 ASP A CA 1
ATOM 5147 C C . ASP A 1 645 ? 7.797 22.773 1.310 1.00 93.56 645 ASP A C 1
ATOM 5149 O O . ASP A 1 645 ? 7.085 21.868 1.739 1.00 93.56 645 ASP A O 1
ATOM 5153 N N . SER A 1 646 ? 7.292 23.983 1.062 1.00 93.12 646 SER A N 1
ATOM 5154 C CA . SER A 1 646 ? 5.864 24.327 1.179 1.00 93.12 646 SER A CA 1
ATOM 5155 C C . SER A 1 646 ? 4.915 23.600 0.205 1.00 93.12 646 SER A C 1
ATOM 5157 O O . SER A 1 646 ? 3.697 23.719 0.352 1.00 93.12 646 SER A O 1
ATOM 5159 N N . ILE A 1 647 ? 5.424 22.889 -0.807 1.00 94.69 647 ILE A N 1
ATOM 5160 C CA . ILE A 1 647 ? 4.602 22.143 -1.773 1.00 94.69 647 ILE A CA 1
ATOM 5161 C C . ILE A 1 647 ? 4.305 20.735 -1.246 1.00 94.69 647 ILE A C 1
ATOM 5163 O O . ILE A 1 647 ? 5.203 20.023 -0.802 1.00 94.69 647 ILE A O 1
ATOM 5167 N N . ASP A 1 648 ? 3.036 20.342 -1.333 1.00 94.69 648 ASP A N 1
ATOM 5168 C CA . ASP A 1 648 ? 2.554 19.009 -0.974 1.00 94.69 648 ASP A CA 1
ATOM 5169 C C . ASP A 1 648 ? 2.581 18.017 -2.159 1.00 94.69 648 ASP A C 1
ATOM 5171 O O . ASP A 1 648 ? 2.698 18.398 -3.329 1.00 94.69 648 ASP A O 1
ATOM 5175 N N . ASP A 1 649 ? 2.459 16.729 -1.844 1.00 95.12 649 ASP A N 1
ATOM 5176 C CA . ASP A 1 649 ? 2.494 15.602 -2.782 1.00 95.12 649 ASP A CA 1
ATOM 5177 C C . ASP A 1 649 ? 1.390 15.599 -3.855 1.00 95.12 649 ASP A C 1
ATOM 5179 O O . ASP A 1 649 ? 1.624 15.130 -4.971 1.00 95.12 649 ASP A O 1
ATOM 5183 N N . THR A 1 650 ? 0.213 16.173 -3.597 1.00 93.81 650 THR A N 1
ATOM 5184 C CA . THR A 1 650 ? -0.875 16.215 -4.592 1.00 93.81 650 THR A CA 1
ATOM 5185 C C . THR A 1 650 ? -0.566 17.163 -5.748 1.00 93.81 650 THR A C 1
ATOM 5187 O O . THR A 1 650 ? -0.983 16.929 -6.885 1.00 93.81 650 THR A O 1
ATOM 5190 N N . ARG A 1 651 ? 0.215 18.221 -5.492 1.00 93.94 651 ARG A N 1
ATOM 5191 C CA . ARG A 1 651 ? 0.545 19.252 -6.490 1.00 93.94 651 ARG A CA 1
ATOM 5192 C C . ARG A 1 651 ? 1.594 18.811 -7.501 1.00 93.94 651 ARG A C 1
ATOM 5194 O O . ARG A 1 651 ? 1.692 19.428 -8.561 1.00 93.94 651 ARG A O 1
ATOM 5201 N N . ILE A 1 652 ? 2.375 17.779 -7.188 1.00 95.75 652 ILE A N 1
ATOM 5202 C CA . ILE A 1 652 ? 3.449 17.303 -8.068 1.00 95.75 652 ILE A CA 1
ATOM 5203 C C . ILE A 1 652 ? 3.029 16.121 -8.948 1.00 95.75 652 ILE A C 1
ATOM 5205 O O . ILE A 1 652 ? 3.700 15.845 -9.936 1.00 95.75 652 ILE A O 1
ATOM 5209 N N . ASP A 1 653 ? 1.899 15.466 -8.663 1.00 97.19 653 ASP A N 1
ATOM 5210 C CA . ASP A 1 653 ? 1.411 14.299 -9.420 1.00 97.19 653 ASP A CA 1
ATOM 5211 C C . ASP A 1 653 ? 1.229 14.595 -10.922 1.00 97.19 653 ASP A C 1
ATOM 5213 O O . ASP A 1 653 ? 1.539 13.772 -11.781 1.00 97.19 653 ASP A O 1
ATOM 5217 N N . VAL A 1 654 ? 0.808 15.819 -11.265 1.00 96.94 654 VAL A N 1
ATOM 5218 C CA . VAL A 1 654 ? 0.636 16.251 -12.663 1.00 96.94 654 VAL A CA 1
ATOM 5219 C C . VAL A 1 654 ? 1.946 16.244 -13.465 1.00 96.94 654 VAL A C 1
ATOM 5221 O O . VAL A 1 654 ? 1.908 16.088 -14.686 1.00 96.94 654 VAL A O 1
ATOM 5224 N N . ILE A 1 655 ? 3.102 16.367 -12.801 1.00 97.94 655 ILE A N 1
ATOM 5225 C CA . ILE A 1 655 ? 4.422 16.371 -13.447 1.00 97.94 655 ILE A CA 1
ATOM 5226 C C . ILE A 1 655 ? 4.702 15.025 -14.122 1.00 97.94 655 ILE A C 1
ATOM 5228 O O . ILE A 1 655 ? 5.214 15.001 -15.241 1.00 97.94 655 ILE A O 1
ATOM 5232 N N . ALA A 1 656 ? 4.287 13.917 -13.506 1.00 98.19 656 ALA A N 1
ATOM 5233 C CA . ALA A 1 656 ? 4.424 12.591 -14.102 1.00 98.19 656 ALA A CA 1
ATOM 5234 C C . ALA A 1 656 ? 3.381 12.321 -15.204 1.00 98.19 656 ALA A C 1
ATOM 5236 O O . ALA A 1 656 ? 3.638 11.564 -16.141 1.00 98.19 656 ALA A O 1
ATOM 5237 N N . ARG A 1 657 ? 2.216 12.982 -15.149 1.00 98.44 657 ARG A N 1
ATOM 5238 C CA . ARG A 1 657 ? 1.105 12.767 -16.098 1.00 98.44 657 ARG A CA 1
ATOM 5239 C C . ARG A 1 657 ? 1.170 13.604 -17.364 1.00 98.44 657 ARG A C 1
ATOM 5241 O O . ARG A 1 657 ? 0.627 13.195 -18.389 1.00 98.44 657 ARG A O 1
ATOM 5248 N N . GLN A 1 658 ? 1.806 14.775 -17.319 1.00 98.00 658 GLN A N 1
ATOM 5249 C CA . GLN A 1 658 ? 1.707 15.788 -18.380 1.00 98.00 658 GLN A CA 1
ATOM 5250 C C . GLN A 1 658 ? 2.018 15.254 -19.792 1.00 98.00 658 GLN A C 1
ATOM 5252 O O . GLN A 1 658 ? 1.378 15.653 -20.768 1.00 98.00 658 GLN A O 1
ATOM 5257 N N . HIS A 1 659 ? 2.950 14.301 -19.915 1.00 98.44 659 HIS A N 1
ATOM 5258 C CA . HIS A 1 659 ? 3.340 13.720 -21.205 1.00 98.44 659 HIS A CA 1
ATOM 5259 C C . HIS A 1 659 ? 2.307 12.748 -21.771 1.00 98.44 659 HIS A C 1
ATOM 5261 O O . HIS A 1 659 ? 2.152 12.686 -22.995 1.00 98.44 659 HIS A O 1
ATOM 5267 N N . LEU A 1 660 ? 1.571 12.040 -20.912 1.00 98.62 660 LEU A N 1
ATOM 5268 C CA . LEU A 1 660 ? 0.417 11.230 -21.305 1.00 98.62 660 LEU A CA 1
ATOM 5269 C C . LEU A 1 660 ? -0.787 12.121 -21.623 1.00 98.62 660 LEU A C 1
ATOM 5271 O O . LEU A 1 660 ? -1.388 11.964 -22.686 1.00 98.62 660 LEU A O 1
ATOM 5275 N N . TYR A 1 661 ? -1.057 13.136 -20.795 1.00 98.38 661 TYR A N 1
ATOM 5276 C CA . TYR A 1 661 ? -2.126 14.112 -21.034 1.00 98.38 661 TYR A CA 1
ATOM 5277 C C . TYR A 1 661 ? -1.982 14.825 -22.376 1.00 98.38 661 TYR A C 1
ATOM 5279 O O . TYR A 1 661 ? -2.964 14.983 -23.099 1.00 98.38 661 TYR A O 1
ATOM 5287 N N . SER A 1 662 ? -0.756 15.187 -22.765 1.00 97.81 662 SER A N 1
ATOM 5288 C CA . SER A 1 662 ? -0.493 15.805 -24.073 1.00 97.81 662 SER A CA 1
ATOM 5289 C C . SER A 1 662 ? -0.876 14.917 -25.270 1.00 97.81 662 SER A C 1
ATOM 5291 O O . SER A 1 662 ? -1.035 15.422 -26.380 1.00 97.81 662 SER A O 1
ATOM 5293 N N . ALA A 1 663 ? -1.041 13.610 -25.047 1.00 97.50 663 ALA A N 1
ATOM 5294 C CA . ALA A 1 663 ? -1.483 12.623 -26.028 1.00 97.50 663 ALA A CA 1
ATOM 5295 C C . ALA A 1 663 ? -2.923 12.125 -25.786 1.00 97.50 663 ALA A C 1
ATOM 5297 O O . ALA A 1 663 ? -3.363 11.199 -26.465 1.00 97.50 663 ALA A O 1
ATOM 5298 N N . GLY A 1 664 ? -3.659 12.713 -24.834 1.00 97.44 664 GLY A N 1
ATOM 5299 C CA . GLY A 1 664 ? -5.007 12.275 -24.461 1.00 97.44 664 GLY A CA 1
ATOM 5300 C C . GLY A 1 664 ? -5.047 10.930 -23.725 1.00 97.44 664 GLY A C 1
ATOM 5301 O O . GLY A 1 664 ? -6.043 10.218 -23.824 1.00 97.44 664 GLY A O 1
ATOM 5302 N N . LEU A 1 665 ? -3.963 10.564 -23.035 1.00 98.00 665 LEU A N 1
ATOM 5303 C CA . LEU A 1 665 ? -3.812 9.315 -22.279 1.00 98.00 665 LEU A CA 1
ATOM 5304 C C . LEU A 1 665 ? -3.701 9.599 -20.773 1.00 98.00 665 LEU A C 1
ATOM 5306 O O . LEU A 1 665 ? -3.321 10.702 -20.390 1.00 98.00 665 LEU A O 1
ATOM 5310 N N . ASP A 1 666 ? -3.978 8.601 -19.931 1.00 96.94 666 ASP A N 1
ATOM 5311 C CA . ASP A 1 666 ? -3.868 8.686 -18.464 1.00 96.94 666 ASP A CA 1
ATOM 5312 C C . ASP A 1 666 ? -3.702 7.286 -17.824 1.00 96.94 666 ASP A C 1
ATOM 5314 O O . ASP A 1 666 ? -3.782 6.269 -18.520 1.00 96.94 666 ASP A O 1
ATOM 5318 N N . TYR A 1 667 ? -3.495 7.230 -16.503 1.00 96.19 667 TYR A N 1
ATOM 5319 C CA . TYR A 1 667 ? -3.489 6.021 -15.672 1.00 96.19 667 TYR A CA 1
ATOM 5320 C C . TYR A 1 667 ? -4.311 6.187 -14.385 1.00 96.19 667 TYR A C 1
ATOM 5322 O O . TYR A 1 667 ? -4.260 7.209 -13.705 1.00 96.19 667 TYR A O 1
ATOM 5330 N N . LEU A 1 668 ? -5.045 5.139 -14.002 1.00 92.81 668 LEU A N 1
ATOM 5331 C CA . LEU A 1 668 ? -6.064 5.183 -12.941 1.00 92.81 668 LEU A CA 1
ATOM 5332 C C . LEU A 1 668 ? -5.541 4.808 -11.538 1.00 92.81 668 LEU A C 1
ATOM 5334 O O . LEU A 1 668 ? -6.248 4.180 -10.749 1.00 92.81 668 LEU A O 1
ATOM 5338 N N . HIS A 1 669 ? -4.303 5.188 -11.223 1.00 94.69 669 HIS A N 1
ATOM 5339 C CA . HIS A 1 669 ? -3.698 5.054 -9.892 1.00 94.69 669 HIS A CA 1
ATOM 5340 C C . HIS A 1 669 ? -2.843 6.286 -9.550 1.00 94.69 669 HIS A C 1
ATOM 5342 O O . HIS A 1 669 ? -2.647 7.153 -10.402 1.00 94.69 669 HIS A O 1
ATOM 5348 N N . GLY A 1 670 ? -2.392 6.407 -8.296 1.00 95.38 670 GLY A N 1
ATOM 5349 C CA . GLY A 1 670 ? -1.455 7.465 -7.886 1.00 95.38 670 GLY A CA 1
ATOM 5350 C C . GLY A 1 670 ? -0.080 7.285 -8.533 1.00 95.38 670 GLY A C 1
ATOM 5351 O O . GLY A 1 670 ? 0.243 6.190 -8.969 1.00 95.38 670 GLY A O 1
ATOM 5352 N N . THR A 1 671 ? 0.712 8.348 -8.618 1.00 98.25 671 THR A N 1
ATOM 5353 C CA . THR A 1 671 ? 2.088 8.288 -9.143 1.00 98.25 671 THR A CA 1
ATOM 5354 C C . THR A 1 671 ? 3.081 7.715 -8.138 1.00 98.25 671 THR A C 1
ATOM 5356 O O . THR A 1 671 ? 4.163 7.317 -8.544 1.00 98.25 671 THR A O 1
ATOM 5359 N N . GLY A 1 672 ? 2.763 7.696 -6.843 1.00 97.69 672 GLY A N 1
ATOM 5360 C CA . GLY A 1 672 ? 3.706 7.182 -5.857 1.00 97.69 672 GLY A CA 1
ATOM 5361 C C . GLY A 1 672 ? 3.195 7.114 -4.428 1.00 97.69 672 GLY A C 1
ATOM 5362 O O . GLY A 1 672 ? 2.173 7.710 -4.069 1.00 97.69 672 GLY A O 1
ATOM 5363 N N . HIS A 1 673 ? 3.945 6.409 -3.589 1.00 98.12 673 HIS A N 1
ATOM 5364 C CA . HIS A 1 673 ? 3.665 6.190 -2.170 1.00 98.12 673 HIS A CA 1
ATOM 5365 C C . HIS A 1 673 ? 4.950 6.118 -1.343 1.00 98.12 673 HIS A C 1
ATOM 5367 O O . HIS A 1 673 ? 6.006 5.772 -1.861 1.00 98.12 673 HIS A O 1
ATOM 5373 N N . GLY A 1 674 ? 4.884 6.423 -0.044 1.00 98.44 674 GLY A N 1
ATOM 5374 C CA . GLY A 1 674 ? 6.028 6.236 0.856 1.00 98.44 674 GLY A CA 1
ATOM 5375 C C . GLY A 1 674 ? 6.425 4.762 1.008 1.00 98.44 674 GLY A C 1
ATOM 5376 O O . GLY A 1 674 ? 5.579 3.886 0.853 1.00 98.44 674 GLY A O 1
ATOM 5377 N N . ILE A 1 675 ? 7.697 4.502 1.334 1.00 98.69 675 ILE A N 1
ATOM 5378 C CA . ILE A 1 675 ? 8.264 3.164 1.588 1.00 98.69 675 ILE A CA 1
ATOM 5379 C C . ILE A 1 675 ? 8.825 3.090 3.015 1.00 98.69 675 ILE A C 1
ATOM 5381 O O . ILE A 1 675 ? 9.631 3.941 3.418 1.00 98.69 675 ILE A O 1
ATOM 5385 N N . GLY A 1 676 ? 8.445 2.054 3.768 1.00 98.50 676 GLY A N 1
ATOM 5386 C CA . GLY A 1 676 ? 8.946 1.793 5.120 1.00 98.50 676 GLY A CA 1
ATOM 5387 C C . GLY A 1 676 ? 10.297 1.076 5.169 1.00 98.50 676 GLY A C 1
ATOM 5388 O O . GLY A 1 676 ? 10.667 0.347 4.252 1.00 98.50 676 GLY A O 1
ATOM 5389 N N . SER A 1 677 ? 11.039 1.239 6.268 1.00 98.50 677 SER A N 1
ATOM 5390 C CA . SER A 1 677 ? 12.308 0.527 6.503 1.00 98.50 677 SER A CA 1
ATOM 5391 C C . SER A 1 677 ? 12.055 -0.840 7.149 1.00 98.50 677 SER A C 1
ATOM 5393 O O . SER A 1 677 ? 11.762 -0.925 8.346 1.00 98.50 677 SER A O 1
ATOM 5395 N N . PHE A 1 678 ? 12.113 -1.907 6.342 1.00 98.69 678 PHE A N 1
ATOM 5396 C CA . PHE A 1 678 ? 11.717 -3.267 6.728 1.00 98.69 678 PHE A CA 1
ATOM 5397 C C . PHE A 1 678 ? 10.334 -3.282 7.405 1.00 98.69 678 PHE A C 1
ATOM 5399 O O . PHE A 1 678 ? 10.175 -3.720 8.547 1.00 98.69 678 PHE A O 1
ATOM 5406 N N . LEU A 1 679 ? 9.347 -2.694 6.729 1.00 98.31 679 LEU A N 1
ATOM 5407 C CA . LEU A 1 679 ? 7.979 -2.435 7.197 1.00 98.31 679 LEU A CA 1
ATOM 5408 C C . LEU A 1 679 ? 7.021 -2.552 5.995 1.00 98.31 679 LEU A C 1
ATOM 5410 O O . LEU A 1 679 ? 7.262 -3.352 5.094 1.00 98.31 679 LEU A O 1
ATOM 5414 N N . ASN A 1 680 ? 5.917 -1.806 5.980 1.00 98.44 680 ASN A N 1
ATOM 5415 C CA . ASN A 1 680 ? 5.015 -1.760 4.834 1.00 98.44 680 ASN A CA 1
ATOM 5416 C C . ASN A 1 680 ? 5.716 -1.175 3.600 1.00 98.44 680 ASN A C 1
ATOM 5418 O O . ASN A 1 680 ? 6.466 -0.202 3.703 1.00 98.44 680 ASN A O 1
ATOM 5422 N N . VAL A 1 681 ? 5.415 -1.751 2.433 1.00 98.31 681 VAL A N 1
ATOM 5423 C CA . VAL A 1 681 ? 5.816 -1.186 1.138 1.00 98.31 681 VAL A CA 1
ATOM 5424 C C . VAL A 1 681 ? 5.022 0.082 0.815 1.00 98.31 681 VAL A C 1
ATOM 5426 O O . VAL A 1 681 ? 5.609 1.041 0.344 1.00 98.31 681 VAL A O 1
ATOM 5429 N N . HIS A 1 682 ? 3.737 0.148 1.182 1.00 97.75 682 HIS A N 1
ATOM 5430 C CA . HIS A 1 682 ? 2.951 1.384 1.167 1.00 97.75 682 HIS A CA 1
ATOM 5431 C C . HIS A 1 682 ? 2.941 2.015 2.564 1.00 97.75 682 HIS A C 1
ATOM 5433 O O . HIS A 1 682 ? 2.320 1.497 3.496 1.00 97.75 682 HIS A O 1
ATOM 5439 N N . GLU A 1 683 ? 3.637 3.136 2.729 1.00 97.69 683 GLU A N 1
ATOM 5440 C CA . GLU A 1 683 ? 3.810 3.807 4.013 1.00 97.69 683 GLU A CA 1
ATOM 5441 C C . GLU A 1 683 ? 3.350 5.271 3.963 1.00 97.69 683 GLU A C 1
ATOM 5443 O O . GLU A 1 683 ? 3.746 6.045 3.095 1.00 97.69 683 GLU A O 1
ATOM 5448 N N . SER A 1 684 ? 2.530 5.675 4.936 1.00 96.75 684 SER A N 1
ATOM 5449 C CA . SER A 1 684 ? 2.211 7.087 5.171 1.00 96.75 684 SER A CA 1
ATOM 5450 C C . SER A 1 684 ? 3.474 7.899 5.535 1.00 96.75 684 SER A C 1
ATOM 5452 O O . SER A 1 684 ? 4.367 7.362 6.188 1.00 96.75 684 SER A O 1
ATOM 5454 N N . PRO A 1 685 ? 3.538 9.206 5.214 1.00 96.00 685 PRO A N 1
ATOM 5455 C CA . PRO A 1 685 ? 2.425 10.034 4.751 1.00 96.00 685 PRO A CA 1
ATOM 5456 C C . PRO A 1 685 ? 2.331 10.203 3.233 1.00 96.00 685 PRO A C 1
ATOM 5458 O O . PRO A 1 685 ? 1.270 10.577 2.753 1.00 96.00 685 PRO A O 1
ATOM 5461 N N . ILE A 1 686 ? 3.404 9.942 2.484 1.00 96.62 686 ILE A N 1
ATOM 5462 C CA . ILE A 1 686 ? 3.456 10.293 1.063 1.00 96.62 686 ILE A CA 1
ATOM 5463 C C . ILE A 1 686 ? 2.492 9.430 0.249 1.00 96.62 686 ILE A C 1
ATOM 5465 O O . ILE A 1 686 ? 2.542 8.200 0.287 1.00 96.62 686 ILE A O 1
ATOM 5469 N N . GLN A 1 687 ? 1.638 10.101 -0.519 1.00 95.44 687 GLN A N 1
ATOM 5470 C CA . GLN A 1 687 ? 0.714 9.513 -1.473 1.00 95.44 687 GLN A CA 1
ATOM 5471 C C . GLN A 1 687 ? 0.518 10.485 -2.644 1.00 95.44 687 GLN A C 1
ATOM 5473 O O . GLN A 1 687 ? -0.443 11.255 -2.690 1.00 95.44 687 GLN A O 1
ATOM 5478 N N . ILE A 1 688 ? 1.421 10.429 -3.620 1.00 96.88 688 ILE A N 1
ATOM 5479 C CA . ILE A 1 688 ? 1.396 11.295 -4.800 1.00 96.88 688 ILE A CA 1
ATOM 5480 C C . ILE A 1 688 ? 0.210 10.873 -5.674 1.00 96.88 688 ILE A C 1
ATOM 5482 O O . ILE A 1 688 ? 0.235 9.822 -6.315 1.00 96.88 688 ILE A O 1
ATOM 5486 N N . ARG A 1 689 ? -0.875 11.656 -5.649 1.00 92.88 689 ARG A N 1
ATOM 5487 C CA . ARG A 1 689 ? -2.089 11.412 -6.445 1.00 92.88 689 ARG A CA 1
ATOM 5488 C C . ARG A 1 689 ? -2.867 12.701 -6.708 1.00 92.88 689 ARG A C 1
ATOM 5490 O O . ARG A 1 689 ? -3.127 13.473 -5.788 1.00 92.88 689 ARG A O 1
ATOM 5497 N N . ILE A 1 690 ? -3.344 12.882 -7.938 1.00 86.69 690 ILE A N 1
ATOM 5498 C CA . ILE A 1 690 ? -4.121 14.065 -8.346 1.00 86.69 690 ILE A CA 1
ATOM 5499 C C . ILE A 1 690 ? -5.491 14.170 -7.659 1.00 86.69 690 ILE A C 1
ATOM 5501 O O . ILE A 1 690 ? -5.988 15.267 -7.433 1.00 86.69 690 ILE A O 1
ATOM 5505 N N . TYR A 1 691 ? -6.100 13.041 -7.282 1.00 81.19 691 TYR A N 1
ATOM 5506 C CA . TYR A 1 691 ? -7.419 13.002 -6.628 1.00 81.19 691 TYR A CA 1
ATOM 5507 C C . TYR A 1 691 ? -7.336 12.981 -5.090 1.00 81.19 691 TYR A C 1
ATOM 5509 O O . TYR A 1 691 ? -8.301 12.621 -4.409 1.00 81.19 691 TYR A O 1
ATOM 5517 N N . GLY A 1 692 ? -6.171 13.301 -4.520 1.00 79.38 692 GLY A N 1
ATOM 5518 C CA . GLY A 1 692 ? -5.986 13.380 -3.074 1.00 79.38 692 GLY A CA 1
ATOM 5519 C C . GLY A 1 692 ? -6.772 14.547 -2.478 1.00 79.38 692 GLY A C 1
ATOM 5520 O O . GLY A 1 692 ? -6.666 15.673 -2.944 1.00 79.38 692 GLY A O 1
ATOM 5521 N N . LYS A 1 693 ? -7.566 14.286 -1.431 1.00 79.19 693 LYS A N 1
ATOM 5522 C CA . LYS A 1 693 ? -8.288 15.345 -0.694 1.00 79.19 693 LYS A CA 1
ATOM 5523 C C . LYS A 1 693 ? -7.405 16.080 0.320 1.00 79.19 693 LYS A C 1
ATOM 5525 O O . LYS A 1 693 ? -7.742 17.182 0.737 1.00 79.19 693 LYS A O 1
ATOM 5530 N N . VAL A 1 694 ? -6.321 15.439 0.747 1.00 87.25 694 VAL A N 1
ATOM 5531 C CA . VAL A 1 694 ? -5.370 15.928 1.749 1.00 87.25 694 VAL A CA 1
ATOM 5532 C C . VAL A 1 694 ? -3.988 15.831 1.121 1.00 87.25 694 VAL A C 1
ATOM 5534 O O . VAL A 1 694 ? -3.647 14.764 0.609 1.00 87.25 694 VAL A O 1
ATOM 5537 N N . GLY A 1 695 ? -3.255 16.943 1.121 1.00 90.00 695 GLY A N 1
ATOM 5538 C CA . GLY A 1 695 ? -1.861 16.991 0.691 1.00 90.00 695 GLY A CA 1
ATOM 5539 C C . GLY A 1 695 ? -0.918 16.720 1.856 1.00 90.00 695 GLY A C 1
ATOM 5540 O O . GLY A 1 695 ? -1.182 17.149 2.982 1.00 90.00 695 GLY A O 1
ATOM 5541 N N . HIS A 1 696 ? 0.173 16.017 1.576 1.00 94.38 696 HIS A N 1
ATOM 5542 C CA . HIS A 1 696 ? 1.204 15.669 2.546 1.00 94.38 696 HIS A CA 1
ATOM 5543 C C . HIS A 1 696 ? 2.536 16.295 2.140 1.00 94.38 696 HIS A C 1
ATOM 5545 O O . HIS A 1 696 ? 2.925 16.271 0.972 1.00 94.38 696 HIS A O 1
ATOM 5551 N N . HIS A 1 697 ? 3.237 16.870 3.112 1.00 95.12 697 HIS A N 1
ATOM 5552 C CA . HIS A 1 697 ? 4.523 17.514 2.876 1.00 95.12 697 HIS A CA 1
ATOM 5553 C C . HIS A 1 697 ? 5.664 16.497 2.858 1.00 95.12 697 HIS A C 1
ATOM 5555 O O . HIS A 1 697 ? 5.630 15.479 3.553 1.00 95.12 697 HIS A O 1
ATOM 5561 N N . PHE A 1 698 ? 6.682 16.802 2.059 1.00 96.69 698 PHE A N 1
ATOM 5562 C CA . PHE A 1 698 ? 7.922 16.041 2.016 1.00 96.69 698 PHE A CA 1
ATOM 5563 C C . PHE A 1 698 ? 8.888 16.544 3.080 1.00 96.69 698 PHE A C 1
ATOM 5565 O O . PHE A 1 698 ? 9.056 17.749 3.247 1.00 96.69 698 PHE A O 1
ATOM 5572 N N . GLU A 1 699 ? 9.594 15.616 3.717 1.00 97.12 699 GLU A N 1
ATOM 5573 C CA . GLU A 1 699 ? 10.736 15.926 4.568 1.00 97.12 699 GLU A CA 1
ATOM 5574 C C . GLU A 1 699 ? 11.972 15.151 4.118 1.00 97.12 699 GLU A C 1
ATOM 5576 O O . GLU A 1 699 ? 11.878 14.112 3.458 1.00 97.12 699 GLU A O 1
ATOM 5581 N N . GLU A 1 700 ? 13.152 15.688 4.438 1.00 97.88 700 GLU A N 1
ATOM 5582 C CA . GLU A 1 700 ? 14.423 15.045 4.105 1.00 97.88 700 GLU A CA 1
ATOM 5583 C C . GLU A 1 700 ? 14.460 13.604 4.637 1.00 97.88 700 GLU A C 1
ATOM 5585 O O . GLU A 1 700 ? 13.996 13.314 5.737 1.00 97.88 700 GLU A O 1
ATOM 5590 N N . ASN A 1 701 ? 15.030 12.694 3.843 1.00 98.38 701 ASN A N 1
ATOM 5591 C CA . ASN A 1 701 ? 15.088 11.255 4.121 1.00 98.38 701 ASN A CA 1
ATOM 5592 C C . ASN A 1 701 ? 13.746 10.512 4.094 1.00 98.38 701 ASN A C 1
ATOM 5594 O O . ASN A 1 701 ? 13.695 9.347 4.490 1.00 98.38 701 ASN A O 1
ATOM 5598 N N . TYR A 1 702 ? 12.684 11.105 3.549 1.00 98.62 702 TYR A N 1
ATOM 5599 C CA . TYR A 1 702 ? 11.541 10.311 3.098 1.00 98.62 702 TYR A CA 1
ATOM 5600 C C . TYR A 1 702 ? 11.946 9.477 1.879 1.00 98.62 702 TYR A C 1
ATOM 5602 O O . TYR A 1 702 ? 12.614 9.978 0.973 1.00 98.62 702 TYR A O 1
ATOM 5610 N N . PHE A 1 703 ? 11.532 8.210 1.860 1.00 98.81 703 PHE A N 1
ATOM 5611 C CA . PHE A 1 703 ? 11.652 7.310 0.711 1.00 98.81 703 PHE A CA 1
ATOM 5612 C C . PHE A 1 703 ? 10.259 7.050 0.150 1.00 98.81 703 PHE A C 1
ATOM 5614 O O . PHE A 1 703 ? 9.341 6.788 0.928 1.00 98.81 703 PHE A O 1
ATOM 5621 N N . PHE A 1 704 ? 10.102 7.130 -1.167 1.00 98.81 704 PHE A N 1
ATOM 5622 C CA . PHE A 1 704 ? 8.816 6.953 -1.840 1.00 98.81 704 PHE A CA 1
ATOM 5623 C C . PHE A 1 704 ? 9.000 6.462 -3.286 1.00 98.81 704 PHE A C 1
ATOM 5625 O O . PHE A 1 704 ? 10.075 6.647 -3.858 1.00 98.81 704 PHE A O 1
ATOM 5632 N N . SER A 1 705 ? 7.984 5.824 -3.865 1.00 98.75 705 SER A N 1
ATOM 5633 C CA . SER A 1 705 ? 7.967 5.387 -5.265 1.00 98.75 705 SER A CA 1
ATOM 5634 C C . SER A 1 705 ? 7.620 6.529 -6.229 1.00 98.75 705 SER A C 1
ATOM 5636 O O . SER A 1 705 ? 6.883 7.455 -5.898 1.00 98.75 705 SER A O 1
ATOM 5638 N N . ASP A 1 706 ? 8.172 6.458 -7.435 1.00 98.75 706 ASP A N 1
ATOM 5639 C CA . ASP A 1 706 ? 7.753 7.190 -8.633 1.00 98.75 706 ASP A CA 1
ATOM 5640 C C . ASP A 1 706 ? 7.431 6.139 -9.695 1.00 98.75 706 ASP A C 1
ATOM 5642 O O . ASP A 1 706 ? 8.359 5.537 -10.232 1.00 98.75 706 ASP A O 1
ATOM 5646 N N . GLU A 1 707 ? 6.142 5.869 -9.919 1.00 98.56 707 GLU A N 1
ATOM 5647 C CA . GLU A 1 707 ? 5.606 4.704 -10.639 1.00 98.56 707 GLU A CA 1
ATOM 5648 C C . GLU A 1 707 ? 4.555 5.029 -11.728 1.00 98.56 707 GLU A C 1
ATOM 5650 O O . GLU A 1 707 ? 3.520 4.364 -11.805 1.00 98.56 707 GLU A O 1
ATOM 5655 N N . PRO A 1 708 ? 4.744 6.019 -12.623 1.00 98.62 708 PRO A N 1
ATOM 5656 C CA . PRO A 1 708 ? 3.769 6.287 -13.677 1.00 98.62 708 PRO A CA 1
ATOM 5657 C C . PRO A 1 708 ? 3.543 5.063 -14.577 1.00 98.62 708 PRO A C 1
ATOM 5659 O O . PRO A 1 708 ? 4.423 4.217 -14.791 1.00 98.62 708 PRO A O 1
ATOM 5662 N N . GLY A 1 709 ? 2.351 4.996 -15.172 1.00 98.31 709 GLY A N 1
ATOM 5663 C CA . GLY A 1 709 ? 1.968 3.880 -16.028 1.00 98.31 709 GLY A CA 1
ATOM 5664 C C . GLY A 1 709 ? 1.001 4.242 -17.146 1.00 98.31 709 GLY A C 1
ATOM 5665 O O . GLY A 1 709 ? 0.615 5.390 -17.334 1.00 98.31 709 GLY A O 1
ATOM 5666 N N . PHE A 1 710 ? 0.623 3.235 -17.924 1.00 98.50 710 PHE A N 1
ATOM 5667 C CA . PHE A 1 710 ? -0.433 3.290 -18.925 1.00 98.50 710 PHE A CA 1
ATOM 5668 C C . PHE A 1 710 ? -0.960 1.878 -19.188 1.00 98.50 710 PHE A C 1
ATOM 5670 O O . PHE A 1 710 ? -0.176 0.942 -19.345 1.00 98.50 710 PHE A O 1
ATOM 5677 N N . TYR A 1 711 ? -2.281 1.728 -19.287 1.00 98.00 711 TYR A N 1
ATOM 5678 C CA . TYR A 1 711 ? -2.935 0.422 -19.376 1.00 98.00 711 TYR A CA 1
ATOM 5679 C C . TYR A 1 711 ? -3.975 0.433 -20.494 1.00 98.00 711 TYR A C 1
ATOM 5681 O O . TYR A 1 711 ? -4.987 1.126 -20.408 1.00 98.00 711 TYR A O 1
ATOM 5689 N N . GLN A 1 712 ? -3.720 -0.335 -21.553 1.00 96.62 712 GLN A N 1
ATOM 5690 C CA . GLN A 1 712 ? -4.636 -0.509 -22.674 1.00 96.62 712 GLN A CA 1
ATOM 5691 C C . GLN A 1 712 ? -5.377 -1.831 -22.503 1.00 96.62 712 GLN A C 1
ATOM 5693 O O . GLN A 1 712 ? -4.807 -2.903 -22.718 1.00 96.62 712 GLN A O 1
ATOM 5698 N N . GLU A 1 713 ? -6.651 -1.740 -22.123 1.00 92.19 713 GLU A N 1
ATOM 5699 C CA . GLU A 1 713 ? -7.512 -2.900 -21.893 1.00 92.19 713 GLU A CA 1
ATOM 5700 C C . GLU A 1 713 ? -7.428 -3.909 -23.048 1.00 92.19 713 GLU A C 1
ATOM 5702 O O . GLU A 1 713 ? -7.463 -3.531 -24.219 1.00 92.19 713 GLU A O 1
ATOM 5707 N N . ASN A 1 714 ? -7.313 -5.193 -22.700 1.00 90.38 714 ASN A N 1
ATOM 5708 C CA . ASN A 1 714 ? -7.208 -6.328 -23.622 1.00 90.38 714 ASN A CA 1
ATOM 5709 C C . ASN A 1 714 ? -5.963 -6.349 -24.533 1.00 90.38 714 ASN A C 1
ATOM 5711 O O . ASN A 1 714 ? -5.836 -7.275 -25.332 1.00 90.38 714 ASN A O 1
ATOM 5715 N N . GLU A 1 715 ? -5.024 -5.405 -24.401 1.00 95.06 715 GLU A N 1
ATOM 5716 C CA . GLU A 1 715 ? -3.804 -5.363 -25.221 1.00 95.06 715 GLU A CA 1
ATOM 5717 C C . GLU A 1 715 ? -2.521 -5.509 -24.390 1.00 95.06 715 GLU A C 1
ATOM 5719 O O . GLU A 1 715 ? -1.809 -6.509 -24.520 1.00 95.06 715 GLU A O 1
ATOM 5724 N N . PHE A 1 716 ? -2.190 -4.501 -23.577 1.00 96.81 716 PHE A N 1
ATOM 5725 C CA . PHE A 1 716 ? -0.943 -4.431 -22.813 1.00 96.81 716 PHE A CA 1
ATOM 5726 C C . PHE A 1 716 ? -1.007 -3.371 -21.709 1.00 96.81 716 PHE A C 1
ATOM 5728 O O . PHE A 1 716 ? -1.871 -2.495 -21.715 1.00 96.81 716 PHE A O 1
ATOM 5735 N N . GLY A 1 717 ? -0.032 -3.394 -20.805 1.00 97.88 717 GLY A N 1
ATOM 5736 C CA . GLY A 1 717 ? 0.252 -2.265 -19.926 1.00 97.88 717 GLY A CA 1
ATOM 5737 C C . GLY A 1 717 ? 1.738 -1.947 -19.867 1.00 97.88 717 GLY A C 1
ATOM 5738 O O . GLY A 1 717 ? 2.580 -2.716 -20.335 1.00 97.88 717 GLY A O 1
ATOM 5739 N N . ILE A 1 718 ? 2.036 -0.782 -19.308 1.00 98.62 718 ILE A N 1
ATOM 5740 C CA . ILE A 1 718 ? 3.374 -0.266 -19.054 1.00 98.62 718 ILE A CA 1
ATOM 5741 C C . ILE A 1 718 ? 3.335 0.374 -17.673 1.00 98.62 718 ILE A C 1
ATOM 5743 O O . ILE A 1 718 ? 2.481 1.216 -17.414 1.00 98.62 718 ILE A O 1
ATOM 5747 N N . ARG A 1 719 ? 4.280 0.017 -16.813 1.00 98.81 719 ARG A N 1
ATOM 5748 C CA . ARG A 1 719 ? 4.583 0.748 -15.579 1.00 98.81 719 ARG A CA 1
ATOM 5749 C C . ARG A 1 719 ? 6.095 0.817 -15.424 1.00 98.81 719 ARG A C 1
ATOM 5751 O O . ARG A 1 719 ? 6.804 -0.127 -15.794 1.00 98.81 719 ARG A O 1
ATOM 5758 N N . LEU A 1 720 ? 6.588 1.966 -14.981 1.00 98.81 720 LEU A N 1
ATOM 5759 C CA . LEU A 1 720 ? 8.008 2.226 -14.775 1.00 98.81 720 LEU A CA 1
ATOM 5760 C C . LEU A 1 720 ? 8.172 2.854 -13.407 1.00 98.81 720 LEU A C 1
ATOM 5762 O O . LEU A 1 720 ? 7.750 3.985 -13.217 1.00 98.81 720 LEU A O 1
ATOM 5766 N N . GLU A 1 721 ? 8.796 2.124 -12.490 1.00 98.88 721 GLU A N 1
ATOM 5767 C CA . GLU A 1 721 ? 8.832 2.531 -11.092 1.00 98.88 721 GLU A CA 1
ATOM 5768 C C . GLU A 1 721 ? 10.234 2.570 -10.517 1.00 98.88 721 GLU A C 1
ATOM 5770 O O . GLU A 1 721 ? 11.032 1.655 -10.720 1.00 98.88 721 GLU A O 1
ATOM 5775 N N . SER A 1 722 ? 10.560 3.629 -9.788 1.00 98.56 722 SER A N 1
ATOM 5776 C CA . SER A 1 722 ? 11.810 3.720 -9.039 1.00 98.56 722 SER A CA 1
ATOM 5777 C C . SER A 1 722 ? 11.590 4.378 -7.686 1.00 98.56 722 SER A C 1
ATOM 5779 O O . SER A 1 722 ? 10.848 5.346 -7.576 1.00 98.56 722 SER A O 1
ATOM 5781 N N . ILE A 1 723 ? 12.303 3.905 -6.666 1.00 98.81 723 ILE A N 1
ATOM 5782 C CA . ILE A 1 723 ? 12.319 4.564 -5.358 1.00 98.81 723 ILE A CA 1
ATOM 5783 C C . ILE A 1 723 ? 13.222 5.794 -5.378 1.00 98.81 723 ILE A C 1
ATOM 5785 O O . ILE A 1 723 ? 14.380 5.734 -5.815 1.00 98.81 723 ILE A O 1
ATOM 5789 N N . LEU A 1 724 ? 12.687 6.890 -4.852 1.00 98.81 724 LEU A N 1
ATOM 5790 C CA . LEU A 1 724 ? 13.322 8.183 -4.665 1.00 98.81 724 LEU A CA 1
ATOM 5791 C C . LEU A 1 724 ? 13.493 8.482 -3.170 1.00 98.81 724 LEU A C 1
ATOM 5793 O O . LEU A 1 724 ? 12.645 8.134 -2.349 1.00 98.81 724 LEU A O 1
ATOM 5797 N N . ARG A 1 725 ? 14.585 9.167 -2.821 1.00 98.75 725 ARG A N 1
ATOM 5798 C CA . ARG A 1 725 ? 14.826 9.751 -1.496 1.00 98.75 725 ARG A CA 1
ATOM 5799 C C . ARG A 1 725 ? 14.752 11.270 -1.579 1.00 98.75 725 ARG A C 1
ATOM 5801 O O . ARG A 1 725 ? 15.405 11.868 -2.434 1.00 98.75 725 ARG A O 1
ATOM 5808 N N . VAL A 1 726 ? 14.025 11.900 -0.662 1.00 98.75 726 VAL A N 1
ATOM 5809 C CA . VAL A 1 726 ? 13.993 13.362 -0.521 1.00 98.75 726 VAL A CA 1
ATOM 5810 C C . VAL A 1 726 ? 15.322 13.873 0.033 1.00 98.75 726 VAL A C 1
ATOM 5812 O O . VAL A 1 726 ? 15.819 13.371 1.043 1.00 98.75 726 VAL A O 1
ATOM 5815 N N . ILE A 1 727 ? 15.883 14.892 -0.615 1.00 98.25 727 ILE A N 1
ATOM 5816 C CA . ILE A 1 727 ? 17.130 15.557 -0.226 1.00 98.25 727 ILE A CA 1
ATOM 5817 C C . ILE A 1 727 ? 16.964 17.076 -0.222 1.00 98.25 727 ILE A C 1
ATOM 5819 O O . ILE A 1 727 ? 16.248 17.638 -1.055 1.00 98.25 727 ILE A O 1
ATOM 5823 N N . ASN A 1 728 ? 17.691 17.754 0.664 1.00 96.00 728 ASN A N 1
ATOM 5824 C CA . ASN A 1 728 ? 17.787 19.210 0.631 1.00 96.00 728 ASN A CA 1
ATOM 5825 C C . ASN A 1 728 ? 18.567 19.691 -0.605 1.00 96.00 728 ASN A C 1
ATOM 5827 O O . ASN A 1 728 ? 19.573 19.099 -1.009 1.00 96.00 728 ASN A O 1
ATOM 5831 N N . LYS A 1 729 ? 18.116 20.797 -1.202 1.00 94.25 729 LYS A N 1
ATOM 5832 C CA . LYS A 1 729 ? 18.777 21.478 -2.321 1.00 94.25 729 LYS A CA 1
ATOM 5833 C C . LYS A 1 729 ? 19.220 22.869 -1.886 1.00 94.25 729 LYS A C 1
ATOM 5835 O O . LYS A 1 729 ? 18.422 23.676 -1.415 1.00 94.25 729 LYS A O 1
ATOM 5840 N N . THR A 1 730 ? 20.504 23.150 -2.067 1.00 88.12 730 THR A N 1
ATOM 5841 C CA . THR A 1 730 ? 21.113 24.450 -1.783 1.00 88.12 730 THR A CA 1
ATOM 5842 C C . THR A 1 730 ? 21.425 25.180 -3.085 1.00 88.12 730 THR A C 1
ATOM 5844 O O . THR A 1 730 ? 21.735 24.562 -4.104 1.00 88.12 730 THR A O 1
ATOM 5847 N N . PHE A 1 731 ? 21.312 26.506 -3.059 1.00 86.38 731 PHE A N 1
ATOM 5848 C CA . PHE A 1 731 ? 21.500 27.374 -4.220 1.00 86.38 731 PHE A CA 1
ATOM 5849 C C . PHE A 1 731 ? 22.328 28.596 -3.826 1.00 86.38 731 PHE A C 1
ATOM 5851 O O . PHE A 1 731 ? 22.269 29.030 -2.681 1.00 86.38 731 PHE A O 1
ATOM 5858 N N . GLU A 1 732 ? 23.071 29.175 -4.770 1.00 82.94 732 GLU A N 1
ATOM 5859 C CA . GLU A 1 732 ? 23.818 30.422 -4.529 1.00 82.94 732 GLU A CA 1
ATOM 5860 C C . GLU A 1 732 ? 22.876 31.620 -4.331 1.00 82.94 732 GLU A C 1
ATOM 5862 O O . GLU A 1 732 ? 23.119 32.492 -3.500 1.00 82.94 732 GLU A O 1
ATOM 5867 N N . HIS A 1 733 ? 21.766 31.648 -5.073 1.00 78.75 733 HIS A N 1
ATOM 5868 C CA . HIS A 1 733 ? 20.712 32.650 -4.942 1.00 78.75 733 HIS A CA 1
ATOM 5869 C C . HIS A 1 733 ? 19.572 32.094 -4.077 1.00 78.75 733 HIS A C 1
ATOM 5871 O O . HIS A 1 733 ? 18.598 31.551 -4.598 1.00 78.75 733 HIS A O 1
ATOM 5877 N N . GLN A 1 734 ? 19.697 32.196 -2.751 1.00 67.06 734 GLN A N 1
ATOM 5878 C CA . GLN A 1 734 ? 18.639 31.791 -1.820 1.00 67.06 734 GLN A CA 1
ATOM 5879 C C . GLN A 1 734 ? 17.636 32.928 -1.593 1.00 67.06 734 GLN A C 1
ATOM 5881 O O . GLN A 1 734 ? 17.989 34.021 -1.158 1.00 67.06 734 GLN A O 1
ATOM 5886 N N . ARG A 1 735 ? 16.365 32.648 -1.889 1.00 66.00 735 ARG A N 1
ATOM 5887 C CA . ARG A 1 735 ? 15.206 33.363 -1.338 1.00 66.00 735 ARG A CA 1
ATOM 5888 C C . ARG A 1 735 ? 14.810 32.676 -0.024 1.00 66.00 735 ARG A C 1
ATOM 5890 O O . ARG A 1 735 ? 15.145 31.508 0.145 1.00 66.00 735 ARG A O 1
ATOM 5897 N N . ASP A 1 736 ? 14.092 33.364 0.864 1.00 73.81 736 ASP A N 1
ATOM 5898 C CA . ASP A 1 736 ? 13.546 32.755 2.087 1.00 73.81 736 ASP A CA 1
ATOM 5899 C C . ASP A 1 736 ? 12.834 31.421 1.782 1.00 73.81 736 ASP A C 1
ATOM 5901 O O . ASP A 1 736 ? 11.984 31.359 0.888 1.00 73.81 736 ASP A O 1
ATOM 5905 N N . GLY A 1 737 ? 13.187 30.368 2.526 1.00 76.50 737 GLY A N 1
ATOM 5906 C CA . GLY A 1 737 ? 12.618 29.020 2.405 1.00 76.50 737 GLY A CA 1
ATOM 5907 C C . GLY A 1 737 ? 13.630 27.938 2.013 1.00 76.50 737 GLY A C 1
ATOM 5908 O O . GLY A 1 737 ? 14.687 28.208 1.440 1.00 76.50 737 GLY A O 1
ATOM 5909 N N . ARG A 1 738 ? 13.303 26.683 2.333 1.00 90.81 738 ARG A N 1
ATOM 5910 C CA . ARG A 1 738 ? 14.111 25.501 2.006 1.00 90.81 738 ARG A CA 1
ATOM 5911 C C . ARG A 1 738 ? 13.602 24.882 0.707 1.00 90.81 738 ARG A C 1
ATOM 5913 O O . ARG A 1 738 ? 12.402 24.838 0.449 1.00 90.81 738 ARG A O 1
ATOM 5920 N N . PHE A 1 739 ? 14.524 24.403 -0.119 1.00 95.00 739 PHE A N 1
ATOM 5921 C CA . PHE A 1 739 ? 14.191 23.666 -1.332 1.00 95.00 739 PHE A CA 1
ATOM 5922 C C . PHE A 1 739 ? 14.528 22.194 -1.160 1.00 95.00 739 PHE A C 1
ATOM 5924 O O . PHE A 1 739 ? 15.557 21.837 -0.583 1.00 95.00 739 PHE A O 1
ATOM 5931 N N . LEU A 1 740 ? 13.665 21.357 -1.716 1.00 97.31 740 LEU A N 1
ATOM 5932 C CA . LEU A 1 740 ? 13.802 19.916 -1.763 1.00 97.31 740 LEU A CA 1
ATOM 5933 C C . LEU A 1 740 ? 14.005 19.467 -3.209 1.00 97.31 740 LEU A C 1
ATOM 5935 O O . LEU A 1 740 ? 13.650 20.152 -4.169 1.00 97.31 740 LEU A O 1
ATOM 5939 N N . GLY A 1 741 ? 14.592 18.292 -3.357 1.00 98.06 741 GLY A N 1
ATOM 5940 C CA . GLY A 1 741 ? 14.603 17.532 -4.596 1.00 98.06 741 GLY A CA 1
ATOM 5941 C C . GLY A 1 741 ? 14.822 16.064 -4.276 1.00 98.06 741 GLY A C 1
ATOM 5942 O O . GLY A 1 741 ? 14.744 15.662 -3.114 1.00 98.06 741 GLY A O 1
ATOM 5943 N N . PHE A 1 742 ? 15.135 15.270 -5.294 1.00 98.38 742 PHE A N 1
ATOM 5944 C CA . PHE A 1 742 ? 15.193 13.821 -5.133 1.00 98.38 742 PHE A CA 1
ATOM 5945 C C . PHE A 1 742 ? 16.550 13.220 -5.516 1.00 98.38 742 PHE A C 1
ATOM 5947 O O . PHE A 1 742 ? 17.286 13.743 -6.359 1.00 98.38 742 PHE A O 1
ATOM 5954 N N . GLU A 1 743 ? 16.884 12.112 -4.860 1.00 98.00 743 GLU A N 1
ATOM 5955 C CA . GLU A 1 743 ? 17.954 11.179 -5.212 1.00 98.00 743 GLU A CA 1
ATOM 5956 C C . GLU A 1 743 ? 17.315 9.842 -5.601 1.00 98.00 743 GLU A C 1
ATOM 5958 O O . GLU A 1 743 ? 16.539 9.286 -4.828 1.00 98.00 743 GLU A O 1
ATOM 5963 N N . VAL A 1 744 ? 17.656 9.296 -6.771 1.00 98.19 744 VAL A N 1
ATOM 5964 C CA . VAL A 1 744 ? 17.155 7.975 -7.182 1.00 98.19 744 VAL A CA 1
ATOM 5965 C C . VAL A 1 7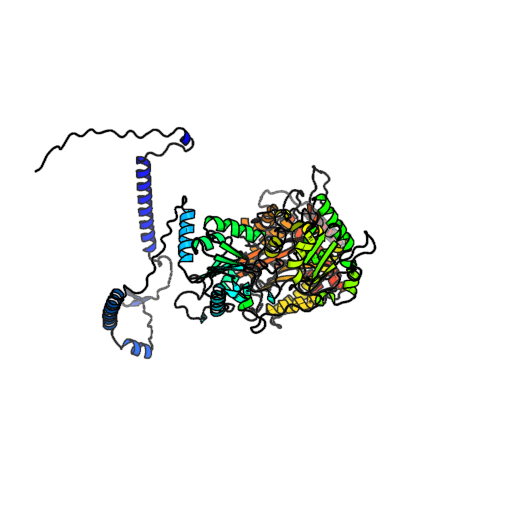44 ? 17.926 6.872 -6.466 1.00 98.19 744 VAL A C 1
ATOM 5967 O O . VAL A 1 744 ? 19.155 6.824 -6.529 1.00 98.19 744 VAL A O 1
ATOM 5970 N N . VAL A 1 745 ? 17.191 5.971 -5.820 1.00 98.19 745 VAL A N 1
ATOM 5971 C CA . VAL A 1 745 ? 17.727 4.861 -5.023 1.00 98.19 745 VAL A CA 1
ATOM 5972 C C . VAL A 1 745 ? 17.671 3.544 -5.800 1.00 98.19 745 VAL A C 1
ATOM 5974 O O . VAL A 1 745 ? 18.601 2.745 -5.728 1.00 98.19 745 VAL A O 1
ATOM 5977 N N . SER A 1 746 ? 16.618 3.322 -6.592 1.00 96.81 746 SER A N 1
ATOM 5978 C CA . SER A 1 746 ? 16.478 2.119 -7.427 1.00 96.81 746 SER A CA 1
ATOM 5979 C C . SER A 1 746 ? 17.375 2.169 -8.668 1.00 96.81 746 SER A C 1
ATOM 5981 O O . SER A 1 746 ? 17.210 3.023 -9.542 1.00 96.81 746 SER A O 1
ATOM 5983 N N . LEU A 1 747 ? 18.309 1.222 -8.791 1.00 98.25 747 LEU A N 1
ATOM 5984 C CA . LEU A 1 747 ? 19.330 1.206 -9.849 1.00 98.25 747 LEU A CA 1
ATOM 5985 C C . LEU A 1 747 ? 19.140 0.043 -10.837 1.00 98.25 747 LEU A C 1
ATOM 5987 O O . LEU A 1 747 ? 20.011 -0.804 -10.994 1.00 98.25 747 LEU A O 1
ATOM 5991 N N . VAL A 1 748 ? 18.009 0.011 -11.540 1.00 98.25 748 VAL A N 1
ATOM 5992 C CA . VAL A 1 748 ? 17.677 -1.036 -12.522 1.00 98.25 748 VAL A CA 1
ATOM 5993 C C . VAL A 1 748 ? 17.489 -0.391 -13.898 1.00 98.25 748 VAL A C 1
ATOM 5995 O O . VAL A 1 748 ? 16.726 0.569 -14.017 1.00 98.25 748 VAL A O 1
ATOM 5998 N N . PRO A 1 749 ? 18.150 -0.871 -14.967 1.00 97.62 749 PRO A N 1
ATOM 5999 C CA . PRO A 1 749 ? 18.100 -0.200 -16.263 1.00 97.62 749 PRO A CA 1
ATOM 6000 C C . PRO A 1 749 ? 16.676 -0.159 -16.839 1.00 97.62 749 PRO A C 1
ATOM 6002 O O . PRO A 1 749 ? 15.927 -1.131 -16.752 1.00 97.62 749 PRO A O 1
ATOM 6005 N N . PHE A 1 750 ? 16.323 0.959 -17.473 1.00 97.38 750 PHE A N 1
ATOM 6006 C CA . PHE A 1 750 ? 15.195 1.024 -18.405 1.00 97.38 750 PHE A CA 1
ATOM 6007 C C . PHE A 1 750 ? 15.579 0.337 -19.719 1.00 97.38 750 PHE A C 1
ATOM 6009 O O . PHE A 1 750 ? 16.758 0.324 -20.073 1.00 97.38 750 PHE A O 1
ATOM 6016 N N . ASP A 1 751 ? 14.617 -0.218 -20.462 1.00 94.56 751 ASP A N 1
ATOM 6017 C CA . ASP A 1 751 ? 14.939 -0.866 -21.735 1.00 94.56 751 ASP A CA 1
ATOM 6018 C C . ASP A 1 751 ? 15.190 0.180 -22.844 1.00 94.56 751 ASP A C 1
ATOM 6020 O O . ASP A 1 751 ? 14.243 0.844 -23.279 1.00 94.56 751 ASP A O 1
ATOM 6024 N N . PRO A 1 752 ? 16.432 0.335 -23.348 1.00 93.56 752 PRO A N 1
ATOM 6025 C CA . PRO A 1 752 ? 16.747 1.364 -24.336 1.00 93.56 752 PRO A CA 1
ATOM 6026 C C . PRO A 1 752 ? 16.084 1.112 -25.698 1.00 93.56 752 PRO A C 1
ATOM 6028 O O . PRO A 1 752 ? 15.943 2.044 -26.484 1.00 93.56 752 PRO A O 1
ATOM 6031 N N . TYR A 1 753 ? 15.651 -0.119 -25.999 1.00 93.06 753 TYR A N 1
ATOM 6032 C CA . TYR A 1 753 ? 15.019 -0.449 -27.283 1.00 93.06 753 TYR A CA 1
ATOM 6033 C C . TYR A 1 753 ? 13.562 0.023 -27.385 1.00 93.06 753 TYR A C 1
ATOM 6035 O O . TYR A 1 753 ? 13.003 0.067 -28.492 1.00 93.06 753 TYR A O 1
ATOM 6043 N N . LEU A 1 754 ? 12.955 0.371 -26.247 1.00 96.94 754 LEU A N 1
ATOM 6044 C CA . LEU A 1 754 ? 11.586 0.876 -26.144 1.00 96.94 754 LEU A CA 1
ATOM 6045 C C . LEU A 1 754 ? 11.502 2.405 -26.176 1.00 96.94 754 LEU A C 1
ATOM 6047 O O . LEU A 1 754 ? 10.410 2.951 -26.307 1.00 96.94 754 LEU A O 1
ATOM 6051 N N . ILE A 1 755 ? 12.644 3.083 -26.095 1.00 97.31 755 ILE A N 1
ATOM 6052 C CA . ILE A 1 755 ? 12.732 4.538 -26.010 1.00 97.31 755 ILE A CA 1
ATOM 6053 C C . ILE A 1 755 ? 12.793 5.132 -27.418 1.00 97.31 755 ILE A C 1
ATOM 6055 O O . ILE A 1 755 ? 13.504 4.623 -28.285 1.00 97.31 755 ILE A O 1
ATOM 6059 N N . VAL A 1 756 ? 12.051 6.218 -27.632 1.00 97.44 756 VAL A N 1
ATOM 6060 C CA . VAL A 1 756 ? 12.089 7.056 -28.838 1.00 97.44 756 VAL A CA 1
ATOM 6061 C C . VAL A 1 756 ? 12.817 8.360 -28.481 1.00 97.44 756 VAL A C 1
ATOM 6063 O O . VAL A 1 756 ? 12.178 9.283 -27.969 1.00 97.44 756 VAL A O 1
ATOM 6066 N N . PRO A 1 757 ? 14.145 8.463 -28.696 1.00 96.12 757 PRO A N 1
ATOM 6067 C CA . PRO A 1 757 ? 14.935 9.616 -28.255 1.00 96.12 757 PRO A CA 1
ATOM 6068 C C . PRO A 1 757 ? 14.436 10.950 -28.814 1.00 96.12 757 PRO A C 1
ATOM 6070 O O . PRO A 1 757 ? 14.594 11.984 -28.175 1.00 96.12 757 PRO A O 1
ATOM 6073 N N . GLU A 1 758 ? 13.801 10.931 -29.985 1.00 95.81 758 GLU A N 1
ATOM 6074 C CA . GLU A 1 758 ? 13.261 12.110 -30.661 1.00 95.81 758 GLU A CA 1
ATOM 6075 C C . GLU A 1 758 ? 12.070 12.751 -29.931 1.00 95.81 758 GLU A C 1
ATOM 6077 O O . GLU A 1 758 ? 11.754 13.908 -30.204 1.00 95.81 758 GLU A O 1
ATOM 6082 N N . LEU A 1 759 ? 11.407 12.027 -29.019 1.00 96.62 759 LEU A N 1
ATOM 6083 C CA . LEU A 1 759 ? 10.334 12.575 -28.178 1.00 96.62 759 LEU A CA 1
ATOM 6084 C C . LEU A 1 759 ? 10.861 13.269 -26.918 1.00 96.62 759 LEU A C 1
ATOM 6086 O O . LEU A 1 759 ? 10.137 14.047 -26.301 1.00 96.62 759 LEU A O 1
ATOM 6090 N N . MET A 1 760 ? 12.100 12.980 -26.522 1.00 97.44 760 MET A N 1
ATOM 6091 C CA . MET A 1 760 ? 12.656 13.414 -25.247 1.00 97.44 760 MET A CA 1
ATOM 6092 C C . MET A 1 760 ? 13.406 14.738 -25.385 1.00 97.44 760 MET A C 1
ATOM 6094 O O . MET A 1 760 ? 14.053 15.027 -26.392 1.00 97.44 760 MET A O 1
ATOM 6098 N N . THR A 1 761 ? 13.368 15.546 -24.331 1.00 96.31 761 THR A N 1
ATOM 6099 C CA . THR A 1 761 ? 14.191 16.756 -24.252 1.00 96.31 761 THR A CA 1
ATOM 6100 C C . THR A 1 761 ? 15.661 16.406 -24.008 1.00 96.31 761 THR A C 1
ATOM 6102 O O . THR A 1 761 ? 15.986 15.361 -23.440 1.00 96.31 761 THR A O 1
ATOM 6105 N N . PHE A 1 762 ? 16.568 17.329 -24.345 1.00 95.94 762 PHE A N 1
ATOM 6106 C CA . PHE A 1 762 ? 17.995 17.189 -24.026 1.00 95.94 762 PHE A CA 1
ATOM 6107 C C . PHE A 1 762 ? 18.235 16.930 -22.528 1.00 95.94 762 PHE A C 1
ATOM 6109 O O . PHE A 1 762 ? 19.040 16.076 -22.170 1.00 95.94 762 PHE A O 1
ATOM 6116 N N . LYS A 1 763 ? 17.501 17.619 -21.641 1.00 96.62 763 LYS A N 1
ATOM 6117 C CA . LYS A 1 763 ? 17.623 17.429 -20.185 1.00 96.62 763 LYS A CA 1
ATOM 6118 C C . LYS A 1 763 ? 17.233 16.013 -19.760 1.00 96.62 763 LYS A C 1
ATOM 6120 O O . LYS A 1 763 ? 17.951 15.407 -18.967 1.00 96.62 763 LYS A O 1
ATOM 6125 N N . GLN A 1 764 ? 16.144 15.480 -20.313 1.00 97.88 764 GLN A N 1
ATOM 6126 C CA . GLN A 1 764 ? 15.687 14.121 -20.017 1.00 97.88 764 GLN A CA 1
ATOM 6127 C C . GLN A 1 764 ? 16.670 13.067 -20.543 1.00 97.88 764 GLN A C 1
ATOM 6129 O O . GLN A 1 764 ? 17.009 12.136 -19.816 1.00 97.88 764 GLN A O 1
ATOM 6134 N N . LEU A 1 765 ? 17.186 13.229 -21.769 1.00 97.25 765 LEU A N 1
ATOM 6135 C CA . LEU A 1 765 ? 18.206 12.330 -22.327 1.00 97.25 765 LEU A CA 1
ATOM 6136 C C . LEU A 1 765 ? 19.504 12.362 -21.513 1.00 97.25 765 LEU A C 1
ATOM 6138 O O . LEU A 1 765 ? 20.065 11.310 -21.206 1.00 97.25 765 LEU A O 1
ATOM 6142 N N . HIS A 1 766 ? 19.957 13.554 -21.121 1.00 97.12 766 HIS A N 1
ATOM 6143 C CA . HIS A 1 766 ? 21.138 13.712 -20.280 1.00 97.12 766 HIS A CA 1
ATOM 6144 C C . HIS A 1 766 ? 20.956 13.023 -18.921 1.00 97.12 766 HIS A C 1
ATOM 6146 O O . HIS A 1 766 ? 21.832 12.271 -18.491 1.00 97.12 766 HIS A O 1
ATOM 6152 N N . TRP A 1 767 ? 19.810 13.223 -18.260 1.00 97.81 767 TRP A N 1
ATOM 6153 C CA . TRP A 1 767 ? 19.497 12.529 -17.011 1.00 97.81 767 TRP A CA 1
ATOM 6154 C C . TRP A 1 767 ? 19.478 11.010 -17.194 1.00 97.81 767 TRP A C 1
ATOM 6156 O O . TRP A 1 767 ? 20.100 10.294 -16.414 1.00 97.81 767 TRP A O 1
ATOM 6166 N N . LEU A 1 768 ? 18.835 10.512 -18.252 1.00 98.00 768 LEU A N 1
ATOM 6167 C CA . LEU A 1 768 ? 18.726 9.080 -18.525 1.00 98.00 768 LEU A CA 1
ATOM 6168 C C . LEU A 1 768 ? 20.100 8.441 -18.769 1.00 98.00 768 LEU A C 1
ATOM 6170 O O . LEU A 1 768 ? 20.388 7.372 -18.229 1.00 98.00 768 LEU A O 1
ATOM 6174 N N . ASN A 1 769 ? 20.966 9.099 -19.541 1.00 97.50 769 ASN A N 1
ATOM 6175 C CA . ASN A 1 769 ? 22.337 8.643 -19.766 1.00 97.50 769 ASN A CA 1
ATOM 6176 C C . ASN A 1 769 ? 23.159 8.667 -18.467 1.00 97.50 769 ASN A C 1
ATOM 6178 O O . ASN A 1 769 ? 23.907 7.725 -18.199 1.00 97.50 769 ASN A O 1
ATOM 6182 N N . HIS A 1 770 ? 22.989 9.694 -17.628 1.00 97.69 770 HIS A N 1
ATOM 6183 C CA . HIS A 1 770 ? 23.632 9.763 -16.315 1.00 97.69 770 HIS A CA 1
ATOM 6184 C C . HIS A 1 770 ? 23.150 8.642 -15.380 1.00 97.69 770 HIS A C 1
ATOM 6186 O O . HIS A 1 770 ? 23.968 7.948 -14.776 1.00 97.69 770 HIS A O 1
ATOM 6192 N N . TYR A 1 771 ? 21.839 8.399 -15.317 1.00 98.38 771 TYR A N 1
ATOM 6193 C CA . TYR A 1 771 ? 21.239 7.290 -14.576 1.00 98.38 771 TYR A CA 1
ATOM 6194 C C . TYR A 1 771 ? 21.811 5.940 -15.019 1.00 98.38 771 TYR A C 1
ATOM 6196 O O . TYR A 1 771 ? 22.307 5.171 -14.197 1.00 98.38 771 TYR A O 1
ATOM 6204 N N . GLN A 1 772 ? 21.830 5.671 -16.326 1.00 96.88 772 GLN A N 1
ATOM 6205 C CA . GLN A 1 772 ? 22.389 4.431 -16.866 1.00 96.88 772 GLN A CA 1
ATOM 6206 C C . GLN A 1 772 ? 23.886 4.277 -16.561 1.00 96.88 772 GLN A C 1
ATOM 6208 O O . GLN A 1 772 ? 24.338 3.164 -16.289 1.00 96.88 772 GLN A O 1
ATOM 6213 N N . ALA A 1 773 ? 24.656 5.369 -16.559 1.00 97.38 773 ALA A N 1
ATOM 6214 C CA . ALA A 1 773 ? 26.057 5.346 -16.148 1.00 97.38 773 ALA A CA 1
ATOM 6215 C C . ALA A 1 773 ? 26.214 5.002 -14.656 1.00 97.38 773 ALA A C 1
ATOM 6217 O O . ALA A 1 773 ? 27.065 4.182 -14.312 1.00 97.38 773 ALA A O 1
ATOM 6218 N N . MET A 1 774 ? 25.365 5.549 -13.777 1.00 97.56 774 MET A N 1
ATOM 6219 C CA . MET A 1 774 ? 25.356 5.185 -12.354 1.00 97.56 774 MET A CA 1
ATOM 6220 C C . MET A 1 774 ? 25.032 3.704 -12.146 1.00 97.56 774 MET A C 1
ATOM 6222 O O . MET A 1 774 ? 25.744 3.029 -11.404 1.00 97.56 774 MET A O 1
ATOM 6226 N N . VAL A 1 775 ? 24.004 3.188 -12.828 1.00 98.38 775 VAL A N 1
ATOM 6227 C CA . VAL A 1 775 ? 23.637 1.762 -12.805 1.00 98.38 775 VAL A CA 1
ATOM 6228 C C . VAL A 1 775 ? 24.822 0.902 -13.256 1.00 98.38 775 VAL A C 1
ATOM 6230 O O . VAL A 1 775 ? 25.209 -0.044 -12.572 1.00 98.38 775 VAL A O 1
ATOM 6233 N N . ARG A 1 776 ? 25.450 1.264 -14.380 1.00 97.38 776 ARG A N 1
ATOM 6234 C CA . ARG A 1 776 ? 26.613 0.566 -14.941 1.00 97.38 776 ARG A CA 1
ATOM 6235 C C . ARG A 1 776 ? 27.774 0.472 -13.953 1.00 97.38 776 ARG A C 1
ATOM 6237 O O . ARG A 1 776 ? 28.398 -0.582 -13.867 1.00 97.38 776 ARG A O 1
ATOM 6244 N N . ILE A 1 777 ? 28.082 1.567 -13.264 1.00 97.94 777 ILE A N 1
ATOM 6245 C CA . ILE A 1 777 ? 29.198 1.632 -12.318 1.00 97.94 777 ILE A CA 1
ATOM 6246 C C . ILE A 1 777 ? 28.834 0.854 -11.058 1.00 97.94 777 ILE A C 1
ATOM 6248 O O . ILE A 1 777 ? 29.441 -0.175 -10.787 1.00 97.94 777 ILE A O 1
ATOM 6252 N N . LYS A 1 778 ? 27.797 1.285 -10.335 1.00 98.31 778 LYS A N 1
ATOM 6253 C CA . LYS A 1 778 ? 27.511 0.768 -8.994 1.00 98.31 778 LYS A CA 1
ATOM 6254 C C . LYS A 1 778 ? 27.028 -0.685 -9.020 1.00 98.31 778 LYS A C 1
ATOM 6256 O O . LYS A 1 778 ? 27.617 -1.547 -8.377 1.00 98.31 778 LYS A O 1
ATOM 6261 N N . VAL A 1 779 ? 25.997 -0.983 -9.815 1.00 98.56 779 VAL A N 1
ATOM 6262 C CA . VAL A 1 779 ? 25.447 -2.349 -9.901 1.00 98.56 779 VAL A CA 1
ATOM 6263 C C . VAL A 1 779 ? 26.395 -3.260 -10.673 1.00 98.56 779 VAL A C 1
ATOM 6265 O O . VAL A 1 779 ? 26.560 -4.424 -10.324 1.00 98.56 779 VAL A O 1
ATOM 6268 N N . GLY A 1 780 ? 27.081 -2.743 -11.697 1.00 98.38 780 GLY A N 1
ATOM 6269 C CA . GLY A 1 780 ? 28.071 -3.523 -12.440 1.00 98.38 780 GLY A CA 1
ATOM 6270 C C . GLY A 1 780 ? 29.285 -3.934 -11.600 1.00 98.38 780 GLY A C 1
ATOM 6271 O O . GLY A 1 780 ? 29.809 -5.033 -11.791 1.00 98.38 780 GLY A O 1
ATOM 6272 N N . GLU A 1 781 ? 29.742 -3.088 -10.675 1.00 98.19 781 GLU A N 1
ATOM 6273 C CA . GLU A 1 781 ? 30.776 -3.441 -9.693 1.00 98.19 781 GLU A CA 1
ATOM 6274 C C . GLU A 1 781 ? 30.298 -4.533 -8.738 1.00 98.19 781 GLU A C 1
ATOM 6276 O O . GLU A 1 781 ? 30.998 -5.531 -8.561 1.00 98.19 781 GLU A O 1
ATOM 6281 N N . GLU A 1 782 ? 29.083 -4.408 -8.209 1.00 98.25 782 GLU A N 1
ATOM 6282 C CA . GLU A 1 782 ? 28.524 -5.392 -7.285 1.00 98.25 782 GLU A CA 1
ATOM 6283 C C . GLU A 1 782 ? 28.259 -6.752 -7.960 1.00 98.25 782 GLU A C 1
ATOM 6285 O O . GLU A 1 782 ? 28.591 -7.803 -7.409 1.00 98.25 782 GLU A O 1
ATOM 6290 N N . LEU A 1 783 ? 27.773 -6.760 -9.206 1.00 98.62 783 LEU A N 1
ATOM 6291 C CA . LEU A 1 783 ? 27.631 -7.983 -10.004 1.00 98.62 783 LEU A CA 1
ATOM 6292 C C . LEU A 1 783 ? 28.973 -8.690 -10.218 1.00 98.62 783 LEU A C 1
ATOM 6294 O O . LEU A 1 783 ? 29.043 -9.915 -10.115 1.00 98.62 783 LEU A O 1
ATOM 6298 N N . LYS A 1 784 ? 30.048 -7.936 -10.482 1.00 98.12 784 LYS A N 1
ATOM 6299 C CA . LYS A 1 784 ? 31.406 -8.493 -10.586 1.00 98.12 784 LYS A CA 1
ATOM 6300 C C . LYS A 1 784 ? 31.875 -9.063 -9.251 1.00 98.12 784 LYS A C 1
ATOM 6302 O O . LYS A 1 784 ? 32.398 -10.174 -9.227 1.00 98.12 784 LYS A O 1
ATOM 6307 N N . ARG A 1 785 ? 31.646 -8.345 -8.147 1.00 98.12 785 ARG A N 1
ATOM 6308 C CA . ARG A 1 785 ? 31.993 -8.796 -6.791 1.00 98.12 785 ARG A CA 1
ATOM 6309 C C . ARG A 1 785 ? 31.304 -10.116 -6.433 1.00 98.12 785 ARG A C 1
ATOM 6311 O O . ARG A 1 785 ? 31.933 -10.981 -5.833 1.00 98.12 785 ARG A O 1
ATOM 6318 N N . GLN A 1 786 ? 30.048 -10.293 -6.847 1.00 98.00 786 GLN A N 1
ATOM 6319 C CA . GLN A 1 786 ? 29.278 -11.530 -6.663 1.00 98.00 786 GLN A CA 1
ATOM 6320 C C . GLN A 1 786 ? 29.508 -12.589 -7.765 1.00 98.00 786 GLN A C 1
ATOM 6322 O O . GLN A 1 786 ? 28.827 -13.611 -7.777 1.00 98.00 786 GLN A O 1
ATOM 6327 N N . ASN A 1 787 ? 30.443 -12.372 -8.701 1.00 97.94 787 ASN A N 1
ATOM 6328 C CA . ASN A 1 787 ? 30.731 -13.262 -9.837 1.00 97.94 787 ASN A CA 1
ATOM 6329 C C . ASN A 1 787 ? 29.520 -13.551 -10.763 1.00 97.94 787 ASN A C 1
ATOM 6331 O O . ASN A 1 787 ? 29.434 -14.596 -11.410 1.00 97.94 787 ASN A O 1
ATOM 6335 N N . ARG A 1 788 ? 28.576 -12.608 -10.875 1.00 98.19 788 ARG A N 1
ATOM 6336 C CA . ARG A 1 788 ? 27.379 -12.694 -11.732 1.00 98.19 788 ARG A CA 1
ATOM 6337 C C . ARG A 1 788 ? 27.666 -12.116 -13.125 1.00 98.19 788 ARG A C 1
ATOM 6339 O O . ARG A 1 788 ? 27.111 -11.100 -13.544 1.00 98.19 788 ARG A O 1
ATOM 6346 N N . MET A 1 789 ? 28.579 -12.752 -13.862 1.00 98.31 789 MET A N 1
ATOM 6347 C CA . MET A 1 789 ? 29.131 -12.181 -15.104 1.00 98.31 789 MET A CA 1
ATOM 6348 C C . MET A 1 789 ? 28.141 -12.112 -16.280 1.00 98.31 789 MET A C 1
ATOM 6350 O O . MET A 1 789 ? 28.212 -11.167 -17.065 1.00 98.31 789 MET A O 1
ATOM 6354 N N . ARG A 1 790 ? 27.180 -13.046 -16.393 1.00 97.88 790 ARG A N 1
ATOM 6355 C CA . ARG A 1 790 ? 26.096 -12.966 -17.400 1.00 97.88 790 ARG A CA 1
ATOM 6356 C C . ARG A 1 790 ? 25.303 -11.670 -17.232 1.00 97.88 790 ARG A C 1
ATOM 6358 O O . ARG A 1 790 ? 25.167 -10.887 -18.172 1.00 97.88 790 ARG A O 1
ATOM 6365 N N . ALA A 1 791 ? 24.854 -11.429 -16.006 1.00 98.38 791 ALA A N 1
ATOM 6366 C CA . ALA A 1 791 ? 24.133 -10.231 -15.612 1.00 98.38 791 ALA A CA 1
ATOM 6367 C C . ALA A 1 791 ? 24.950 -8.962 -15.858 1.00 98.38 791 ALA A C 1
ATOM 6369 O O . ALA A 1 791 ? 24.422 -7.982 -16.373 1.00 98.38 791 ALA A O 1
ATOM 6370 N N . PHE A 1 792 ? 26.253 -8.991 -15.558 1.00 98.56 792 PHE A N 1
ATOM 6371 C CA . PHE A 1 792 ? 27.152 -7.872 -15.827 1.00 98.56 792 PHE A CA 1
ATOM 6372 C C . PHE A 1 792 ? 27.168 -7.498 -17.318 1.00 98.56 792 PHE A C 1
ATOM 6374 O O . PHE A 1 792 ? 26.924 -6.340 -17.658 1.00 98.56 792 PHE A O 1
ATOM 6381 N N . TYR A 1 793 ? 27.400 -8.453 -18.225 1.00 98.31 793 TYR A N 1
ATOM 6382 C CA . TYR A 1 793 ? 27.421 -8.163 -19.666 1.00 98.31 793 TYR A CA 1
ATOM 6383 C C . TYR A 1 793 ? 26.054 -7.728 -20.199 1.00 98.31 793 TYR A C 1
ATOM 6385 O O . TYR A 1 793 ? 25.975 -6.797 -21.008 1.00 98.31 793 TYR A O 1
ATOM 6393 N N . TRP A 1 794 ? 24.979 -8.342 -19.703 1.00 97.81 794 TRP A N 1
ATOM 6394 C CA . TRP A 1 794 ? 23.615 -7.915 -19.996 1.00 97.81 794 TRP A CA 1
ATOM 6395 C C . TRP A 1 794 ? 23.384 -6.456 -19.571 1.00 97.81 794 TRP A C 1
ATOM 6397 O O . TRP A 1 794 ? 22.970 -5.637 -20.396 1.00 97.81 794 TRP A O 1
ATOM 6407 N N . LEU A 1 795 ? 23.769 -6.086 -18.347 1.00 98.25 795 LEU A N 1
ATOM 6408 C CA . LEU A 1 795 ? 23.661 -4.727 -17.815 1.00 98.25 795 LEU A CA 1
ATOM 6409 C C . LEU A 1 795 ? 24.450 -3.726 -18.667 1.00 98.25 795 LEU A C 1
ATOM 6411 O O . LEU A 1 795 ? 23.934 -2.661 -19.010 1.00 98.25 795 LEU A O 1
ATOM 6415 N N . MET A 1 796 ? 25.678 -4.071 -19.075 1.00 97.50 796 MET A N 1
ATOM 6416 C CA . MET A 1 796 ? 26.490 -3.230 -19.967 1.00 97.50 796 MET A CA 1
ATOM 6417 C C . MET A 1 796 ? 25.809 -2.995 -21.323 1.00 97.50 796 MET A C 1
ATOM 6419 O O . MET A 1 796 ? 26.020 -1.948 -21.941 1.00 97.50 796 MET A O 1
ATOM 6423 N N . SER A 1 797 ? 25.021 -3.957 -21.812 1.00 95.81 797 SER A N 1
ATOM 6424 C CA . SER A 1 797 ? 24.273 -3.822 -23.066 1.00 95.81 797 SER A CA 1
ATOM 6425 C C . SER A 1 797 ? 23.047 -2.913 -22.924 1.00 95.81 797 SER A C 1
ATOM 6427 O O . SER A 1 797 ? 22.798 -2.099 -23.812 1.00 95.81 797 SER A O 1
ATOM 6429 N N . LYS A 1 798 ? 22.338 -2.994 -21.791 1.00 95.81 798 LYS A N 1
ATOM 6430 C CA . LYS A 1 798 ? 21.132 -2.202 -21.500 1.00 95.81 798 LYS A CA 1
ATOM 6431 C C . LYS A 1 798 ? 21.428 -0.758 -21.103 1.00 95.81 798 LYS A C 1
ATOM 6433 O O . LYS A 1 798 ? 20.584 0.102 -21.289 1.00 95.81 798 LYS A O 1
ATOM 6438 N N . THR A 1 799 ? 22.631 -0.486 -20.602 1.00 96.56 799 THR A N 1
ATOM 6439 C CA . THR A 1 799 ? 23.060 0.844 -20.131 1.00 96.56 799 THR A CA 1
ATOM 6440 C C . THR A 1 799 ? 23.910 1.602 -21.157 1.00 96.56 799 THR A C 1
ATOM 6442 O O . THR A 1 799 ? 24.845 2.327 -20.799 1.00 96.56 799 THR A O 1
ATOM 6445 N N . ARG A 1 800 ? 23.733 1.329 -22.456 1.00 93.38 800 ARG A N 1
ATOM 6446 C CA . ARG A 1 800 ? 24.497 2.011 -23.514 1.00 93.38 800 ARG A CA 1
ATOM 6447 C C . ARG A 1 800 ? 24.025 3.454 -23.646 1.00 93.38 800 ARG A C 1
ATOM 6449 O O . ARG A 1 800 ? 22.832 3.719 -23.633 1.00 93.38 800 ARG A O 1
ATOM 6456 N N . HIS A 1 801 ? 24.977 4.357 -23.856 1.00 92.94 801 HIS A N 1
ATOM 6457 C CA . HIS A 1 801 ? 24.681 5.765 -24.087 1.00 92.94 801 HIS A CA 1
ATOM 6458 C C . HIS A 1 801 ? 23.743 5.939 -25.290 1.00 92.94 801 HIS A C 1
ATOM 6460 O O . HIS A 1 801 ? 24.046 5.477 -26.394 1.00 92.94 801 HIS A O 1
ATOM 6466 N N . ILE A 1 802 ? 22.629 6.636 -25.083 1.00 90.75 802 ILE A N 1
ATOM 6467 C CA . ILE A 1 802 ? 21.667 6.982 -26.127 1.00 90.75 802 ILE A CA 1
ATOM 6468 C C . ILE A 1 802 ? 22.154 8.265 -26.798 1.00 90.75 802 ILE A C 1
ATOM 6470 O O . ILE A 1 802 ? 22.339 9.288 -26.139 1.00 90.75 802 ILE A O 1
ATOM 6474 N N . THR A 1 803 ? 22.426 8.199 -28.102 1.00 85.06 803 THR A N 1
ATOM 6475 C CA . THR A 1 803 ? 22.892 9.352 -28.881 1.00 85.06 803 THR A CA 1
ATOM 6476 C C . THR A 1 803 ? 21.801 10.402 -28.996 1.00 85.06 803 THR A C 1
ATOM 6478 O O . THR A 1 803 ? 20.667 10.088 -29.355 1.00 85.06 803 THR A O 1
ATOM 6481 N N . GLU A 1 804 ? 22.168 11.653 -28.753 1.00 76.38 804 GLU A N 1
ATOM 6482 C CA . GLU A 1 804 ? 21.276 12.791 -28.935 1.00 76.38 804 GLU A CA 1
ATOM 6483 C C . GLU A 1 804 ? 20.913 12.947 -30.420 1.00 76.38 804 GLU A C 1
ATOM 6485 O O . GLU A 1 804 ? 21.804 12.885 -31.280 1.00 76.38 804 GLU A O 1
ATOM 6490 N N . PRO A 1 805 ? 19.632 13.171 -30.759 1.00 67.50 805 PRO A N 1
ATOM 6491 C CA . PRO A 1 805 ? 19.262 13.532 -32.115 1.00 67.50 805 PRO A CA 1
ATOM 6492 C C . PRO A 1 805 ? 19.989 14.827 -32.494 1.00 67.50 805 PRO A C 1
ATOM 6494 O O . PRO A 1 805 ? 19.745 15.882 -31.909 1.00 67.50 805 PRO A O 1
ATOM 6497 N N . CYS A 1 806 ? 20.887 14.784 -33.485 1.00 55.84 806 CYS A N 1
ATOM 6498 C CA . CYS A 1 806 ? 21.424 16.015 -34.056 1.00 55.84 806 CYS A CA 1
ATOM 6499 C C . CYS A 1 806 ? 20.247 16.840 -34.590 1.00 55.84 806 CYS A C 1
ATOM 6501 O O . CYS A 1 806 ? 19.644 16.470 -35.602 1.00 55.84 806 CYS A O 1
ATOM 6503 N N . HIS A 1 807 ? 19.953 17.983 -33.967 1.00 49.38 807 HIS A N 1
ATOM 6504 C CA . HIS A 1 807 ? 19.113 19.005 -34.576 1.00 49.38 807 HIS A CA 1
ATOM 6505 C C . HIS A 1 807 ? 19.800 19.489 -35.858 1.00 49.38 807 HIS A C 1
ATOM 6507 O O . HIS A 1 807 ? 20.580 20.439 -35.860 1.00 49.38 807 HIS A O 1
ATOM 6513 N N . ARG A 1 808 ? 19.506 18.845 -36.990 1.00 42.62 808 ARG A N 1
ATOM 6514 C CA . ARG A 1 808 ? 19.639 19.507 -38.285 1.00 42.62 808 ARG A CA 1
ATOM 6515 C C . ARG A 1 808 ? 18.589 20.603 -38.280 1.00 42.62 808 ARG A C 1
ATOM 6517 O O . ARG A 1 808 ? 17.402 20.317 -38.436 1.00 42.62 808 ARG A O 1
ATOM 6524 N N . SER A 1 809 ? 19.010 21.840 -38.032 1.00 34.44 809 SER A N 1
ATOM 6525 C CA . SER A 1 809 ? 18.122 22.983 -38.173 1.00 34.44 809 SER A CA 1
ATOM 6526 C C . SER A 1 809 ? 17.523 22.939 -39.582 1.00 34.44 809 SER A C 1
ATOM 6528 O O . SER A 1 809 ? 18.225 22.913 -40.591 1.00 34.44 809 SER A O 1
ATOM 6530 N N . LYS A 1 810 ? 16.192 22.912 -39.669 1.00 39.81 810 LYS A N 1
ATOM 6531 C CA . LYS A 1 810 ? 15.465 23.205 -40.910 1.00 39.81 810 LYS A CA 1
ATOM 6532 C C . LYS A 1 810 ? 15.393 24.720 -41.135 1.00 39.81 810 LYS A C 1
ATOM 6534 O O . LYS A 1 810 ? 14.368 25.231 -41.557 1.00 39.81 810 LYS A O 1
ATOM 6539 N N . ASN A 1 811 ? 16.487 25.429 -40.866 1.00 35.59 811 ASN A N 1
ATOM 6540 C CA . ASN A 1 811 ? 16.689 26.780 -41.360 1.00 35.59 811 ASN A CA 1
ATOM 6541 C C . ASN A 1 811 ? 17.783 26.689 -42.411 1.00 35.59 811 ASN A C 1
ATOM 6543 O O . ASN A 1 811 ? 18.972 26.653 -42.104 1.00 35.59 811 ASN A O 1
ATOM 6547 N N . GLY A 1 812 ? 17.351 26.606 -43.667 1.00 42.09 812 GLY A N 1
ATOM 6548 C CA . GLY A 1 812 ? 18.212 26.937 -44.783 1.00 42.09 812 GLY A CA 1
ATOM 6549 C C . GLY A 1 812 ? 18.603 28.407 -44.677 1.00 42.09 812 GLY A C 1
ATOM 6550 O O . GLY A 1 812 ? 17.849 29.283 -45.084 1.00 42.09 812 GLY A O 1
ATOM 6551 N N . SER A 1 813 ? 19.792 28.658 -44.148 1.00 29.75 813 SER A N 1
ATOM 6552 C CA . SER A 1 813 ? 20.608 29.823 -44.464 1.00 29.75 813 SER A CA 1
ATOM 6553 C C . SER A 1 813 ? 22.007 29.300 -44.817 1.00 29.75 813 SER A C 1
ATOM 6555 O O . SER A 1 813 ? 22.596 28.538 -44.045 1.00 29.75 813 SER A O 1
ATOM 6557 N N . PRO A 1 814 ? 22.544 29.607 -46.012 1.00 43.97 814 PRO A N 1
ATOM 6558 C CA . PRO A 1 814 ? 23.844 29.102 -46.412 1.00 43.97 814 PRO A CA 1
ATOM 6559 C C . PRO A 1 814 ? 24.918 29.919 -45.692 1.00 43.97 814 PRO A C 1
ATOM 6561 O O . PRO A 1 814 ? 25.166 31.066 -46.048 1.00 43.97 814 PRO A O 1
ATOM 6564 N N . GLY A 1 815 ? 25.561 29.332 -44.683 1.00 43.44 815 GLY A N 1
ATOM 6565 C CA . GLY A 1 815 ? 26.800 29.887 -44.142 1.00 43.44 815 GLY A CA 1
ATOM 6566 C C . GLY A 1 815 ? 26.970 29.765 -42.636 1.00 43.44 815 GLY A C 1
ATOM 6567 O O . GLY A 1 815 ? 26.763 30.727 -41.912 1.00 43.44 815 GLY A O 1
ATOM 6568 N N . SER A 1 816 ? 27.470 28.617 -42.186 1.00 32.84 816 SER A N 1
ATOM 6569 C CA . SER A 1 816 ? 28.500 28.568 -41.141 1.00 32.84 816 SER A CA 1
ATOM 6570 C C . SER A 1 816 ? 29.136 27.180 -41.163 1.00 32.84 816 SER A C 1
ATOM 6572 O O . SER A 1 816 ? 28.608 26.211 -40.618 1.00 32.84 816 SER A O 1
ATOM 6574 N N . ILE A 1 817 ? 30.256 27.070 -41.871 1.00 38.28 817 ILE A N 1
ATOM 6575 C CA . ILE A 1 817 ? 31.100 25.877 -41.862 1.00 38.28 817 ILE A CA 1
ATOM 6576 C C . ILE A 1 817 ? 31.710 25.763 -40.461 1.00 38.28 817 ILE A C 1
ATOM 6578 O O . ILE A 1 817 ? 32.380 26.684 -39.998 1.00 38.28 817 ILE A O 1
ATOM 6582 N N . ASN A 1 818 ? 31.488 24.624 -39.801 1.00 36.69 818 ASN A N 1
ATOM 6583 C CA . ASN A 1 818 ? 32.206 24.231 -38.592 1.00 36.69 818 ASN A CA 1
ATOM 6584 C C . ASN A 1 818 ? 33.720 24.264 -38.860 1.00 36.69 818 ASN A C 1
ATOM 6586 O O . ASN A 1 818 ? 34.249 23.443 -39.614 1.00 36.69 818 ASN A O 1
ATOM 6590 N N . ALA A 1 819 ? 34.426 25.192 -38.213 1.00 40.91 819 ALA A N 1
ATOM 6591 C CA . ALA A 1 819 ? 35.868 25.380 -38.361 1.00 40.91 819 ALA A CA 1
ATOM 6592 C C . ALA A 1 819 ? 36.708 24.177 -37.870 1.00 40.91 819 ALA A C 1
ATOM 6594 O O . ALA A 1 819 ? 37.889 24.085 -38.190 1.00 40.91 819 ALA A O 1
ATOM 6595 N N . SER A 1 820 ? 36.123 23.206 -37.161 1.00 40.75 820 SER A N 1
ATOM 6596 C CA . SER A 1 820 ? 36.845 22.031 -36.650 1.00 40.75 820 SER A CA 1
ATOM 6597 C C . SER A 1 820 ? 36.998 20.888 -37.667 1.00 40.75 820 SER A C 1
ATOM 6599 O O . SER A 1 820 ? 37.999 20.169 -37.628 1.00 40.75 820 SER A O 1
ATOM 6601 N N . SER A 1 821 ? 36.081 20.732 -38.634 1.00 40.09 821 SER A N 1
ATOM 6602 C CA . SER A 1 821 ? 36.184 19.662 -39.647 1.00 40.09 821 SER A CA 1
ATOM 6603 C C . SER A 1 821 ? 36.965 20.081 -40.897 1.00 40.09 821 SER A C 1
ATOM 6605 O O . SER A 1 821 ? 37.406 19.223 -41.663 1.00 40.09 821 SER A O 1
ATOM 6607 N N . PHE A 1 822 ? 37.139 21.388 -41.115 1.00 41.50 822 PHE A N 1
ATOM 6608 C CA . PHE A 1 822 ? 37.891 21.930 -42.250 1.00 41.50 822 PHE A CA 1
ATOM 6609 C C . PHE A 1 822 ? 39.404 21.925 -41.982 1.00 41.50 822 PHE A C 1
ATOM 6611 O O . PHE A 1 822 ? 40.179 21.565 -42.863 1.00 41.50 822 PHE A O 1
ATOM 6618 N N . ILE A 1 823 ? 39.823 22.192 -40.738 1.00 46.25 823 ILE A N 1
ATOM 6619 C CA . ILE A 1 823 ? 41.238 22.162 -40.336 1.00 46.25 823 ILE A CA 1
ATOM 6620 C C . ILE A 1 823 ? 41.802 20.732 -40.400 1.00 46.25 823 ILE A C 1
ATOM 6622 O O . ILE A 1 823 ? 42.882 20.531 -40.947 1.00 46.25 823 ILE A O 1
ATOM 6626 N N . SER A 1 824 ? 41.044 19.714 -39.973 1.00 42.69 824 SER A N 1
ATOM 6627 C CA . SER A 1 824 ? 41.494 18.312 -40.076 1.00 42.69 824 SER A CA 1
ATOM 6628 C C . SER A 1 824 ? 41.632 17.834 -41.528 1.00 42.69 824 SER A C 1
ATOM 6630 O O . SER A 1 824 ? 42.528 17.055 -41.840 1.00 42.69 824 SER A O 1
ATOM 6632 N N . ARG A 1 825 ? 40.793 18.330 -42.450 1.00 44.84 825 ARG A N 1
ATOM 6633 C CA . ARG A 1 825 ? 40.889 17.985 -43.880 1.00 44.84 825 ARG A CA 1
ATOM 6634 C C . ARG A 1 825 ? 42.007 18.740 -44.601 1.00 44.84 825 ARG A C 1
ATOM 6636 O O . ARG A 1 825 ? 42.632 18.157 -45.479 1.00 44.84 825 ARG A O 1
ATOM 6643 N N . ILE A 1 826 ? 42.305 19.980 -44.204 1.00 53.34 826 ILE A N 1
ATOM 6644 C CA . ILE A 1 826 ? 43.450 20.740 -44.730 1.00 53.34 826 ILE A CA 1
ATOM 6645 C C . ILE A 1 826 ? 44.775 20.149 -44.229 1.00 53.34 826 ILE A C 1
ATOM 6647 O O . ILE A 1 826 ? 45.708 20.031 -45.015 1.00 53.34 826 ILE A O 1
ATOM 6651 N N . ILE A 1 827 ? 44.852 19.695 -42.973 1.00 55.41 827 ILE A N 1
ATOM 6652 C CA . ILE A 1 827 ? 46.061 19.049 -42.431 1.00 55.41 827 ILE A CA 1
ATOM 6653 C C . ILE A 1 827 ? 46.319 17.695 -43.109 1.00 55.41 827 ILE A C 1
ATOM 6655 O O . ILE A 1 827 ? 47.455 17.409 -43.479 1.00 55.41 827 ILE A O 1
ATOM 6659 N N . ILE A 1 828 ? 45.279 16.889 -43.359 1.00 57.00 828 ILE A N 1
ATOM 6660 C CA . ILE A 1 828 ? 45.427 15.616 -44.087 1.00 57.00 828 ILE A CA 1
ATOM 6661 C C . ILE A 1 828 ? 45.795 15.863 -45.560 1.00 57.00 828 ILE A C 1
ATOM 6663 O O . ILE A 1 828 ? 46.671 15.184 -46.088 1.00 57.00 828 ILE A O 1
ATOM 6667 N N . ALA A 1 829 ? 45.208 16.870 -46.217 1.00 53.53 829 ALA A N 1
ATOM 6668 C CA . ALA A 1 829 ? 45.568 17.226 -47.592 1.00 53.53 829 ALA A CA 1
ATOM 6669 C C . ALA A 1 829 ? 46.993 17.804 -47.710 1.00 53.53 829 ALA A C 1
ATOM 6671 O O . ALA A 1 829 ? 47.666 17.538 -48.704 1.00 53.53 829 ALA A O 1
ATOM 6672 N N . ALA A 1 830 ? 47.468 18.545 -46.701 1.00 55.06 830 ALA A N 1
ATOM 6673 C CA . ALA A 1 830 ? 48.836 19.065 -46.628 1.00 55.06 830 ALA A CA 1
ATOM 6674 C C . ALA A 1 830 ? 49.872 17.965 -46.326 1.00 55.06 830 ALA A C 1
ATOM 6676 O O . ALA A 1 830 ? 50.966 17.979 -46.880 1.00 55.06 830 ALA A O 1
ATOM 6677 N N . LEU A 1 831 ? 49.528 16.968 -45.504 1.00 56.12 831 LEU A N 1
ATOM 6678 C CA . LEU A 1 831 ? 50.402 15.819 -45.233 1.00 56.12 831 LEU A CA 1
ATOM 6679 C C . LEU A 1 831 ? 50.533 14.891 -46.450 1.00 56.12 831 LEU A C 1
ATOM 6681 O O . LEU A 1 831 ? 51.626 14.397 -46.726 1.00 56.12 831 LEU A O 1
ATOM 6685 N N . VAL A 1 832 ? 49.455 14.709 -47.220 1.00 62.91 832 VAL A N 1
ATOM 6686 C CA . VAL A 1 832 ? 49.475 13.909 -48.457 1.00 62.91 832 VAL A CA 1
ATOM 6687 C C . VAL A 1 832 ? 50.251 14.616 -49.575 1.00 62.91 832 VAL A C 1
ATOM 6689 O O . VAL A 1 832 ? 50.987 13.960 -50.310 1.00 62.91 832 VAL A O 1
ATOM 6692 N N . SER A 1 833 ? 50.174 15.947 -49.687 1.00 54.22 833 SER A N 1
ATOM 6693 C CA . SER A 1 833 ? 50.958 16.697 -50.680 1.00 54.22 833 SER A CA 1
ATOM 6694 C C . SER A 1 833 ? 52.442 16.821 -50.315 1.00 54.22 833 SER A C 1
ATOM 6696 O O . SER A 1 833 ? 53.281 16.774 -51.214 1.00 54.22 833 SER A O 1
ATOM 6698 N N . VAL A 1 834 ? 52.797 16.859 -49.024 1.00 62.75 834 VAL A N 1
ATOM 6699 C CA . VAL A 1 834 ? 54.200 16.769 -48.575 1.00 62.75 834 VAL A CA 1
ATOM 6700 C C . VAL A 1 834 ? 54.772 15.361 -48.800 1.00 62.75 834 VAL A C 1
ATOM 6702 O O . VAL A 1 834 ? 55.908 15.241 -49.252 1.00 62.75 834 VAL A O 1
ATOM 6705 N N . GLN A 1 835 ? 53.995 14.289 -48.594 1.00 58.44 835 GLN A N 1
ATOM 6706 C CA . GLN A 1 835 ? 54.445 12.923 -48.910 1.00 58.44 835 GLN A CA 1
ATOM 6707 C C . GLN A 1 835 ? 54.603 12.671 -50.419 1.00 58.44 835 GLN A C 1
ATOM 6709 O O . GLN A 1 835 ? 55.557 12.002 -50.816 1.00 58.44 835 GLN A O 1
ATOM 6714 N N . LEU A 1 836 ? 53.742 13.243 -51.272 1.00 54.28 836 LEU A N 1
ATOM 6715 C CA . LEU A 1 836 ? 53.924 13.173 -52.729 1.00 54.28 836 LEU A CA 1
ATOM 6716 C C . LEU A 1 836 ? 55.131 13.993 -53.215 1.00 54.28 836 LEU A C 1
ATOM 6718 O O . LEU A 1 836 ? 55.838 13.545 -54.116 1.00 54.28 836 LEU A O 1
ATOM 6722 N N . ALA A 1 837 ? 55.407 15.154 -52.613 1.00 54.31 837 ALA A N 1
ATOM 6723 C CA . ALA A 1 837 ? 56.570 15.972 -52.964 1.00 54.31 837 ALA A CA 1
ATOM 6724 C C . ALA A 1 837 ? 57.901 15.313 -52.551 1.00 54.31 837 ALA A C 1
ATOM 6726 O O . ALA A 1 837 ? 58.875 15.383 -53.297 1.00 54.31 837 ALA A O 1
ATOM 6727 N N . VAL A 1 838 ? 57.937 14.617 -51.409 1.00 60.16 838 VAL A N 1
ATOM 6728 C CA . VAL A 1 838 ? 59.119 13.857 -50.962 1.00 60.16 838 VAL A CA 1
ATOM 6729 C C . VAL A 1 838 ? 59.340 12.603 -51.822 1.00 60.16 838 VAL A C 1
ATOM 6731 O O . VAL A 1 838 ? 60.481 12.293 -52.149 1.00 60.16 838 VAL A O 1
ATOM 6734 N N . ALA A 1 839 ? 58.280 11.926 -52.279 1.00 55.59 839 ALA A N 1
ATOM 6735 C CA . ALA A 1 839 ? 58.405 10.784 -53.194 1.00 55.59 839 ALA A CA 1
ATOM 6736 C C . ALA A 1 839 ? 58.914 11.181 -54.599 1.00 55.59 839 ALA A C 1
ATOM 6738 O O . ALA A 1 839 ? 59.672 10.434 -55.221 1.00 55.59 839 ALA A O 1
ATOM 6739 N N . LEU A 1 840 ? 58.556 12.377 -55.083 1.00 52.38 840 LEU A N 1
ATOM 6740 C CA . LEU A 1 840 ? 59.041 12.924 -56.358 1.00 52.38 840 LEU A CA 1
ATOM 6741 C C . LEU A 1 840 ? 60.497 13.422 -56.298 1.00 52.38 840 LEU A C 1
ATOM 6743 O O . LEU A 1 840 ? 61.172 13.396 -57.320 1.00 52.38 840 LEU A O 1
ATOM 6747 N N . LEU A 1 841 ? 61.002 13.805 -55.120 1.00 53.56 841 LEU A N 1
ATOM 6748 C CA . LEU A 1 841 ? 62.401 14.218 -54.912 1.00 53.56 841 LEU A CA 1
ATOM 6749 C C . LEU A 1 841 ? 63.369 13.054 -54.631 1.00 53.56 841 LEU A C 1
ATOM 6751 O O . LEU A 1 841 ? 64.577 13.252 -54.687 1.00 53.56 841 LEU A O 1
ATOM 6755 N N . MET A 1 842 ? 62.870 11.846 -54.343 1.00 52.75 842 MET A N 1
ATOM 6756 C CA . MET A 1 842 ? 63.703 10.639 -54.173 1.00 52.75 842 MET A CA 1
ATOM 6757 C C . MET A 1 842 ? 63.747 9.737 -55.419 1.00 52.75 842 MET A C 1
ATOM 6759 O O . MET A 1 842 ? 64.292 8.638 -55.359 1.00 52.75 842 MET A O 1
ATOM 6763 N N . SER A 1 843 ? 63.185 10.199 -56.542 1.00 54.56 843 SER A N 1
ATOM 6764 C CA . SER A 1 843 ? 63.136 9.469 -57.821 1.00 54.56 843 SER A CA 1
ATOM 6765 C C . SER A 1 843 ? 63.900 10.171 -58.958 1.00 54.56 843 SER A C 1
ATOM 6767 O O . SER A 1 843 ? 63.695 9.834 -60.123 1.00 54.56 843 SER A O 1
ATOM 6769 N N . SER A 1 844 ? 64.755 11.147 -58.635 1.00 44.75 844 SER A N 1
ATOM 6770 C CA . SER A 1 844 ? 65.618 11.879 -59.576 1.00 44.75 844 SER A CA 1
ATOM 6771 C C . SER A 1 844 ? 67.079 11.793 -59.173 1.00 44.75 844 SER A C 1
ATOM 6773 O O . SER A 1 844 ? 67.343 12.123 -57.993 1.00 44.75 844 SER A O 1
#

Radius of gyration: 35.98 Å; Cα contacts (8 Å, |Δi|>4): 1446; chains: 1; bounding box: 149×80×122 Å

Solvent-accessible surface area (backbone atoms only — not comparable to full-atom values): 46748 Å² total; per-residue (Å²): 131,88,80,88,88,76,87,82,89,78,86,76,77,82,73,79,78,77,80,61,74,93,52,58,89,76,51,84,79,76,52,74,67,58,53,54,48,51,56,46,54,51,51,52,52,52,50,52,51,53,52,51,51,55,54,58,73,69,50,74,89,66,87,82,63,93,73,88,78,71,65,50,78,56,98,90,45,83,44,75,72,84,83,88,83,88,80,56,77,67,58,60,59,63,71,69,69,79,57,73,68,58,55,54,50,52,53,55,57,51,50,58,50,50,55,57,54,55,71,69,67,77,87,80,90,79,80,81,82,83,82,82,83,82,88,68,95,46,73,69,52,48,52,36,51,50,51,49,51,50,56,71,68,42,71,43,32,62,89,45,79,59,38,42,93,89,58,65,83,86,59,43,52,89,67,40,33,89,33,68,67,52,50,54,54,42,48,50,42,38,52,33,45,88,53,55,73,52,77,58,44,50,32,39,50,37,44,38,33,31,71,41,34,39,70,62,49,31,80,60,43,43,52,38,33,69,55,42,42,36,82,70,65,68,42,41,35,40,38,38,82,80,47,31,37,35,39,25,47,58,55,35,49,68,55,44,67,38,11,37,35,51,63,39,36,82,39,51,48,90,45,88,76,59,69,52,71,59,57,47,48,62,74,77,52,55,66,70,40,35,29,33,33,40,30,44,38,33,28,32,66,60,50,52,49,50,46,57,66,31,49,85,57,46,37,41,78,42,75,21,84,51,54,56,60,54,78,78,45,35,68,94,77,69,37,53,75,79,66,77,68,50,50,47,76,51,53,55,92,33,57,62,58,55,37,67,59,46,49,52,53,55,43,48,54,30,54,78,72,70,36,47,28,39,51,47,39,44,33,60,54,53,21,63,44,60,32,38,29,28,63,48,27,69,43,25,39,23,48,76,45,39,36,40,43,39,81,84,51,36,36,39,20,28,53,67,69,37,56,67,53,67,70,53,39,60,75,41,32,32,86,56,60,81,66,94,51,93,84,63,80,41,35,40,76,41,53,44,84,46,47,74,72,44,48,45,62,73,48,61,85,44,70,31,34,38,39,28,32,62,42,76,67,41,43,26,37,18,30,47,62,55,67,50,44,61,77,88,29,59,38,77,44,60,52,68,59,43,60,58,66,36,43,42,49,77,44,31,48,52,23,34,48,50,36,25,50,48,46,30,46,24,50,45,39,44,50,35,51,52,52,54,35,58,74,68,64,82,52,93,45,32,26,57,56,51,42,54,54,47,50,58,40,41,63,73,33,86,58,47,74,52,45,30,48,84,46,24,34,21,56,22,38,47,23,28,38,72,75,43,66,58,41,94,89,69,51,47,76,58,66,45,88,41,35,35,30,40,36,45,29,35,24,20,72,34,4,44,40,61,40,28,46,50,46,60,76,45,83,78,52,72,69,57,21,50,51,50,31,27,32,50,51,5,38,50,48,50,57,66,40,71,47,55,49,91,52,36,32,33,78,53,28,54,53,33,41,49,52,30,48,76,71,78,42,71,56,67,66,54,36,25,34,11,46,28,76,41,34,37,56,74,22,36,58,48,52,20,16,76,86,52,91,69,69,35,70,70,53,63,41,28,36,27,43,38,38,32,45,39,56,42,79,80,50,29,30,44,40,46,29,35,28,32,32,34,35,80,51,84,65,95,83,73,64,96,76,60,32,33,29,54,44,82,52,52,49,65,78,64,60,61,90,42,51,50,67,87,80,51,52,72,69,55,51,52,50,52,42,51,52,25,48,51,28,46,52,60,47,34,50,50,24,54,76,70,68,38,58,67,22,33,55,43,46,58,65,46,39,55,80,75,77,77,78,78,81,74,70,92,64,94,68,98,81,79,80,64,70,71,67,54,52,58,51,50,51,52,53,50,53,52,52,52,53,52,52,54,56,60,64,73,74,112

Organism: NCBI:txid35525

Mean predicted aligned error: 13.62 Å

Sequence (844 aa):
MASLRNAFKSNKAHRERHQPEARAHLGFLEKKKDYRERARDFNEKKGALKGLHKRALNKNPDEFYFHMIRSRMEEGEHVETPKEEECTPEQLKLMQTQDLKYIAHKRLVESKKIDKLQAQLHLVDAEKPNNHVFFVDTKEEVMRGVWMAEVVSSRTAPDRLGCLDGVIRQEQPINRVNTTLRLQQLRVAMSAVKLVRGAPLKAYIITSDDEHQTEMVSPSDKRRQYVTGFTGSAGTAVVTQNMAALWVDGRYHLQADQQLDCQWIVMKSGQDQVPSISEWLKSVLSSGDRIGADPKLVSADQWLEWRSDLAESGIKLDAVQANLVDAIWNEDNGRPKPNPRPAFIHDIAYAGQTWQEKVGVVRNELKELGLDGIVVTALDEIAWLLNLRGADVPYSPLVKSYAYVSLQQVVLFVEPLKLKVAPIREHLDSDRCPREQPDDLCVEIRRYENVFNDLPRLTAKANSVLLPSRYAYSGGVSFAIYETIPADKRRTSPSPLILLKATKNAIEVEGMKNAHMKDAVALCDFLSLLQEQVHEGKVQWDELKVVHTLDEYRQQQDMNRGPSFSTIAAFGPNGAVIHYRPSLETNRIIDNSSFLIIDSGGQYLDGTTDVTRTFHFGRATQRQKEIYTRVLMGAIDLATLVFPDSIDDTRIDVIARQHLYSAGLDYLHGTGHGIGSFLNVHESPIQIRIYGKVGHHFEENYFFSDEPGFYQENEFGIRLESILRVINKTFEHQRDGRFLGFEVVSLVPFDPYLIVPELMTFKQLHWLNHYQAMVRIKVGEELKRQNRMRAFYWLMSKTRHITEPCHRSKNGSPGSINASSFISRIIIAALVSVQLAVALLMSS

InterPro domains:
  IPR000587 Creatinase, N-terminal [PF01321] (182-312)
  IPR000994 Peptidase M24 [PF00557] (510-726)
  IPR001131 Peptidase M24B, X-Pro dipeptidase/aminopeptidase P, conserved site [PS00491] (669-681)
  IPR007144 Small-subunit processome, Utp11 [PF03998] (12-143)
  IPR029149 Creatinase/Aminopeptidase P/Spt16, N-terminal [G3DSA:3.40.350.10] (174-329)
  IPR029149 Creatinase/Aminopeptidase P/Spt16, N-terminal [G3DSA:3.40.350.10] (334-501)
  IPR029149 Creatinase/Aminopeptidase P/Spt16, N-terminal [SSF53092] (224-306)
  IPR032416 Peptidase M24, C-terminal domain [PF16188] (739-802)
  IPR033740 Aminopeptidase P [cd01085] (511-733)
  IPR036005 Creatinase/aminopeptidase-like [G3DSA:3.90.230.10] (502-802)
  IPR036005 Creatinase/aminopeptidase-like [SSF55920] (505-758)
  IPR050422 Xaa-Pro aminopeptidase P [PTHR43763] (166-803)

Foldseek 3Di:
DDDDPDDDDDDPDPDDDDDDPVCVVVPDDDPPVVVVVVVVVVVVVVVVVVVVVVVVVPPDPPPPDDDDFDWDDDPRDTDGDDDDDDDDPVVVVVVPDDDVVVVVVVVVVVVVVVVVVVVVPPDDDDDDDDDDDDDDDDPLVVVLVVVLVVVLVPQWDCPFFPLHPPDDPPGAQLQADDQPVVLVLLQVLQCDCVQQVDHRAQKEKDWLFALLRAQFAFLLSRLVCNNFVQDDSGWMWMHGNRAIEIEDEPLCQVSSSRYGDGRYHYQHPPDRSRDDPLVSCLSNDAAPHEYEYALSGAFQVRLVVSQVSNVVRNYHYDHRNHDSSCVVPDVVNPNDDFDLEAKDALDCLQLVDALLVLLVVLLVVCVVVVWFKEKNRNFLLVCNNHRIFPCRGPLFRGFHWIWIRGNQAIEIAHAVSNCPDPVSCVSQVAVCPPDPDRSDGHYDYHHNVCLLVCVQVVCVPTQAYEFEPDAASRHTGGSSNVVSHDPRRYDYDHRPSQVVQLQGDPSLLVLALVQLLLLQLLVLLLVLVVLVCLVVVPDWDKQVNSQVSSQVSSVPGPQWDTWNDRWDWAWWQSQLSNPRHDDPSRIDIDHQPTKIKTWTWTQGSNFIDTWIAIDGSHDDDPVQLLQQQLQLQLLLQQQFDKFFQPDFLLVSQVSNCVSQVVVVFAGRAFQKAWTGGSGHRHGDDHTRHNPDPDTDTDDFQRKMKGWGKGHDHNTHIGIGIWIWGKDWDDDPDDDPGTMIHIDTSNQHFHAPSSHDLVVDDPSSLVSNLVSLVCSLPSSLVVCVVVVSVSSNVSSVVRNDRDDHPPPPDPDPDPDDPDPVVVVVVVVVVVVVVVVVVVVVVVVD

Secondary structure (DSSP, 8-state):
--------------PPPPPPGGGGGG-----HHHHHHHHHHHHHHHHHHHHHHHHHHTS-TTTT------EEEETTEEEEPPPPP---HHHHHHTTS--HHHHHHHHHHHHHHHHHHHHT--SS--PPP-------SSHHHHHHHHHHHHHHH-SS-TTSTT-STT--GGGS-TTPBP-HHHHHHHHHHHH-HHHHSSSPPSEEEE-S--TT--SS--GGG-HHHHHH----S--EEEEESS-EEEEE-GGGHHHHHHHB-TT-EEEETTSTTPPPHHHHHHHH--TT-EEEE-TTSSBHHHHHHHHHHHHTTT-EEEE-SS-TTTTTS-GGGTPPPPP-PPPEE--HHHHSS-HHHHHHHHHHHHHHTT-SEEEE--HHHHHHHHTEE-SSSSSS----EEEEEESS-EEEEE-GGGG-SHHHHHHTTGGGPSPSSTT---EEEE-GGGHHHHHHHHTTT-S-EEEEPPBTTB--SBHHHHHHS-GGGEEEE--HHHHHHHS--HHHHHHHHHHHHHHHHHHHHHHHHHHHHHHH-SS-EEHHHHHHHHHHHHHTSTTEEEESS--EEEEGGGGGSTT----TTT--EE-SSSEEEEEE-EEETTEE--EEEEEESS---HHHHHHHHHHHHHHHHHHT-EEETT-BGGGTHHHHHHHHHTTT---SS-SEEE--SSS-SSEEEEEE-TT-SS--B--TT-EEEE--EEEETTTEEEE--EEEEEEEE--SSPPSS-EEEEEE-------GGG--GGGS-HHHHHHHHHHHHHHHHHHHHHHHHTT-HHHHHHHHHHTPPPPP-----S--------HHHHHHHHHHHHHHHHHHHHHHHS--

Nearest PDB structures (foldseek):
  3ctz-assembly1_A  TM=9.220E-01  e=2.421E-71  Homo sapiens
  4s2t-assembly1_Q  TM=9.557E-01  e=2.232E-63  Caenorhabditis elegans
  4s2t-assembly1_P  TM=9.522E-01  e=1.619E-63  Caenorhabditis elegans
  5jr6-assembly1_A  TM=8.759E-01  e=2.990E-55  Plasmodium falciparum 3D7
  8bqx-assembly1_x  TM=7.040E-01  e=1.653E-08  Saccharomyces cerevisiae